Protein AF-A0A077Z9P8-F1 (afdb_monomer)

Solvent-accessible surface area (backbone atoms only — not comparable to full-atom values): 44979 Å² total; per-residue (Å²): 130,88,74,77,55,65,74,65,53,63,45,74,36,80,77,50,73,50,69,33,38,29,50,38,76,79,74,52,60,87,87,69,76,82,70,94,70,97,65,54,66,79,64,46,42,39,56,27,41,37,38,30,37,40,42,35,39,34,31,29,48,45,80,89,42,68,83,60,91,62,62,73,45,75,46,75,33,49,76,58,49,58,43,82,48,74,65,38,102,82,31,69,28,23,33,37,39,37,39,91,93,42,75,47,60,36,12,35,91,48,70,80,54,41,62,55,50,36,52,52,51,54,62,26,16,43,65,45,49,48,52,51,49,52,53,49,50,50,53,52,50,52,53,52,40,50,61,76,51,53,75,53,70,70,74,53,54,77,91,62,63,88,90,54,76,73,66,77,73,67,90,47,99,58,93,81,75,75,78,94,59,53,74,66,49,48,51,45,43,61,66,49,32,41,79,70,43,77,36,79,39,75,48,56,98,54,62,90,86,43,45,35,36,40,34,33,29,30,49,58,71,59,76,50,66,57,80,75,67,56,70,58,52,52,53,57,72,68,61,77,43,61,57,71,75,58,41,57,50,49,50,55,50,50,53,50,48,49,53,46,50,52,55,51,50,53,37,50,52,49,50,75,60,54,85,64,79,64,69,34,38,60,78,48,45,54,36,66,81,50,40,42,41,43,24,34,48,31,42,36,37,41,32,60,48,98,86,45,68,49,71,39,32,34,17,19,49,38,44,44,57,57,76,58,53,95,60,43,18,57,55,51,39,52,53,54,45,61,74,58,43,46,93,45,61,58,37,66,92,50,62,40,59,43,40,45,50,51,51,52,53,52,50,49,54,51,48,54,51,52,52,52,51,56,48,58,54,35,70,67,49,89,58,68,67,50,41,46,56,49,52,57,51,45,56,60,49,49,56,55,49,52,52,50,60,53,56,76,51,64,85,25,55,73,59,46,45,58,45,26,41,52,49,19,54,35,39,51,56,41,47,69,69,66,76,63,86,72,90,75,76,57,52,61,48,29,56,66,56,47,49,56,51,37,53,51,34,47,51,52,34,52,51,51,48,56,54,60,72,66,59,89,71,77,84,50,75,68,56,52,53,52,52,51,52,54,50,50,53,31,51,50,48,38,50,33,42,52,52,15,47,52,51,37,52,52,50,44,34,49,51,18,39,53,59,18,40,67,44,74,66,34,43,50,51,52,45,50,48,52,53,41,49,53,26,22,45,12,19,46,48,44,52,54,50,50,53,53,49,43,44,65,62,67,46,52,72,68,58,34,47,53,34,48,50,37,22,72,78,61,24,38,45,35,41,35,40,34,36,42,20,48,31,74,72,38,30,23,36,47,32,29,42,55,54,46,33,52,42,45,44,74,28,34,37,36,30,50,42,76,42,57,90,88,57,92,66,79,72,63,49,62,44,53,43,77,42,41,32,41,37,39,39,62,30,53,60,86,55,46,84,73,48,50,67,61,41,71,72,49,43,74,31,42,39,48,46,36,49,37,54,41,29,62,36,57,54,21,57,48,10,53,75,71,67,42,37,59,59,42,41,56,39,36,49,52,28,51,56,52,50,51,54,49,49,61,52,43,61,76,74,45,85,86,56,60,61,67,61,53,48,53,52,49,54,54,38,54,65,51,60,44,79,87,59,75,60,47,59,66,38,56,56,45,49,54,51,51,37,45,72,69,57,23,47,44,36,34,24,16,87,42,26,45,60,72,33,38,32,50,50,43,46,49,50,30,53,50,52,24,66,76,68,68,43,51,76,64,37,32,50,53,46,34,49,48,42,64,75,70,25,63,60,32,51,54,27,19,75,48,67,65,37,75,41,38,82,48,48,77,89,48,53,84,47,36,55,78,85,50,56,75,61,86,87,44,44,41,71,91,78,123

InterPro domains:
  IPR001849 Pleckstrin homology domain [SM00233] (14-128)
  IPR039034 Inositol 3,4-bisphosphate 4-phosphatase [PTHR12187] (520-829)

Radius of gyration: 33.97 Å; Cα contacts (8 Å, |Δi|>4): 1240; chains: 1; bounding box: 97×69×80 Å

Organism: Trichuris trichiura (NCBI:txid36087)

Foldseek 3Di:
DPDPCVVVVVLQDFLDKDKKKFFVVVLDDPVPPPDDDDADLVRGIFIWIWTDGQQKIFTDGCPPCVPDPHGSDIDGQEPWQKAWDDADPSAGTWIWIADPNDITIIHDPDNVCRVVVNVSNVCRHPVNVVVVVVVVVVVVLLVVLCVVVVVCVVVPFVPDDPPDPPPQPPPPPDPPDDDPDDPQLVLLCVQFWPDKHKDKDQQPPDDSVFIKIKIKTAGQFQWQFAQDDPLVLVLLVVPDLDDPLLVVLSVLLNVLLVVLNVLVVQLVSLSVSDPDRLAAFLVCCLPSSNLQAFFGWMKMWMDRDPQDIAIETFTAFLFRNVLDAPQFALVSLVVVLVVQWDQLLLDDLPPLLVQVLSVLLVVLVVVLVVLVVLQVVLLPDPDPPSLLVSLVVLLVVLVVSVCSLVVSSVRSPPSQQVLLAVSQVSQVVVCVVVVDDDPQLQARHGPVCLVVQLVVLSVQLVVLSVVVVPPPDDPDPVSRVVSSVSNSVSSSSNSSSSNNSSSNSSVSSSSSVCNGQVDSVSSNSSSSSVSGCSSSLGNLVSSVLSVVSCLQRPDPPVLNALQLLCQLFQRAEEEEEEQFALFDRSVSSVVSVVVNLVQQQPAEKEAEDEDDPVDSHQHWDWYGDSNHIYIYGYHYNVCLVSGDPCRNVGHIGGYNYQYAYAHQWPRNVVCVVVVSRVVNLVRLVVSLVSLVVSVVRLVVRDPPQPVVVLVVLNVVLVVLSPPPNHNSCVNVLSSCVSCVSSSHHYYYYYNRSAQQVLLSVLLSSLVSSCVVPVDDPVSSVVSSLCCLQPNPSLVSVCSRPVGSAHADDPVTQVSGPPSSHHDPVRYHDPPD

Mean predicted aligned error: 14.47 Å

Nearest PDB structures (foldseek):
  7syf-assembly1_A  TM=5.681E-01  e=1.774E-17  Homo sapiens
  8tua-assembly1_A  TM=6.116E-01  e=3.765E-16  Homo sapiens
  6pcv-assembly1_A  TM=8.021E-01  e=5.359E-11  Homo sapiens
  4a6h-assembly1_C  TM=6.970E-01  e=1.296E-02  Saccharomyces cerevisiae
  4k2p-assembly3_C  TM=6.116E-01  e=7.290E-03  Homo sapiens

Structure (mmCIF, N/CA/C/O backbone):
data_AF-A0A077Z9P8-F1
#
_entry.id   AF-A0A077Z9P8-F1
#
loop_
_atom_site.group_PDB
_atom_site.id
_atom_site.type_symbol
_atom_site.label_atom_id
_atom_site.label_alt_id
_atom_site.label_comp_id
_atom_site.label_asym_id
_atom_site.label_entity_id
_atom_site.label_seq_id
_atom_site.pdbx_PDB_ins_code
_atom_site.Cartn_x
_atom_site.Cartn_y
_atom_site.Cartn_z
_atom_site.occupancy
_atom_site.B_iso_or_equiv
_atom_site.auth_seq_id
_atom_site.auth_comp_id
_atom_site.auth_asym_id
_atom_site.auth_atom_id
_atom_site.pdbx_PDB_model_num
ATOM 1 N N . MET A 1 1 ? -30.149 22.740 -12.480 1.00 44.22 1 MET A N 1
ATOM 2 C CA . MET A 1 1 ? -29.480 21.774 -13.374 1.00 44.22 1 MET A CA 1
ATOM 3 C C . MET A 1 1 ? -30.586 21.171 -14.218 1.00 44.22 1 MET A C 1
ATOM 5 O O . MET A 1 1 ? -31.461 20.549 -13.634 1.00 44.22 1 MET A O 1
ATOM 9 N N . GLU A 1 2 ? -30.629 21.432 -15.524 1.00 38.06 2 GLU A N 1
ATOM 10 C CA . GLU A 1 2 ? -31.511 20.666 -16.412 1.00 38.06 2 GLU A CA 1
ATOM 11 C C . GLU A 1 2 ? -30.871 19.285 -16.570 1.00 38.06 2 GLU A C 1
ATOM 13 O O . GLU A 1 2 ? -29.783 19.151 -17.131 1.00 38.06 2 GLU A O 1
ATOM 18 N N . VAL A 1 3 ? -31.470 18.269 -15.950 1.00 48.94 3 VAL A N 1
ATOM 19 C CA . VAL A 1 3 ? -31.157 16.882 -16.292 1.00 48.94 3 VAL A CA 1
ATOM 20 C C . VAL A 1 3 ? -31.813 16.670 -17.641 1.00 48.94 3 VAL A C 1
ATOM 22 O O . VAL A 1 3 ? -33.033 16.767 -17.725 1.00 48.94 3 VAL A O 1
ATOM 25 N N . ASP A 1 4 ? -31.016 16.444 -18.682 1.00 53.94 4 ASP A N 1
ATOM 26 C CA . ASP A 1 4 ? -31.546 15.992 -19.963 1.00 53.94 4 ASP A CA 1
ATOM 27 C C . ASP A 1 4 ? -32.391 14.732 -19.697 1.00 53.94 4 ASP A C 1
ATOM 29 O O . ASP A 1 4 ? -31.841 13.738 -19.213 1.00 53.94 4 ASP A O 1
ATOM 33 N N . PRO A 1 5 ? -33.719 14.769 -19.905 1.00 53.56 5 PRO A N 1
ATOM 34 C CA . PRO A 1 5 ? -34.573 13.624 -19.636 1.00 53.56 5 PRO A CA 1
ATOM 35 C C . PRO A 1 5 ? -34.423 12.543 -20.711 1.00 53.56 5 PRO A C 1
ATOM 37 O O . PRO A 1 5 ? -34.891 11.427 -20.497 1.00 53.56 5 PRO A O 1
ATOM 40 N N . GLU A 1 6 ? -33.775 12.825 -21.849 1.00 57.41 6 GLU A N 1
ATOM 41 C CA . GLU A 1 6 ? -33.664 11.905 -22.984 1.00 57.41 6 GLU A CA 1
ATOM 42 C C . GLU A 1 6 ? -33.136 10.500 -22.603 1.00 57.41 6 GLU A C 1
ATOM 44 O O . GLU A 1 6 ? -33.717 9.511 -23.057 1.00 57.41 6 GLU A O 1
ATOM 49 N N . PRO A 1 7 ? -32.122 10.333 -21.724 1.00 53.56 7 PRO A N 1
ATOM 50 C CA . PRO A 1 7 ? -31.675 9.015 -21.274 1.00 53.56 7 PRO A CA 1
ATOM 51 C C . PRO A 1 7 ? -32.721 8.267 -20.438 1.00 53.56 7 PRO A C 1
ATOM 53 O O . PRO A 1 7 ? -32.832 7.050 -20.563 1.00 53.56 7 PRO A O 1
ATOM 56 N N . PHE A 1 8 ? -33.509 8.978 -19.623 1.00 52.50 8 PHE A N 1
ATOM 57 C CA . PHE A 1 8 ? -34.598 8.377 -18.847 1.00 52.50 8 PHE A CA 1
ATOM 58 C C . PHE A 1 8 ? -35.774 7.992 -19.751 1.00 52.50 8 PHE A C 1
ATOM 60 O O . PHE A 1 8 ? -36.333 6.905 -19.616 1.00 52.50 8 PHE A O 1
ATOM 67 N N . LEU A 1 9 ? -36.097 8.837 -20.733 1.00 54.00 9 LEU A N 1
ATOM 68 C CA . LEU A 1 9 ? -37.131 8.565 -21.731 1.00 54.00 9 LEU A CA 1
ATOM 69 C C . LEU A 1 9 ? -36.774 7.357 -22.611 1.00 54.00 9 LEU A C 1
ATOM 71 O O . LEU A 1 9 ? -37.668 6.595 -22.967 1.00 54.00 9 LEU A O 1
ATOM 75 N N . LYS A 1 10 ? -35.481 7.100 -22.879 1.00 57.25 10 LYS A N 1
ATOM 76 C CA . LYS A 1 10 ? -35.000 5.900 -23.602 1.00 57.25 10 LYS A CA 1
ATOM 77 C C . LYS A 1 10 ? -35.347 4.568 -22.921 1.00 57.25 10 LYS A C 1
ATOM 79 O O . LYS A 1 10 ? -35.264 3.528 -23.586 1.00 57.25 10 LYS A O 1
ATOM 84 N N . PHE A 1 11 ? -35.724 4.557 -21.640 1.00 58.12 11 PHE A N 1
ATOM 85 C CA . PHE A 1 11 ? -36.186 3.340 -20.963 1.00 58.12 11 PHE A CA 1
ATOM 86 C C . PHE A 1 11 ? -37.640 2.983 -21.299 1.00 58.12 11 PHE A C 1
ATOM 88 O O . PHE A 1 11 ? -37.953 1.801 -21.363 1.00 58.12 11 PHE A O 1
ATOM 95 N N . ALA A 1 12 ? -38.500 3.960 -21.599 1.00 60.22 12 ALA A N 1
ATOM 96 C CA . ALA A 1 12 ? -39.924 3.754 -21.899 1.00 60.22 12 ALA A CA 1
ATOM 97 C C . ALA A 1 12 ? -40.233 3.683 -23.411 1.00 60.22 12 ALA A C 1
ATOM 99 O O . ALA A 1 12 ? -41.347 3.971 -23.842 1.00 60.22 12 ALA A O 1
ATOM 100 N N . VAL A 1 13 ? -39.242 3.325 -24.231 1.00 72.12 13 VAL A N 1
ATOM 101 C CA . VAL A 1 13 ? -39.395 3.159 -25.686 1.00 72.12 13 VAL A CA 1
ATOM 102 C C . VAL A 1 13 ? -39.607 1.682 -26.008 1.00 72.12 13 VAL A C 1
ATOM 104 O O . VAL A 1 13 ? -39.050 0.817 -25.330 1.00 72.12 13 VAL A O 1
ATOM 107 N N . VAL A 1 14 ? -40.375 1.390 -27.061 1.00 75.94 14 VAL A N 1
ATOM 108 C CA . VAL A 1 14 ? -40.465 0.043 -27.640 1.00 75.94 14 VAL A CA 1
ATOM 109 C C . VAL A 1 14 ? -39.060 -0.426 -28.035 1.00 75.94 14 VAL A C 1
ATOM 111 O O . VAL A 1 14 ? -38.403 0.176 -28.882 1.00 75.94 14 VAL A O 1
ATOM 114 N N . LYS A 1 15 ? -38.582 -1.490 -27.391 1.00 79.12 15 LYS A N 1
ATOM 115 C CA . LYS A 1 15 ? -37.257 -2.088 -27.605 1.00 79.12 15 LYS A CA 1
ATOM 116 C C . LYS A 1 15 ? -37.275 -3.123 -28.721 1.00 79.12 15 LYS A C 1
ATOM 118 O O . LYS A 1 15 ? -36.297 -3.242 -29.452 1.00 79.12 15 LYS A O 1
ATOM 123 N N . LYS A 1 16 ? -38.376 -3.865 -28.844 1.00 89.06 16 LYS A N 1
ATOM 124 C CA . LYS A 1 16 ? -38.622 -4.837 -29.914 1.00 89.06 16 LYS A CA 1
ATOM 125 C C . LYS A 1 16 ? -40.122 -5.107 -30.019 1.00 89.06 16 LYS A C 1
ATOM 127 O O . LYS A 1 16 ? -40.811 -5.133 -29.001 1.00 89.06 16 LYS A O 1
ATOM 132 N N . GLU A 1 17 ? -40.614 -5.315 -31.232 1.00 91.56 17 GLU A N 1
ATOM 133 C CA . GLU A 1 17 ? -41.999 -5.704 -31.496 1.00 91.56 17 GLU A CA 1
ATOM 134 C C . GLU A 1 17 ? -42.034 -6.694 -32.661 1.00 91.56 17 GLU A C 1
ATOM 136 O O . GLU A 1 17 ? -41.397 -6.457 -33.687 1.00 91.56 17 GLU A O 1
ATOM 141 N N . SER A 1 18 ? -42.740 -7.814 -32.502 1.00 93.12 18 SER A N 1
ATOM 142 C CA . SER A 1 18 ? -42.976 -8.774 -33.586 1.00 93.12 18 SER A CA 1
ATOM 143 C C . SER A 1 18 ? -44.149 -9.703 -33.274 1.00 93.12 18 SER A C 1
ATOM 145 O O . SER A 1 18 ? -44.644 -9.763 -32.147 1.00 93.12 18 SER A O 1
ATOM 147 N N . MET A 1 19 ? -44.574 -10.466 -34.279 1.00 93.19 19 MET A N 1
ATOM 148 C CA . MET A 1 19 ? -45.473 -11.603 -34.082 1.00 93.19 19 MET A CA 1
ATOM 149 C C . MET A 1 19 ? -44.688 -12.795 -33.524 1.00 93.19 19 MET A C 1
ATOM 151 O O . MET A 1 19 ? -43.572 -13.058 -33.974 1.00 93.19 19 MET A O 1
ATOM 155 N N . LEU A 1 20 ? -45.266 -13.504 -32.557 1.00 94.44 20 LEU A N 1
ATOM 156 C CA . LEU A 1 20 ? -44.722 -14.705 -31.924 1.00 94.44 20 LEU A CA 1
ATOM 157 C C . LEU A 1 20 ? -45.817 -15.767 -31.788 1.00 94.44 20 LEU A C 1
ATOM 159 O O . LEU A 1 20 ? -46.998 -15.446 -31.680 1.00 94.44 20 LEU A O 1
ATOM 163 N N . LEU A 1 21 ? -45.421 -17.034 -31.734 1.00 92.81 21 LEU A N 1
ATOM 164 C CA . LEU A 1 21 ? -46.288 -18.142 -31.340 1.00 92.81 21 LEU A CA 1
ATOM 165 C C . LEU A 1 21 ? -46.084 -18.450 -29.851 1.00 92.81 21 LEU A C 1
ATOM 167 O O . LEU A 1 21 ? -44.950 -18.484 -29.379 1.00 92.81 21 LEU A O 1
ATOM 171 N N . THR A 1 22 ? -47.148 -18.719 -29.103 1.00 91.94 22 THR A N 1
ATOM 172 C CA . THR A 1 22 ? -47.061 -19.207 -27.715 1.00 91.94 22 THR A CA 1
ATOM 173 C C . THR A 1 22 ? -48.175 -20.210 -27.428 1.00 91.94 22 THR A C 1
ATOM 175 O O . THR A 1 22 ? -49.073 -20.395 -28.244 1.00 91.94 22 THR A O 1
ATOM 178 N N . TYR A 1 23 ? -48.134 -20.891 -26.286 1.00 87.88 23 TYR A N 1
ATOM 179 C CA . TYR A 1 23 ? -49.213 -21.791 -25.878 1.00 87.88 23 TYR A CA 1
ATOM 180 C C . TYR A 1 23 ? -50.481 -21.002 -25.523 1.00 87.88 23 TYR A C 1
ATOM 182 O O . TYR A 1 23 ? -50.408 -20.048 -24.750 1.00 87.88 23 TYR A O 1
ATOM 190 N N . LYS A 1 24 ? -51.664 -21.449 -25.974 1.00 82.56 24 LYS A N 1
ATOM 191 C CA . LYS A 1 24 ? -52.968 -20.847 -25.611 1.00 82.56 24 LYS A CA 1
ATOM 192 C C . LYS A 1 24 ? -53.174 -20.744 -24.105 1.00 82.56 24 LYS A C 1
ATOM 194 O O . LYS A 1 24 ? -53.749 -19.769 -23.633 1.00 82.56 24 LYS A O 1
ATOM 199 N N . LYS A 1 25 ? -52.626 -21.698 -23.342 1.00 80.94 25 LYS A N 1
ATOM 200 C CA . LYS A 1 25 ? -52.634 -21.685 -21.872 1.00 80.94 25 LYS A CA 1
ATOM 201 C C . LYS A 1 25 ? -52.050 -20.394 -21.283 1.00 80.94 25 LYS A C 1
ATOM 203 O O . LYS A 1 25 ? -52.473 -19.978 -20.211 1.00 80.94 25 LYS A O 1
ATOM 208 N N . LEU A 1 26 ? -51.093 -19.757 -21.966 1.00 81.00 26 LEU A N 1
ATOM 209 C CA . LEU A 1 26 ? -50.550 -18.473 -21.534 1.00 81.00 26 LEU A CA 1
ATOM 210 C C . LEU A 1 26 ? -51.575 -17.341 -21.666 1.00 81.00 26 LEU A C 1
ATOM 212 O O . LEU A 1 26 ? -51.506 -16.406 -20.884 1.00 81.00 26 LEU A O 1
ATOM 216 N N . MET A 1 27 ? -52.512 -17.415 -22.614 1.00 77.94 27 MET A N 1
ATOM 217 C CA . MET A 1 27 ? -53.493 -16.358 -22.892 1.00 77.94 27 MET A CA 1
ATOM 218 C C . MET A 1 27 ? -54.842 -16.563 -22.180 1.00 77.94 27 MET A C 1
ATOM 220 O O . MET A 1 27 ? -55.563 -15.593 -21.982 1.00 77.94 27 MET A O 1
ATOM 224 N N . GLN A 1 28 ? -55.170 -17.784 -21.746 1.00 71.12 28 GLN A N 1
ATOM 225 C CA . GLN A 1 28 ? -56.417 -18.102 -21.031 1.00 71.12 28 GLN A CA 1
ATOM 226 C C . GLN A 1 28 ? -56.433 -17.549 -19.596 1.00 71.12 28 GLN A C 1
ATOM 228 O O . GLN A 1 28 ? -55.409 -17.568 -18.913 1.00 71.12 28 GLN A O 1
ATOM 233 N N . ASN A 1 29 ? -57.586 -17.087 -19.104 1.00 58.00 29 ASN A N 1
ATOM 234 C CA . ASN A 1 29 ? -57.769 -16.744 -17.685 1.00 58.00 29 ASN A CA 1
ATOM 235 C C . ASN A 1 29 ? -57.853 -18.024 -16.832 1.00 58.00 29 ASN A C 1
ATOM 237 O O . ASN A 1 29 ? -58.341 -19.045 -17.313 1.00 58.00 29 ASN A O 1
ATOM 241 N N . GLU A 1 30 ? -57.394 -17.986 -15.571 1.00 53.06 30 GLU A N 1
ATOM 242 C CA . GLU A 1 30 ? -57.374 -19.176 -14.690 1.00 53.06 30 GLU A CA 1
ATOM 243 C C . GLU A 1 30 ? -58.759 -19.842 -14.530 1.00 53.06 30 GLU A C 1
ATOM 245 O O . GLU A 1 30 ? -58.832 -21.054 -14.326 1.00 53.06 30 GLU A O 1
ATOM 250 N N . ASP A 1 31 ? -59.849 -19.094 -14.726 1.00 48.50 31 ASP A N 1
ATOM 251 C CA . ASP A 1 31 ? -61.226 -19.596 -14.641 1.00 48.50 31 ASP A CA 1
ATOM 252 C C . ASP A 1 31 ? -61.661 -20.506 -15.811 1.00 48.50 31 ASP A C 1
ATOM 254 O O . ASP A 1 31 ? -62.580 -21.313 -15.652 1.00 48.50 31 ASP A O 1
ATOM 258 N N . GLU A 1 32 ? -61.009 -20.446 -16.979 1.00 47.28 32 GLU A N 1
ATOM 259 C CA . GLU A 1 32 ? -61.447 -21.176 -18.188 1.00 47.28 32 GLU A CA 1
ATOM 260 C C . GLU A 1 32 ? -60.847 -22.591 -18.325 1.00 47.28 32 GLU A C 1
ATOM 262 O O . GLU A 1 32 ? -61.234 -23.358 -19.209 1.00 47.28 32 GLU A O 1
ATOM 267 N N . LEU A 1 33 ? -59.942 -23.002 -17.428 1.00 45.22 33 LEU A N 1
ATOM 268 C CA . LEU A 1 33 ? -59.132 -24.220 -17.592 1.00 45.22 33 LEU A CA 1
ATOM 269 C C . LEU A 1 33 ? -59.854 -25.563 -17.323 1.00 45.22 33 LEU A C 1
ATOM 271 O O . LEU A 1 33 ? -59.201 -26.604 -17.238 1.00 45.22 33 LEU A O 1
ATOM 275 N N . LYS A 1 34 ? -61.186 -25.586 -17.179 1.00 39.03 34 LYS A N 1
ATOM 276 C CA . LYS A 1 34 ? -61.939 -26.782 -16.737 1.00 39.03 34 LYS A CA 1
ATOM 277 C C . LYS A 1 34 ? -62.482 -27.702 -17.840 1.00 39.03 34 LYS A C 1
ATOM 279 O O . LYS A 1 34 ? -63.158 -28.671 -17.504 1.00 39.03 34 LYS A O 1
ATOM 284 N N . SER A 1 35 ? -62.190 -27.483 -19.125 1.00 41.81 35 SER A N 1
ATOM 285 C CA . SER A 1 35 ? -62.650 -28.396 -20.190 1.00 41.81 35 SER A CA 1
ATOM 286 C C . SER A 1 35 ? -61.492 -29.116 -20.892 1.00 41.81 35 SER A C 1
ATOM 288 O O . SER A 1 35 ? -60.663 -28.513 -21.565 1.00 41.81 35 SER A O 1
ATOM 290 N N . ALA A 1 36 ? -61.424 -30.436 -20.702 1.00 35.03 36 ALA A N 1
ATOM 291 C CA . ALA A 1 36 ? -60.458 -31.318 -21.347 1.00 35.03 36 ALA A CA 1
ATOM 292 C C . ALA A 1 36 ? -61.013 -31.783 -22.702 1.00 35.03 36 ALA A C 1
ATOM 294 O O . ALA A 1 36 ? -61.810 -32.717 -22.765 1.00 35.03 36 ALA A O 1
ATOM 295 N N . VAL A 1 37 ? -60.604 -31.128 -23.787 1.00 40.34 37 VAL A N 1
ATOM 296 C CA . VAL A 1 37 ? -60.820 -31.612 -25.159 1.00 40.34 37 VAL A CA 1
ATOM 297 C C . VAL A 1 37 ? -59.455 -31.896 -25.782 1.00 40.34 37 VAL A C 1
ATOM 299 O O . VAL A 1 37 ? -58.473 -31.226 -25.476 1.00 40.34 37 VAL A O 1
ATOM 302 N N . ILE A 1 38 ? -59.375 -32.938 -26.608 1.00 36.81 38 ILE A N 1
ATOM 303 C CA . ILE A 1 38 ? -58.168 -33.321 -27.345 1.00 36.81 38 ILE A CA 1
ATOM 304 C C . ILE A 1 38 ? -57.953 -32.278 -28.450 1.00 36.81 38 ILE A C 1
ATOM 306 O O . ILE A 1 38 ? -58.764 -32.178 -29.366 1.00 36.81 38 ILE A O 1
ATOM 310 N N . LEU A 1 39 ? -56.890 -31.486 -28.327 1.00 44.44 39 LEU A N 1
ATOM 311 C CA . LEU A 1 39 ? -56.596 -30.328 -29.174 1.00 44.44 39 LEU A CA 1
ATOM 312 C C . LEU A 1 39 ? -55.507 -30.688 -30.206 1.00 44.44 39 LEU A C 1
ATOM 314 O O . LEU A 1 39 ? -54.490 -31.290 -29.859 1.00 44.44 39 LEU A O 1
ATOM 318 N N . SER A 1 40 ? -55.722 -30.336 -31.478 1.00 46.88 40 SER A N 1
ATOM 319 C CA . SER A 1 40 ? -54.707 -30.392 -32.544 1.00 46.88 40 SER A CA 1
ATOM 320 C C . SER A 1 40 ? -53.559 -29.390 -32.291 1.00 46.88 40 SER A C 1
ATOM 322 O O . SER A 1 40 ? -53.700 -28.508 -31.449 1.00 46.88 40 SER A O 1
ATOM 324 N N . PRO A 1 41 ? -52.415 -29.440 -33.003 1.00 50.41 41 PRO A N 1
ATOM 325 C CA . PRO A 1 41 ? -51.336 -28.456 -32.828 1.00 50.41 41 PRO A CA 1
ATOM 326 C C . PRO A 1 41 ? -51.806 -26.993 -32.949 1.00 50.41 41 PRO A C 1
ATOM 328 O O . PRO A 1 41 ? -51.442 -26.168 -32.114 1.00 50.41 41 PRO A O 1
ATOM 331 N N . SER A 1 42 ? -52.690 -26.696 -33.914 1.00 56.25 42 SER A N 1
ATOM 332 C CA . SER A 1 42 ? -53.355 -25.387 -34.087 1.00 56.25 42 SER A CA 1
ATOM 333 C C . SER A 1 42 ? -54.314 -25.021 -32.951 1.00 56.25 42 SER A C 1
ATOM 335 O O . SER A 1 42 ? -54.681 -23.862 -32.770 1.00 56.25 42 SER A O 1
ATOM 337 N N . ASP A 1 43 ? -54.726 -26.003 -32.162 1.00 64.06 43 ASP A N 1
ATOM 338 C CA . ASP A 1 43 ? -55.566 -25.783 -30.999 1.00 64.06 43 ASP A CA 1
ATOM 339 C C . ASP A 1 43 ? -54.750 -25.539 -29.720 1.00 64.06 43 ASP A C 1
ATOM 341 O O . ASP A 1 43 ? -55.306 -25.048 -28.741 1.00 64.06 43 ASP A O 1
ATOM 345 N N . ILE A 1 44 ? -53.447 -25.844 -29.711 1.00 78.69 44 ILE A N 1
ATOM 346 C CA . ILE A 1 44 ? -52.580 -25.726 -28.527 1.00 78.69 44 ILE A CA 1
ATOM 347 C C . ILE A 1 44 ? -51.826 -24.390 -28.503 1.00 78.69 44 ILE A C 1
ATOM 349 O O . ILE A 1 44 ? -51.525 -23.873 -27.421 1.00 78.69 44 ILE A O 1
ATOM 353 N N . THR A 1 45 ? -51.530 -23.809 -29.665 1.00 85.50 45 THR A N 1
ATOM 354 C CA . THR A 1 45 ? -50.811 -22.534 -29.785 1.00 85.50 45 THR A CA 1
ATOM 355 C C . THR A 1 45 ? -51.686 -21.404 -30.309 1.00 85.50 45 THR A C 1
ATOM 357 O O . THR A 1 45 ? -52.721 -21.632 -30.923 1.00 85.50 45 THR A O 1
ATOM 360 N N . VAL A 1 46 ? -51.283 -20.175 -30.003 1.00 88.94 46 VAL A N 1
ATOM 361 C CA . VAL A 1 46 ? -51.911 -18.928 -30.444 1.00 88.94 46 VAL A CA 1
ATOM 362 C C . VAL A 1 46 ? -50.834 -17.984 -30.940 1.00 88.94 46 VAL A C 1
ATOM 364 O O . VAL A 1 46 ? -49.732 -17.915 -30.377 1.00 88.94 46 VAL A O 1
ATOM 367 N N . THR A 1 47 ? -51.161 -17.251 -31.995 1.00 91.44 47 THR A N 1
ATOM 368 C CA . THR A 1 47 ? -50.313 -16.179 -32.497 1.00 91.44 47 THR A CA 1
ATOM 369 C C . THR A 1 47 ? -50.575 -14.894 -31.719 1.00 91.44 47 THR A C 1
ATOM 371 O O . THR A 1 47 ? -51.687 -14.368 -31.695 1.00 91.44 47 THR A O 1
ATOM 374 N N . VAL A 1 48 ? -49.527 -14.352 -31.107 1.00 93.06 48 VAL A N 1
ATOM 375 C CA . VAL A 1 48 ? -49.571 -13.107 -30.341 1.00 93.06 48 VAL A CA 1
ATOM 376 C C . VAL A 1 48 ? -48.681 -12.056 -30.982 1.00 93.06 48 VAL A C 1
ATOM 378 O O . VAL A 1 48 ? -47.595 -12.353 -31.478 1.00 93.06 48 VAL A O 1
ATOM 381 N N . ARG A 1 49 ? -49.106 -10.797 -30.928 1.00 93.12 49 ARG A N 1
ATOM 382 C CA . ARG A 1 49 ? -48.194 -9.673 -31.138 1.00 93.12 49 ARG A CA 1
ATOM 383 C C . ARG A 1 49 ? -47.523 -9.383 -29.805 1.00 93.12 49 ARG A C 1
ATOM 385 O O . ARG A 1 49 ? -48.214 -9.128 -28.821 1.00 93.12 49 ARG A O 1
ATOM 392 N N . ALA A 1 50 ? -46.199 -9.434 -29.766 1.00 94.38 50 ALA A N 1
ATOM 393 C CA . ALA A 1 50 ? -45.416 -9.143 -28.577 1.00 94.38 50 ALA A CA 1
ATOM 394 C C . ALA A 1 50 ? -44.682 -7.812 -28.732 1.00 94.38 50 ALA A C 1
ATOM 396 O O . ALA A 1 50 ? -43.961 -7.612 -29.710 1.00 94.38 50 ALA A O 1
ATOM 397 N N . THR A 1 51 ? -44.817 -6.933 -27.742 1.00 92.69 51 THR A N 1
ATOM 398 C CA . THR A 1 51 ? -44.145 -5.630 -27.687 1.00 92.69 51 THR A CA 1
ATOM 399 C C . THR A 1 51 ? -43.356 -5.528 -26.385 1.00 92.69 51 THR A C 1
ATOM 401 O O . THR A 1 51 ? -43.933 -5.579 -25.302 1.00 92.69 51 THR A O 1
ATOM 404 N N . LEU A 1 52 ? -42.039 -5.364 -26.470 1.00 91.81 52 LEU A N 1
ATOM 405 C CA . LEU A 1 52 ? -41.164 -5.155 -25.318 1.00 91.81 52 LEU A CA 1
ATOM 406 C C . LEU A 1 52 ? -40.973 -3.654 -25.078 1.00 91.81 52 LEU A C 1
ATOM 408 O O . LEU A 1 52 ? -40.378 -2.972 -25.912 1.00 91.81 52 LEU A O 1
ATOM 412 N N . VAL A 1 53 ? -41.461 -3.138 -23.949 1.00 87.12 53 VAL A N 1
ATOM 413 C CA . VAL A 1 53 ? -41.364 -1.725 -23.549 1.00 87.12 53 VAL A CA 1
ATOM 414 C C . VAL A 1 53 ? -40.734 -1.645 -22.163 1.00 87.12 53 VAL A C 1
ATOM 416 O O . VAL A 1 53 ? -41.313 -2.120 -21.188 1.00 87.12 53 VAL A O 1
ATOM 419 N N . GLY A 1 54 ? -39.542 -1.053 -22.056 1.00 81.38 54 GLY A N 1
ATOM 420 C CA . GLY A 1 54 ? -38.779 -1.096 -20.804 1.00 81.38 54 GLY A CA 1
ATOM 421 C C . GLY A 1 54 ? -38.567 -2.538 -20.341 1.00 81.38 54 GLY A C 1
ATOM 422 O O . GLY A 1 54 ? -38.136 -3.364 -21.136 1.00 81.38 54 GLY A O 1
ATOM 423 N N . ASN A 1 55 ? -38.913 -2.847 -19.090 1.00 85.06 55 ASN A N 1
ATOM 424 C CA . ASN A 1 55 ? -38.901 -4.204 -18.526 1.00 85.06 55 ASN A CA 1
ATOM 425 C C . ASN A 1 55 ? -40.255 -4.928 -18.609 1.00 85.06 55 ASN A C 1
ATOM 427 O O . ASN A 1 55 ? -40.488 -5.869 -17.853 1.00 85.06 55 ASN A O 1
ATOM 431 N N . VAL A 1 56 ? -41.169 -4.501 -19.480 1.00 88.88 56 VAL A N 1
ATOM 432 C CA . VAL A 1 56 ? -42.489 -5.126 -19.623 1.00 88.88 56 VAL A CA 1
ATOM 433 C C . VAL A 1 56 ? -42.658 -5.660 -21.037 1.00 88.88 56 VAL A C 1
ATOM 435 O O . VAL A 1 56 ? -42.568 -4.920 -22.015 1.00 88.88 56 VAL A O 1
ATOM 438 N N . MET A 1 57 ? -42.944 -6.953 -21.154 1.00 91.38 57 MET A N 1
ATOM 439 C CA . MET A 1 57 ? -43.336 -7.582 -22.411 1.00 91.38 57 MET A CA 1
ATOM 440 C C . MET A 1 57 ? -44.860 -7.684 -22.474 1.00 91.38 57 MET A C 1
ATOM 442 O O . MET A 1 57 ? -45.481 -8.423 -21.712 1.00 91.38 57 MET A O 1
ATOM 446 N N . LEU A 1 58 ? -45.461 -6.913 -23.374 1.00 92.62 58 LEU A N 1
ATOM 447 C CA . LEU A 1 58 ? -46.898 -6.837 -23.611 1.00 92.62 58 LEU A CA 1
ATOM 448 C C . LEU A 1 58 ? -47.299 -7.822 -24.709 1.00 92.62 58 LEU A C 1
ATOM 450 O O . LEU A 1 58 ? -46.679 -7.848 -25.770 1.00 92.62 58 LEU A O 1
ATOM 454 N N . LEU A 1 59 ? -48.344 -8.605 -24.463 1.00 92.81 59 LEU A N 1
ATOM 455 C CA . LEU A 1 59 ? -48.869 -9.612 -25.378 1.00 92.81 59 LEU A CA 1
ATOM 456 C C . LEU A 1 59 ? -50.284 -9.236 -25.801 1.00 92.81 59 LEU A C 1
ATOM 458 O O . LEU A 1 59 ? -51.154 -9.041 -24.953 1.00 92.81 59 LEU A O 1
ATOM 462 N N . TYR A 1 60 ? -50.518 -9.180 -27.106 1.00 92.00 60 TYR A N 1
ATOM 463 C CA . TYR A 1 60 ? -51.830 -8.943 -27.700 1.00 92.00 60 TYR A CA 1
ATOM 464 C C . TYR A 1 60 ? -52.271 -10.211 -28.424 1.00 92.00 60 TYR A C 1
ATOM 466 O O . TYR A 1 60 ? -51.552 -10.702 -29.298 1.00 92.00 60 TYR A O 1
ATOM 474 N N . ASP A 1 61 ? -53.438 -10.735 -28.059 1.00 88.19 61 ASP A N 1
ATOM 475 C CA . ASP A 1 61 ? -54.059 -11.849 -28.770 1.00 88.19 61 ASP A CA 1
ATOM 476 C C . ASP A 1 61 ? -54.600 -11.370 -30.123 1.00 88.19 61 ASP A C 1
ATOM 478 O O . ASP A 1 61 ? -55.570 -10.611 -30.195 1.00 88.19 61 ASP A O 1
ATOM 482 N N . VAL A 1 62 ? -53.948 -11.799 -31.203 1.00 85.12 62 VAL A N 1
ATOM 483 C CA . VAL A 1 62 ? -54.318 -11.395 -32.564 1.00 85.12 62 VAL A CA 1
ATOM 484 C C . VAL A 1 62 ? -55.467 -12.245 -33.106 1.00 85.12 62 VAL A C 1
ATOM 486 O O . VAL A 1 62 ? -56.166 -11.811 -34.017 1.00 85.12 62 VAL A O 1
ATOM 489 N N . GLU A 1 63 ? -55.704 -13.428 -32.541 1.00 82.25 63 GLU A N 1
ATOM 490 C CA . GLU A 1 63 ? -56.761 -14.332 -32.991 1.00 82.25 63 GLU A CA 1
ATOM 491 C C . GLU A 1 63 ? -58.118 -13.935 -32.399 1.00 82.25 63 GLU A C 1
ATOM 493 O O . GLU A 1 63 ? -59.103 -13.863 -33.134 1.00 82.25 63 GLU A O 1
ATOM 498 N N . SER A 1 64 ? -58.180 -13.624 -31.099 1.00 78.38 64 SER A N 1
ATOM 499 C CA . SER A 1 64 ? -59.439 -13.230 -30.446 1.00 78.38 64 SER A CA 1
ATOM 500 C C . SER A 1 64 ? -59.768 -11.740 -30.578 1.00 78.38 64 SER A C 1
ATOM 502 O O . SER A 1 64 ? -60.945 -11.377 -30.641 1.00 78.38 64 SER A O 1
ATOM 504 N N . ALA A 1 65 ? -58.757 -10.865 -30.645 1.00 78.25 65 ALA A N 1
ATOM 505 C CA . ALA A 1 65 ? -58.948 -9.414 -30.649 1.00 78.25 65 ALA A CA 1
ATOM 506 C C . ALA A 1 65 ? -57.920 -8.668 -31.534 1.00 78.25 65 ALA A C 1
ATOM 508 O O . ALA A 1 65 ? -57.180 -7.812 -31.039 1.00 78.25 65 ALA A O 1
ATOM 509 N N . PRO A 1 66 ? -57.906 -8.900 -32.864 1.00 75.75 66 PRO A N 1
ATOM 510 C CA . PRO A 1 66 ? -56.882 -8.377 -33.782 1.00 75.75 66 PRO A CA 1
ATOM 511 C C . PRO A 1 66 ? -56.745 -6.845 -33.802 1.00 75.75 66 PRO A C 1
ATOM 513 O O . PRO A 1 66 ? -55.683 -6.328 -34.139 1.00 75.75 66 PRO A O 1
ATOM 516 N N . ALA A 1 67 ? -57.803 -6.110 -33.444 1.00 76.56 67 ALA A N 1
ATOM 517 C CA . ALA A 1 67 ? -57.822 -4.645 -33.414 1.00 76.56 67 ALA A CA 1
ATOM 518 C C . ALA A 1 67 ? -57.646 -4.044 -32.002 1.00 76.56 67 ALA A C 1
ATOM 520 O O . ALA A 1 67 ? -57.795 -2.833 -31.835 1.00 76.56 67 ALA A O 1
ATOM 521 N N . SER A 1 68 ? -57.364 -4.856 -30.975 1.00 79.44 68 SER A N 1
ATOM 522 C CA . SER A 1 68 ? -57.221 -4.358 -29.604 1.00 79.44 68 SER A CA 1
ATOM 523 C C . SER A 1 68 ? -55.970 -3.492 -29.440 1.00 79.44 68 SER A C 1
ATOM 525 O O . SER A 1 68 ? -54.845 -3.910 -29.726 1.00 79.44 68 SER A O 1
ATOM 527 N N . THR A 1 69 ? -56.156 -2.290 -28.898 1.00 78.12 69 THR A N 1
ATOM 528 C CA . THR A 1 69 ? -55.061 -1.434 -28.416 1.00 78.12 69 THR A CA 1
ATOM 529 C C . THR A 1 69 ? -54.629 -1.780 -26.993 1.00 78.12 69 THR A C 1
ATOM 531 O O . THR A 1 69 ? -53.629 -1.246 -26.520 1.00 78.12 69 THR A O 1
ATOM 534 N N . PHE A 1 70 ? -55.364 -2.654 -26.301 1.00 82.56 70 PHE A N 1
ATOM 535 C CA . PHE A 1 70 ? -55.060 -3.083 -24.939 1.00 82.56 70 PHE A CA 1
ATOM 536 C C . PHE A 1 70 ? -54.376 -4.456 -24.947 1.00 82.56 70 PHE A C 1
ATOM 538 O O . PHE A 1 70 ? -54.861 -5.364 -25.631 1.00 82.56 70 PHE A O 1
ATOM 545 N N . PRO A 1 71 ? -53.266 -4.626 -24.207 1.00 85.75 71 PRO A N 1
ATOM 546 C CA . PRO A 1 71 ? -52.581 -5.906 -24.114 1.00 85.75 71 PRO A CA 1
ATOM 547 C C . PRO A 1 71 ? -53.443 -6.911 -23.349 1.00 85.75 71 PRO A C 1
ATOM 549 O O . PRO A 1 71 ? -53.974 -6.607 -22.283 1.00 85.75 71 PRO A O 1
ATOM 552 N N . SER A 1 72 ? -53.550 -8.122 -23.885 1.00 85.69 72 SER A N 1
ATOM 553 C CA . SER A 1 72 ? -54.238 -9.244 -23.244 1.00 85.69 72 SER A CA 1
ATOM 554 C C . SER A 1 72 ? -53.466 -9.741 -22.019 1.00 85.69 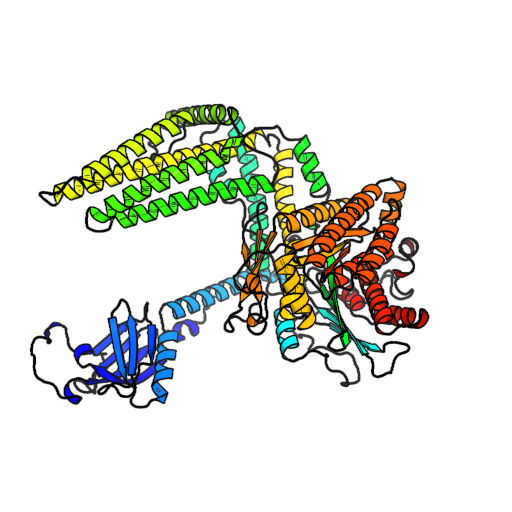72 SER A C 1
ATOM 556 O O . SER A 1 72 ? -54.075 -10.167 -21.044 1.00 85.69 72 SER A O 1
ATOM 558 N N . ARG A 1 73 ? -52.125 -9.675 -22.052 1.00 86.75 73 ARG A N 1
ATOM 559 C CA . ARG A 1 73 ? -51.243 -9.996 -20.919 1.00 86.75 73 ARG A CA 1
ATOM 560 C C . ARG A 1 73 ? -49.980 -9.143 -20.900 1.00 86.75 73 ARG A C 1
ATOM 562 O O . ARG A 1 73 ? -49.551 -8.622 -21.925 1.00 86.75 73 ARG A O 1
ATOM 569 N N . ALA A 1 74 ? -49.362 -9.051 -19.727 1.00 88.75 74 ALA A N 1
ATOM 570 C CA . ALA A 1 74 ? -48.065 -8.420 -19.528 1.00 88.75 74 ALA A CA 1
ATOM 571 C C . ALA A 1 74 ? -47.155 -9.337 -18.700 1.00 88.75 74 ALA A C 1
ATOM 573 O O . ALA A 1 74 ? -47.599 -9.932 -17.719 1.00 88.75 74 ALA A O 1
ATOM 574 N N . ILE A 1 75 ? -45.887 -9.443 -19.094 1.00 88.31 75 ILE A N 1
ATOM 575 C CA . ILE A 1 75 ? -44.833 -10.136 -18.347 1.00 88.31 75 ILE A CA 1
ATOM 576 C C . ILE A 1 75 ? -43.841 -9.080 -17.866 1.00 88.31 75 ILE A C 1
ATOM 578 O O . ILE A 1 75 ? -43.246 -8.372 -18.679 1.00 88.31 75 ILE A O 1
ATOM 582 N N . LEU A 1 76 ? -43.672 -8.974 -16.550 1.00 86.38 76 LEU A N 1
ATOM 583 C CA . LEU A 1 76 ? -42.700 -8.079 -15.929 1.00 86.38 76 LEU A CA 1
ATOM 584 C C . LEU A 1 76 ? -41.352 -8.798 -15.805 1.00 86.38 76 LEU A C 1
ATOM 586 O O . LEU A 1 76 ? -41.249 -9.790 -15.093 1.00 86.38 76 LEU A O 1
ATOM 590 N N . LEU A 1 77 ? -40.321 -8.300 -16.478 1.00 86.00 77 LEU A N 1
ATOM 591 C CA . LEU A 1 77 ? -38.989 -8.902 -16.559 1.00 86.00 77 LEU A CA 1
ATOM 592 C C . LEU A 1 77 ? -38.125 -8.500 -15.354 1.00 86.00 77 LEU A C 1
ATOM 594 O O . LEU A 1 77 ? -37.229 -7.665 -15.470 1.00 86.00 77 LEU A O 1
ATOM 598 N N . GLU A 1 78 ? -38.426 -9.063 -14.182 1.00 76.69 78 GLU A N 1
ATOM 599 C CA . GLU A 1 78 ? -37.613 -8.871 -12.972 1.00 76.69 78 GLU A CA 1
ATOM 600 C C . GLU A 1 78 ? -36.417 -9.818 -12.980 1.00 76.69 78 GLU A C 1
ATOM 602 O O . GLU A 1 78 ? -35.425 -9.512 -13.620 1.00 76.69 78 GLU A O 1
ATOM 607 N N . ARG A 1 79 ? -36.535 -10.992 -12.350 1.00 76.81 79 ARG A N 1
ATOM 608 C CA . ARG A 1 79 ? -35.493 -12.028 -12.319 1.00 76.81 79 ARG A CA 1
ATOM 609 C C . ARG A 1 79 ? -35.677 -13.031 -13.446 1.00 76.81 79 ARG A C 1
ATOM 611 O O . ARG A 1 79 ? -36.042 -14.184 -13.202 1.00 76.81 79 ARG A O 1
ATOM 618 N N . CYS A 1 80 ? -35.521 -12.572 -14.684 1.00 78.88 80 CYS A N 1
ATOM 619 C CA . CYS A 1 80 ? -35.767 -13.406 -15.854 1.00 78.88 80 CYS A CA 1
ATOM 620 C C . CYS A 1 80 ? -34.477 -13.950 -16.482 1.00 78.88 80 CYS A C 1
ATOM 622 O O . CYS A 1 80 ? -33.504 -13.226 -16.683 1.00 78.88 80 CYS A O 1
ATOM 624 N N . VAL A 1 81 ? -34.510 -15.217 -16.888 1.00 81.88 81 VAL A N 1
ATOM 625 C CA . VAL A 1 81 ? -33.496 -15.835 -17.750 1.00 81.88 81 VAL A CA 1
ATOM 626 C C . VAL A 1 81 ? -34.136 -16.117 -19.102 1.00 81.88 81 VAL A C 1
ATOM 628 O O . VAL A 1 81 ? -35.126 -16.845 -19.167 1.00 81.88 81 VAL A O 1
ATOM 631 N N . ALA A 1 82 ? -33.585 -15.545 -20.174 1.00 88.56 82 ALA A N 1
ATOM 632 C CA . ALA A 1 82 ? -34.017 -15.816 -21.542 1.00 88.56 82 ALA A CA 1
ATOM 633 C C . ALA A 1 82 ? -32.997 -16.714 -22.249 1.00 88.56 82 ALA A C 1
ATOM 635 O O . ALA A 1 82 ? -31.807 -16.399 -22.270 1.00 88.56 82 ALA A O 1
ATOM 636 N N . GLN A 1 83 ? -33.454 -17.828 -22.815 1.00 88.38 83 GLN A N 1
ATOM 637 C CA . GLN A 1 83 ? -32.604 -18.817 -23.484 1.00 88.38 83 GLN A CA 1
ATOM 638 C C . GLN A 1 83 ? -33.264 -19.324 -24.764 1.00 88.38 83 GLN A C 1
ATOM 640 O O . GLN A 1 83 ? -34.489 -19.360 -24.876 1.00 88.38 83 GLN A O 1
ATOM 645 N N . LEU A 1 84 ? -32.434 -19.703 -25.734 1.00 92.00 84 LEU A N 1
ATOM 646 C CA . LEU A 1 84 ? -32.887 -20.432 -26.914 1.00 92.00 84 LEU A CA 1
ATOM 647 C C . LEU A 1 84 ? -33.221 -21.870 -26.511 1.00 92.00 84 LEU A C 1
ATOM 649 O O . LEU A 1 84 ? -32.522 -22.447 -25.683 1.00 92.00 84 LEU A O 1
ATOM 653 N N . GLU A 1 85 ? -34.268 -22.425 -27.109 1.00 88.38 85 GLU A N 1
ATOM 654 C CA . GLU A 1 85 ? -34.665 -23.824 -26.934 1.00 88.38 85 GLU A CA 1
ATOM 655 C C . GLU A 1 85 ? -34.609 -24.551 -28.279 1.00 88.38 85 GLU A C 1
ATOM 657 O O . GLU A 1 85 ? -34.704 -23.934 -29.354 1.00 88.38 85 GLU A O 1
ATOM 662 N N . ASP A 1 86 ? -34.461 -25.871 -28.214 1.00 87.06 86 ASP A N 1
ATOM 663 C CA . ASP A 1 86 ? -34.501 -26.714 -29.404 1.00 87.06 86 ASP A CA 1
ATOM 664 C C . ASP A 1 86 ? -35.908 -26.701 -30.031 1.00 87.06 86 ASP A C 1
ATOM 666 O O . ASP A 1 86 ? -36.906 -26.617 -29.307 1.00 87.06 86 ASP A O 1
ATOM 670 N N . PRO A 1 87 ? -36.025 -26.785 -31.371 1.00 86.88 87 PRO A N 1
ATOM 671 C CA . PRO A 1 87 ? -37.309 -26.866 -32.064 1.00 86.88 87 PRO A CA 1
ATOM 672 C C . PRO A 1 87 ? -38.255 -27.914 -31.462 1.00 86.88 87 PRO A C 1
ATOM 674 O O . PRO A 1 87 ? -37.927 -29.097 -31.375 1.00 86.88 87 PRO A O 1
ATOM 677 N N . LEU A 1 88 ? -39.464 -27.491 -31.093 1.00 80.31 88 LEU A N 1
ATOM 678 C CA . LEU A 1 88 ? -40.535 -28.369 -30.624 1.00 80.31 88 LEU A CA 1
ATOM 679 C C . LEU A 1 88 ? -41.556 -28.584 -31.745 1.00 80.31 88 LEU A C 1
ATOM 681 O O . LEU A 1 88 ? -41.746 -27.723 -32.601 1.00 80.31 88 LEU A O 1
ATOM 685 N N . ALA A 1 89 ? -42.299 -29.693 -31.693 1.00 77.25 89 ALA A N 1
ATOM 686 C CA . ALA A 1 89 ? -43.293 -30.041 -32.717 1.00 77.25 89 ALA A CA 1
ATOM 687 C C . ALA A 1 89 ? -44.343 -28.940 -32.987 1.00 77.25 89 ALA A C 1
ATOM 689 O O . ALA A 1 89 ? -44.847 -28.838 -34.101 1.00 77.25 89 ALA A O 1
ATOM 690 N N . VAL A 1 90 ? -44.673 -28.125 -31.976 1.00 82.00 90 VAL A N 1
ATOM 691 C CA . VAL A 1 90 ? -45.669 -27.038 -32.073 1.00 82.00 90 VAL A CA 1
ATOM 692 C C . VAL A 1 90 ? -45.026 -25.642 -32.039 1.00 82.00 90 VAL A C 1
ATOM 694 O O . VAL A 1 90 ? -45.681 -24.649 -32.335 1.00 82.00 90 VAL A O 1
ATOM 697 N N . LEU A 1 91 ? -43.741 -25.549 -31.688 1.00 87.69 91 LEU A N 1
ATOM 698 C CA . LEU A 1 91 ? -42.989 -24.298 -31.569 1.00 87.69 91 LEU A CA 1
ATOM 699 C C . LEU A 1 91 ? -41.668 -24.471 -32.340 1.00 87.69 91 LEU A C 1
ATOM 701 O O . LEU A 1 91 ? -40.695 -24.945 -31.754 1.00 87.69 91 LEU A O 1
ATOM 705 N N . PRO A 1 92 ? -41.634 -24.157 -33.648 1.00 86.25 92 PRO A N 1
ATOM 706 C CA . PRO A 1 92 ? -40.525 -24.518 -34.537 1.00 86.25 92 PRO A CA 1
ATOM 707 C C . PRO A 1 92 ? -39.216 -23.793 -34.213 1.00 86.25 92 PRO A C 1
ATOM 709 O O . PRO A 1 92 ? -38.141 -24.365 -34.363 1.00 86.25 92 PRO A O 1
ATOM 712 N N . TYR A 1 93 ? -39.293 -22.552 -33.735 1.00 94.44 93 TYR A N 1
ATOM 713 C CA . TYR A 1 93 ? -38.133 -21.745 -33.370 1.00 94.44 93 TYR A CA 1
ATOM 714 C C . TYR A 1 93 ? -38.351 -21.145 -31.979 1.00 94.44 93 TYR A C 1
ATOM 716 O O . TYR A 1 93 ? -38.587 -19.936 -31.866 1.00 94.44 93 TYR A O 1
ATOM 724 N N . PRO A 1 94 ? -38.227 -21.948 -30.909 1.00 94.12 94 PRO A N 1
ATOM 725 C CA . PRO A 1 94 ? -38.575 -21.497 -29.582 1.00 94.12 94 PRO A CA 1
ATOM 726 C C . PRO A 1 94 ? -37.443 -20.747 -28.875 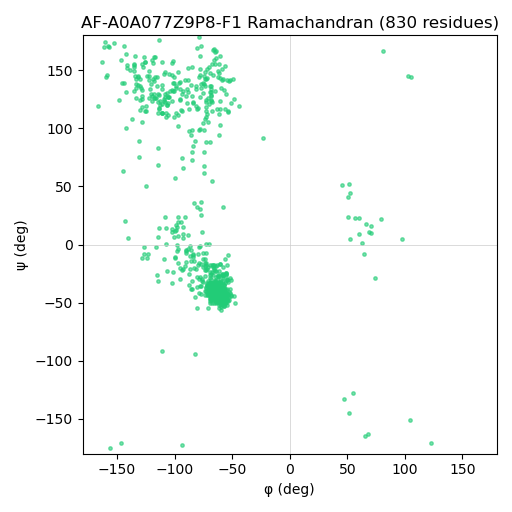1.00 94.12 94 PRO A C 1
ATOM 728 O O . PRO A 1 94 ? -36.250 -20.969 -29.106 1.00 94.12 94 PRO A O 1
ATOM 731 N N . PHE A 1 95 ? -37.856 -19.872 -27.969 1.00 94.62 95 PHE A N 1
ATOM 732 C CA . PHE A 1 95 ? -37.074 -19.360 -26.857 1.00 94.62 95 PHE A CA 1
ATOM 733 C C . PHE A 1 95 ? -37.947 -19.374 -25.597 1.00 94.62 95 PHE A C 1
ATOM 735 O O . PHE A 1 95 ? -39.179 -19.297 -25.665 1.00 94.62 95 PHE A O 1
ATOM 742 N N . VAL A 1 96 ? -37.315 -19.484 -24.435 1.00 92.62 96 VAL A N 1
ATOM 743 C CA . VAL A 1 96 ? -37.996 -19.558 -23.141 1.00 92.62 96 VAL A CA 1
ATOM 744 C C . VAL A 1 96 ? -37.557 -18.414 -22.242 1.00 92.62 96 VAL A C 1
ATOM 746 O O . VAL A 1 96 ? -36.374 -18.082 -22.173 1.00 92.62 96 VAL A O 1
ATOM 749 N N . ILE A 1 97 ? -38.520 -17.818 -21.543 1.00 91.88 97 ILE A N 1
ATOM 750 C CA . ILE A 1 97 ? -38.286 -16.870 -20.454 1.00 91.88 97 ILE A CA 1
ATOM 751 C C . ILE A 1 97 ? -38.620 -17.584 -19.146 1.00 91.88 97 ILE A C 1
ATOM 753 O O . ILE A 1 97 ? -39.755 -18.017 -18.957 1.00 91.88 97 ILE A O 1
ATOM 757 N N . THR A 1 98 ? -37.652 -17.710 -18.244 1.00 85.44 98 THR A N 1
ATOM 758 C CA . THR A 1 98 ? -37.836 -18.329 -16.923 1.00 85.44 98 THR A CA 1
ATOM 759 C C . THR A 1 98 ? -37.799 -17.262 -15.837 1.00 85.44 98 THR A C 1
ATOM 761 O O . THR A 1 98 ? -36.838 -16.501 -15.786 1.00 85.44 98 THR A O 1
ATOM 764 N N . GLN A 1 99 ? -38.812 -17.206 -14.971 1.00 81.31 99 GLN A N 1
ATOM 765 C CA . GLN A 1 99 ? -38.920 -16.236 -13.877 1.00 81.31 99 GLN A CA 1
ATOM 766 C C . GLN A 1 99 ? -39.667 -16.849 -12.684 1.00 81.31 99 GLN A C 1
ATOM 768 O O . GLN A 1 99 ? -40.800 -17.292 -12.850 1.00 81.31 99 GLN A O 1
ATOM 773 N N . TYR A 1 100 ? -39.064 -16.850 -11.487 1.00 79.44 100 TYR A N 1
ATOM 774 C CA . TYR A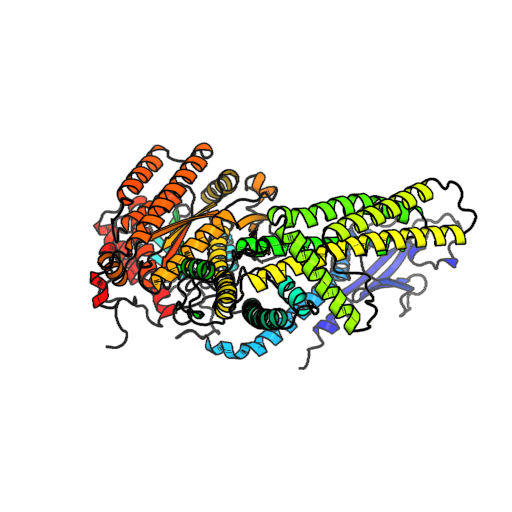 1 100 ? -39.645 -17.446 -10.264 1.00 79.44 100 TYR A CA 1
ATOM 775 C C . TYR A 1 100 ? -40.252 -18.842 -10.517 1.00 79.44 100 TYR A C 1
ATOM 777 O O . TYR A 1 100 ? -41.432 -19.074 -10.265 1.00 79.44 100 TYR A O 1
ATOM 785 N N . ASP A 1 101 ? -39.469 -19.730 -11.136 1.00 75.00 101 ASP A N 1
ATOM 786 C CA . ASP A 1 101 ? -39.861 -21.088 -11.557 1.00 75.00 101 ASP A CA 1
ATOM 787 C C . ASP A 1 101 ? -40.979 -21.185 -12.617 1.00 75.00 101 ASP A C 1
ATOM 789 O O . ASP A 1 101 ? -41.328 -22.279 -13.065 1.00 75.00 101 ASP A O 1
ATOM 793 N N . ARG A 1 102 ? -41.508 -20.057 -13.110 1.00 79.75 102 ARG A N 1
ATOM 794 C CA . ARG A 1 102 ? -42.449 -20.016 -14.239 1.00 79.75 102 ARG A CA 1
ATOM 795 C C . ARG A 1 102 ? -41.691 -19.935 -15.557 1.00 79.75 102 ARG A C 1
ATOM 797 O O . ARG A 1 102 ? -40.823 -19.082 -15.720 1.00 79.75 102 ARG A O 1
ATOM 804 N N . LYS A 1 103 ? -42.054 -20.792 -16.514 1.00 85.75 103 LYS A N 1
ATOM 805 C CA . LYS A 1 103 ? -41.497 -20.797 -17.874 1.00 85.75 103 LYS A CA 1
ATOM 806 C C . LYS A 1 103 ? -42.528 -20.308 -18.885 1.00 85.75 103 LYS A C 1
ATOM 808 O O . LYS A 1 103 ? -43.605 -20.889 -19.008 1.00 85.75 103 LYS A O 1
ATOM 813 N N . TYR A 1 104 ? -42.170 -19.277 -19.638 1.00 91.06 104 TYR A N 1
ATOM 814 C CA . TYR A 1 104 ? -42.953 -18.736 -20.742 1.00 91.06 104 TYR A CA 1
ATOM 815 C C . TYR A 1 104 ? -42.276 -19.109 -22.056 1.00 91.06 104 TYR A C 1
ATOM 817 O O . TYR A 1 104 ? -41.172 -18.648 -22.341 1.00 91.06 104 TYR A O 1
ATOM 825 N N . TYR A 1 105 ? -42.930 -19.961 -22.839 1.00 91.81 105 TYR A N 1
ATOM 826 C CA . TYR A 1 105 ? -42.422 -20.404 -24.132 1.00 91.81 105 TYR A CA 1
ATOM 827 C C . TYR A 1 105 ? -42.968 -19.519 -25.246 1.00 91.81 105 TYR A C 1
ATOM 829 O O . TYR A 1 105 ? -44.182 -19.330 -25.362 1.00 91.81 105 TYR A O 1
ATOM 837 N N . PHE A 1 106 ? -42.071 -19.028 -26.089 1.00 94.94 106 PHE A N 1
ATOM 838 C CA . PHE A 1 106 ? -42.387 -18.282 -27.298 1.00 94.94 106 PHE A CA 1
ATOM 839 C C . PHE A 1 106 ? -41.677 -18.922 -28.478 1.00 94.94 106 PHE A C 1
ATOM 841 O O . PHE A 1 106 ? -40.625 -19.523 -28.303 1.00 94.94 106 PHE A O 1
ATOM 848 N N . SER A 1 107 ? -42.223 -18.778 -29.678 1.00 94.06 107 SER A N 1
ATOM 849 C CA . SER A 1 107 ? -41.569 -19.172 -30.919 1.00 94.06 107 SER A CA 1
ATOM 850 C C . SER A 1 107 ? -41.603 -18.038 -31.919 1.00 94.06 107 SER A C 1
ATOM 852 O O . SER A 1 107 ? -42.648 -17.426 -32.139 1.00 94.06 107 SER A O 1
ATOM 854 N N . CYS A 1 108 ? -40.470 -17.799 -32.565 1.00 94.25 108 CYS A N 1
ATOM 855 C CA . CYS A 1 108 ? -40.408 -16.951 -33.745 1.00 94.25 108 CYS A CA 1
ATOM 856 C C . CYS A 1 108 ? -40.922 -17.719 -34.974 1.00 94.25 108 CYS A C 1
ATOM 858 O O . CYS A 1 108 ? -40.995 -18.952 -34.964 1.00 94.25 108 CYS A O 1
ATOM 860 N N . PHE A 1 109 ? -41.263 -16.987 -36.035 1.00 90.56 109 PHE A N 1
ATOM 861 C CA . PHE A 1 109 ? -41.590 -17.563 -37.345 1.00 90.56 109 PHE A CA 1
ATOM 862 C C . PHE A 1 109 ? -40.347 -17.790 -38.216 1.00 90.56 109 PHE A C 1
ATOM 864 O O . PHE A 1 109 ? -40.380 -18.627 -39.114 1.00 90.56 109 PHE A O 1
ATOM 871 N N . ALA A 1 110 ? -39.252 -17.087 -37.917 1.00 88.44 110 ALA A N 1
ATOM 872 C CA . ALA A 1 110 ? -37.945 -17.265 -38.530 1.00 88.44 110 ALA A CA 1
ATOM 873 C C . ALA A 1 110 ? -36.886 -17.537 -37.453 1.00 88.44 110 ALA A C 1
ATOM 875 O O . ALA A 1 110 ? -36.948 -17.006 -36.341 1.00 88.44 110 ALA A O 1
ATOM 876 N N . GLU A 1 111 ? -35.903 -18.373 -37.781 1.00 87.69 111 GLU A N 1
ATOM 877 C CA . GLU A 1 111 ? -34.838 -18.761 -36.854 1.00 87.69 111 GLU A CA 1
ATOM 878 C C . GLU A 1 111 ? -33.970 -17.574 -36.410 1.00 87.69 111 GLU A C 1
ATOM 880 O O . GLU A 1 111 ? -33.609 -17.475 -35.233 1.00 87.69 111 GLU A O 1
ATOM 885 N N . GLU A 1 112 ? -33.676 -16.669 -37.344 1.00 83.94 112 GLU A N 1
ATOM 886 C CA . GLU A 1 112 ? -32.813 -15.499 -37.153 1.00 83.94 112 GLU A CA 1
ATOM 887 C C . GLU A 1 112 ? -33.325 -14.535 -36.069 1.00 83.94 112 GLU A C 1
ATOM 889 O O . GLU A 1 112 ? -32.532 -13.958 -35.324 1.00 83.94 112 GLU A O 1
ATOM 894 N N . ASP A 1 113 ? -34.644 -14.450 -35.877 1.00 89.31 113 ASP A N 1
ATOM 895 C CA . ASP A 1 113 ? -35.264 -13.532 -34.917 1.00 89.31 113 ASP A CA 1
ATOM 896 C C . ASP A 1 113 ? -35.095 -13.952 -33.449 1.00 89.31 113 ASP A C 1
ATOM 898 O O . ASP A 1 113 ? -35.226 -13.122 -32.541 1.00 89.31 113 ASP A O 1
ATOM 902 N N . ARG A 1 114 ? -34.840 -15.240 -33.176 1.00 89.69 114 ARG A N 1
ATOM 903 C CA . ARG A 1 114 ? -34.821 -15.767 -31.800 1.00 89.69 114 ARG A CA 1
ATOM 904 C C . ARG A 1 114 ? -33.709 -15.155 -30.961 1.00 89.69 114 ARG A C 1
ATOM 906 O O . ARG A 1 114 ? -33.932 -14.737 -29.825 1.00 89.69 114 ARG A O 1
ATOM 913 N N . ALA A 1 115 ? -32.503 -15.113 -31.525 1.00 85.44 115 ALA A N 1
ATOM 914 C CA . ALA A 1 115 ? -31.329 -14.596 -30.833 1.00 85.44 115 ALA A CA 1
ATOM 915 C C . ALA A 1 115 ? -31.494 -13.104 -30.516 1.00 85.44 115 ALA A C 1
ATOM 917 O O . ALA A 1 115 ? -31.078 -12.642 -29.453 1.00 85.44 115 ALA A O 1
ATOM 918 N N . ASP A 1 116 ? -32.154 -12.362 -31.404 1.00 87.94 116 ASP A N 1
ATOM 919 C CA . ASP A 1 116 ? -32.461 -10.952 -31.198 1.00 87.94 116 ASP A CA 1
ATOM 920 C C . ASP A 1 116 ? -33.473 -10.738 -30.070 1.00 87.94 116 ASP A C 1
ATOM 922 O O . ASP A 1 116 ? -33.298 -9.821 -29.269 1.00 87.94 116 ASP A O 1
ATOM 926 N N . TRP A 1 117 ? -34.506 -11.583 -29.968 1.00 92.94 117 TRP A N 1
ATOM 927 C CA . TRP A 1 117 ? -35.449 -11.551 -28.844 1.00 92.94 117 TRP A CA 1
ATOM 928 C C . TRP A 1 117 ? -34.766 -11.846 -27.513 1.00 92.94 117 TRP A C 1
ATOM 930 O O . TRP A 1 117 ? -34.934 -11.080 -26.565 1.00 92.94 117 TRP A O 1
ATOM 940 N N . VAL A 1 118 ? -33.937 -12.892 -27.450 1.00 90.56 118 VAL A N 1
ATOM 941 C CA . VAL A 1 118 ? -33.170 -13.226 -26.241 1.00 90.56 118 VAL A CA 1
ATOM 942 C C . VAL A 1 118 ? -32.261 -12.063 -25.830 1.00 90.56 118 VAL A C 1
ATOM 944 O O . VAL A 1 118 ? -32.290 -11.651 -24.671 1.00 90.56 118 VAL A O 1
ATOM 947 N N . ARG A 1 119 ? -31.513 -11.459 -26.768 1.00 84.88 119 ARG A N 1
ATOM 948 C CA . ARG A 1 119 ? -30.674 -10.279 -26.476 1.00 84.88 119 ARG A CA 1
ATOM 949 C C . ARG A 1 119 ? -31.500 -9.085 -25.993 1.00 84.88 119 ARG A C 1
ATOM 951 O O . ARG A 1 119 ? -31.105 -8.435 -25.025 1.00 84.88 119 ARG A O 1
ATOM 958 N N . ALA A 1 120 ? -32.638 -8.810 -26.632 1.00 87.25 120 ALA A N 1
ATOM 959 C CA . ALA A 1 120 ? -33.520 -7.713 -26.246 1.00 87.25 120 ALA A CA 1
ATOM 960 C C . ALA A 1 120 ? -34.066 -7.905 -24.820 1.00 87.25 120 ALA A C 1
ATOM 962 O O . ALA A 1 120 ? -33.941 -6.993 -24.005 1.00 87.25 120 ALA A O 1
ATOM 963 N N . ILE A 1 121 ? -34.575 -9.097 -24.490 1.00 89.38 121 ILE A N 1
ATOM 964 C CA . ILE A 1 121 ? -35.102 -9.434 -23.158 1.00 89.38 121 ILE A CA 1
ATOM 965 C C . ILE A 1 121 ? -34.010 -9.308 -22.092 1.00 89.38 121 ILE A C 1
ATOM 967 O O . ILE A 1 121 ? -34.223 -8.631 -21.090 1.00 89.38 121 ILE A O 1
ATOM 971 N N . ILE A 1 122 ? -32.818 -9.873 -22.327 1.00 82.38 122 ILE A N 1
ATOM 972 C CA . ILE A 1 122 ? -31.691 -9.775 -21.382 1.00 82.38 122 ILE A CA 1
ATOM 973 C C . ILE A 1 122 ? -31.327 -8.307 -21.126 1.00 82.38 122 ILE A C 1
ATOM 975 O O . ILE A 1 122 ? -31.163 -7.906 -19.974 1.00 82.38 122 ILE A O 1
ATOM 979 N N . SER A 1 123 ? -31.259 -7.483 -22.177 1.00 78.25 123 SER A N 1
ATOM 980 C CA . SER A 1 123 ? -30.941 -6.052 -22.053 1.00 78.25 123 SER A CA 1
ATOM 981 C C . SER A 1 123 ? -32.008 -5.228 -21.317 1.00 78.25 123 SER A C 1
ATOM 983 O O . SER A 1 123 ? -31.722 -4.116 -20.877 1.00 78.25 123 SER A O 1
ATOM 985 N N . CYS A 1 124 ? -33.220 -5.773 -21.190 1.00 81.31 124 CYS A N 1
ATOM 986 C CA . CYS A 1 124 ? -34.382 -5.140 -20.570 1.00 81.31 124 CYS A CA 1
ATOM 987 C C . CYS A 1 124 ? -34.743 -5.727 -19.198 1.00 81.31 124 CYS A C 1
ATOM 989 O O . CYS A 1 124 ? -35.709 -5.275 -18.585 1.00 81.31 124 CYS A O 1
ATOM 991 N N . SER A 1 125 ? -33.987 -6.719 -18.722 1.00 78.06 125 SER A N 1
ATOM 992 C CA . SER A 1 125 ? -34.132 -7.274 -17.375 1.00 78.06 125 SER A CA 1
ATOM 993 C C . SER A 1 125 ? -33.942 -6.198 -16.305 1.00 78.06 125 SER A C 1
ATOM 995 O O . SER A 1 125 ? -33.199 -5.225 -16.498 1.00 78.06 125 SER A O 1
ATOM 997 N N . TYR A 1 126 ? -34.593 -6.376 -15.156 1.00 74.44 126 TYR A N 1
ATOM 998 C CA . TYR A 1 126 ? -34.429 -5.483 -14.012 1.00 74.44 126 TYR A CA 1
ATOM 999 C C . TYR A 1 126 ? -32.9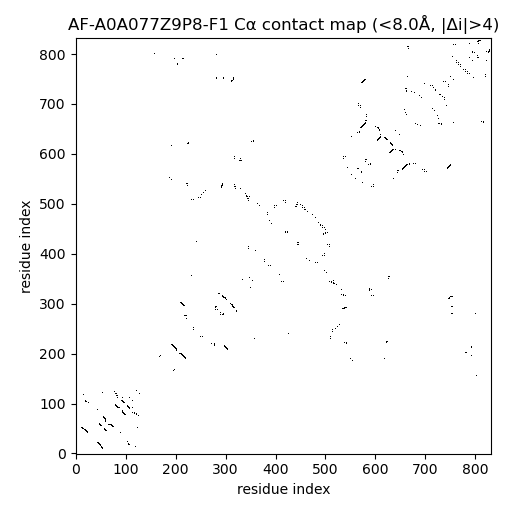57 -5.344 -13.607 1.00 74.44 126 TYR A C 1
ATOM 1001 O O . TYR A 1 126 ? -32.507 -4.240 -13.306 1.00 74.44 126 TYR A O 1
ATOM 1009 N N . GLU A 1 127 ? -32.179 -6.425 -13.664 1.00 68.56 127 GLU A N 1
ATOM 1010 C CA . GLU A 1 127 ? -30.755 -6.410 -13.345 1.00 68.56 127 GLU A CA 1
ATOM 1011 C C . GLU A 1 127 ? -29.968 -5.502 -14.299 1.00 68.56 127 GLU A C 1
ATOM 1013 O O . GLU A 1 127 ? -29.162 -4.694 -13.839 1.00 68.56 127 GLU A O 1
ATOM 1018 N N . MET A 1 128 ? -30.213 -5.564 -15.614 1.00 69.88 128 MET A N 1
ATOM 1019 C CA . MET A 1 128 ? -29.517 -4.682 -16.564 1.00 69.88 128 MET A CA 1
ATOM 1020 C C . MET A 1 128 ? -29.964 -3.228 -16.461 1.00 69.88 128 MET A C 1
ATOM 1022 O O . MET A 1 128 ? -29.136 -2.321 -16.583 1.00 69.88 128 MET A O 1
ATOM 1026 N N . LEU A 1 129 ? -31.247 -2.983 -16.194 1.00 69.75 129 LEU A N 1
ATOM 1027 C CA . LEU A 1 129 ? -31.741 -1.635 -15.917 1.00 69.75 129 LEU A CA 1
ATOM 1028 C C . LEU A 1 129 ? -31.116 -1.064 -14.642 1.00 69.75 129 LEU A C 1
ATOM 1030 O O . LEU A 1 129 ? -30.681 0.086 -14.647 1.00 69.75 129 LEU A O 1
ATOM 1034 N N . SER A 1 130 ? -30.998 -1.873 -13.587 1.00 68.25 130 SER A N 1
ATOM 1035 C CA . SER A 1 130 ? -30.328 -1.508 -12.337 1.00 68.25 130 SER A CA 1
ATOM 1036 C C . SER A 1 130 ? -28.865 -1.133 -12.579 1.00 68.25 130 SER A C 1
ATOM 1038 O O . SER A 1 130 ? -28.434 -0.057 -12.167 1.00 68.25 130 SER A O 1
ATOM 1040 N N . VAL A 1 131 ? -28.125 -1.931 -13.359 1.00 68.12 131 VAL A N 1
ATOM 1041 C CA . VAL A 1 131 ? -26.751 -1.602 -13.783 1.00 68.12 131 VAL A CA 1
ATOM 1042 C C . VAL A 1 131 ? -26.704 -0.284 -14.564 1.00 68.12 131 VAL A C 1
ATOM 1044 O O . VAL A 1 131 ? -25.819 0.541 -14.336 1.00 68.12 131 VAL A O 1
ATOM 1047 N N . GLY A 1 132 ? -27.665 -0.044 -15.460 1.00 66.31 132 GLY A N 1
ATOM 1048 C CA . GLY A 1 132 ? -27.784 1.218 -16.193 1.00 66.31 132 GLY A CA 1
ATOM 1049 C C . GLY A 1 132 ? -28.012 2.426 -15.278 1.00 66.31 132 GLY A C 1
ATOM 1050 O O . GLY A 1 132 ? -27.371 3.461 -15.462 1.00 66.31 132 GLY A O 1
ATOM 1051 N N . VAL A 1 133 ? -28.877 2.292 -14.269 1.00 67.56 133 VAL A N 1
ATOM 1052 C CA . VAL A 1 133 ? -29.145 3.336 -13.266 1.00 67.56 133 VAL A CA 1
ATOM 1053 C C . VAL A 1 133 ? -27.920 3.594 -12.396 1.00 67.56 133 VAL A C 1
ATOM 1055 O O . VAL A 1 133 ? -27.557 4.755 -12.223 1.00 67.56 133 VAL A O 1
ATOM 1058 N N . VAL A 1 134 ? -27.245 2.548 -11.909 1.00 66.44 134 VAL A N 1
ATOM 1059 C CA . VAL A 1 134 ? -25.983 2.674 -11.160 1.00 66.44 134 VAL A CA 1
ATOM 1060 C C . VAL A 1 134 ? -24.952 3.429 -11.997 1.00 66.44 134 VAL A C 1
ATOM 1062 O O . VAL A 1 134 ? -24.370 4.398 -11.521 1.00 66.44 134 VAL A O 1
ATOM 1065 N N . ARG A 1 135 ? -24.813 3.092 -13.283 1.00 66.25 135 ARG A N 1
ATOM 1066 C CA . ARG A 1 135 ? -23.905 3.788 -14.202 1.00 66.25 135 ARG A CA 1
ATOM 1067 C C . ARG A 1 135 ? -24.286 5.255 -14.428 1.00 66.25 135 ARG A C 1
ATOM 1069 O O . ARG A 1 135 ? -23.410 6.106 -14.562 1.00 66.25 135 ARG A O 1
ATOM 1076 N N . PHE A 1 136 ? -25.576 5.588 -14.476 1.00 66.56 136 PHE A N 1
ATOM 1077 C CA . PHE A 1 136 ? -26.017 6.986 -14.540 1.00 66.56 136 PHE A CA 1
ATOM 1078 C C . PHE A 1 136 ? -25.780 7.732 -13.226 1.00 66.56 136 PHE A C 1
ATOM 1080 O O . PHE A 1 136 ? -25.383 8.896 -13.257 1.00 66.56 136 PHE A O 1
ATOM 1087 N N . GLN A 1 137 ? -25.986 7.081 -12.082 1.00 65.06 137 GLN A N 1
ATOM 1088 C CA . GLN A 1 137 ? -25.665 7.638 -10.773 1.00 65.06 137 GLN A CA 1
ATOM 1089 C C . GLN A 1 137 ? -24.164 7.918 -10.663 1.00 65.06 137 GLN A C 1
ATOM 1091 O O . GLN A 1 137 ? -23.793 9.016 -10.252 1.00 65.06 137 GLN A O 1
ATOM 1096 N N . GLU A 1 138 ? -23.318 6.991 -11.119 1.00 57.84 138 GLU A N 1
ATOM 1097 C CA . GLU A 1 138 ? -21.873 7.183 -11.264 1.00 57.84 138 GLU A CA 1
ATOM 1098 C C . GLU A 1 138 ? -21.572 8.397 -12.152 1.00 57.84 138 GLU A C 1
ATOM 1100 O O . GLU A 1 138 ? -20.855 9.292 -11.723 1.00 57.84 138 GLU A O 1
ATOM 1105 N N . GLN A 1 139 ? -22.192 8.526 -13.331 1.00 62.12 139 GLN A N 1
ATOM 1106 C CA . GLN A 1 139 ? -21.992 9.686 -14.217 1.00 62.12 139 GLN A CA 1
ATOM 1107 C C . GLN A 1 139 ? -22.454 11.027 -13.614 1.00 62.12 139 GLN A C 1
ATOM 1109 O O . GLN A 1 139 ? -21.827 12.067 -13.844 1.00 62.12 139 GLN A O 1
ATOM 1114 N N . ILE A 1 140 ? -23.571 11.050 -12.880 1.00 63.84 140 ILE A N 1
ATOM 1115 C CA . ILE A 1 140 ? -24.061 12.254 -12.188 1.00 63.84 140 ILE A CA 1
ATOM 1116 C C . ILE A 1 140 ? -23.097 12.630 -11.064 1.00 63.84 140 ILE A C 1
ATOM 1118 O O . ILE A 1 140 ? -22.725 13.800 -10.946 1.00 63.84 140 ILE A O 1
ATOM 1122 N N . TYR A 1 141 ? -22.670 11.645 -10.277 1.00 56.66 141 TYR A N 1
ATOM 1123 C CA . TYR A 1 141 ? -21.697 11.817 -9.208 1.00 56.66 141 TYR A CA 1
ATOM 1124 C C . TYR A 1 141 ? -20.354 12.317 -9.764 1.00 56.66 141 TYR A C 1
ATOM 1126 O O . TYR A 1 141 ? -19.841 13.333 -9.300 1.00 56.66 141 TYR A O 1
ATOM 1134 N N . GLU A 1 142 ? -19.858 11.733 -10.860 1.00 51.25 142 GLU A N 1
ATOM 1135 C CA . GLU A 1 142 ? -18.689 12.213 -11.612 1.00 51.25 142 GLU A CA 1
ATOM 1136 C C . GLU A 1 142 ? -18.839 13.682 -12.043 1.00 51.25 142 GLU A C 1
ATOM 1138 O O . GLU A 1 142 ? -17.909 14.479 -11.897 1.00 51.25 142 GLU A O 1
ATOM 1143 N N . LYS A 1 143 ? -20.008 14.092 -12.560 1.00 59.03 143 LYS A N 1
ATOM 1144 C CA . LYS A 1 143 ? -20.265 15.498 -12.929 1.00 59.03 143 LYS A CA 1
ATOM 1145 C C . LYS A 1 143 ? -20.257 16.431 -11.714 1.00 59.03 143 LYS A C 1
ATOM 1147 O O . LYS A 1 143 ? -19.700 17.526 -11.806 1.00 59.03 143 LYS A O 1
ATOM 1152 N N . GLN A 1 144 ? -20.856 16.032 -10.591 1.00 60.94 144 GLN A N 1
ATOM 1153 C CA . GLN A 1 144 ? -20.838 16.818 -9.350 1.00 60.94 144 GLN A CA 1
ATOM 1154 C C . GLN A 1 144 ? -19.412 16.983 -8.813 1.00 60.94 144 GLN A C 1
ATOM 1156 O O . GLN A 1 144 ? -19.007 18.096 -8.466 1.00 60.94 144 GLN A O 1
ATOM 1161 N N . LEU A 1 145 ? -18.625 15.909 -8.834 1.00 50.41 145 LEU A N 1
ATOM 1162 C CA . LEU A 1 145 ? -17.220 15.919 -8.439 1.00 50.41 145 LEU A CA 1
ATOM 1163 C C . LEU A 1 145 ? -16.380 16.833 -9.342 1.00 50.41 145 LEU A C 1
ATOM 1165 O O . LEU A 1 145 ? -15.616 17.655 -8.835 1.00 50.41 145 LEU A O 1
ATOM 1169 N N . ARG A 1 146 ? -16.574 16.801 -10.670 1.00 52.38 146 ARG A N 1
ATOM 1170 C CA . ARG A 1 146 ? -15.910 17.746 -11.596 1.00 52.38 146 ARG A CA 1
ATOM 1171 C C . ARG A 1 146 ? -16.199 19.208 -11.258 1.00 52.38 146 ARG A C 1
ATOM 1173 O O . ARG A 1 146 ? -15.317 20.047 -11.429 1.00 52.38 146 ARG A O 1
ATOM 1180 N N . ASN A 1 147 ? -17.400 19.520 -10.767 1.00 57.78 147 ASN A N 1
ATOM 1181 C CA . ASN A 1 147 ? -17.750 20.871 -10.328 1.00 57.78 147 ASN A CA 1
ATOM 1182 C C . ASN A 1 147 ? -17.078 21.231 -8.990 1.00 57.78 147 ASN A C 1
ATOM 1184 O O . ASN A 1 147 ? -16.515 22.322 -8.885 1.00 57.78 147 ASN A O 1
ATOM 1188 N N . LYS A 1 148 ? -17.067 20.315 -8.005 1.00 57.34 148 LYS A N 1
ATOM 1189 C CA . LYS A 1 148 ? -16.383 20.485 -6.701 1.00 57.34 148 LYS A CA 1
ATOM 1190 C C . LYS A 1 148 ? -14.881 20.739 -6.892 1.00 57.34 148 LYS A C 1
ATOM 1192 O O . LYS A 1 148 ? -14.327 21.670 -6.311 1.00 57.34 148 LYS A O 1
ATOM 1197 N N . TYR A 1 149 ? -14.246 19.984 -7.788 1.00 55.03 149 TYR A N 1
ATOM 1198 C CA . TYR A 1 149 ? -12.809 20.040 -8.065 1.00 55.03 149 TYR A CA 1
ATOM 1199 C C . TYR A 1 149 ? -12.427 20.870 -9.306 1.00 55.03 149 TYR A C 1
ATOM 1201 O O . TYR A 1 149 ? -11.270 20.866 -9.728 1.00 55.03 149 TYR A O 1
ATOM 1209 N N . GLY A 1 150 ? -13.347 21.658 -9.879 1.00 48.97 150 GLY A N 1
ATOM 1210 C CA . GLY A 1 150 ? -13.105 22.456 -11.095 1.00 48.97 150 GLY A CA 1
ATOM 1211 C C . GLY A 1 150 ? -11.945 23.463 -10.987 1.00 48.97 150 GLY A C 1
ATOM 1212 O O . GLY A 1 150 ? -11.364 23.862 -12.000 1.00 48.97 150 GLY A O 1
ATOM 1213 N N . ARG A 1 151 ? -11.534 23.818 -9.757 1.00 46.47 151 ARG A N 1
ATOM 1214 C CA . ARG A 1 151 ? -10.332 24.627 -9.468 1.00 46.47 151 ARG A CA 1
ATOM 1215 C C . ARG A 1 151 ? -9.017 23.953 -9.907 1.00 46.47 151 ARG A C 1
ATOM 1217 O O . ARG A 1 151 ? -8.023 24.654 -10.087 1.00 46.47 151 ARG A O 1
ATOM 1224 N N . LEU A 1 152 ? -9.012 22.641 -10.158 1.00 47.44 152 LEU A N 1
ATOM 1225 C CA . LEU A 1 152 ? -7.830 21.859 -10.548 1.00 47.44 152 LEU A CA 1
ATOM 1226 C C . LEU A 1 152 ? -7.424 21.989 -12.018 1.00 47.44 152 LEU A C 1
ATOM 1228 O O . LEU A 1 152 ? -6.353 21.504 -12.375 1.00 47.44 152 LEU A O 1
ATOM 1232 N N . ARG A 1 153 ? -8.157 22.741 -12.859 1.00 40.84 153 ARG A N 1
ATOM 1233 C CA . ARG A 1 153 ? -7.578 23.210 -14.138 1.00 40.84 153 ARG A CA 1
ATOM 1234 C C . ARG A 1 153 ? -6.249 23.966 -13.932 1.00 40.84 153 ARG A C 1
ATOM 1236 O O . ARG A 1 153 ? -5.490 24.091 -14.883 1.00 40.84 153 ARG A O 1
ATOM 1243 N N . ARG A 1 154 ? -5.949 24.435 -12.707 1.00 38.94 154 ARG A N 1
ATOM 1244 C CA . ARG A 1 154 ? -4.668 25.062 -12.330 1.00 38.94 154 ARG A CA 1
ATOM 1245 C C . ARG A 1 154 ? -3.512 24.099 -12.041 1.00 38.94 154 ARG A C 1
ATOM 1247 O O . ARG A 1 154 ? -2.391 24.579 -11.958 1.00 38.94 154 ARG A O 1
ATOM 1254 N N . LEU A 1 155 ? -3.725 22.781 -11.967 1.00 41.75 155 LEU A N 1
ATOM 1255 C CA . LEU A 1 155 ? -2.626 21.804 -12.074 1.00 41.75 155 LEU A CA 1
ATOM 1256 C C . LEU A 1 155 ? -2.184 21.622 -13.544 1.00 41.75 155 LEU A C 1
ATOM 1258 O O . LEU A 1 155 ? -1.671 20.573 -13.921 1.00 41.75 155 LEU A O 1
ATOM 1262 N N . GLN A 1 156 ? -2.408 22.636 -14.392 1.00 39.31 156 GLN A N 1
ATOM 1263 C CA . GLN A 1 156 ? -1.790 22.732 -15.707 1.00 39.31 156 GLN A CA 1
ATOM 1264 C C . GLN A 1 156 ? -0.276 22.812 -15.519 1.00 39.31 156 GLN A C 1
ATOM 1266 O O . GLN A 1 156 ? 0.256 23.785 -14.986 1.00 39.31 156 GLN A O 1
ATOM 1271 N N . GLU A 1 157 ? 0.398 21.749 -15.947 1.00 46.44 157 GLU A N 1
ATOM 1272 C CA . GLU A 1 157 ? 1.846 21.690 -16.095 1.00 46.44 157 GLU A CA 1
ATOM 1273 C C . GLU A 1 157 ? 2.342 22.916 -16.885 1.00 46.44 157 GLU A C 1
ATOM 1275 O O . GLU A 1 157 ? 1.682 23.331 -17.849 1.00 46.44 157 GLU A O 1
ATOM 1280 N N . PRO A 1 158 ? 3.503 23.500 -16.538 1.00 41.69 158 PRO A N 1
ATOM 1281 C CA . PRO A 1 158 ? 4.124 24.510 -17.382 1.00 41.69 158 PRO A CA 1
ATOM 1282 C C . PRO A 1 158 ? 4.296 23.965 -18.810 1.00 41.69 158 PRO A C 1
ATOM 1284 O O . PRO A 1 158 ? 5.037 23.011 -19.023 1.00 41.69 158 PRO A O 1
ATOM 1287 N N . GLY A 1 159 ? 3.602 24.567 -19.783 1.00 38.69 159 GLY A N 1
ATOM 1288 C CA . GLY A 1 159 ? 3.735 24.237 -21.207 1.00 38.69 159 GLY A CA 1
ATOM 1289 C C . GLY A 1 159 ? 2.705 23.269 -21.810 1.00 38.69 159 GLY A C 1
ATOM 1290 O O . GLY A 1 159 ? 2.841 22.962 -22.990 1.00 38.69 159 GLY A O 1
ATOM 1291 N N . PHE A 1 160 ? 1.667 22.814 -21.087 1.00 36.97 160 PHE A N 1
ATOM 1292 C CA . PHE A 1 160 ? 0.710 21.827 -21.627 1.00 36.97 160 PHE A CA 1
ATOM 1293 C C . PHE A 1 160 ? -0.746 22.330 -21.734 1.00 36.97 160 PHE A C 1
ATOM 1295 O O . PHE A 1 160 ? -1.351 22.762 -20.751 1.00 36.97 160 PHE A O 1
ATOM 1302 N N . GLN A 1 161 ? -1.347 22.219 -22.929 1.00 29.12 161 GLN A N 1
ATOM 1303 C CA . GLN A 1 161 ? -2.774 22.472 -23.193 1.00 29.12 161 GLN A CA 1
ATOM 1304 C C . GLN A 1 161 ? -3.535 21.148 -23.393 1.00 29.12 161 GLN A C 1
ATOM 1306 O O . GLN A 1 161 ? -3.179 20.334 -24.236 1.00 29.12 161 GLN A O 1
ATOM 1311 N N . VAL A 1 162 ? -4.626 20.946 -22.642 1.00 33.16 162 VAL A N 1
ATOM 1312 C CA . VAL A 1 162 ? -5.429 19.699 -22.609 1.00 33.16 162 VAL A CA 1
ATOM 1313 C C . VAL A 1 162 ? -6.113 19.365 -23.950 1.00 33.16 162 VAL A C 1
ATOM 1315 O O . VAL A 1 162 ? -6.503 18.223 -24.170 1.00 33.16 162 VAL A O 1
ATOM 1318 N N . SER A 1 163 ? -6.260 20.326 -24.867 1.00 28.30 163 SER A N 1
ATOM 1319 C CA . SER A 1 163 ? -6.993 20.138 -26.130 1.00 28.30 163 SER A CA 1
ATOM 1320 C C . SER A 1 163 ? -6.256 19.322 -27.195 1.00 28.30 163 SER A C 1
ATOM 1322 O O . SER A 1 163 ? -6.866 18.967 -28.199 1.00 28.30 163 SER A O 1
ATOM 1324 N N . ALA A 1 164 ? -4.988 18.978 -26.986 1.00 27.08 164 ALA A N 1
ATOM 1325 C CA . ALA A 1 164 ? -4.269 18.059 -27.851 1.00 27.08 164 ALA A CA 1
ATOM 1326 C C . ALA A 1 164 ? -3.638 16.967 -26.987 1.00 27.08 164 ALA A C 1
ATOM 1328 O O . ALA A 1 164 ? -2.627 17.186 -26.325 1.00 27.08 164 ALA A O 1
ATOM 1329 N N . LEU A 1 165 ? -4.208 15.759 -27.021 1.00 28.86 165 LEU A N 1
ATOM 1330 C CA . LEU A 1 165 ? -3.356 14.577 -26.915 1.00 28.86 165 LEU A CA 1
ATOM 1331 C C . LEU A 1 165 ? -2.260 14.787 -27.966 1.00 28.86 165 LEU A C 1
ATOM 1333 O O . LEU A 1 165 ? -2.616 14.949 -29.139 1.00 28.86 165 LEU A O 1
ATOM 1337 N N . PRO A 1 166 ? -0.965 14.812 -27.613 1.00 28.69 166 PRO A N 1
ATOM 1338 C CA . PRO A 1 166 ? 0.040 14.600 -28.624 1.00 28.69 166 PRO A CA 1
ATOM 1339 C C . PRO A 1 166 ? -0.278 13.196 -29.137 1.00 28.69 166 PRO A C 1
ATOM 1341 O O . PRO A 1 166 ? -0.018 12.204 -28.455 1.00 28.69 166 PRO A O 1
ATOM 1344 N N . LYS A 1 167 ? -0.912 13.100 -30.316 1.00 28.89 167 LYS A N 1
ATOM 1345 C CA . LYS A 1 167 ? -0.659 11.959 -31.196 1.00 28.89 167 LYS A CA 1
ATOM 1346 C C . LYS A 1 167 ? 0.844 11.827 -31.153 1.00 28.89 167 LYS A C 1
ATOM 1348 O O . LYS A 1 167 ? 1.458 12.848 -31.430 1.00 28.89 167 LYS A O 1
ATOM 1353 N N . VAL A 1 168 ? 1.360 10.685 -30.692 1.00 32.44 168 VAL A N 1
ATOM 1354 C CA . VAL A 1 168 ? 2.791 10.373 -30.556 1.00 32.44 168 VAL A CA 1
ATOM 1355 C C . VAL A 1 168 ? 3.577 11.262 -31.516 1.00 32.44 168 VAL A C 1
ATOM 1357 O O . VAL A 1 168 ? 3.642 10.966 -32.707 1.00 32.44 168 VAL A O 1
ATOM 1360 N N . ASN A 1 169 ? 4.027 12.428 -31.036 1.00 27.55 169 ASN A N 1
ATOM 1361 C CA . ASN A 1 169 ? 4.712 13.384 -31.890 1.00 27.55 169 ASN A CA 1
ATOM 1362 C C . ASN A 1 169 ? 6.122 12.844 -31.861 1.00 27.55 169 ASN A C 1
ATOM 1364 O O . ASN A 1 169 ? 6.930 13.156 -30.988 1.00 27.55 169 ASN A O 1
ATOM 1368 N N . ILE A 1 170 ? 6.342 11.878 -32.743 1.00 33.72 170 ILE A N 1
ATOM 1369 C CA . ILE A 1 170 ? 7.669 11.526 -33.175 1.00 33.72 170 ILE A CA 1
ATOM 1370 C C . ILE A 1 170 ? 8.151 12.818 -33.832 1.00 33.72 170 ILE A C 1
ATOM 1372 O O . ILE A 1 170 ? 7.821 13.080 -34.983 1.00 33.72 170 ILE A O 1
ATOM 1376 N N . ASP A 1 171 ? 8.863 13.663 -33.085 1.00 30.95 171 ASP A N 1
ATOM 1377 C CA . ASP A 1 171 ? 9.662 14.761 -33.639 1.00 30.95 171 ASP A CA 1
ATOM 1378 C C . ASP A 1 171 ? 10.845 14.155 -34.424 1.00 30.95 171 ASP A C 1
ATOM 1380 O O . ASP A 1 171 ? 12.013 14.407 -34.145 1.00 30.95 171 ASP A O 1
ATOM 1384 N N . ALA A 1 172 ? 10.543 13.271 -35.370 1.00 37.59 172 ALA A N 1
ATOM 1385 C CA . ALA A 1 172 ? 11.428 12.891 -36.441 1.00 37.59 172 ALA A CA 1
ATOM 1386 C C . ALA A 1 172 ? 10.852 13.585 -37.665 1.00 37.59 172 ALA A C 1
ATOM 1388 O O . ALA A 1 172 ? 9.780 13.229 -38.147 1.00 37.59 172 ALA A O 1
ATOM 1389 N N . GLU A 1 173 ? 11.576 14.571 -38.179 1.00 36.00 173 GLU A N 1
ATOM 1390 C CA . GLU A 1 173 ? 11.285 15.226 -39.459 1.00 36.00 173 GLU A CA 1
ATOM 1391 C C . GLU A 1 173 ? 11.146 14.227 -40.632 1.00 36.00 173 GLU A C 1
ATOM 1393 O O . GLU A 1 173 ? 10.658 14.586 -41.697 1.00 36.00 173 GLU A O 1
ATOM 1398 N N . ASP A 1 174 ? 11.473 12.949 -40.417 1.00 38.69 174 ASP A N 1
ATOM 1399 C CA . ASP A 1 174 ? 11.168 11.832 -41.296 1.00 38.69 174 ASP A CA 1
ATOM 1400 C C . ASP A 1 174 ? 10.172 10.862 -40.624 1.00 38.69 174 ASP A C 1
ATOM 1402 O O . ASP A 1 174 ? 10.524 10.172 -39.668 1.00 38.69 174 ASP A O 1
ATOM 1406 N N . ASN A 1 175 ? 8.968 10.706 -41.191 1.00 40.66 175 ASN A N 1
ATOM 1407 C CA . ASN A 1 175 ? 7.951 9.668 -40.901 1.00 40.66 175 ASN A CA 1
ATOM 1408 C C . ASN A 1 175 ? 8.445 8.199 -41.102 1.00 40.66 175 ASN A C 1
ATOM 1410 O O . ASN A 1 175 ? 7.685 7.327 -41.522 1.00 40.66 175 ASN A O 1
ATOM 1414 N N . LYS A 1 176 ? 9.726 7.894 -40.862 1.00 42.25 176 LYS A N 1
ATOM 1415 C CA . LYS A 1 176 ? 10.377 6.606 -41.152 1.00 42.25 176 LYS A CA 1
ATOM 1416 C C . LYS A 1 176 ? 10.324 5.579 -40.019 1.00 42.25 176 LYS A C 1
ATOM 1418 O O . LYS A 1 176 ? 10.740 4.450 -40.253 1.00 42.25 176 LYS A O 1
ATOM 1423 N N . TRP A 1 177 ? 9.819 5.915 -38.831 1.00 44.75 177 TRP A N 1
ATOM 1424 C CA . TRP A 1 177 ? 9.801 4.975 -37.703 1.00 44.75 177 TRP A CA 1
ATOM 1425 C C . TRP A 1 177 ? 8.424 4.837 -37.058 1.00 44.75 177 TRP A C 1
ATOM 1427 O O . TRP A 1 177 ? 7.806 5.819 -36.661 1.00 44.75 177 TRP A O 1
ATOM 1437 N N . GLN A 1 178 ? 7.970 3.588 -36.933 1.00 50.09 178 GLN A N 1
ATOM 1438 C CA . GLN A 1 178 ? 6.820 3.191 -36.123 1.00 50.09 178 GLN A CA 1
ATOM 1439 C C . GLN A 1 178 ? 7.328 2.601 -34.803 1.00 50.09 178 GLN A C 1
ATOM 1441 O O . GLN A 1 178 ? 8.366 1.940 -34.776 1.00 50.09 178 GLN A O 1
ATOM 1446 N N . CYS A 1 179 ? 6.610 2.855 -33.707 1.00 55.69 179 CYS A N 1
ATOM 1447 C CA . CYS A 1 179 ? 6.894 2.223 -32.420 1.00 55.69 179 CYS A CA 1
ATOM 1448 C C . CYS A 1 179 ? 6.889 0.691 -32.597 1.00 55.69 179 CYS A C 1
ATOM 1450 O O . CYS A 1 179 ? 5.921 0.172 -33.155 1.00 55.69 179 CYS A O 1
ATOM 1452 N N . PRO A 1 180 ? 7.922 -0.042 -32.141 1.00 66.31 180 PRO A N 1
ATOM 1453 C CA . PRO A 1 180 ? 8.061 -1.478 -32.382 1.00 66.31 180 PRO A CA 1
ATOM 1454 C C . PRO A 1 180 ? 7.149 -2.319 -31.471 1.00 66.31 180 PRO A C 1
ATOM 1456 O O . PRO A 1 180 ? 7.574 -3.352 -30.969 1.00 66.31 180 PRO A O 1
ATOM 1459 N N . MET A 1 181 ? 5.934 -1.855 -31.169 1.00 73.69 181 MET A N 1
ATOM 1460 C CA . MET A 1 181 ? 4.936 -2.610 -30.410 1.00 73.69 181 MET A CA 1
ATOM 1461 C C . MET A 1 181 ? 3.941 -3.255 -31.370 1.00 73.69 181 MET A C 1
ATOM 1463 O O . MET A 1 181 ? 3.440 -2.608 -32.292 1.00 73.69 181 MET A O 1
ATOM 1467 N N . SER A 1 182 ? 3.605 -4.515 -31.115 1.00 77.44 182 SER A N 1
ATOM 1468 C CA . SER A 1 182 ? 2.466 -5.174 -31.751 1.00 77.44 182 SER A CA 1
ATOM 1469 C C . SER A 1 182 ? 1.151 -4.448 -31.427 1.00 77.44 182 SER A C 1
ATOM 1471 O O . SER A 1 182 ? 1.052 -3.679 -30.467 1.00 77.44 182 SER A O 1
ATOM 1473 N N . ALA A 1 183 ? 0.102 -4.709 -32.214 1.00 77.69 183 ALA A N 1
ATOM 1474 C CA . ALA A 1 183 ? -1.215 -4.113 -31.977 1.00 77.69 183 ALA A CA 1
ATOM 1475 C C . ALA A 1 183 ? -1.770 -4.447 -30.575 1.00 77.69 183 ALA A C 1
ATOM 1477 O O . ALA A 1 183 ? -2.301 -3.563 -29.905 1.00 77.69 183 ALA A O 1
ATOM 1478 N N . SER A 1 184 ? -1.579 -5.689 -30.110 1.00 80.69 184 SER A N 1
ATOM 1479 C CA . SER A 1 184 ? -1.978 -6.128 -28.764 1.00 80.69 184 SER A CA 1
ATOM 1480 C C . SER A 1 184 ? -1.169 -5.428 -27.669 1.00 80.69 184 SER A C 1
ATOM 1482 O O . SER A 1 184 ? -1.757 -4.871 -26.745 1.00 80.69 184 SER A O 1
ATOM 1484 N N . GLU A 1 185 ? 0.161 -5.346 -27.800 1.00 81.88 185 GLU A N 1
ATOM 1485 C CA . GLU A 1 185 ? 0.990 -4.593 -26.848 1.00 81.88 185 GLU A CA 1
ATOM 1486 C C . GLU A 1 185 ? 0.597 -3.114 -26.795 1.00 81.88 185 GLU A C 1
ATOM 1488 O O . GLU A 1 185 ? 0.601 -2.512 -25.724 1.00 81.88 185 GLU A O 1
ATOM 1493 N N . SER A 1 186 ? 0.243 -2.512 -27.933 1.00 82.00 186 SER A N 1
ATOM 1494 C CA . SER A 1 186 ? -0.231 -1.129 -27.975 1.00 82.00 186 SER A CA 1
ATOM 1495 C C . SER A 1 186 ? -1.558 -0.965 -27.229 1.00 82.00 186 SER A C 1
ATOM 1497 O O . SER A 1 186 ? -1.714 -0.006 -26.471 1.00 82.00 186 SER A O 1
ATOM 1499 N N . GLU A 1 187 ? -2.502 -1.898 -27.383 1.00 83.31 187 GLU A N 1
ATOM 1500 C CA . GLU A 1 187 ? -3.759 -1.890 -26.628 1.00 83.31 187 GLU A CA 1
ATOM 1501 C C . GLU A 1 187 ? -3.508 -2.048 -25.121 1.00 83.31 187 GLU A C 1
ATOM 1503 O O . GLU A 1 187 ? -3.994 -1.233 -24.335 1.00 83.31 187 GLU A O 1
ATOM 1508 N N . HIS A 1 188 ? -2.680 -3.013 -24.714 1.00 86.88 188 HIS A N 1
ATOM 1509 C CA . HIS A 1 188 ? -2.304 -3.226 -23.312 1.00 86.88 188 HIS A CA 1
ATOM 1510 C C . HIS A 1 188 ? -1.589 -2.014 -22.715 1.00 86.88 188 HIS A C 1
ATOM 1512 O O . HIS A 1 188 ? -1.930 -1.558 -21.623 1.00 86.88 188 HIS A O 1
ATOM 1518 N N . SER A 1 189 ? -0.647 -1.439 -23.460 1.00 84.56 189 SER A N 1
ATOM 1519 C CA . SER A 1 189 ? 0.072 -0.230 -23.068 1.00 84.56 189 SER A CA 1
ATOM 1520 C C . SER A 1 189 ? -0.888 0.941 -22.873 1.00 84.56 189 SER A C 1
ATOM 1522 O O . SER A 1 189 ? -0.811 1.638 -21.867 1.00 84.56 189 SER A O 1
ATOM 1524 N N . ASN A 1 190 ? -1.864 1.117 -23.767 1.00 81.75 190 ASN A N 1
ATOM 1525 C CA . ASN A 1 190 ? -2.888 2.151 -23.631 1.00 81.75 190 ASN A CA 1
ATOM 1526 C C . ASN A 1 190 ? -3.854 1.898 -22.468 1.00 81.75 190 ASN A C 1
ATOM 1528 O O . ASN A 1 190 ? -4.439 2.855 -21.961 1.00 81.75 190 ASN A O 1
ATOM 1532 N N . LEU A 1 191 ? -4.055 0.654 -22.033 1.00 82.75 191 LEU A N 1
ATOM 1533 C CA . LEU A 1 191 ? -4.861 0.336 -20.851 1.00 82.75 191 LEU A CA 1
ATOM 1534 C C . LEU A 1 191 ? -4.098 0.623 -19.553 1.00 82.75 191 LEU A C 1
ATOM 1536 O O . LEU A 1 191 ? -4.666 1.203 -18.628 1.00 82.75 191 LEU A O 1
ATOM 1540 N N . LEU A 1 192 ? -2.815 0.267 -19.503 1.00 83.81 192 LEU A N 1
ATOM 1541 C CA . LEU A 1 192 ? -1.977 0.380 -18.308 1.00 83.81 192 LEU A CA 1
ATOM 1542 C C . LEU A 1 192 ? -1.354 1.754 -18.110 1.00 83.81 192 LEU A C 1
ATOM 1544 O O . LEU A 1 192 ? -1.228 2.226 -16.977 1.00 83.81 192 LEU A O 1
ATOM 1548 N N . PHE A 1 193 ? -0.938 2.385 -19.200 1.00 85.12 193 PHE A N 1
ATOM 1549 C CA . PHE A 1 193 ? -0.082 3.552 -19.167 1.00 85.12 193 PHE A CA 1
ATOM 1550 C C . PHE A 1 193 ? -0.678 4.722 -19.933 1.00 85.12 193 PHE A C 1
ATOM 1552 O O . PHE A 1 193 ? -1.528 4.601 -20.819 1.00 85.12 193 PHE A O 1
ATOM 1559 N N . ALA A 1 194 ? -0.217 5.904 -19.563 1.00 81.19 194 ALA A N 1
ATOM 1560 C CA . ALA A 1 194 ? -0.482 7.145 -20.247 1.00 81.19 194 ALA A CA 1
ATOM 1561 C C . ALA A 1 194 ? 0.822 7.779 -20.733 1.00 81.19 194 ALA A C 1
ATOM 1563 O O . ALA A 1 194 ? 1.902 7.519 -20.200 1.00 81.19 194 ALA A O 1
ATOM 1564 N N . ARG A 1 195 ? 0.684 8.663 -21.731 1.00 76.56 195 ARG A N 1
ATOM 1565 C CA . ARG A 1 195 ? 1.746 9.567 -22.200 1.00 76.56 195 ARG A CA 1
ATOM 1566 C C . ARG A 1 195 ? 3.059 8.842 -22.520 1.00 76.56 195 ARG A C 1
ATOM 1568 O O . ARG A 1 195 ? 4.122 9.234 -22.040 1.00 76.56 195 ARG A O 1
ATOM 1575 N N . LEU A 1 196 ? 2.951 7.799 -23.343 1.00 82.38 196 LEU A N 1
ATOM 1576 C CA . LEU A 1 196 ? 4.089 7.067 -23.885 1.00 82.38 196 LEU A CA 1
ATOM 1577 C C . LEU A 1 196 ? 4.974 7.999 -24.726 1.00 82.38 196 LEU A C 1
ATOM 1579 O O . LEU A 1 196 ? 4.514 8.603 -25.695 1.00 82.38 196 LEU A O 1
ATOM 1583 N N . ILE A 1 197 ? 6.246 8.083 -24.359 1.00 82.69 197 ILE A N 1
ATOM 1584 C CA . ILE A 1 197 ? 7.310 8.763 -25.099 1.00 82.69 197 ILE A CA 1
ATOM 1585 C C . ILE A 1 197 ? 8.249 7.685 -25.629 1.00 82.69 197 ILE A C 1
ATOM 1587 O O . ILE A 1 197 ? 8.574 6.763 -24.888 1.00 82.69 197 ILE A O 1
ATOM 1591 N N . CYS A 1 198 ? 8.687 7.807 -26.881 1.00 84.44 198 CYS A N 1
ATOM 1592 C CA . CYS A 1 198 ? 9.609 6.873 -27.524 1.00 84.44 198 CYS A CA 1
ATOM 1593 C C . CYS A 1 198 ? 10.791 7.638 -28.134 1.00 84.44 198 CYS A C 1
ATOM 1595 O O . CYS A 1 198 ? 10.580 8.637 -28.824 1.00 84.44 198 CYS A O 1
ATOM 1597 N N . ARG A 1 199 ? 12.022 7.168 -27.905 1.00 87.56 199 ARG A N 1
ATOM 1598 C CA . ARG A 1 199 ? 13.261 7.723 -28.471 1.00 87.56 199 ARG A CA 1
ATOM 1599 C C . ARG A 1 199 ? 14.106 6.596 -29.090 1.00 87.56 199 ARG A C 1
ATOM 1601 O O . ARG A 1 199 ? 14.518 5.693 -28.360 1.00 87.56 199 ARG A O 1
ATOM 1608 N N . PRO A 1 200 ? 14.326 6.597 -30.418 1.00 86.94 200 PRO A N 1
ATOM 1609 C CA . PRO A 1 200 ? 15.196 5.630 -31.077 1.00 86.94 200 PRO A CA 1
ATOM 1610 C C . PRO A 1 200 ? 16.654 6.111 -31.106 1.00 86.94 200 PRO A C 1
ATOM 1612 O O . PRO A 1 200 ? 16.927 7.278 -31.379 1.00 86.94 200 PRO A O 1
ATOM 1615 N N . PHE A 1 201 ? 17.590 5.187 -30.915 1.00 88.56 201 PHE A N 1
ATOM 1616 C CA . PHE A 1 201 ? 19.031 5.419 -30.950 1.00 88.56 201 PHE A CA 1
ATOM 1617 C C . PHE A 1 201 ? 19.717 4.376 -31.820 1.00 88.56 201 PHE A C 1
ATOM 1619 O O . PHE A 1 201 ? 19.348 3.201 -31.824 1.00 88.56 201 PHE A O 1
ATOM 1626 N N . LYS A 1 202 ? 20.758 4.793 -32.538 1.00 87.62 202 LYS A N 1
ATOM 1627 C CA . LYS A 1 202 ? 21.665 3.846 -33.189 1.00 87.62 202 LYS A CA 1
ATOM 1628 C C . LYS A 1 202 ? 22.586 3.261 -32.130 1.00 87.62 202 LYS A C 1
ATOM 1630 O O . LYS A 1 202 ? 23.136 4.008 -31.328 1.00 87.62 202 LYS A O 1
ATOM 1635 N N . VAL A 1 203 ? 22.783 1.947 -32.149 1.00 89.56 203 VAL A N 1
ATOM 1636 C CA . VAL A 1 203 ? 23.744 1.308 -31.246 1.00 89.56 203 VAL A CA 1
ATOM 1637 C C . VAL A 1 203 ? 25.155 1.464 -31.840 1.00 89.56 203 VAL A C 1
ATOM 1639 O O . VAL A 1 203 ? 25.390 0.988 -32.956 1.00 89.56 203 VAL A O 1
ATOM 1642 N N . PRO A 1 204 ? 26.105 2.126 -31.149 1.00 90.50 204 PRO A N 1
ATOM 1643 C CA . PRO A 1 204 ? 27.473 2.291 -31.647 1.00 90.50 204 PRO A CA 1
ATOM 1644 C C . PRO A 1 204 ? 28.139 0.948 -31.955 1.00 90.50 204 PRO A C 1
ATOM 1646 O O . PRO A 1 204 ? 27.784 -0.056 -31.354 1.00 90.50 204 PRO A O 1
ATOM 1649 N N . GLU A 1 205 ? 29.104 0.921 -32.879 1.00 91.00 205 GLU A N 1
ATOM 1650 C CA . GLU A 1 205 ? 29.921 -0.274 -33.199 1.00 91.00 205 GLU A CA 1
ATOM 1651 C C . GLU A 1 205 ? 29.136 -1.509 -33.691 1.00 91.00 205 GLU A C 1
ATOM 1653 O O . GLU A 1 205 ? 29.706 -2.584 -33.869 1.00 91.00 205 GLU A O 1
ATOM 1658 N N . THR A 1 206 ? 27.841 -1.360 -33.971 1.00 86.69 206 THR A N 1
ATOM 1659 C CA . THR A 1 206 ? 26.988 -2.420 -34.519 1.00 86.69 206 THR A CA 1
ATOM 1660 C C . THR A 1 206 ? 26.534 -2.091 -35.941 1.00 86.69 206 THR A C 1
ATOM 1662 O O . THR A 1 206 ? 26.831 -1.025 -36.487 1.00 86.69 206 THR A O 1
ATOM 1665 N N . ASN A 1 207 ? 25.824 -3.026 -36.580 1.00 80.12 207 ASN A N 1
ATOM 1666 C CA . ASN A 1 207 ? 25.206 -2.774 -37.879 1.00 80.12 207 ASN A CA 1
ATOM 1667 C C . ASN A 1 207 ? 24.257 -1.558 -37.767 1.00 80.12 207 ASN A C 1
ATOM 1669 O O . ASN A 1 207 ? 23.443 -1.536 -36.846 1.00 80.12 207 ASN A O 1
ATOM 1673 N N . PRO A 1 208 ? 24.291 -0.578 -38.694 1.00 73.88 208 PRO A N 1
ATOM 1674 C CA . PRO A 1 208 ? 23.389 0.579 -38.681 1.00 73.88 208 PRO A CA 1
ATOM 1675 C C . PRO A 1 208 ? 21.887 0.240 -38.678 1.00 73.88 208 PRO A C 1
ATOM 1677 O O . PRO A 1 208 ? 21.076 1.135 -38.446 1.00 73.88 208 PRO A O 1
ATOM 1680 N N . THR A 1 209 ? 21.502 -1.014 -38.940 1.00 76.06 209 THR A N 1
ATOM 1681 C CA . THR A 1 209 ? 20.122 -1.502 -38.793 1.00 76.06 209 THR A CA 1
ATOM 1682 C C . THR A 1 209 ? 19.723 -1.825 -37.350 1.00 76.06 209 THR A C 1
ATOM 1684 O O . THR A 1 209 ? 18.537 -2.001 -37.087 1.00 76.06 209 THR A O 1
ATOM 1687 N N . VAL A 1 210 ? 20.677 -1.956 -36.423 1.00 80.50 210 VAL A N 1
ATOM 1688 C CA . VAL A 1 210 ? 20.411 -2.223 -35.004 1.00 80.50 210 VAL A CA 1
ATOM 1689 C C . VAL A 1 210 ? 20.006 -0.918 -34.329 1.00 80.50 210 VAL A C 1
ATOM 1691 O O . VAL A 1 210 ? 20.780 0.040 -34.260 1.00 80.50 210 VAL A O 1
ATOM 1694 N N . VAL A 1 211 ? 18.775 -0.895 -33.826 1.00 84.06 211 VAL A N 1
ATOM 1695 C CA . VAL A 1 211 ? 18.178 0.277 -33.188 1.00 84.06 211 VAL A CA 1
ATOM 1696 C C . VAL A 1 211 ? 17.781 -0.068 -31.763 1.00 84.06 211 VAL A C 1
ATOM 1698 O O . VAL A 1 211 ? 17.175 -1.102 -31.494 1.00 84.06 211 VAL A O 1
ATOM 1701 N N . LEU A 1 212 ? 18.133 0.831 -30.857 1.00 87.69 212 LEU A N 1
ATOM 1702 C CA . LEU A 1 212 ? 17.714 0.843 -29.469 1.00 87.69 212 LEU A CA 1
ATOM 1703 C C . LEU A 1 212 ? 16.506 1.769 -29.332 1.00 87.69 212 LEU A C 1
ATOM 1705 O O . LEU A 1 212 ? 16.598 2.942 -29.675 1.00 87.69 212 LEU A O 1
ATOM 1709 N N . CYS A 1 213 ? 15.393 1.280 -28.804 1.00 88.00 213 CYS A N 1
ATOM 1710 C CA . CYS A 1 213 ? 14.204 2.084 -28.543 1.00 88.00 213 CYS A CA 1
ATOM 1711 C C . CYS A 1 213 ? 13.995 2.239 -27.036 1.00 88.00 213 CYS A C 1
ATOM 1713 O O . CYS A 1 213 ? 13.672 1.268 -26.349 1.00 88.00 213 CYS A O 1
ATOM 1715 N N . GLU A 1 214 ? 14.139 3.465 -26.539 1.00 87.94 214 GLU A N 1
ATOM 1716 C CA . GLU A 1 214 ? 13.792 3.843 -25.171 1.00 87.94 214 GLU A CA 1
ATOM 1717 C C . GLU A 1 214 ? 12.332 4.308 -25.127 1.00 87.94 214 GLU A C 1
ATOM 1719 O O . GLU A 1 214 ? 11.919 5.183 -25.891 1.00 87.94 214 GLU A O 1
ATOM 1724 N N . HIS A 1 215 ? 11.550 3.739 -24.219 1.00 88.31 215 HIS A N 1
ATOM 1725 C CA . HIS A 1 215 ? 10.167 4.108 -23.968 1.00 88.31 215 HIS A CA 1
ATOM 1726 C C . HIS A 1 215 ? 10.021 4.601 -22.536 1.00 88.31 215 HIS A C 1
ATOM 1728 O O . HIS A 1 215 ? 10.601 4.025 -21.622 1.00 88.31 215 HIS A O 1
ATOM 1734 N N . MET A 1 216 ? 9.194 5.617 -22.320 1.00 87.56 216 MET A N 1
ATOM 1735 C CA . MET A 1 216 ? 8.799 6.052 -20.984 1.00 87.56 216 MET A CA 1
ATOM 1736 C C . MET A 1 216 ? 7.301 6.310 -20.936 1.00 87.56 216 MET A C 1
ATOM 1738 O O . MET A 1 216 ? 6.777 7.031 -21.782 1.00 87.56 216 MET A O 1
ATOM 1742 N N . ALA A 1 217 ? 6.621 5.775 -19.927 1.00 85.44 217 ALA A N 1
ATOM 1743 C CA . ALA A 1 217 ? 5.189 5.974 -19.738 1.00 85.44 217 ALA A CA 1
ATOM 1744 C C . ALA A 1 217 ? 4.816 6.127 -18.253 1.00 85.44 217 ALA A C 1
ATOM 1746 O O . ALA A 1 217 ? 5.605 5.829 -17.355 1.00 85.44 217 ALA A O 1
ATOM 1747 N N . GLU A 1 218 ? 3.615 6.638 -17.993 1.00 82.31 218 GLU A N 1
ATOM 1748 C CA . GLU A 1 218 ? 3.069 6.883 -16.652 1.00 82.31 218 GLU A CA 1
ATOM 1749 C C . GLU A 1 218 ? 1.998 5.830 -16.329 1.00 82.31 218 GLU A C 1
ATOM 1751 O O . GLU A 1 218 ? 1.019 5.741 -17.072 1.00 82.31 218 GLU A O 1
ATOM 1756 N N . PRO A 1 219 ? 2.129 5.032 -15.255 1.00 81.50 219 PRO A N 1
ATOM 1757 C CA . PRO A 1 219 ? 1.078 4.099 -14.842 1.00 81.50 219 PRO A CA 1
ATOM 1758 C C . PRO A 1 219 ? -0.235 4.813 -14.519 1.00 81.50 219 PRO A C 1
ATOM 1760 O O . PRO A 1 219 ? -0.234 5.809 -13.807 1.00 81.50 219 PRO A O 1
ATOM 1763 N N . LYS A 1 220 ? -1.367 4.288 -15.004 1.00 72.50 220 LYS A N 1
ATOM 1764 C CA . LYS A 1 220 ? -2.709 4.867 -14.797 1.00 72.50 220 LYS A CA 1
ATOM 1765 C C . LYS A 1 220 ? -3.321 4.591 -13.416 1.00 72.50 220 LYS A C 1
ATOM 1767 O O . LYS A 1 220 ? -4.439 5.023 -13.144 1.00 72.50 220 LYS A O 1
ATOM 1772 N N . LEU A 1 221 ? -2.624 3.859 -12.550 1.00 61.09 221 LEU A N 1
ATOM 1773 C CA . LEU A 1 221 ? -3.139 3.459 -11.245 1.00 61.09 221 LEU A CA 1
ATOM 1774 C C . LEU A 1 221 ? -3.192 4.654 -10.281 1.00 61.09 221 LEU A C 1
ATOM 1776 O O . LEU A 1 221 ? -2.165 5.239 -9.952 1.00 61.09 221 LEU A O 1
ATOM 1780 N N . LEU A 1 222 ? -4.401 4.993 -9.829 1.00 56.56 222 LEU A N 1
ATOM 1781 C CA . LEU A 1 222 ? -4.653 6.174 -9.004 1.00 56.56 222 LEU A CA 1
ATOM 1782 C C . LEU A 1 222 ? -4.304 5.944 -7.529 1.00 56.56 222 LEU A C 1
ATOM 1784 O O . LEU A 1 222 ? -3.544 6.714 -6.957 1.00 56.56 222 LEU A O 1
ATOM 1788 N N . ASN A 1 223 ? -4.848 4.913 -6.883 1.00 66.19 223 ASN A N 1
ATOM 1789 C CA . ASN A 1 223 ? -4.652 4.714 -5.446 1.00 66.19 223 ASN A CA 1
ATOM 1790 C C . ASN A 1 223 ? -4.914 3.251 -5.044 1.00 66.19 223 ASN A C 1
ATOM 1792 O O . ASN A 1 223 ? -5.786 2.592 -5.603 1.00 66.19 223 ASN A O 1
ATOM 1796 N N . CYS A 1 224 ? -4.168 2.757 -4.059 1.00 56.84 224 CYS A N 1
ATOM 1797 C CA . CYS A 1 224 ? -4.295 1.437 -3.445 1.00 56.84 224 CYS A CA 1
ATOM 1798 C C . CYS A 1 224 ? -4.461 1.556 -1.913 1.00 56.84 224 CYS A C 1
ATOM 1800 O O . CYS A 1 224 ? -3.730 0.927 -1.149 1.00 56.84 224 CYS A O 1
ATOM 1802 N N . THR A 1 225 ? -5.388 2.401 -1.453 1.00 58.81 225 THR A N 1
ATOM 1803 C CA . THR A 1 225 ? -5.654 2.638 -0.020 1.00 58.81 225 THR A CA 1
ATOM 1804 C C . THR A 1 225 ? -6.739 1.701 0.511 1.00 58.81 225 THR A C 1
ATOM 1806 O O . THR A 1 225 ? -7.726 1.434 -0.168 1.00 58.81 225 THR A O 1
ATOM 1809 N N . ALA A 1 226 ? -6.575 1.224 1.745 1.00 56.22 226 ALA A N 1
ATOM 1810 C CA . ALA A 1 226 ? -7.606 0.491 2.477 1.00 56.22 226 ALA A CA 1
ATOM 1811 C C . ALA A 1 226 ? -8.516 1.447 3.272 1.00 56.22 226 ALA A C 1
ATOM 1813 O O . ALA A 1 226 ? -8.085 2.519 3.685 1.00 56.22 226 ALA A O 1
ATOM 1814 N N . LYS A 1 227 ? -9.780 1.070 3.508 1.00 61.44 227 LYS A N 1
ATOM 1815 C CA . LYS A 1 227 ? -10.651 1.783 4.460 1.00 61.44 227 LYS A CA 1
ATOM 1816 C C . LYS A 1 227 ? -10.213 1.447 5.880 1.00 61.44 227 LYS A C 1
ATOM 1818 O O . LYS A 1 227 ? -9.933 0.282 6.163 1.00 61.44 227 LYS A O 1
ATOM 1823 N N . PHE A 1 228 ? -10.176 2.429 6.778 1.00 61.06 228 PHE A N 1
ATOM 1824 C CA . PHE A 1 228 ? -9.661 2.190 8.121 1.00 61.06 228 PHE A CA 1
ATOM 1825 C C . PHE A 1 228 ? -10.427 2.902 9.252 1.00 61.06 228 PHE A C 1
ATOM 1827 O O . PHE A 1 228 ? -11.014 3.956 9.056 1.00 61.06 228 PHE A O 1
ATOM 1834 N N . TRP A 1 229 ? -10.348 2.311 10.453 1.00 73.50 229 TRP A N 1
ATOM 1835 C CA . TRP A 1 229 ? -10.650 2.847 11.799 1.00 73.50 229 TRP A CA 1
ATOM 1836 C C . TRP A 1 229 ? -12.008 3.516 12.074 1.00 73.50 229 TRP A C 1
ATOM 1838 O O . TRP A 1 229 ? -12.199 3.949 13.212 1.00 73.50 229 TRP A O 1
ATOM 1848 N N . SER A 1 230 ? -12.970 3.540 11.144 1.00 83.25 230 SER A N 1
ATOM 1849 C CA . SER A 1 230 ? -14.332 4.021 11.452 1.00 83.25 230 SER A CA 1
ATOM 1850 C C . SER A 1 230 ? -14.925 3.273 12.650 1.00 83.25 230 SER A C 1
ATOM 1852 O O . SER A 1 230 ? -15.388 3.905 13.589 1.00 83.25 230 SER A O 1
ATOM 1854 N N . PHE A 1 231 ? -14.730 1.948 12.700 1.00 89.62 231 PHE A N 1
ATOM 1855 C CA . PHE A 1 231 ? -15.083 1.095 13.839 1.00 89.62 231 PHE A CA 1
ATOM 1856 C C . PHE A 1 231 ? -14.598 1.664 15.184 1.00 89.62 231 PHE A C 1
ATOM 1858 O O . PHE A 1 231 ? -15.374 1.777 16.128 1.00 89.62 231 PHE A O 1
ATOM 1865 N N . LEU A 1 232 ? -13.319 2.051 15.288 1.00 92.38 232 LEU A N 1
ATOM 1866 C CA . LEU A 1 232 ? -12.779 2.563 16.549 1.00 92.38 232 LEU A CA 1
ATOM 1867 C C . LEU A 1 232 ? -13.384 3.928 16.898 1.00 92.38 232 LEU A C 1
ATOM 1869 O O . LEU A 1 232 ? -13.685 4.178 18.064 1.00 92.38 232 LEU A O 1
ATOM 1873 N N . LEU A 1 233 ? -13.558 4.807 15.906 1.00 93.75 233 LEU A N 1
ATOM 1874 C CA . LEU A 1 233 ? -14.167 6.120 16.114 1.00 93.75 233 LEU A CA 1
ATOM 1875 C C . LEU A 1 233 ? -15.622 5.999 16.583 1.00 93.75 233 LEU A C 1
ATOM 1877 O O . LEU A 1 233 ? -16.013 6.698 17.518 1.00 93.75 233 LEU A O 1
ATOM 1881 N N . ASP A 1 234 ? -16.395 5.106 15.971 1.00 92.75 234 ASP A N 1
ATOM 1882 C CA . ASP A 1 234 ? -17.802 4.874 16.292 1.00 92.75 234 ASP A CA 1
ATOM 1883 C C . ASP A 1 234 ? -17.953 4.348 17.725 1.00 92.75 234 ASP A C 1
ATOM 1885 O O . ASP A 1 234 ? -18.687 4.928 18.528 1.00 92.75 234 ASP A O 1
ATOM 1889 N N . HIS A 1 235 ? -17.178 3.326 18.103 1.00 94.62 235 HIS A N 1
ATOM 1890 C CA . HIS A 1 235 ? -17.185 2.795 19.472 1.00 94.62 235 HIS A CA 1
ATOM 1891 C C . HIS A 1 235 ? -16.682 3.817 20.506 1.00 94.62 235 HIS A C 1
ATOM 1893 O O . HIS A 1 235 ? -17.256 3.929 21.587 1.00 94.62 235 HIS A O 1
ATOM 1899 N N . MET A 1 236 ? -15.674 4.640 20.185 1.00 95.38 236 MET A N 1
ATOM 1900 C CA . MET A 1 236 ? -15.238 5.723 21.082 1.00 95.38 236 MET A CA 1
ATOM 1901 C C . MET A 1 236 ? -16.310 6.802 21.283 1.00 95.38 236 MET A C 1
ATOM 1903 O O . MET A 1 236 ? -16.454 7.314 22.393 1.00 95.38 236 MET A O 1
ATOM 1907 N N . LYS A 1 237 ? -17.065 7.162 20.239 1.00 95.25 237 LYS A N 1
ATOM 1908 C CA . LYS A 1 237 ? -18.164 8.135 20.345 1.00 95.25 237 LYS A CA 1
ATOM 1909 C C . LYS A 1 237 ? -19.310 7.611 21.213 1.00 95.25 237 LYS A C 1
ATOM 1911 O O . LYS A 1 237 ? -19.878 8.383 21.980 1.00 95.25 237 LYS A O 1
ATOM 1916 N N . ASN A 1 238 ? -19.598 6.313 21.132 1.00 92.38 238 ASN A N 1
ATOM 1917 C CA . ASN A 1 238 ? -20.696 5.671 21.861 1.00 92.38 238 ASN A CA 1
ATOM 1918 C C . ASN A 1 238 ? -20.340 5.274 23.311 1.00 92.38 238 ASN A C 1
ATOM 1920 O O . ASN A 1 238 ? -21.226 4.952 24.104 1.00 92.38 238 ASN A O 1
ATOM 1924 N N . LEU A 1 239 ? -19.063 5.336 23.699 1.00 94.31 239 LEU A N 1
ATOM 1925 C CA . LEU A 1 239 ? -18.600 5.053 25.059 1.00 94.31 239 LEU A CA 1
ATOM 1926 C C . LEU A 1 239 ? -18.854 6.252 25.996 1.00 94.31 239 LEU A C 1
ATOM 1928 O O . LEU A 1 239 ? -18.083 7.211 26.013 1.00 94.31 239 LEU A O 1
ATOM 1932 N N . HIS A 1 240 ? -19.934 6.210 26.780 1.00 91.44 240 HIS A N 1
ATOM 1933 C CA . HIS A 1 240 ? -20.524 7.374 27.472 1.00 91.44 240 HIS A CA 1
ATOM 1934 C C . HIS A 1 240 ? -20.499 7.310 29.011 1.00 91.44 240 HIS A C 1
ATOM 1936 O O . HIS A 1 240 ? -20.911 8.254 29.679 1.00 91.44 240 HIS A O 1
ATOM 1942 N N . TYR A 1 241 ? -20.001 6.218 29.585 1.00 93.75 241 TYR A N 1
ATOM 1943 C CA . TYR A 1 241 ? -20.022 5.972 31.030 1.00 93.75 241 TYR A CA 1
ATOM 1944 C C . TYR A 1 241 ? -18.639 6.105 31.689 1.00 93.75 241 TYR A C 1
ATOM 1946 O O . TYR A 1 241 ? -18.448 5.683 32.822 1.00 93.75 241 TYR A O 1
ATOM 1954 N N . LEU A 1 242 ? -17.653 6.685 30.997 1.00 95.88 242 LEU A N 1
ATOM 1955 C CA . LEU A 1 242 ? -16.316 6.889 31.560 1.00 95.88 242 LEU A CA 1
ATOM 1956 C C . LEU A 1 242 ? -16.301 7.996 32.630 1.00 95.88 242 LEU A C 1
ATOM 1958 O O . LEU A 1 242 ? -17.058 8.966 32.534 1.00 95.88 242 LEU A O 1
ATOM 1962 N N . PRO A 1 243 ? -15.388 7.920 33.617 1.00 96.00 243 PRO A N 1
ATOM 1963 C CA . PRO A 1 243 ? -15.154 9.016 34.549 1.00 96.00 243 PRO A CA 1
ATOM 1964 C C . PRO A 1 243 ? -14.595 10.248 33.822 1.00 96.00 243 PRO A C 1
ATOM 1966 O O . PRO A 1 243 ? -13.936 10.128 32.789 1.00 96.00 243 PRO A O 1
ATOM 1969 N N . LYS A 1 244 ? -14.806 11.438 34.403 1.00 94.06 244 LYS A N 1
ATOM 1970 C CA . LYS A 1 244 ? -14.501 12.743 33.778 1.00 94.06 244 LYS A CA 1
ATOM 1971 C C . LYS A 1 244 ? -13.096 12.839 33.166 1.00 94.06 244 LYS A C 1
ATOM 1973 O O . LYS A 1 244 ? -12.962 13.312 32.042 1.00 94.06 244 LYS A O 1
ATOM 1978 N N . ASP A 1 245 ? -12.066 12.360 33.865 1.00 93.75 245 ASP A N 1
ATOM 1979 C CA . ASP A 1 245 ? -10.675 12.454 33.393 1.00 93.75 245 ASP A CA 1
ATOM 1980 C C . ASP A 1 245 ? -10.383 11.555 32.182 1.00 93.75 245 ASP A C 1
ATOM 1982 O O . ASP A 1 245 ? -9.582 11.911 31.313 1.00 93.75 245 ASP A O 1
ATOM 1986 N N . LEU A 1 246 ? -11.011 10.376 32.121 1.00 95.75 246 LEU A N 1
ATOM 1987 C CA . LEU A 1 246 ? -10.904 9.480 30.968 1.00 95.75 246 LEU A CA 1
ATOM 1988 C C . LEU A 1 246 ? -11.783 9.956 29.818 1.00 95.75 246 LEU A C 1
ATOM 1990 O O . LEU A 1 246 ? -11.365 9.851 28.669 1.00 95.75 246 LEU A O 1
ATOM 1994 N N . ASP A 1 247 ? -12.954 10.519 30.113 1.00 96.62 247 ASP A N 1
ATOM 1995 C CA . ASP A 1 247 ? -13.814 11.108 29.093 1.00 96.62 247 ASP A CA 1
ATOM 1996 C C . ASP A 1 247 ? -13.122 12.289 28.401 1.00 96.62 247 ASP A C 1
ATOM 1998 O O . ASP A 1 247 ? -13.061 12.325 27.175 1.00 96.62 247 ASP A O 1
ATOM 2002 N N . ALA A 1 248 ? -12.474 13.184 29.153 1.00 96.31 248 ALA A N 1
ATOM 2003 C CA . ALA A 1 248 ? -11.686 14.276 28.581 1.00 96.31 248 ALA A CA 1
ATOM 2004 C C . ALA A 1 248 ? -10.577 13.764 27.642 1.00 96.31 248 ALA A C 1
ATOM 2006 O O . ALA A 1 248 ? -10.412 14.281 26.536 1.00 96.31 248 ALA A O 1
ATOM 2007 N N . ARG A 1 249 ? -9.857 12.701 28.033 1.00 95.81 249 ARG A N 1
ATOM 2008 C CA . ARG A 1 249 ? -8.864 12.042 27.164 1.00 95.81 249 ARG A CA 1
ATOM 2009 C C . ARG A 1 249 ? -9.510 11.427 25.924 1.00 95.81 249 ARG A C 1
ATOM 2011 O O . ARG A 1 249 ? -9.026 11.644 24.815 1.00 95.81 249 ARG A O 1
ATOM 2018 N N . LYS A 1 250 ? -10.631 10.719 26.083 1.00 97.31 250 LYS A N 1
ATOM 2019 C CA . LYS A 1 250 ? -11.419 10.157 24.978 1.00 97.31 250 LYS A CA 1
ATOM 2020 C C . LYS A 1 250 ? -11.796 11.232 23.958 1.00 97.31 250 LYS A C 1
ATOM 2022 O O . LYS A 1 250 ? -11.640 10.989 22.767 1.00 97.31 250 LYS A O 1
ATOM 2027 N N . GLN A 1 251 ? -12.216 12.423 24.392 1.00 97.19 251 GLN A N 1
ATOM 2028 C CA . GLN A 1 251 ? -12.558 13.518 23.473 1.00 97.19 251 GLN A CA 1
ATOM 2029 C C . GLN A 1 251 ? -11.364 13.960 22.614 1.00 97.19 251 GLN A C 1
ATOM 2031 O O . GLN A 1 251 ? -11.520 14.152 21.409 1.00 97.19 251 GLN A O 1
ATOM 2036 N N . VAL A 1 252 ? -10.159 14.039 23.192 1.00 97.00 252 VAL A N 1
ATOM 2037 C CA . VAL A 1 252 ? -8.928 14.337 22.433 1.00 97.00 252 VAL A CA 1
ATOM 2038 C C . VAL A 1 252 ? -8.669 13.258 21.376 1.00 97.00 252 VAL A C 1
ATOM 2040 O O . VAL A 1 252 ? -8.355 13.575 20.228 1.00 97.00 252 VAL A O 1
ATOM 2043 N N . HIS A 1 253 ? -8.858 11.981 21.725 1.00 96.69 253 HIS A N 1
ATOM 2044 C CA . HIS A 1 253 ? -8.739 10.879 20.768 1.00 96.69 253 HIS A CA 1
ATOM 2045 C C . HIS A 1 253 ? -9.784 10.937 19.653 1.00 96.69 253 HIS A C 1
ATOM 2047 O O . HIS A 1 253 ? -9.429 10.742 18.493 1.00 96.69 253 HIS A O 1
ATOM 2053 N N . VAL A 1 254 ? -11.051 11.190 19.988 1.00 96.12 254 VAL A N 1
ATOM 2054 C CA . VAL A 1 254 ? -12.160 11.290 19.027 1.00 96.12 254 VAL A CA 1
ATOM 2055 C C . VAL A 1 254 ? -11.905 12.421 18.037 1.00 96.12 254 VAL A C 1
ATOM 2057 O O . VAL A 1 254 ? -12.062 12.219 16.834 1.00 96.12 254 VAL A O 1
ATOM 2060 N N . GLN A 1 255 ? -11.459 13.582 18.519 1.00 96.00 255 GLN A N 1
ATOM 2061 C CA . GLN A 1 255 ? -11.130 14.720 17.667 1.00 96.00 255 GLN A CA 1
ATOM 2062 C C . GLN A 1 255 ? -9.954 14.406 16.732 1.00 96.00 255 GLN A C 1
ATOM 2064 O O . GLN A 1 255 ? -10.042 14.650 15.530 1.00 96.00 255 GLN A O 1
ATOM 2069 N N . ALA A 1 256 ? -8.865 13.844 17.262 1.00 94.69 256 ALA A N 1
ATOM 2070 C CA . ALA A 1 256 ? -7.664 13.574 16.478 1.00 94.69 256 ALA A CA 1
ATOM 2071 C C . ALA A 1 256 ? -7.858 12.434 15.460 1.00 94.69 256 ALA A C 1
ATOM 2073 O O . ALA A 1 256 ? -7.422 12.559 14.313 1.00 94.69 256 ALA A O 1
ATOM 2074 N N . LEU A 1 257 ? -8.551 11.353 15.840 1.00 93.38 257 LEU A N 1
ATOM 2075 C CA . LEU A 1 257 ? -8.902 10.278 14.911 1.00 93.38 257 LEU A CA 1
ATOM 2076 C C . LEU A 1 257 ? -9.891 10.768 13.853 1.00 93.38 257 LEU A C 1
ATOM 2078 O O . LEU A 1 257 ? -9.678 10.499 12.676 1.00 93.38 257 LEU A O 1
ATOM 2082 N N . GLY A 1 258 ? -10.931 11.507 14.255 1.00 93.06 258 GLY A N 1
ATOM 2083 C CA . GLY A 1 258 ? -11.911 12.084 13.333 1.00 93.06 258 GLY A CA 1
ATOM 2084 C C . GLY A 1 258 ? -11.251 12.950 12.263 1.00 93.06 258 GLY A C 1
ATOM 2085 O O . GLY A 1 258 ? -11.490 12.733 11.081 1.00 93.06 258 GLY A O 1
ATOM 2086 N N . ALA A 1 259 ? -10.338 13.839 12.664 1.00 91.94 259 ALA A N 1
ATOM 2087 C CA . ALA A 1 259 ? -9.590 14.682 11.734 1.00 91.94 259 ALA A CA 1
ATOM 2088 C C . ALA A 1 259 ? -8.647 13.884 10.811 1.00 91.94 259 ALA A C 1
ATOM 2090 O O . ALA A 1 259 ? -8.515 14.221 9.635 1.00 91.94 259 ALA A O 1
ATOM 2091 N N . CYS A 1 260 ? -7.979 12.830 11.308 1.00 90.25 260 CYS A N 1
ATOM 2092 C CA . CYS A 1 260 ? -7.158 11.977 10.436 1.00 90.25 260 CYS A CA 1
ATOM 2093 C C . CYS A 1 260 ? -8.044 11.213 9.440 1.00 90.25 260 CYS A C 1
ATOM 2095 O O . CYS A 1 260 ? -7.710 11.192 8.262 1.00 90.25 260 CYS A O 1
ATOM 2097 N N . LEU A 1 261 ? -9.184 10.650 9.860 1.00 88.75 261 LEU A N 1
ATOM 2098 C CA . LEU A 1 261 ? -10.097 9.943 8.953 1.00 88.75 261 LEU A CA 1
ATOM 2099 C C . LEU A 1 261 ? -10.696 10.861 7.886 1.00 88.75 261 LEU A C 1
ATOM 2101 O O . LEU A 1 261 ? -10.628 10.512 6.716 1.00 88.75 261 LEU A O 1
ATOM 2105 N N . GLU A 1 262 ? -11.171 12.051 8.257 1.00 88.31 262 GLU A N 1
ATOM 2106 C CA . GLU A 1 262 ? -11.675 13.051 7.305 1.00 88.31 262 GLU A CA 1
ATOM 2107 C C . GLU A 1 262 ? -10.619 13.394 6.246 1.00 88.31 262 GLU A C 1
ATOM 2109 O O . GLU A 1 262 ? -10.883 13.332 5.050 1.00 88.31 262 GLU A O 1
ATOM 2114 N N . LYS A 1 263 ? -9.371 13.629 6.668 1.00 85.69 263 LYS A N 1
ATOM 2115 C CA . LYS A 1 263 ? -8.253 13.875 5.749 1.00 85.69 263 LYS A CA 1
ATOM 2116 C C . LYS A 1 263 ? -7.990 12.702 4.797 1.00 85.69 263 LYS A C 1
ATOM 2118 O O . LYS A 1 263 ? -7.643 12.928 3.634 1.00 85.69 263 LYS A O 1
ATOM 2123 N N . LEU A 1 264 ? -8.060 11.463 5.287 1.00 85.12 264 LEU A N 1
ATOM 2124 C CA . LEU A 1 264 ? -7.862 10.265 4.464 1.00 85.12 264 LEU A CA 1
ATOM 2125 C C . LEU A 1 264 ? -9.014 10.098 3.465 1.00 85.12 264 LEU A C 1
ATOM 2127 O O . LEU A 1 264 ? -8.756 9.865 2.285 1.00 85.12 264 LEU A O 1
ATOM 2131 N N . ASP A 1 265 ? -10.253 10.272 3.918 1.00 83.38 265 ASP A N 1
ATOM 2132 C CA . ASP A 1 265 ? -11.459 10.160 3.099 1.00 83.38 265 ASP A CA 1
ATOM 2133 C C . ASP A 1 265 ? -11.509 11.249 2.020 1.00 83.38 265 ASP A C 1
ATOM 2135 O O . ASP A 1 265 ? -11.768 10.929 0.863 1.00 83.38 265 ASP A O 1
ATOM 2139 N N . ASP A 1 266 ? -11.141 12.492 2.340 1.00 83.75 266 ASP A N 1
ATOM 2140 C CA . ASP A 1 266 ? -11.024 13.592 1.373 1.00 83.75 266 ASP A CA 1
ATOM 2141 C C . ASP A 1 266 ? -10.009 13.277 0.266 1.00 83.75 266 ASP A C 1
ATOM 2143 O O . ASP A 1 266 ? -10.244 13.557 -0.913 1.00 83.75 266 ASP A O 1
ATOM 2147 N N . ASN A 1 267 ? -8.872 12.674 0.632 1.00 80.69 267 ASN A N 1
ATOM 2148 C CA . ASN A 1 267 ? -7.872 12.231 -0.337 1.00 80.69 267 ASN A CA 1
ATOM 2149 C C . ASN A 1 267 ? -8.405 11.084 -1.201 1.00 80.69 267 ASN A C 1
ATOM 2151 O O . ASN A 1 267 ? -8.188 11.080 -2.410 1.00 80.69 267 ASN A O 1
ATOM 2155 N N . ILE A 1 268 ? -9.105 10.110 -0.615 1.00 76.88 268 ILE A N 1
ATOM 2156 C CA . ILE A 1 268 ? -9.703 8.998 -1.364 1.00 76.88 268 ILE A CA 1
ATOM 2157 C C . ILE A 1 268 ? -10.791 9.512 -2.317 1.00 76.88 268 ILE A C 1
ATOM 2159 O O . ILE A 1 268 ? -10.795 9.124 -3.485 1.00 76.88 268 ILE A O 1
ATOM 2163 N N . GLU A 1 269 ? -11.675 10.406 -1.864 1.00 77.19 269 GLU A N 1
ATOM 2164 C CA . GLU A 1 269 ? -12.709 11.043 -2.688 1.00 77.19 269 GLU A CA 1
ATOM 2165 C C . GLU A 1 269 ? -12.070 11.822 -3.842 1.00 77.19 269 GLU A C 1
ATOM 2167 O O . GLU A 1 269 ? -12.456 11.636 -4.997 1.00 77.19 269 GLU A O 1
ATOM 2172 N N . PHE A 1 270 ? -11.035 12.619 -3.554 1.00 75.81 270 PHE A N 1
ATOM 2173 C CA . PHE A 1 270 ? -10.259 13.321 -4.572 1.00 75.81 270 PHE A CA 1
ATOM 2174 C C . PHE A 1 270 ? -9.674 12.349 -5.602 1.00 75.81 270 PHE A C 1
ATOM 2176 O O . PHE A 1 270 ? -9.826 12.570 -6.800 1.00 75.81 270 PHE A O 1
ATOM 2183 N N . MET A 1 271 ? -9.037 11.262 -5.157 1.00 73.50 271 MET A N 1
ATOM 2184 C CA . MET A 1 271 ? -8.399 10.290 -6.048 1.00 73.50 271 MET A CA 1
ATOM 2185 C C . MET A 1 271 ? -9.412 9.529 -6.907 1.00 73.50 271 MET A C 1
ATOM 2187 O O . MET A 1 271 ? -9.142 9.296 -8.082 1.00 73.50 271 MET A O 1
ATOM 2191 N N . ASN A 1 272 ? -10.582 9.191 -6.363 1.00 70.06 272 ASN A N 1
ATOM 2192 C CA . ASN A 1 272 ? -11.672 8.568 -7.119 1.00 70.06 272 ASN A CA 1
ATOM 2193 C C . ASN A 1 272 ? -12.296 9.541 -8.134 1.00 70.06 272 ASN A C 1
ATOM 2195 O O . ASN A 1 272 ? -12.716 9.129 -9.212 1.00 70.06 272 ASN A O 1
ATOM 2199 N N . ALA A 1 273 ? -12.334 10.835 -7.807 1.00 64.69 273 ALA A N 1
ATOM 2200 C CA . ALA A 1 273 ? -12.814 11.900 -8.685 1.00 64.69 273 ALA A CA 1
ATOM 2201 C C . ALA A 1 273 ? -11.790 12.349 -9.739 1.00 64.69 273 ALA A C 1
ATOM 2203 O O . ALA A 1 273 ? -12.132 13.053 -10.698 1.00 64.69 273 ALA A O 1
ATOM 2204 N N . PHE A 1 274 ? -10.514 12.017 -9.545 1.00 63.72 274 PHE A N 1
ATOM 2205 C CA . PHE A 1 274 ? -9.431 12.508 -10.376 1.00 63.72 274 PHE A CA 1
ATOM 2206 C C . PHE A 1 274 ? -9.434 11.799 -11.737 1.00 63.72 274 PHE A C 1
ATOM 2208 O O . PHE A 1 274 ? -8.904 10.709 -11.911 1.00 63.72 274 PHE A O 1
ATOM 2215 N N . HIS A 1 275 ? -10.002 12.466 -12.743 1.00 53.34 275 HIS A N 1
ATOM 2216 C CA . HIS A 1 275 ? -9.980 12.021 -14.144 1.00 53.34 275 HIS A CA 1
ATOM 2217 C C . HIS A 1 275 ? -8.747 12.514 -14.932 1.00 53.34 275 HIS A C 1
ATOM 2219 O O . HIS A 1 275 ? -8.712 12.410 -16.160 1.00 53.34 275 HIS A O 1
ATOM 2225 N N . GLY A 1 276 ? -7.768 13.130 -14.259 1.00 53.28 276 GLY A N 1
ATOM 2226 C CA . GLY A 1 276 ? -6.526 13.590 -14.881 1.00 53.28 276 GLY A CA 1
ATOM 2227 C C . GLY A 1 276 ? -5.525 12.455 -15.117 1.00 53.28 276 GLY A C 1
ATOM 2228 O O . GLY A 1 276 ? -5.751 11.309 -14.738 1.00 53.28 276 GLY A O 1
ATOM 2229 N N . TYR A 1 277 ? -4.378 12.782 -15.715 1.00 61.47 277 TYR A N 1
ATOM 2230 C CA . TYR A 1 277 ? -3.239 11.861 -15.754 1.00 61.47 277 TYR A CA 1
ATOM 2231 C C . TYR A 1 277 ? -2.677 11.708 -14.334 1.00 61.47 277 TYR A C 1
ATOM 2233 O O . TYR A 1 277 ? -2.362 12.737 -13.729 1.00 61.47 277 TYR A O 1
ATOM 2241 N N . PRO A 1 278 ? -2.574 10.488 -13.776 1.00 67.19 278 PRO A N 1
ATOM 2242 C CA . PRO A 1 278 ? -2.124 10.250 -12.402 1.00 67.19 278 PRO A CA 1
ATOM 2243 C C . PRO A 1 278 ? -0.614 10.453 -12.274 1.00 67.19 278 PRO A C 1
ATOM 2245 O O . PRO A 1 278 ? 0.161 9.528 -12.056 1.00 67.19 278 PRO A O 1
ATOM 2248 N N . PHE A 1 279 ? -0.185 11.697 -12.432 1.00 77.00 279 PHE A N 1
ATOM 2249 C CA . PHE A 1 279 ? 1.207 12.079 -12.387 1.00 77.00 279 PHE A CA 1
ATOM 2250 C C . PHE A 1 279 ? 1.414 13.173 -11.349 1.00 77.00 279 PHE A C 1
ATOM 2252 O O . PHE A 1 279 ? 0.934 14.300 -11.477 1.00 77.00 279 PHE A O 1
ATOM 2259 N N . LYS A 1 280 ? 2.176 12.838 -10.310 1.00 85.81 280 LYS A N 1
ATOM 2260 C CA . LYS A 1 280 ? 2.615 13.787 -9.292 1.00 85.81 280 LYS A CA 1
ATOM 2261 C C . LYS A 1 280 ? 4.019 14.272 -9.624 1.00 85.81 280 LYS A C 1
ATOM 2263 O O . LYS A 1 280 ? 4.995 13.574 -9.359 1.00 85.81 280 LYS A O 1
ATOM 2268 N N . SER A 1 281 ? 4.129 15.480 -10.167 1.00 83.56 281 SER A N 1
ATOM 2269 C CA . SER A 1 281 ? 5.430 16.099 -10.440 1.00 83.56 281 SER A CA 1
ATOM 2270 C C . SER A 1 281 ? 6.230 16.363 -9.154 1.00 83.56 281 SER A C 1
ATOM 2272 O O . SER A 1 281 ? 5.686 16.500 -8.057 1.00 83.56 281 SER A O 1
ATOM 2274 N N . SER A 1 282 ? 7.543 16.538 -9.285 1.00 85.94 282 SER A N 1
ATOM 2275 C CA . SER A 1 282 ? 8.418 16.947 -8.179 1.00 85.94 282 SER A CA 1
ATOM 2276 C C . SER A 1 282 ? 8.163 18.366 -7.660 1.00 85.94 282 SER A C 1
ATOM 2278 O O . SER A 1 282 ? 8.575 18.658 -6.536 1.00 85.94 282 SER A O 1
ATOM 2280 N N . LEU A 1 283 ? 7.503 19.233 -8.440 1.00 81.19 283 LEU A N 1
ATOM 2281 C CA . LEU A 1 283 ? 7.075 20.567 -7.994 1.00 81.19 283 LEU A CA 1
ATOM 2282 C C . LEU A 1 283 ? 5.846 20.489 -7.089 1.00 81.19 283 LEU A C 1
ATOM 2284 O O . LEU A 1 283 ? 5.706 21.287 -6.172 1.00 81.19 283 LEU A O 1
ATOM 2288 N N . SER A 1 284 ? 4.987 19.498 -7.322 1.00 85.06 284 SER A N 1
ATOM 2289 C CA . SER A 1 284 ? 3.771 19.241 -6.551 1.00 85.06 284 SER A CA 1
ATOM 2290 C C . SER A 1 284 ? 3.959 18.137 -5.508 1.00 85.06 284 SER A C 1
ATOM 2292 O O . SER A 1 284 ? 2.981 17.573 -5.025 1.00 85.06 284 SER A O 1
ATOM 2294 N N . LYS A 1 285 ? 5.204 17.777 -5.165 1.00 88.06 285 LYS A N 1
ATOM 2295 C CA . LYS A 1 285 ? 5.465 16.670 -4.231 1.00 88.06 285 LYS A CA 1
ATOM 2296 C C . LYS A 1 285 ? 4.884 16.932 -2.835 1.00 88.06 285 LYS A C 1
ATOM 2298 O O . LYS A 1 285 ? 4.430 15.992 -2.190 1.00 88.06 285 LYS A O 1
ATOM 2303 N N . ASP A 1 286 ? 4.869 18.203 -2.432 1.00 85.69 286 ASP A N 1
ATOM 2304 C CA . ASP A 1 286 ? 4.380 18.691 -1.142 1.00 85.69 286 ASP A CA 1
ATOM 2305 C C . ASP A 1 286 ? 2.859 18.972 -1.159 1.00 85.69 286 ASP A C 1
ATOM 2307 O O . ASP A 1 286 ? 2.300 19.357 -0.137 1.00 85.69 286 ASP A O 1
ATOM 2311 N N . ALA A 1 287 ? 2.176 18.781 -2.300 1.00 85.75 287 ALA A N 1
ATOM 2312 C CA . ALA A 1 287 ? 0.733 18.987 -2.415 1.00 85.75 287 ALA A CA 1
ATOM 2313 C C . ALA A 1 287 ? -0.034 17.899 -1.651 1.00 85.75 287 ALA A C 1
ATOM 2315 O O . ALA A 1 287 ? 0.099 16.707 -1.951 1.00 85.75 287 ALA A O 1
ATOM 2316 N N . THR A 1 288 ? -0.845 18.322 -0.681 1.00 86.62 288 THR A N 1
ATOM 2317 C CA . THR A 1 288 ? -1.607 17.434 0.204 1.00 86.62 288 THR A CA 1
ATOM 2318 C C . THR A 1 288 ? -2.621 16.596 -0.566 1.00 86.62 288 THR A C 1
ATOM 2320 O O . THR A 1 288 ? -2.762 15.418 -0.270 1.00 86.62 288 THR A O 1
ATOM 2323 N N . GLU A 1 289 ? -3.266 17.154 -1.592 1.00 81.56 289 GLU A N 1
ATOM 2324 C CA . GLU A 1 289 ? -4.274 16.463 -2.410 1.00 81.56 289 GLU A CA 1
ATOM 2325 C C . GLU A 1 289 ? -3.669 15.334 -3.257 1.00 81.56 289 GLU A C 1
ATOM 2327 O O . GLU A 1 289 ? -4.350 14.391 -3.640 1.00 81.56 289 GLU A O 1
ATOM 2332 N N . LEU A 1 290 ? -2.365 15.413 -3.544 1.00 84.56 290 LEU A N 1
ATOM 2333 C CA . LEU A 1 290 ? -1.618 14.387 -4.270 1.00 84.56 290 LEU A CA 1
ATOM 2334 C C . LEU A 1 290 ? -0.776 13.530 -3.318 1.00 84.56 290 LEU A C 1
ATOM 2336 O O . LEU A 1 290 ? 0.127 12.825 -3.771 1.00 84.56 290 LEU A O 1
ATOM 2340 N N . ALA A 1 291 ? -0.986 13.595 -1.998 1.00 88.75 291 ALA A N 1
ATOM 2341 C CA . ALA A 1 291 ? -0.120 12.927 -1.026 1.00 88.75 291 ALA A CA 1
ATOM 2342 C C . ALA A 1 291 ? -0.007 11.417 -1.294 1.00 88.75 291 ALA A C 1
ATOM 2344 O O . ALA A 1 291 ? 1.092 10.875 -1.226 1.00 88.75 291 ALA A O 1
ATOM 2345 N N . PHE A 1 292 ? -1.102 10.773 -1.695 1.00 89.38 292 PHE A N 1
ATOM 2346 C CA . PHE A 1 292 ? -1.214 9.326 -1.908 1.00 89.38 292 PHE A CA 1
ATOM 2347 C C . PHE A 1 292 ? -0.543 8.813 -3.183 1.00 89.38 292 PHE A C 1
ATOM 2349 O O . PHE A 1 292 ? -0.244 7.619 -3.276 1.00 89.38 292 PHE A O 1
ATOM 2356 N N . LEU A 1 293 ? -0.286 9.705 -4.141 1.00 88.62 293 LEU A N 1
ATOM 2357 C CA . LEU A 1 293 ? 0.372 9.366 -5.393 1.00 88.62 293 LEU A CA 1
ATOM 2358 C C . LEU A 1 293 ? 1.893 9.298 -5.213 1.00 88.62 293 LEU A C 1
ATOM 2360 O O . LEU A 1 293 ? 2.485 10.194 -4.594 1.00 88.62 293 LEU A O 1
ATOM 2364 N N . PRO A 1 294 ? 2.561 8.283 -5.788 1.00 93.69 294 PRO A N 1
ATOM 2365 C CA . PRO A 1 294 ? 4.009 8.287 -5.868 1.00 93.69 294 PRO A CA 1
ATOM 2366 C C . PRO A 1 294 ? 4.480 9.443 -6.761 1.00 93.69 294 PRO A C 1
ATOM 2368 O O . PRO A 1 294 ? 3.979 9.664 -7.863 1.00 93.69 294 PRO A O 1
ATOM 2371 N N . THR A 1 295 ? 5.462 10.200 -6.275 1.00 93.38 295 THR A N 1
ATOM 2372 C CA . THR A 1 295 ? 6.041 11.322 -7.029 1.00 93.38 295 THR A CA 1
ATOM 2373 C C . THR A 1 295 ? 6.811 10.783 -8.235 1.00 93.38 295 THR A C 1
ATOM 2375 O O . THR A 1 295 ? 7.653 9.912 -8.062 1.00 93.38 295 THR A O 1
ATOM 2378 N N . ASN A 1 296 ? 6.591 11.318 -9.434 1.00 92.50 296 ASN A N 1
ATOM 2379 C CA . ASN A 1 296 ? 7.304 10.961 -10.665 1.00 92.50 296 ASN A CA 1
ATOM 2380 C C . ASN A 1 296 ? 7.358 9.451 -10.960 1.00 92.50 296 ASN A C 1
ATOM 2382 O O . ASN A 1 296 ? 8.412 8.953 -11.357 1.00 92.50 296 ASN A O 1
ATOM 2386 N N . LEU A 1 297 ? 6.259 8.720 -10.734 1.00 94.31 297 LEU A N 1
ATOM 2387 C CA . LEU A 1 297 ? 6.195 7.307 -11.099 1.00 94.31 297 LEU A CA 1
ATOM 2388 C C . LEU A 1 297 ? 6.189 7.146 -12.622 1.00 94.31 297 LEU A C 1
ATOM 2390 O O . LEU A 1 297 ? 5.310 7.660 -13.313 1.00 94.31 297 LEU A O 1
ATOM 2394 N N . HIS A 1 298 ? 7.141 6.374 -13.124 1.00 93.75 298 HIS A N 1
ATOM 2395 C CA . HIS A 1 298 ? 7.242 6.020 -14.527 1.00 93.75 298 HIS A CA 1
ATOM 2396 C C . HIS A 1 298 ? 7.682 4.572 -14.698 1.00 93.75 298 HIS A C 1
ATOM 2398 O O . HIS A 1 298 ? 8.447 4.057 -13.883 1.00 93.75 298 HIS A O 1
ATOM 2404 N N . VAL A 1 299 ? 7.264 3.971 -15.808 1.00 94.69 299 VAL A N 1
ATOM 2405 C CA . VAL A 1 299 ? 7.951 2.825 -16.405 1.00 94.69 299 VAL A CA 1
ATOM 2406 C C . VAL A 1 299 ? 8.884 3.348 -17.496 1.00 94.69 299 VAL A C 1
ATOM 2408 O O . VAL A 1 299 ? 8.497 4.218 -18.279 1.00 94.69 299 VAL A O 1
ATOM 2411 N N . GLN A 1 300 ? 10.118 2.863 -17.516 1.00 93.69 300 GLN A N 1
ATOM 2412 C CA . GLN A 1 300 ? 11.078 3.037 -18.596 1.00 93.69 300 GLN A CA 1
ATOM 2413 C C . GLN A 1 300 ? 11.422 1.670 -19.166 1.00 93.69 300 GLN A C 1
ATOM 2415 O O . GLN A 1 300 ? 11.778 0.770 -18.413 1.00 93.69 300 GLN A O 1
ATOM 2420 N N . SER A 1 301 ? 11.337 1.528 -20.480 1.00 92.56 301 SER A N 1
ATOM 2421 C CA . SER A 1 301 ? 11.613 0.274 -21.170 1.00 92.56 301 SER A CA 1
ATOM 2422 C C . SER A 1 301 ? 12.604 0.515 -22.290 1.00 92.56 301 SER A C 1
ATOM 2424 O O . SER A 1 301 ? 12.337 1.312 -23.187 1.00 92.56 301 SER A O 1
ATOM 2426 N N . VAL A 1 302 ? 13.710 -0.218 -22.290 1.00 92.50 302 VAL A N 1
ATOM 2427 C CA . VAL A 1 302 ? 14.670 -0.208 -23.391 1.00 92.50 302 VAL A CA 1
ATOM 2428 C C . VAL A 1 302 ? 14.554 -1.506 -24.191 1.00 92.50 302 VAL A C 1
ATOM 2430 O O . VAL A 1 302 ? 14.513 -2.596 -23.620 1.00 92.50 302 VAL A O 1
ATOM 2433 N N . ARG A 1 303 ? 14.448 -1.396 -25.519 1.00 88.62 303 ARG A N 1
ATOM 2434 C CA . ARG A 1 303 ? 14.249 -2.524 -26.443 1.00 88.62 303 ARG A CA 1
ATOM 2435 C C . ARG A 1 303 ? 15.254 -2.454 -27.590 1.00 88.62 303 ARG A C 1
ATOM 2437 O O . ARG A 1 303 ? 15.281 -1.453 -28.295 1.00 88.62 303 ARG A O 1
ATOM 2444 N N . CYS A 1 304 ? 16.035 -3.511 -27.805 1.00 82.19 304 CYS A N 1
ATOM 2445 C CA . CYS A 1 304 ? 16.957 -3.614 -28.953 1.00 82.19 304 CYS A CA 1
ATOM 2446 C C . CYS A 1 304 ? 16.457 -4.593 -30.032 1.00 82.19 304 CYS A C 1
ATOM 2448 O O . CYS A 1 304 ? 16.869 -4.536 -31.187 1.00 82.19 304 CYS A O 1
ATOM 2450 N N . SER A 1 305 ? 15.592 -5.528 -29.634 1.00 73.50 305 SER A N 1
ATOM 2451 C CA . SER A 1 305 ? 14.919 -6.522 -30.475 1.00 73.50 305 SER A CA 1
ATOM 2452 C C . SER A 1 305 ? 13.647 -6.997 -29.762 1.00 73.50 305 SER A C 1
ATOM 2454 O O . SER A 1 305 ? 13.473 -6.706 -28.577 1.00 73.50 305 SER A O 1
ATOM 2456 N N . ASP A 1 306 ? 12.790 -7.767 -30.436 1.00 65.56 306 ASP A N 1
ATOM 2457 C CA . ASP A 1 306 ? 11.548 -8.292 -29.840 1.00 65.56 306 ASP A CA 1
ATOM 2458 C C . ASP A 1 306 ? 11.793 -9.150 -28.586 1.00 65.56 306 ASP A C 1
ATOM 2460 O O . ASP A 1 306 ? 10.947 -9.201 -27.700 1.00 65.56 306 ASP A O 1
ATOM 2464 N N . LYS A 1 307 ? 12.972 -9.779 -28.483 1.00 69.56 307 LYS A N 1
ATOM 2465 C CA . LYS A 1 307 ? 13.359 -10.642 -27.354 1.00 69.56 307 LYS A CA 1
ATOM 2466 C C . LYS A 1 307 ? 14.250 -9.958 -26.318 1.00 69.56 307 LYS A C 1
ATOM 2468 O O . LYS A 1 307 ? 14.499 -10.513 -25.254 1.00 69.56 307 LYS A O 1
ATOM 2473 N N . CYS A 1 308 ? 14.785 -8.779 -26.625 1.00 83.31 308 CYS A N 1
ATOM 2474 C CA . CYS A 1 308 ? 15.722 -8.077 -25.754 1.00 83.31 308 CYS A CA 1
ATOM 2475 C C . CYS A 1 308 ? 15.086 -6.780 -25.267 1.00 83.31 308 CYS A C 1
ATOM 2477 O O . CYS A 1 308 ? 15.322 -5.706 -25.830 1.00 83.31 308 CYS A O 1
ATOM 2479 N N . LYS A 1 309 ? 14.277 -6.912 -24.214 1.00 88.19 309 LYS A N 1
ATOM 2480 C CA . LYS A 1 309 ? 13.603 -5.820 -23.515 1.00 88.19 309 LYS A CA 1
ATOM 2481 C C . LYS A 1 309 ? 14.074 -5.763 -22.063 1.00 88.19 309 LYS A C 1
ATOM 2483 O O . LYS A 1 309 ? 14.246 -6.795 -21.421 1.00 88.19 309 LYS A O 1
ATOM 2488 N N . MET A 1 310 ? 14.259 -4.555 -21.546 1.00 92.00 310 MET A N 1
ATOM 2489 C CA . MET A 1 310 ? 14.584 -4.319 -20.146 1.00 92.00 310 MET A CA 1
ATOM 2490 C C . MET A 1 310 ? 13.709 -3.207 -19.585 1.00 92.00 310 MET A C 1
ATOM 2492 O O . MET A 1 310 ? 13.700 -2.103 -20.126 1.00 92.00 310 MET A O 1
ATOM 2496 N N . ASP A 1 311 ? 13.023 -3.497 -18.481 1.00 94.75 311 ASP A N 1
ATOM 2497 C CA . ASP A 1 311 ? 12.136 -2.554 -17.808 1.00 94.75 311 ASP A CA 1
ATOM 2498 C C . ASP A 1 311 ? 12.765 -2.007 -16.516 1.00 94.75 311 ASP A C 1
ATOM 2500 O O . ASP A 1 311 ? 13.502 -2.685 -15.786 1.00 94.75 311 ASP A O 1
ATOM 2504 N N . TYR A 1 312 ? 12.438 -0.753 -16.232 1.00 95.88 312 TYR A N 1
ATOM 2505 C CA . TYR A 1 312 ? 12.770 -0.012 -15.028 1.00 95.88 312 TYR A CA 1
ATOM 2506 C C . TYR A 1 312 ? 11.514 0.697 -14.554 1.00 95.88 312 TYR A C 1
ATOM 2508 O O . TYR A 1 312 ? 10.804 1.322 -15.337 1.00 95.88 312 TYR A O 1
ATOM 2516 N N . PHE A 1 313 ? 11.272 0.681 -13.255 1.00 97.50 313 PHE A N 1
ATOM 2517 C CA . PHE A 1 313 ? 10.320 1.594 -12.648 1.00 97.50 313 PHE A CA 1
ATOM 2518 C C . PHE A 1 313 ? 11.096 2.679 -11.926 1.00 97.50 313 PHE A C 1
ATOM 2520 O O . PHE A 1 313 ? 12.030 2.386 -11.185 1.00 97.50 313 PHE A O 1
ATOM 2527 N N . THR A 1 314 ? 10.739 3.942 -12.132 1.00 97.62 314 THR A N 1
ATOM 2528 C CA . THR A 1 314 ? 11.361 5.056 -11.413 1.00 97.62 314 THR A CA 1
ATOM 2529 C C . THR A 1 314 ? 10.328 5.868 -10.667 1.00 97.62 314 THR A C 1
ATOM 2531 O O . THR A 1 314 ? 9.230 6.075 -11.169 1.00 97.62 314 THR A O 1
ATOM 2534 N N . CYS A 1 315 ? 10.676 6.326 -9.466 1.00 96.88 315 CYS A N 1
ATOM 2535 C CA . CYS A 1 315 ? 9.811 7.181 -8.660 1.00 96.88 315 CYS A CA 1
ATOM 2536 C C . CYS A 1 315 ? 10.601 8.010 -7.634 1.00 96.88 315 CYS A C 1
ATOM 2538 O O . CYS A 1 315 ? 11.804 7.846 -7.419 1.00 96.88 315 CYS A O 1
ATOM 2540 N N . GLY A 1 316 ? 9.928 8.958 -6.994 1.00 96.75 316 GLY A N 1
ATOM 2541 C CA . GLY A 1 316 ? 10.372 9.571 -5.751 1.00 96.75 316 GLY A CA 1
ATOM 2542 C C . GLY A 1 316 ? 10.364 8.563 -4.605 1.00 96.75 316 GLY A C 1
ATOM 2543 O O . GLY A 1 316 ? 9.818 7.467 -4.722 1.00 96.75 316 GLY A O 1
ATOM 2544 N N . ALA A 1 317 ? 10.984 8.933 -3.490 1.00 97.44 317 ALA A N 1
ATOM 2545 C CA . ALA A 1 317 ? 10.935 8.147 -2.270 1.00 97.44 317 ALA A CA 1
ATOM 2546 C C . ALA A 1 317 ? 9.479 7.981 -1.824 1.00 97.44 317 ALA A C 1
ATOM 2548 O O . ALA A 1 317 ? 8.697 8.931 -1.918 1.00 97.44 317 ALA A O 1
ATOM 2549 N N . PHE A 1 318 ? 9.128 6.796 -1.322 1.00 97.06 318 PHE A N 1
ATOM 2550 C CA . PHE A 1 318 ? 7.841 6.612 -0.667 1.00 97.06 318 PHE A CA 1
ATOM 2551 C C . PHE A 1 318 ? 7.906 7.349 0.664 1.00 97.06 318 PHE A C 1
ATOM 2553 O O . PHE A 1 318 ? 8.619 6.930 1.572 1.00 97.06 318 PHE A O 1
ATOM 2560 N N . THR A 1 319 ? 7.246 8.498 0.746 1.00 97.12 319 THR A N 1
ATOM 2561 C CA . THR A 1 319 ? 7.295 9.367 1.921 1.00 97.12 319 THR A CA 1
ATOM 2562 C C . THR A 1 319 ? 6.151 10.380 1.902 1.00 97.12 319 THR A C 1
ATOM 2564 O O . THR A 1 319 ? 5.593 10.720 0.852 1.00 97.12 319 THR A O 1
ATOM 2567 N N . ALA A 1 320 ? 5.796 10.891 3.077 1.00 94.69 320 ALA A N 1
ATOM 2568 C CA . ALA A 1 320 ? 4.741 11.879 3.241 1.00 94.69 320 ALA A CA 1
ATOM 2569 C C . ALA A 1 320 ? 5.320 13.304 3.231 1.00 94.69 320 ALA A C 1
ATOM 2571 O O . ALA A 1 320 ? 5.435 13.950 4.269 1.00 94.69 320 ALA A O 1
ATOM 2572 N N . TYR A 1 321 ? 5.700 13.793 2.045 1.00 93.88 321 TYR A N 1
ATOM 2573 C CA . TYR A 1 321 ? 6.288 15.129 1.860 1.00 93.88 321 TYR A CA 1
ATOM 2574 C C . TYR A 1 321 ? 5.461 16.254 2.507 1.00 93.88 321 TYR A C 1
ATOM 2576 O O . TYR A 1 321 ? 6.025 17.094 3.205 1.00 93.88 321 TYR A O 1
ATOM 2584 N N . SER A 1 322 ? 4.134 16.225 2.328 1.00 91.19 322 SER A N 1
ATOM 2585 C CA . SER A 1 322 ? 3.189 17.213 2.872 1.00 91.19 322 SER A CA 1
ATOM 2586 C C . SER A 1 322 ? 3.134 17.243 4.403 1.00 91.19 322 SER A C 1
ATOM 2588 O O . SER A 1 322 ? 2.743 18.252 4.980 1.00 91.19 322 SER A O 1
ATOM 2590 N N . GLU A 1 323 ? 3.534 16.157 5.073 1.00 91.50 323 GLU A N 1
ATOM 2591 C CA . GLU A 1 323 ? 3.506 16.052 6.539 1.00 91.50 323 GLU A CA 1
ATOM 2592 C C . GLU A 1 323 ? 4.802 16.537 7.198 1.00 91.50 323 GLU A C 1
ATOM 2594 O O . GLU A 1 323 ? 4.881 16.615 8.426 1.00 91.50 323 GLU A O 1
ATOM 2599 N N . GLY A 1 324 ? 5.830 16.841 6.401 1.00 92.44 324 GLY A N 1
ATOM 2600 C CA . GLY A 1 324 ? 7.145 17.213 6.904 1.00 92.44 324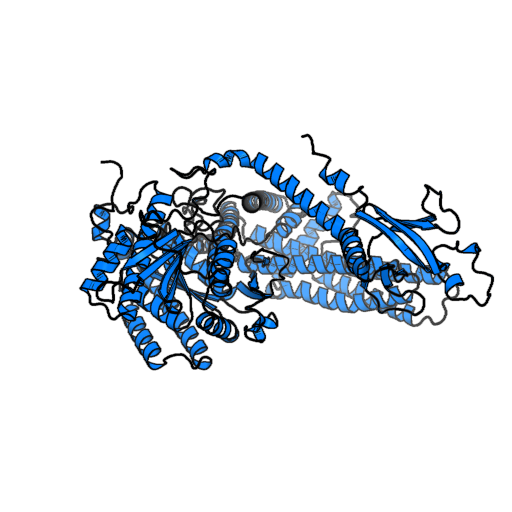 GLY A CA 1
ATOM 2601 C C . GLY A 1 324 ? 7.855 16.076 7.646 1.00 92.44 324 GLY A C 1
ATOM 2602 O O . GLY A 1 324 ? 7.515 14.895 7.520 1.00 92.44 324 GLY A O 1
ATOM 2603 N N . TYR A 1 325 ? 8.901 16.441 8.392 1.00 94.25 325 TYR A N 1
ATOM 2604 C CA . TYR A 1 325 ? 9.794 15.486 9.058 1.00 94.25 325 TYR A CA 1
ATOM 2605 C C . TYR A 1 325 ? 10.275 15.952 10.439 1.00 94.25 325 TYR A C 1
ATOM 2607 O O . TYR A 1 325 ? 11.268 15.439 10.949 1.00 94.25 325 TYR A O 1
ATOM 2615 N N . ASP A 1 326 ? 9.579 16.901 11.071 1.00 89.50 326 ASP A N 1
ATOM 2616 C CA . ASP A 1 326 ? 9.900 17.364 12.436 1.00 89.50 326 ASP A CA 1
ATOM 2617 C C . ASP A 1 326 ? 9.850 16.204 13.440 1.00 89.50 326 ASP A C 1
ATOM 2619 O O . ASP A 1 326 ? 10.511 16.190 14.478 1.00 89.50 326 ASP A O 1
ATOM 2623 N N . GLN A 1 327 ? 9.052 15.192 13.093 1.00 88.00 327 GLN A N 1
ATOM 2624 C CA . GLN A 1 327 ? 8.899 13.963 13.835 1.00 88.00 327 GLN A CA 1
ATOM 2625 C C . GLN A 1 327 ? 9.741 12.777 13.296 1.00 88.00 327 GLN A C 1
ATOM 2627 O O . GLN A 1 327 ? 9.527 11.630 13.678 1.00 88.00 327 GLN A O 1
ATOM 2632 N N . GLY A 1 328 ? 10.729 13.030 12.442 1.00 93.00 328 GLY A N 1
ATOM 2633 C CA . GLY A 1 328 ? 11.462 11.968 11.756 1.00 93.00 328 GLY A CA 1
ATOM 2634 C C . GLY A 1 328 ? 10.594 11.210 10.744 1.00 93.00 328 GLY A C 1
ATOM 2635 O O . GLY A 1 328 ? 9.549 11.710 10.316 1.00 93.00 328 GLY A O 1
ATOM 2636 N N . GLY A 1 329 ? 11.048 10.028 10.322 1.00 96.25 329 GLY A N 1
ATOM 2637 C CA . GLY A 1 329 ? 10.268 9.111 9.489 1.00 96.25 329 GLY A CA 1
ATOM 2638 C C . GLY A 1 329 ? 9.523 8.087 10.343 1.00 96.25 329 GLY A C 1
ATOM 2639 O O . GLY A 1 329 ? 9.518 8.165 11.572 1.00 96.25 329 GLY A O 1
ATOM 2640 N N . LEU A 1 330 ? 8.903 7.091 9.708 1.00 97.06 330 LEU A N 1
ATOM 2641 C CA . LEU A 1 330 ? 8.102 6.075 10.403 1.00 97.06 330 LEU A CA 1
ATOM 2642 C C . LEU A 1 330 ? 8.860 5.394 11.560 1.00 97.06 330 LEU A C 1
ATOM 2644 O O . LEU A 1 330 ? 8.309 5.277 12.654 1.00 97.06 330 LEU A O 1
ATOM 2648 N N . ARG A 1 331 ? 10.127 4.998 11.360 1.00 93.94 331 ARG A N 1
ATOM 2649 C CA . ARG A 1 331 ? 10.952 4.353 12.403 1.00 93.94 331 ARG A CA 1
ATOM 2650 C C . ARG A 1 331 ? 11.211 5.295 13.588 1.00 93.94 331 ARG A C 1
ATOM 2652 O O . ARG A 1 331 ? 11.015 4.892 14.734 1.00 93.94 331 ARG A O 1
ATOM 2659 N N . GLY A 1 332 ? 11.587 6.552 13.332 1.00 92.62 332 GLY A N 1
ATOM 2660 C CA . GLY A 1 332 ? 11.793 7.559 14.381 1.00 92.62 332 GLY A CA 1
ATOM 2661 C C . GLY A 1 332 ? 10.507 7.951 15.121 1.00 92.62 332 GLY A C 1
ATOM 2662 O O . GLY A 1 332 ? 10.522 8.180 16.334 1.00 92.62 332 GLY A O 1
ATOM 2663 N N . MET A 1 333 ? 9.369 7.984 14.425 1.00 95.50 333 MET A N 1
ATOM 2664 C CA . MET A 1 333 ? 8.057 8.216 15.034 1.00 95.50 333 MET A CA 1
ATOM 2665 C C . MET A 1 333 ? 7.642 7.064 15.958 1.00 95.50 333 MET A C 1
ATOM 2667 O O . MET A 1 333 ? 7.164 7.322 17.059 1.00 95.50 333 MET A O 1
ATOM 2671 N N . VAL A 1 334 ? 7.865 5.810 15.548 1.00 94.62 334 VAL A N 1
ATOM 2672 C CA . VAL A 1 334 ? 7.588 4.625 16.379 1.00 94.62 334 VAL A CA 1
ATOM 2673 C C . VAL A 1 334 ? 8.450 4.616 17.643 1.00 94.62 334 VAL A C 1
ATOM 2675 O O . VAL A 1 334 ? 7.910 4.394 18.725 1.00 94.62 334 VAL A O 1
ATOM 2678 N N . SER A 1 335 ? 9.753 4.915 17.538 1.00 92.19 335 SER A N 1
ATOM 2679 C CA . SER A 1 335 ? 10.643 5.001 18.711 1.00 92.19 335 SER A CA 1
ATOM 2680 C C . SER A 1 335 ? 10.126 6.016 19.728 1.00 92.19 335 SER A C 1
ATOM 2682 O O . SER A 1 335 ? 9.909 5.685 20.891 1.00 92.19 335 SER A O 1
ATOM 2684 N N . ARG A 1 336 ? 9.808 7.232 19.277 1.00 91.31 336 ARG A N 1
ATOM 2685 C CA . ARG A 1 336 ? 9.337 8.301 20.171 1.00 91.31 336 ARG A CA 1
ATOM 2686 C C . ARG A 1 336 ? 7.964 8.022 20.763 1.00 91.31 336 ARG A C 1
ATOM 2688 O O . ARG A 1 336 ? 7.705 8.367 21.910 1.00 91.31 336 ARG A O 1
ATOM 2695 N N . LEU A 1 337 ? 7.091 7.345 20.020 1.00 93.00 337 LEU A N 1
ATOM 2696 C CA . LEU A 1 337 ? 5.832 6.868 20.576 1.00 93.00 337 LEU A CA 1
ATOM 2697 C C . LEU A 1 337 ? 6.070 5.835 21.688 1.00 93.00 337 LEU A C 1
ATOM 2699 O O . LEU A 1 337 ? 5.411 5.901 22.721 1.00 93.00 337 LEU A O 1
ATOM 2703 N N . SER A 1 338 ? 7.019 4.913 21.510 1.00 90.75 338 SER A N 1
ATOM 2704 C CA . SER A 1 338 ? 7.352 3.914 22.535 1.00 90.75 338 SER A CA 1
ATOM 2705 C C . SER A 1 338 ? 7.949 4.528 23.806 1.00 90.75 338 SER A C 1
ATOM 2707 O O . SER A 1 338 ? 7.667 4.048 24.897 1.00 90.75 338 SER A O 1
ATOM 2709 N N . GLU A 1 339 ? 8.695 5.629 23.682 1.00 88.44 339 GLU A N 1
ATOM 2710 C CA . GLU A 1 339 ? 9.247 6.384 24.817 1.00 88.44 339 GLU A CA 1
ATOM 2711 C C . GLU A 1 339 ? 8.162 7.146 25.601 1.00 88.44 339 GLU A C 1
ATOM 2713 O O . GLU A 1 339 ? 8.263 7.297 26.816 1.00 88.44 339 GLU A O 1
ATOM 2718 N N . ASN A 1 340 ? 7.099 7.580 24.917 1.00 87.88 340 ASN A N 1
ATOM 2719 C CA . ASN A 1 340 ? 6.034 8.417 25.477 1.00 87.88 340 ASN A CA 1
ATOM 2720 C C . ASN A 1 340 ? 4.762 7.641 25.870 1.00 87.88 340 ASN A C 1
ATOM 2722 O O . ASN A 1 340 ? 3.723 8.260 26.117 1.00 87.88 340 ASN A O 1
ATOM 2726 N N . THR A 1 341 ? 4.796 6.303 25.898 1.00 89.00 341 THR A N 1
ATOM 2727 C CA . THR A 1 341 ? 3.610 5.466 26.156 1.00 89.00 341 THR A CA 1
ATOM 2728 C C . THR A 1 341 ? 3.774 4.548 27.358 1.00 89.00 341 THR A C 1
ATOM 2730 O O . THR A 1 341 ? 4.868 4.109 27.699 1.00 89.00 341 THR A O 1
ATOM 2733 N N . ILE A 1 342 ? 2.653 4.261 28.027 1.00 83.75 342 ILE A N 1
ATOM 2734 C CA . ILE A 1 342 ? 2.618 3.434 29.239 1.00 83.75 342 ILE A CA 1
ATOM 2735 C C . ILE A 1 342 ? 2.038 2.057 28.885 1.00 83.75 342 ILE A C 1
ATOM 2737 O O . ILE A 1 342 ? 0.938 1.996 28.329 1.00 83.75 342 ILE A O 1
ATOM 2741 N N . PRO A 1 343 ? 2.703 0.934 29.211 1.00 81.50 343 PRO A N 1
ATOM 2742 C CA . PRO A 1 343 ? 2.161 -0.395 28.935 1.00 81.50 343 PRO A CA 1
ATOM 2743 C C . PRO A 1 343 ? 0.818 -0.634 29.646 1.00 81.50 343 PRO A C 1
ATOM 2745 O O . PRO A 1 343 ? 0.767 -0.703 30.873 1.00 81.50 343 PRO A O 1
ATOM 2748 N N . SER A 1 344 ? -0.270 -0.826 28.892 1.00 79.81 344 SER A N 1
ATOM 2749 C CA . SER A 1 344 ? -1.611 -1.056 29.461 1.00 79.81 344 SER A CA 1
ATOM 2750 C C . SER A 1 344 ? -2.038 -2.530 29.490 1.00 79.81 344 SER A C 1
ATOM 2752 O O . SER A 1 344 ? -3.027 -2.872 30.131 1.00 79.81 344 SER A O 1
ATOM 2754 N N . GLY A 1 345 ? -1.302 -3.429 28.823 1.00 77.19 345 GLY A N 1
ATOM 2755 C CA . GLY A 1 345 ? -1.571 -4.879 28.763 1.00 77.19 345 GLY A CA 1
ATOM 2756 C C . GLY A 1 345 ? -2.750 -5.293 27.870 1.00 77.19 345 GLY A C 1
ATOM 2757 O O . GLY A 1 345 ? -2.732 -6.381 27.300 1.00 77.19 345 GLY A O 1
ATOM 2758 N N . CYS A 1 346 ? -3.749 -4.425 27.700 1.00 83.62 346 CYS A N 1
ATOM 2759 C CA . CYS A 1 346 ? -4.849 -4.627 26.749 1.00 83.62 346 CYS A CA 1
ATOM 2760 C C . CYS A 1 346 ? -4.582 -3.981 25.381 1.00 83.62 346 CYS A C 1
ATOM 2762 O O . CYS A 1 346 ? -5.194 -4.375 24.391 1.00 83.62 346 CYS A O 1
ATOM 2764 N N . PHE A 1 347 ? -3.684 -2.993 25.317 1.00 90.88 347 PHE A N 1
ATOM 2765 C CA . PHE A 1 347 ? -3.356 -2.249 24.106 1.00 90.88 347 PHE A CA 1
ATOM 2766 C C . PHE A 1 347 ? -1.843 -2.162 23.903 1.00 90.88 347 PHE A C 1
ATOM 2768 O O . PHE A 1 347 ? -1.075 -2.029 24.857 1.00 90.88 347 PHE A O 1
ATOM 2775 N N . GLU A 1 348 ? -1.438 -2.190 22.637 1.00 88.75 348 GLU A N 1
ATOM 2776 C CA . GLU A 1 348 ? -0.063 -1.994 22.199 1.00 88.75 348 GLU A CA 1
ATOM 2777 C C . GLU A 1 348 ? -0.029 -0.952 21.079 1.00 88.75 348 GLU A C 1
ATOM 2779 O O . GLU A 1 348 ? -0.829 -1.010 20.147 1.00 88.75 348 GLU A O 1
ATOM 2784 N N . CYS A 1 349 ? 0.934 -0.033 21.136 1.00 89.50 349 CYS A N 1
ATOM 2785 C CA . CYS A 1 349 ? 1.065 1.096 20.208 1.00 89.50 349 CYS A CA 1
ATOM 2786 C C . CYS A 1 349 ? 1.489 0.725 18.773 1.00 89.50 349 CYS A C 1
ATOM 2788 O O . CYS A 1 349 ? 1.639 1.608 17.929 1.00 89.50 349 CYS A O 1
ATOM 2790 N N . ASP A 1 350 ? 1.700 -0.559 18.474 1.00 91.38 350 ASP A N 1
ATOM 2791 C CA . ASP A 1 350 ? 2.031 -1.025 17.127 1.00 91.38 350 ASP A CA 1
ATOM 2792 C C . ASP A 1 350 ? 0.779 -1.008 16.239 1.00 91.38 350 ASP A C 1
ATOM 2794 O O . ASP A 1 350 ? -0.070 -1.899 16.313 1.00 91.38 350 ASP A O 1
ATOM 2798 N N . LEU A 1 351 ? 0.689 -0.017 15.345 1.00 91.50 351 LEU A N 1
ATOM 2799 C CA . LEU A 1 351 ? -0.428 0.154 14.409 1.00 91.50 351 LEU A CA 1
ATOM 2800 C C . LEU A 1 351 ? -0.764 -1.108 13.601 1.00 91.50 351 LEU A C 1
ATOM 2802 O O . LEU A 1 351 ? -1.929 -1.313 13.263 1.00 91.50 351 LEU A O 1
ATOM 2806 N N . LYS A 1 352 ? 0.216 -1.972 13.302 1.00 90.50 352 LYS A N 1
ATOM 2807 C CA . LYS A 1 352 ? -0.008 -3.227 12.563 1.00 90.50 352 LYS A CA 1
ATOM 2808 C C . LYS A 1 352 ? -0.803 -4.212 13.430 1.00 90.50 352 LYS A C 1
ATOM 2810 O O . LYS A 1 352 ? -1.727 -4.867 12.943 1.00 90.50 352 LYS A O 1
ATOM 2815 N N . ARG A 1 353 ? -0.479 -4.292 14.725 1.00 90.19 353 ARG A N 1
ATOM 2816 C CA . ARG A 1 353 ? -1.205 -5.113 15.710 1.00 90.19 353 ARG A CA 1
ATOM 2817 C C . ARG A 1 353 ? -2.569 -4.522 16.034 1.00 90.19 353 ARG A C 1
ATOM 2819 O O . ARG A 1 353 ? -3.541 -5.275 16.070 1.00 90.19 353 ARG A O 1
ATOM 2826 N N . VAL A 1 354 ? -2.664 -3.198 16.182 1.00 91.94 354 VAL A N 1
ATOM 2827 C CA . VAL A 1 354 ? -3.952 -2.519 16.375 1.00 91.94 354 VAL A CA 1
ATOM 2828 C C . VAL A 1 354 ? -4.890 -2.815 15.208 1.00 91.94 354 VAL A C 1
ATOM 2830 O O . VAL A 1 354 ? -6.007 -3.268 15.428 1.00 91.94 354 VAL A O 1
ATOM 2833 N N . ALA A 1 355 ? -4.426 -2.671 13.965 1.00 90.88 355 ALA A N 1
ATOM 2834 C CA . ALA A 1 355 ? -5.238 -2.962 12.787 1.00 90.88 355 ALA A CA 1
ATOM 2835 C C . ALA A 1 355 ? -5.733 -4.424 12.767 1.00 90.88 355 ALA A C 1
ATOM 2837 O O . ALA A 1 355 ? -6.922 -4.675 12.582 1.00 90.88 355 ALA A O 1
ATOM 2838 N N . SER A 1 356 ? -4.860 -5.391 13.081 1.00 89.75 356 SER A N 1
ATOM 2839 C CA . SER A 1 356 ? -5.250 -6.805 13.209 1.00 89.75 356 SER A CA 1
ATOM 2840 C C . SER A 1 356 ? -6.314 -7.036 14.289 1.00 89.75 356 SER A C 1
ATOM 2842 O O . SER A 1 356 ? -7.229 -7.837 14.092 1.00 89.75 356 SER A O 1
ATOM 2844 N N . LYS A 1 357 ? -6.195 -6.349 15.428 1.00 90.50 357 LYS A N 1
ATOM 2845 C CA . LYS A 1 357 ? -7.123 -6.452 16.556 1.00 90.50 357 LYS A CA 1
ATOM 2846 C C . LYS A 1 357 ? -8.493 -5.864 16.209 1.00 90.50 357 LYS A C 1
ATOM 2848 O O . LYS A 1 357 ? -9.502 -6.531 16.418 1.00 90.50 357 LYS A O 1
ATOM 2853 N N . LEU A 1 358 ? -8.520 -4.675 15.604 1.00 91.81 358 LEU A N 1
ATOM 2854 C CA . LEU A 1 358 ? -9.749 -4.018 15.150 1.00 91.81 358 LEU A CA 1
ATOM 2855 C C . LEU A 1 358 ? -10.460 -4.822 14.059 1.00 91.81 358 LEU A C 1
ATOM 2857 O O . LEU A 1 358 ? -11.679 -4.954 14.096 1.00 91.81 358 LEU A O 1
ATOM 2861 N N . ARG A 1 359 ? -9.716 -5.422 13.123 1.00 89.38 359 ARG A N 1
ATOM 2862 C CA . ARG A 1 359 ? -10.292 -6.327 12.121 1.00 89.38 359 ARG A CA 1
ATOM 2863 C C . ARG A 1 359 ? -10.974 -7.529 12.770 1.00 89.38 359 ARG A C 1
ATOM 2865 O O . ARG A 1 359 ? -12.074 -7.889 12.360 1.00 89.38 359 ARG A O 1
ATOM 2872 N N . GLY A 1 360 ? -10.327 -8.144 13.763 1.00 91.19 360 GLY A N 1
ATOM 2873 C CA . GLY A 1 360 ? -10.900 -9.255 14.526 1.00 91.19 360 GLY A CA 1
ATOM 2874 C C . GLY A 1 360 ? -12.220 -8.862 15.185 1.00 91.19 360 GLY A C 1
ATOM 2875 O O . GLY A 1 360 ? -13.229 -9.531 14.974 1.00 91.19 360 GLY A O 1
ATOM 2876 N N . MET A 1 361 ? -12.236 -7.720 15.876 1.00 93.12 361 MET A N 1
ATOM 2877 C CA . MET A 1 361 ? -13.440 -7.185 16.515 1.00 93.12 361 MET A CA 1
ATOM 2878 C C . MET A 1 361 ? -14.550 -6.871 15.504 1.00 93.12 361 MET A C 1
ATOM 2880 O O . MET A 1 361 ? -15.678 -7.317 15.673 1.00 93.12 361 MET A O 1
ATOM 2884 N N . SER A 1 362 ? -14.230 -6.175 14.413 1.00 91.75 362 SER A N 1
ATOM 2885 C CA . SER A 1 362 ? -15.198 -5.834 13.365 1.00 91.75 362 SER A CA 1
ATOM 2886 C C . SER A 1 362 ? -15.773 -7.079 12.675 1.00 91.75 362 SER A C 1
ATOM 2888 O O . SER A 1 362 ? -16.965 -7.128 12.380 1.00 91.75 362 SER A O 1
ATOM 2890 N N . THR A 1 363 ? -14.960 -8.123 12.477 1.00 91.69 363 THR A N 1
ATOM 2891 C CA . THR A 1 363 ? -15.419 -9.408 11.919 1.00 91.69 363 THR A CA 1
ATOM 2892 C C . THR A 1 363 ? -16.357 -10.130 12.885 1.00 91.69 363 THR A C 1
ATOM 2894 O O . THR A 1 363 ? -17.354 -10.710 12.452 1.00 91.69 363 THR A O 1
ATOM 2897 N N . THR A 1 364 ? -16.076 -10.079 14.190 1.00 94.31 364 THR A N 1
ATOM 2898 C CA . THR A 1 364 ? -16.991 -10.576 15.224 1.00 94.31 364 THR A CA 1
ATOM 2899 C C . THR A 1 364 ? -18.321 -9.830 15.178 1.00 94.31 364 THR A C 1
ATOM 2901 O O . THR A 1 364 ? -19.359 -10.480 15.131 1.00 94.31 364 THR A O 1
ATOM 2904 N N . GLU A 1 365 ? -18.313 -8.496 15.126 1.00 92.75 365 GLU A N 1
ATOM 2905 C CA . GLU A 1 365 ? -19.543 -7.696 15.067 1.00 92.75 365 GLU A CA 1
ATOM 2906 C C . GLU A 1 365 ? -20.367 -7.993 13.800 1.00 92.75 365 GLU A C 1
ATOM 2908 O O . GLU A 1 365 ? -21.588 -8.141 13.855 1.00 92.75 365 GLU A O 1
ATOM 2913 N N . ALA A 1 366 ? -19.705 -8.145 12.649 1.00 92.31 366 ALA A N 1
ATOM 2914 C CA . ALA A 1 366 ? -20.358 -8.556 11.409 1.00 92.31 366 ALA A CA 1
ATOM 2915 C C . ALA A 1 366 ? -20.959 -9.968 11.513 1.00 92.31 366 ALA A C 1
ATOM 2917 O O . ALA A 1 366 ? -22.068 -10.195 11.035 1.00 92.31 366 ALA A O 1
ATOM 2918 N N . SER A 1 367 ? -20.260 -10.892 12.180 1.00 93.88 367 SER A N 1
ATOM 2919 C CA . SER A 1 367 ? -20.744 -12.257 12.421 1.00 93.88 367 SER A CA 1
ATOM 2920 C C . SER A 1 367 ? -21.965 -12.269 13.341 1.00 93.88 367 SER A C 1
ATOM 2922 O O . SER A 1 367 ? -22.930 -12.956 13.031 1.00 93.88 367 SER A O 1
ATOM 2924 N N . LEU A 1 368 ? -21.963 -11.477 14.421 1.00 94.25 368 LEU A N 1
ATOM 2925 C CA . LEU A 1 368 ? -23.117 -11.317 15.318 1.00 94.25 368 LEU A CA 1
ATOM 2926 C C . LEU A 1 368 ? -24.332 -10.763 14.568 1.00 94.25 368 LEU A C 1
ATOM 2928 O O . LEU A 1 368 ? -25.430 -11.299 14.682 1.00 94.25 368 LEU A O 1
ATOM 2932 N N . ARG A 1 369 ? -24.125 -9.740 13.732 1.00 93.44 369 ARG A N 1
ATOM 2933 C CA . ARG A 1 369 ? -25.189 -9.142 12.916 1.00 93.44 369 ARG A CA 1
ATOM 2934 C C . ARG A 1 369 ? -25.760 -10.122 11.889 1.00 93.44 369 ARG A C 1
ATOM 2936 O O . ARG A 1 369 ? -26.975 -10.216 11.761 1.00 93.44 369 ARG A O 1
ATOM 2943 N N . ALA A 1 370 ? -24.905 -10.854 11.175 1.00 92.19 370 ALA A N 1
ATOM 2944 C CA . ALA A 1 370 ? -25.339 -11.868 10.213 1.00 92.19 370 ALA A CA 1
ATOM 2945 C C . ALA A 1 370 ? -26.119 -12.995 10.900 1.00 92.19 370 ALA A C 1
ATOM 2947 O O . ALA A 1 370 ? -27.171 -13.406 10.420 1.00 92.19 370 ALA A O 1
ATOM 2948 N N . LEU A 1 371 ? -25.624 -13.438 12.055 1.00 91.12 371 LEU A N 1
ATOM 2949 C CA . LEU A 1 371 ? -26.255 -14.455 12.877 1.00 91.12 371 LEU A CA 1
ATOM 2950 C C . LEU A 1 371 ? -27.652 -13.999 13.344 1.00 91.12 371 LEU A C 1
ATOM 2952 O O . LEU A 1 371 ? -28.616 -14.742 13.209 1.00 91.12 371 LEU A O 1
ATOM 2956 N N . ARG A 1 372 ? -27.797 -12.746 13.787 1.00 91.06 372 ARG A N 1
ATOM 2957 C CA . ARG A 1 372 ? -29.089 -12.155 14.170 1.00 91.06 372 ARG A CA 1
ATOM 2958 C C . ARG A 1 372 ? -30.089 -12.065 13.014 1.00 91.06 372 ARG A C 1
ATOM 2960 O O . ARG A 1 372 ? -31.257 -12.380 13.209 1.00 91.06 372 ARG A O 1
ATOM 2967 N N . LEU A 1 373 ? -29.642 -11.671 11.819 1.00 89.62 373 LEU A N 1
ATOM 2968 C CA . LEU A 1 373 ? -30.495 -11.648 10.621 1.00 89.62 373 LEU A CA 1
ATOM 2969 C C . LEU A 1 373 ? -30.975 -13.054 10.248 1.00 89.62 373 LEU A C 1
ATOM 2971 O O . LEU A 1 373 ? -32.164 -13.249 10.028 1.00 89.62 373 LEU A O 1
ATOM 2975 N N . GLN A 1 374 ? -30.072 -14.038 10.282 1.00 86.81 374 GLN A N 1
ATOM 2976 C CA . GLN A 1 374 ? -30.420 -15.437 10.037 1.00 86.81 374 GLN A CA 1
ATOM 2977 C C . GLN A 1 374 ? -31.504 -15.939 11.010 1.00 86.81 374 GLN A C 1
ATOM 2979 O O . GLN A 1 374 ? -32.386 -16.695 10.607 1.00 86.81 374 GLN A O 1
ATOM 2984 N N . PHE A 1 375 ? -31.463 -15.512 12.279 1.00 87.12 375 PHE A N 1
ATOM 2985 C CA . PHE A 1 375 ? -32.512 -15.848 13.245 1.00 87.12 375 PHE A CA 1
ATOM 2986 C C . PHE A 1 375 ? -33.834 -15.168 12.937 1.00 87.12 375 PHE A C 1
ATOM 2988 O O . PHE A 1 375 ? -34.861 -15.839 12.939 1.00 87.12 375 PHE A O 1
ATOM 2995 N N . LEU A 1 376 ? -33.822 -13.869 12.647 1.00 86.44 376 LEU A N 1
ATOM 2996 C CA . LEU A 1 376 ? -35.045 -13.149 12.296 1.00 86.44 376 LEU A CA 1
ATOM 2997 C C . LEU A 1 376 ? -35.771 -13.808 11.116 1.00 86.44 376 LEU A C 1
ATOM 2999 O O . LEU A 1 376 ? -36.990 -13.931 11.170 1.00 86.44 376 LEU A O 1
ATOM 3003 N N . ASP A 1 377 ? -35.034 -14.288 10.113 1.00 86.00 377 ASP A N 1
ATOM 3004 C CA . ASP A 1 377 ? -35.606 -14.998 8.966 1.00 86.00 377 ASP A CA 1
ATOM 3005 C C . ASP A 1 377 ? -36.183 -16.369 9.371 1.00 86.00 377 ASP A C 1
ATOM 3007 O O . ASP A 1 377 ? -37.322 -16.692 9.039 1.00 86.00 377 ASP A O 1
ATOM 3011 N N . ALA A 1 378 ? -35.447 -17.163 10.157 1.00 84.44 378 ALA A N 1
ATOM 3012 C CA . ALA A 1 378 ? -35.885 -18.502 10.568 1.00 84.44 378 ALA A CA 1
ATOM 3013 C C . ALA A 1 378 ? -37.117 -18.507 11.492 1.00 84.44 378 ALA A C 1
ATOM 3015 O O . ALA A 1 378 ? -37.856 -19.488 11.527 1.00 84.44 378 ALA A O 1
ATOM 3016 N N . PHE A 1 379 ? -37.340 -17.429 12.248 1.00 85.94 379 PHE A N 1
ATOM 3017 C CA . PHE A 1 379 ? -38.533 -17.253 13.085 1.00 85.94 379 PHE A CA 1
ATOM 3018 C C . PHE A 1 379 ? -39.730 -16.650 12.325 1.00 85.94 379 PHE A C 1
ATOM 3020 O O . PHE A 1 379 ? -40.817 -16.552 12.893 1.00 85.94 379 PHE A O 1
ATOM 3027 N N . GLN A 1 380 ? -39.558 -16.258 11.057 1.00 82.88 380 GLN A N 1
ATOM 3028 C CA . GLN A 1 380 ? -40.659 -15.880 10.160 1.00 82.88 380 GLN A CA 1
ATOM 3029 C C . GLN A 1 380 ? -41.193 -17.065 9.346 1.00 82.88 380 GLN A C 1
ATOM 3031 O O . GLN A 1 380 ? -42.308 -16.987 8.823 1.00 82.88 380 GLN A O 1
ATOM 3036 N N . GLU A 1 381 ? -40.424 -18.150 9.224 1.00 77.88 381 GLU A N 1
ATOM 3037 C CA . GLU A 1 381 ? -40.879 -19.352 8.530 1.00 77.88 381 GLU A CA 1
ATOM 3038 C C . GLU A 1 381 ? -42.002 -20.055 9.312 1.00 77.88 381 GLU A C 1
ATOM 3040 O O . GLU A 1 381 ? -41.923 -20.192 10.536 1.00 77.88 381 GLU A O 1
ATOM 3045 N N . PRO A 1 382 ? -43.066 -20.518 8.630 1.00 77.12 382 PRO A N 1
ATOM 3046 C CA . PRO A 1 382 ? -44.127 -21.264 9.284 1.00 77.12 382 PRO A CA 1
ATOM 3047 C C . PRO A 1 382 ? -43.618 -22.638 9.733 1.00 77.12 382 PRO A C 1
ATOM 3049 O O . PRO A 1 382 ? -43.060 -23.398 8.941 1.00 77.12 382 PRO A O 1
ATOM 3052 N N . GLY A 1 383 ? -43.898 -22.983 10.988 1.00 80.38 383 GLY A N 1
ATOM 3053 C CA . GLY A 1 383 ? -43.626 -24.300 11.552 1.00 80.38 383 GLY A CA 1
ATOM 3054 C C . GLY A 1 383 ? -42.431 -24.345 12.510 1.00 80.38 383 GLY A C 1
ATOM 3055 O O . GLY A 1 383 ? -41.391 -23.722 12.304 1.00 80.38 383 GLY A O 1
ATOM 3056 N N . LEU A 1 384 ? -42.557 -25.170 13.545 1.00 86.12 384 LEU A N 1
ATOM 3057 C CA . LEU A 1 384 ? -41.573 -25.339 14.619 1.00 86.12 384 LEU A CA 1
ATOM 3058 C C . LEU A 1 384 ? -40.202 -25.874 14.160 1.00 86.12 384 LEU A C 1
ATOM 3060 O O . LEU A 1 384 ? -39.173 -25.592 14.778 1.00 86.12 384 LEU A O 1
ATOM 3064 N N . GLY A 1 385 ? -40.173 -26.649 13.070 1.00 87.00 385 GLY A N 1
ATOM 3065 C CA . GLY A 1 385 ? -38.968 -27.332 12.586 1.00 87.00 385 GLY A CA 1
ATOM 3066 C C . GLY A 1 385 ? -37.832 -26.382 12.193 1.00 87.00 385 GLY A C 1
ATOM 3067 O O . GLY A 1 385 ? -36.677 -26.628 12.554 1.00 87.00 385 GLY A O 1
ATOM 3068 N N . ALA A 1 386 ? -38.156 -25.276 11.514 1.00 86.88 386 ALA A N 1
ATOM 3069 C CA . ALA A 1 386 ? -37.181 -24.257 11.125 1.00 86.88 386 ALA A CA 1
ATOM 3070 C C . ALA A 1 386 ? -36.567 -23.577 12.360 1.00 86.88 386 ALA A C 1
ATOM 3072 O O . ALA A 1 386 ? -35.343 -23.473 12.470 1.00 86.88 386 ALA A O 1
ATOM 3073 N N . SER A 1 387 ? -37.402 -23.212 13.342 1.00 89.94 387 SER A N 1
ATOM 3074 C CA . SER A 1 387 ? -36.955 -22.610 14.603 1.00 89.94 387 SER A CA 1
ATOM 3075 C C . SER A 1 387 ? -36.038 -23.546 15.404 1.00 89.94 387 SER A C 1
ATOM 3077 O O . SER A 1 387 ? -34.972 -23.118 15.846 1.00 89.94 387 SER A O 1
ATOM 3079 N N . ILE A 1 388 ? -36.384 -24.836 15.538 1.00 91.19 388 ILE A N 1
ATOM 3080 C CA . ILE A 1 388 ? -35.533 -25.833 16.220 1.00 91.19 388 ILE A CA 1
ATOM 3081 C C . ILE A 1 388 ? -34.172 -25.955 15.528 1.00 91.19 388 ILE A C 1
ATOM 3083 O O . ILE A 1 388 ? -33.128 -25.890 16.186 1.00 91.19 388 ILE A O 1
ATOM 3087 N N . ALA A 1 389 ? -34.168 -26.154 14.206 1.00 90.88 389 ALA A N 1
ATOM 3088 C CA . ALA A 1 389 ? -32.939 -26.315 13.434 1.00 90.88 389 ALA A CA 1
ATOM 3089 C C . ALA A 1 389 ? -32.034 -25.083 13.577 1.00 90.88 389 ALA A C 1
ATOM 3091 O O . ALA A 1 389 ? -30.827 -25.213 13.808 1.00 90.88 389 ALA A O 1
ATOM 3092 N N . CYS A 1 390 ? -32.635 -23.894 13.530 1.00 91.81 390 CYS A N 1
ATOM 3093 C CA . CYS A 1 390 ? -31.938 -22.633 13.714 1.00 91.81 390 CYS A CA 1
ATOM 3094 C C . CYS A 1 390 ? -31.331 -22.513 15.122 1.00 91.81 390 CYS A C 1
ATOM 3096 O O . CYS A 1 390 ? -30.135 -22.253 15.262 1.00 91.81 390 CYS A O 1
ATOM 3098 N N . CYS A 1 391 ? -32.093 -22.799 16.182 1.00 94.62 391 CYS A N 1
ATOM 3099 C CA . CYS A 1 391 ? -31.582 -22.773 17.555 1.00 94.62 391 CYS A CA 1
ATOM 3100 C C . CYS A 1 391 ? -30.461 -23.803 17.804 1.00 94.62 391 CYS A C 1
ATOM 3102 O O . CYS A 1 391 ? -29.505 -23.502 18.517 1.00 94.62 391 CYS A O 1
ATOM 3104 N N . ARG A 1 392 ? -30.499 -24.993 17.186 1.00 93.94 392 ARG A N 1
ATOM 3105 C CA . ARG A 1 392 ? -29.376 -25.955 17.251 1.00 93.94 392 ARG A CA 1
ATOM 3106 C C . ARG A 1 392 ? -28.107 -25.393 16.617 1.00 93.94 392 ARG A C 1
ATOM 3108 O O . ARG A 1 392 ? -27.014 -25.523 17.177 1.00 93.94 392 ARG A O 1
ATOM 3115 N N . GLN A 1 393 ? -28.246 -24.732 15.470 1.00 93.31 393 GLN A N 1
ATOM 3116 C CA . GLN A 1 393 ? -27.132 -24.043 14.826 1.00 93.31 393 GLN A CA 1
ATOM 3117 C C . GLN A 1 393 ? -26.604 -22.888 15.692 1.00 93.31 393 GLN A C 1
ATOM 3119 O O . GLN A 1 393 ? -25.380 -22.718 15.776 1.00 93.31 393 GLN A O 1
ATOM 3124 N N . LEU A 1 394 ? -27.489 -22.142 16.372 1.00 94.75 394 LEU A N 1
ATOM 3125 C CA . LEU A 1 394 ? -27.114 -21.089 17.321 1.00 94.75 394 LEU A CA 1
ATOM 3126 C C . LEU A 1 394 ? -26.184 -21.628 18.389 1.00 94.75 394 LEU A C 1
ATOM 3128 O O . LEU A 1 394 ? -25.103 -21.081 18.560 1.00 94.75 394 LEU A O 1
ATOM 3132 N N . VAL A 1 395 ? -26.555 -22.717 19.061 1.00 94.56 395 VAL A N 1
ATOM 3133 C CA . VAL A 1 395 ? -25.753 -23.272 20.158 1.00 94.56 395 VAL A CA 1
ATOM 3134 C C . VAL A 1 395 ? -24.316 -23.552 19.701 1.00 94.56 395 VAL A C 1
ATOM 3136 O O . VAL A 1 395 ? -23.362 -23.078 20.318 1.00 94.56 395 VAL A O 1
ATOM 3139 N N . SER A 1 396 ? -24.136 -24.252 18.574 1.00 94.00 396 SER A N 1
ATOM 3140 C CA . SER A 1 396 ? -22.795 -24.562 18.050 1.00 94.00 396 SER A CA 1
ATOM 3141 C C . SER A 1 396 ? -22.013 -23.306 17.647 1.00 94.00 396 SER A C 1
ATOM 3143 O O . SER A 1 396 ? -20.808 -23.200 17.895 1.00 94.00 396 SER A O 1
ATOM 3145 N N . THR A 1 397 ? -22.692 -22.345 17.021 1.00 94.50 397 THR A N 1
ATOM 3146 C CA . THR A 1 397 ? -22.073 -21.117 16.507 1.00 94.50 397 THR A CA 1
ATOM 3147 C C . THR A 1 397 ? -21.712 -20.158 17.642 1.00 94.50 397 THR A C 1
ATOM 3149 O O . THR A 1 397 ? -20.615 -19.602 17.639 1.00 94.50 397 THR A O 1
ATOM 3152 N N . ALA A 1 398 ? -22.576 -20.034 18.650 1.00 95.31 398 ALA A N 1
ATOM 3153 C CA . ALA A 1 398 ? -22.373 -19.239 19.855 1.00 95.31 398 ALA A CA 1
ATOM 3154 C C . ALA A 1 398 ? -21.151 -19.709 20.643 1.00 95.31 398 ALA A C 1
ATOM 3156 O O . ALA A 1 398 ? -20.321 -18.881 21.001 1.00 95.31 398 ALA A O 1
ATOM 3157 N N . ILE A 1 399 ? -20.979 -21.022 20.848 1.00 96.19 399 ILE A N 1
ATOM 3158 C CA . ILE A 1 399 ? -19.800 -21.576 21.539 1.00 96.19 399 ILE A CA 1
ATOM 3159 C C . ILE A 1 399 ? -18.509 -21.184 20.808 1.00 96.19 399 ILE A C 1
ATOM 3161 O O . ILE A 1 399 ? -17.560 -20.689 21.421 1.00 96.19 399 ILE A O 1
ATOM 3165 N N . LYS A 1 400 ? -18.474 -21.372 19.481 1.00 95.88 400 LYS A N 1
ATOM 3166 C CA . LYS A 1 400 ? -17.309 -21.016 18.654 1.00 95.88 400 LYS A CA 1
ATOM 3167 C C . LYS A 1 400 ? -17.024 -19.516 18.705 1.00 95.88 400 LYS A C 1
ATOM 3169 O O . LYS A 1 400 ? -15.865 -19.117 18.823 1.00 95.88 400 LYS A O 1
ATOM 3174 N N . LEU A 1 401 ? -18.066 -18.690 18.625 1.00 95.31 401 LEU A N 1
ATOM 3175 C CA . LEU A 1 401 ? -17.943 -17.238 18.627 1.00 95.31 401 LEU A CA 1
ATOM 3176 C C . LEU A 1 401 ? -17.508 -16.706 19.995 1.00 95.31 401 LEU A C 1
ATOM 3178 O O . LEU A 1 401 ? -16.584 -15.902 20.050 1.00 95.31 401 LEU A O 1
ATOM 3182 N N . HIS A 1 402 ? -18.080 -17.214 21.088 1.00 96.62 402 HIS A N 1
ATOM 3183 C CA . HIS A 1 402 ? -17.666 -16.912 22.459 1.00 96.62 402 HIS A CA 1
ATOM 3184 C C . HIS A 1 402 ? -16.178 -17.228 22.675 1.00 96.62 402 HIS A C 1
ATOM 3186 O O . HIS A 1 402 ? -15.405 -16.364 23.093 1.00 96.62 402 HIS A O 1
ATOM 3192 N N . GLY A 1 403 ? -15.744 -18.435 22.292 1.00 94.94 403 GLY A N 1
ATOM 3193 C CA . GLY A 1 403 ? -14.335 -18.829 22.355 1.00 94.94 403 GLY A CA 1
ATOM 3194 C C . GLY A 1 403 ? -13.429 -17.942 21.497 1.00 94.94 403 GLY A C 1
ATOM 3195 O O . GLY A 1 403 ? -12.341 -17.565 21.931 1.00 94.94 403 GLY A O 1
ATOM 3196 N N . SER A 1 404 ? -13.884 -17.543 20.304 1.00 94.75 404 SER A N 1
ATOM 3197 C CA . SER A 1 404 ? -13.153 -16.609 19.441 1.00 94.75 404 SER A CA 1
ATOM 3198 C C . SER A 1 404 ? -13.022 -15.219 20.068 1.00 94.75 404 SER A C 1
ATOM 3200 O O . SER A 1 404 ? -11.927 -14.658 20.054 1.00 94.75 404 SER A O 1
ATOM 3202 N N . ILE A 1 405 ? -14.097 -14.679 20.650 1.00 95.31 405 ILE A N 1
ATOM 3203 C CA . ILE A 1 405 ? -14.116 -13.373 21.322 1.00 95.31 405 ILE A CA 1
ATOM 3204 C C . ILE A 1 405 ? -13.102 -13.345 22.470 1.00 95.31 405 ILE A C 1
ATOM 3206 O O . ILE A 1 405 ? -12.249 -12.456 22.514 1.00 95.31 405 ILE A O 1
ATOM 3210 N N . LEU A 1 406 ? -13.136 -14.348 23.353 1.00 93.88 406 LEU A N 1
ATOM 3211 C CA . LEU A 1 406 ? -12.178 -14.474 24.454 1.00 93.88 406 LEU A CA 1
ATOM 3212 C C . LEU A 1 406 ? -10.748 -14.693 23.945 1.00 93.88 406 LEU A C 1
ATOM 3214 O O . LEU A 1 406 ? -9.807 -14.060 24.426 1.00 93.88 406 LEU A O 1
ATOM 3218 N N . GLY A 1 407 ? -10.585 -15.534 22.920 1.00 92.44 407 GLY A N 1
ATOM 3219 C CA . GLY A 1 407 ? -9.296 -15.833 22.300 1.00 92.44 407 GLY A CA 1
ATOM 3220 C C . GLY A 1 407 ? -8.585 -14.593 21.757 1.00 92.44 407 GLY A C 1
ATOM 3221 O O . GLY A 1 407 ? -7.359 -14.513 21.825 1.00 92.44 407 GLY A O 1
ATOM 3222 N N . GLN A 1 408 ? -9.327 -13.574 21.307 1.00 90.62 408 GLN A N 1
ATOM 3223 C CA . GLN A 1 408 ? -8.729 -12.310 20.869 1.00 90.62 408 GLN A CA 1
ATOM 3224 C C . GLN A 1 408 ? -7.958 -11.603 21.996 1.00 90.62 408 GLN A C 1
ATOM 3226 O O . GLN A 1 408 ? -7.047 -10.830 21.699 1.00 90.62 408 GLN A O 1
ATOM 3231 N N . PHE A 1 409 ? -8.312 -11.813 23.266 1.00 90.12 409 PHE A N 1
ATOM 3232 C CA . PHE A 1 409 ? -7.715 -11.148 24.434 1.00 90.12 409 PHE A CA 1
ATOM 3233 C C . PHE A 1 409 ? -6.925 -12.095 25.347 1.00 90.12 409 PHE A C 1
ATOM 3235 O O . PHE A 1 409 ? -6.553 -11.712 26.453 1.00 90.12 409 PHE A O 1
ATOM 3242 N N . ALA A 1 410 ? -6.604 -13.305 24.879 1.00 86.31 410 ALA A N 1
ATOM 3243 C CA . ALA A 1 410 ? -5.936 -14.331 25.682 1.00 86.31 410 ALA A CA 1
ATOM 3244 C C . ALA A 1 410 ? -4.600 -13.877 26.310 1.00 86.31 410 ALA A C 1
ATOM 3246 O O . ALA A 1 410 ? -4.198 -14.393 27.347 1.00 86.31 410 ALA A O 1
ATOM 3247 N N . HIS A 1 411 ? -3.909 -12.904 25.707 1.00 84.44 411 HIS A N 1
ATOM 3248 C CA . HIS A 1 411 ? -2.623 -12.394 26.200 1.00 84.44 411 HIS A CA 1
ATOM 3249 C C . HIS A 1 411 ? -2.740 -11.316 27.286 1.00 84.44 411 HIS A C 1
ATOM 3251 O O . HIS A 1 411 ? -1.726 -10.943 27.872 1.00 84.44 411 HIS A O 1
ATOM 3257 N N . SER A 1 412 ? -3.941 -10.797 27.555 1.00 85.25 412 SER A N 1
ATOM 3258 C CA . SER A 1 412 ? -4.129 -9.704 28.515 1.00 85.25 412 SER A CA 1
ATOM 3259 C C . SER A 1 412 ? -4.182 -10.177 29.975 1.00 85.25 412 SER A C 1
ATOM 3261 O O . SER A 1 412 ? -3.871 -9.380 30.861 1.00 85.25 412 SER A O 1
ATOM 3263 N N . GLY A 1 413 ? -4.492 -11.459 30.223 1.00 82.44 413 GLY A N 1
ATOM 3264 C CA . GLY A 1 413 ? -4.483 -12.086 31.555 1.00 82.44 413 GLY A CA 1
ATOM 3265 C C . GLY A 1 413 ? -5.280 -11.306 32.609 1.00 82.44 413 GLY A C 1
ATOM 3266 O O . GLY A 1 413 ? -6.253 -10.635 32.273 1.00 82.44 413 GLY A O 1
ATOM 3267 N N . ASP A 1 414 ? -4.800 -11.318 33.856 1.00 84.56 414 ASP A N 1
ATOM 3268 C CA . ASP A 1 414 ? -5.446 -10.692 35.026 1.00 84.56 414 ASP A CA 1
ATOM 3269 C C . ASP A 1 414 ? -5.742 -9.190 34.857 1.00 84.56 414 ASP A C 1
ATOM 3271 O O . ASP A 1 414 ? -6.647 -8.636 35.483 1.00 84.56 414 ASP A O 1
ATOM 3275 N N . LYS A 1 415 ? -4.989 -8.493 33.992 1.00 86.50 415 LYS A N 1
ATOM 3276 C CA . LYS A 1 415 ? -5.241 -7.072 33.700 1.00 86.50 415 LYS A CA 1
ATOM 3277 C C . LYS A 1 415 ? -6.583 -6.866 33.005 1.00 86.50 415 LYS A C 1
ATOM 3279 O O . LYS A 1 415 ? -7.182 -5.805 33.169 1.00 86.50 415 LYS A O 1
ATOM 3284 N N . LEU A 1 416 ? -7.028 -7.841 32.212 1.00 91.44 416 LEU A N 1
ATOM 3285 C CA . LEU A 1 416 ? -8.325 -7.789 31.552 1.00 91.44 416 LEU A CA 1
ATOM 3286 C C . LEU A 1 416 ? -9.452 -7.926 32.572 1.00 91.44 416 LEU A C 1
ATOM 3288 O O . LEU A 1 416 ? -10.376 -7.120 32.536 1.00 91.44 416 LEU A O 1
ATOM 3292 N N . ASP A 1 417 ? -9.345 -8.883 33.496 1.00 92.31 417 ASP A N 1
ATOM 3293 C CA . ASP A 1 417 ? -10.347 -9.106 34.542 1.00 92.31 417 ASP A CA 1
ATOM 3294 C C . ASP A 1 417 ? -10.555 -7.834 35.370 1.00 92.31 417 ASP A C 1
ATOM 3296 O O . ASP A 1 417 ? -11.659 -7.285 35.392 1.00 92.31 417 ASP A O 1
ATOM 3300 N N . ALA A 1 418 ? -9.470 -7.265 35.902 1.00 92.25 418 ALA A N 1
ATOM 3301 C CA . ALA A 1 418 ? -9.520 -6.016 36.662 1.00 92.25 418 ALA A CA 1
ATOM 3302 C C . ALA A 1 418 ? -10.129 -4.848 35.860 1.00 92.25 418 ALA A C 1
ATOM 3304 O O . ALA A 1 418 ? -10.861 -4.020 36.404 1.00 92.25 418 ALA A O 1
ATOM 3305 N N . LEU A 1 419 ? -9.851 -4.766 34.554 1.00 93.44 419 LEU A N 1
ATOM 3306 C CA . LEU A 1 419 ? -10.394 -3.708 33.703 1.00 93.44 419 LEU A CA 1
ATOM 3307 C C . LEU A 1 419 ? -11.889 -3.904 33.408 1.00 93.44 419 LEU A C 1
ATOM 3309 O O . LEU A 1 419 ? -12.627 -2.920 33.350 1.00 93.44 419 LEU A O 1
ATOM 3313 N N . THR A 1 420 ? -12.349 -5.147 33.236 1.00 95.94 420 THR A N 1
ATOM 3314 C CA . THR A 1 420 ? -13.782 -5.446 33.072 1.00 95.94 420 THR A CA 1
ATOM 3315 C C . THR A 1 420 ? -14.573 -5.138 34.340 1.00 95.94 420 THR A C 1
ATOM 3317 O O . THR A 1 420 ? -15.661 -4.573 34.251 1.00 95.94 420 THR A O 1
ATOM 3320 N N . GLU A 1 421 ? -14.009 -5.412 35.519 1.00 96.00 421 GLU A N 1
ATOM 3321 C CA . GLU A 1 421 ? -14.608 -5.035 36.804 1.00 96.00 421 GLU A CA 1
ATOM 3322 C C . GLU A 1 421 ? -14.733 -3.514 36.940 1.00 96.00 421 GLU A C 1
ATOM 3324 O O . GLU A 1 421 ? -15.803 -3.003 37.267 1.00 96.00 421 GLU A O 1
ATOM 3329 N N . GLN A 1 422 ? -13.673 -2.765 36.618 1.00 94.94 422 GLN A N 1
ATOM 3330 C CA . GLN A 1 422 ? -13.712 -1.299 36.641 1.00 94.94 422 GLN A CA 1
ATOM 3331 C C . GLN A 1 422 ? -14.756 -0.724 35.679 1.00 94.94 422 GLN A C 1
ATOM 3333 O O . GLN A 1 422 ? -15.496 0.188 36.045 1.00 94.94 422 GLN A O 1
ATOM 3338 N N . LEU A 1 423 ? -14.840 -1.264 34.460 1.00 95.56 423 LEU A N 1
ATOM 3339 C CA . LEU A 1 423 ? -15.840 -0.844 33.481 1.00 95.56 423 LEU A CA 1
ATOM 3340 C C . LEU A 1 423 ? -17.265 -1.138 33.947 1.00 95.56 423 LEU A C 1
ATOM 3342 O O . LEU A 1 423 ? -18.124 -0.279 33.763 1.00 95.56 423 LEU A O 1
ATOM 3346 N N . SER A 1 424 ? -17.502 -2.304 34.558 1.00 95.88 424 SER A N 1
ATOM 3347 C CA . SER A 1 424 ? -18.793 -2.658 35.160 1.00 95.88 424 SER A CA 1
ATOM 3348 C C . SER A 1 424 ? -19.203 -1.621 36.200 1.00 95.88 424 SER A C 1
ATOM 3350 O O . SER A 1 424 ? -20.293 -1.067 36.122 1.00 95.88 424 SER A O 1
ATOM 3352 N N . LEU A 1 425 ? -18.292 -1.273 37.114 1.00 96.19 425 LEU A N 1
ATOM 3353 C CA . LEU A 1 425 ? -18.561 -0.286 38.161 1.00 96.19 425 LEU A CA 1
ATOM 3354 C C . LEU A 1 425 ? -18.931 1.085 37.585 1.00 96.19 425 LEU A C 1
ATOM 3356 O O . LEU A 1 425 ? -19.877 1.716 38.055 1.00 96.19 425 LEU A O 1
ATOM 3360 N N . TRP A 1 426 ? -18.207 1.562 36.570 1.00 95.12 426 TRP A N 1
ATOM 3361 C CA . TRP A 1 426 ? -18.521 2.841 35.928 1.00 95.12 426 TRP A CA 1
ATOM 3362 C C . TRP A 1 426 ? -19.849 2.804 35.165 1.00 95.12 426 TRP A C 1
ATOM 3364 O O . TRP A 1 426 ? -20.612 3.771 35.208 1.00 95.12 426 TRP A O 1
ATOM 3374 N N . PHE A 1 427 ? -20.141 1.689 34.496 1.00 93.38 427 PHE A N 1
ATOM 3375 C CA . PHE A 1 427 ? -21.397 1.482 33.785 1.00 93.38 427 PHE A CA 1
ATOM 3376 C C . PHE A 1 427 ? -22.599 1.488 34.738 1.00 93.38 427 PHE A C 1
ATOM 3378 O O . PHE A 1 427 ? -23.578 2.189 34.476 1.00 93.38 427 PHE A O 1
ATOM 3385 N N . ASP A 1 428 ? -22.506 0.791 35.871 1.00 92.06 428 ASP A N 1
ATOM 3386 C CA . ASP A 1 428 ? -23.570 0.729 36.877 1.00 92.06 428 ASP A CA 1
ATOM 3387 C C . ASP A 1 428 ? -23.802 2.092 37.537 1.00 92.06 428 ASP A C 1
ATOM 3389 O O . ASP A 1 428 ? -24.942 2.540 37.671 1.00 92.06 428 ASP A O 1
ATOM 3393 N N . GLN A 1 429 ? -22.724 2.806 37.883 1.00 91.25 429 GLN A N 1
ATOM 3394 C CA . GLN A 1 429 ? -22.802 4.164 38.434 1.00 91.25 429 GLN A CA 1
ATOM 3395 C C . GLN A 1 429 ? -23.510 5.132 37.484 1.00 91.25 429 GLN A C 1
ATOM 3397 O O . GLN A 1 429 ? -24.314 5.956 37.923 1.00 91.25 429 GLN A O 1
ATOM 3402 N N . ARG A 1 430 ? -23.214 5.045 36.182 1.00 88.31 430 ARG A N 1
ATOM 3403 C CA . ARG A 1 430 ? -23.837 5.898 35.169 1.00 88.31 430 ARG A CA 1
ATOM 3404 C C . ARG A 1 430 ? -25.297 5.521 34.932 1.00 88.31 430 ARG A C 1
ATOM 3406 O O . ARG A 1 430 ? -26.146 6.406 34.900 1.00 88.31 430 ARG A O 1
ATOM 3413 N N . SER A 1 431 ? -25.594 4.228 34.836 1.00 85.25 431 SER A N 1
ATOM 3414 C CA . SER A 1 431 ? -26.957 3.721 34.640 1.00 85.25 431 SER A CA 1
ATOM 3415 C C . SER A 1 431 ? -27.875 4.091 35.809 1.00 85.25 431 SER A C 1
ATOM 3417 O O . SER A 1 431 ? -29.006 4.519 35.593 1.00 85.25 431 SER A O 1
ATOM 3419 N N . ALA A 1 432 ? -27.366 4.024 37.045 1.00 85.00 432 ALA A N 1
ATOM 3420 C CA . ALA A 1 432 ? -28.082 4.479 38.235 1.00 85.00 432 ALA A CA 1
ATOM 3421 C C . ALA A 1 432 ? -28.349 5.995 38.237 1.00 85.00 432 ALA A C 1
ATOM 3423 O O . ALA A 1 432 ? -29.344 6.440 38.803 1.00 85.00 432 ALA A O 1
ATOM 3424 N N . ALA A 1 433 ? -27.471 6.790 37.618 1.00 83.44 433 ALA A N 1
ATOM 3425 C CA . ALA A 1 433 ? -27.628 8.239 37.530 1.00 83.44 433 ALA A CA 1
ATOM 3426 C C . ALA A 1 433 ? -28.602 8.673 36.423 1.00 83.44 433 ALA A C 1
ATOM 3428 O O . ALA A 1 433 ? -29.321 9.654 36.604 1.00 83.44 433 ALA A O 1
ATOM 3429 N N . ASP A 1 434 ? -28.615 7.971 35.286 1.00 78.31 434 ASP A N 1
ATOM 3430 C CA . ASP A 1 434 ? -29.396 8.374 34.114 1.00 78.31 434 ASP A CA 1
ATOM 3431 C C . ASP A 1 434 ? -30.877 7.917 34.183 1.00 78.31 434 ASP A C 1
ATOM 3433 O O . ASP A 1 434 ? -31.690 8.456 33.440 1.00 78.31 434 ASP A O 1
ATOM 3437 N N . CYS A 1 435 ? -31.275 6.998 35.083 1.00 66.62 435 CYS A N 1
ATOM 3438 C CA . CYS A 1 435 ? -32.664 6.501 35.246 1.00 66.62 435 CYS A CA 1
ATOM 3439 C C . CYS A 1 435 ? -33.351 6.030 33.938 1.00 66.62 435 CYS A C 1
ATOM 3441 O O . CYS A 1 435 ? -34.579 6.033 33.845 1.00 66.62 435 CYS A O 1
ATOM 3443 N N . ILE A 1 436 ? -32.579 5.638 32.921 1.00 56.03 436 ILE A N 1
ATOM 3444 C CA . ILE A 1 436 ? -33.079 5.200 31.610 1.00 56.03 436 ILE A CA 1
ATOM 3445 C C . ILE A 1 436 ? -33.011 3.670 31.533 1.00 56.03 436 ILE A C 1
ATOM 3447 O O . ILE A 1 436 ? -31.934 3.089 31.670 1.00 56.03 436 ILE A O 1
ATOM 3451 N N . GLU A 1 437 ? -34.147 3.017 31.266 1.00 50.91 437 GLU A N 1
ATOM 3452 C CA . GLU A 1 437 ? -34.177 1.615 30.830 1.00 50.91 437 GLU A CA 1
ATOM 3453 C C . GLU A 1 437 ? -33.454 1.498 29.480 1.00 50.91 437 GLU A C 1
ATOM 3455 O O . GLU A 1 437 ? -33.870 2.096 28.486 1.00 50.91 437 GLU A O 1
ATOM 3460 N N . GLN A 1 438 ? -32.343 0.758 29.430 1.00 53.41 438 GLN A N 1
ATOM 3461 C CA . GLN A 1 438 ? -31.643 0.518 28.170 1.00 53.41 438 GLN A CA 1
ATOM 3462 C C . GLN A 1 438 ? -32.447 -0.466 27.301 1.00 53.41 438 GLN A C 1
ATOM 3464 O O . GLN A 1 438 ? -32.680 -1.598 27.726 1.00 53.41 438 GLN A O 1
ATOM 3469 N N . PRO A 1 439 ? -32.836 -0.088 26.070 1.00 51.41 439 PRO A N 1
ATOM 3470 C CA . PRO A 1 439 ? -33.781 -0.865 25.267 1.00 51.41 439 PRO A CA 1
ATOM 3471 C C . PRO A 1 439 ? -33.209 -2.161 24.665 1.00 51.41 439 PRO A C 1
ATOM 3473 O O . PRO A 1 439 ? -33.983 -2.994 24.209 1.00 51.41 439 PRO A O 1
ATOM 3476 N N . SER A 1 440 ? -31.882 -2.349 24.624 1.00 65.12 440 SER A N 1
ATOM 3477 C CA . SER A 1 440 ? -31.248 -3.465 23.898 1.00 65.12 440 SER A CA 1
ATOM 3478 C C . SER A 1 440 ? -30.865 -4.674 24.758 1.00 65.12 440 SER A C 1
ATOM 3480 O O . SER A 1 440 ? -30.371 -5.657 24.216 1.00 65.12 440 SER A O 1
ATOM 3482 N N . GLY A 1 441 ? -31.013 -4.620 26.088 1.00 78.50 441 GLY A N 1
ATOM 3483 C CA . GLY A 1 441 ? -30.557 -5.680 27.007 1.00 78.50 441 GLY A CA 1
ATOM 3484 C C . GLY A 1 441 ? -29.032 -5.904 27.053 1.00 78.50 441 GLY A C 1
ATOM 3485 O O . GLY A 1 441 ? -28.545 -6.645 27.913 1.00 78.50 441 GLY A O 1
ATOM 3486 N N . VAL A 1 442 ? -28.277 -5.261 26.154 1.00 86.56 442 VAL A N 1
ATOM 3487 C CA . VAL A 1 442 ? -26.816 -5.297 26.077 1.00 86.56 442 VAL A CA 1
ATOM 3488 C C . VAL A 1 442 ? -26.241 -4.526 27.257 1.00 86.56 442 VAL A C 1
ATOM 3490 O O . VAL A 1 442 ? -26.571 -3.360 27.450 1.00 86.56 442 VAL A O 1
ATOM 3493 N N . ARG A 1 443 ? -25.360 -5.159 28.035 1.00 91.31 443 ARG A N 1
ATOM 3494 C CA . ARG A 1 443 ? -24.775 -4.543 29.234 1.00 91.31 443 ARG A CA 1
ATOM 3495 C C . ARG A 1 443 ? -23.272 -4.752 29.341 1.00 91.31 443 ARG A C 1
ATOM 3497 O O . ARG A 1 443 ? -22.704 -5.652 28.727 1.00 91.31 443 ARG A O 1
ATOM 3504 N N . VAL A 1 444 ? -22.635 -3.933 30.167 1.00 94.00 444 VAL A N 1
ATOM 3505 C CA . VAL A 1 444 ? -21.218 -4.068 30.521 1.00 94.00 444 VAL A CA 1
ATOM 3506 C C . VAL A 1 444 ? -21.123 -4.715 31.896 1.00 94.00 444 VAL A C 1
ATOM 3508 O O . VAL A 1 444 ? -21.830 -4.310 32.811 1.00 94.00 444 VAL A O 1
ATOM 3511 N N . GLN A 1 445 ? -20.272 -5.728 32.034 1.00 94.75 445 GLN A N 1
ATOM 3512 C CA . GLN A 1 445 ? -20.073 -6.463 33.285 1.00 94.75 445 GLN A CA 1
ATOM 3513 C C . GLN A 1 445 ? -18.664 -7.060 33.360 1.00 94.75 445 GLN A C 1
ATOM 3515 O O . GLN A 1 445 ? -17.907 -6.998 32.386 1.00 94.75 445 GLN A O 1
ATOM 3520 N N . SER A 1 446 ? -18.311 -7.640 34.509 1.00 95.75 446 SER A N 1
ATOM 3521 C CA . SER A 1 446 ? -17.041 -8.350 34.676 1.00 95.75 446 SER A CA 1
ATOM 3522 C C . SER A 1 446 ? -16.930 -9.548 33.727 1.00 95.75 446 SER A C 1
ATOM 3524 O O . SER A 1 446 ? -17.931 -10.122 33.288 1.00 95.75 446 SER A O 1
ATOM 3526 N N . LEU A 1 447 ? -15.697 -9.949 33.409 1.00 95.00 447 LEU A N 1
ATOM 3527 C CA . LEU A 1 447 ? -15.456 -11.085 32.522 1.00 95.00 447 LEU A CA 1
ATOM 3528 C C . LEU A 1 447 ? -16.059 -12.383 33.069 1.00 95.00 447 LEU A C 1
ATOM 3530 O O . LEU A 1 447 ? -16.610 -13.167 32.300 1.00 95.00 447 LEU A O 1
ATOM 3534 N N . GLN A 1 448 ? -15.985 -12.586 34.386 1.00 94.38 448 GLN A N 1
ATOM 3535 C CA . GLN A 1 448 ? -16.577 -13.750 35.038 1.00 94.38 448 GLN A CA 1
ATOM 3536 C C . GLN A 1 448 ? -18.105 -13.745 34.914 1.00 94.38 448 GLN A C 1
ATOM 3538 O O . GLN A 1 448 ? -18.671 -14.746 34.492 1.00 94.38 448 GLN A O 1
ATOM 3543 N N . ALA A 1 449 ? -18.760 -12.603 35.157 1.00 96.25 449 ALA A N 1
ATOM 3544 C CA . ALA A 1 449 ? -20.208 -12.487 34.991 1.00 96.25 449 ALA A CA 1
ATOM 3545 C C . ALA A 1 449 ? -20.649 -12.764 33.544 1.00 96.25 449 ALA A C 1
ATOM 3547 O O . ALA A 1 449 ? -21.654 -13.428 33.327 1.00 96.25 449 ALA A O 1
ATOM 3548 N N . HIS A 1 450 ? -19.876 -12.321 32.542 1.00 96.94 450 HIS A N 1
ATOM 3549 C CA . HIS A 1 450 ? -20.150 -12.672 31.140 1.00 96.94 450 HIS A CA 1
ATOM 3550 C C . HIS A 1 450 ? -20.072 -14.167 30.865 1.00 96.94 450 HIS A C 1
ATOM 3552 O O . HIS A 1 450 ? -20.892 -14.665 30.097 1.00 96.94 450 HIS A O 1
ATOM 3558 N N . ARG A 1 451 ? -19.104 -14.872 31.459 1.00 95.62 451 ARG A N 1
ATOM 3559 C CA . ARG A 1 451 ? -18.982 -16.327 31.303 1.00 95.62 451 ARG A CA 1
ATOM 3560 C C . ARG A 1 451 ? -20.169 -17.038 31.939 1.00 95.62 451 ARG A C 1
ATOM 3562 O O . ARG A 1 451 ? -20.822 -17.818 31.254 1.00 95.62 451 ARG A O 1
ATOM 3569 N N . ASP A 1 452 ? -20.475 -16.706 33.189 1.00 97.56 452 ASP A N 1
ATOM 3570 C CA . ASP A 1 452 ? -21.550 -17.341 33.955 1.00 97.56 452 ASP A CA 1
ATOM 3571 C C . ASP A 1 452 ? -22.919 -17.110 33.288 1.00 97.56 452 ASP A C 1
ATOM 3573 O O . ASP A 1 452 ? -23.678 -18.055 33.068 1.00 97.56 452 ASP A O 1
ATOM 3577 N N . ASP A 1 453 ? -23.207 -15.868 32.886 1.00 96.75 453 ASP A N 1
ATOM 3578 C CA . ASP A 1 453 ? -24.441 -15.506 32.184 1.00 96.75 453 ASP A CA 1
ATOM 3579 C C . ASP A 1 453 ? -24.567 -16.223 30.831 1.00 96.75 453 ASP A C 1
ATOM 3581 O O . ASP A 1 453 ? -25.636 -16.717 30.474 1.00 96.75 453 ASP A O 1
ATOM 3585 N N . PHE A 1 454 ? -23.488 -16.252 30.040 1.00 97.38 454 PHE A N 1
ATOM 3586 C CA . PHE A 1 454 ? -23.501 -16.908 28.736 1.00 97.38 454 PHE A CA 1
ATOM 3587 C C . PHE A 1 454 ? -23.730 -18.414 28.876 1.00 97.38 454 PHE A C 1
ATOM 3589 O O . PHE A 1 454 ? -24.541 -18.976 28.142 1.00 97.38 454 PHE A O 1
ATOM 3596 N N . GLU A 1 455 ? -23.051 -19.063 29.823 1.00 97.38 455 GLU A N 1
ATOM 3597 C CA . GLU A 1 455 ? -23.230 -20.487 30.105 1.00 97.38 455 GLU A CA 1
ATOM 3598 C C . GLU A 1 455 ? -24.661 -20.797 30.564 1.00 97.38 455 GLU A C 1
ATOM 3600 O O . GLU A 1 455 ? -25.262 -21.758 30.076 1.00 97.38 455 GLU A O 1
ATOM 3605 N N . ALA A 1 456 ? -25.242 -19.956 31.426 1.00 97.56 456 ALA A N 1
ATOM 3606 C CA . ALA A 1 456 ? -26.619 -20.101 31.890 1.00 97.56 456 ALA A CA 1
ATOM 3607 C C . ALA A 1 456 ? -27.644 -19.970 30.748 1.00 97.56 456 ALA A C 1
ATOM 3609 O O . ALA A 1 456 ? -28.505 -20.842 30.585 1.00 97.56 456 ALA A O 1
ATOM 3610 N N . GLU A 1 457 ? -27.539 -18.927 29.918 1.00 97.19 457 GLU A N 1
ATOM 3611 C CA . GLU A 1 457 ? -28.466 -18.711 28.797 1.00 97.19 457 GLU A CA 1
ATOM 3612 C C . GLU A 1 457 ? -28.313 -19.775 27.704 1.00 97.19 457 GLU A C 1
ATOM 3614 O O . GLU A 1 457 ? -29.302 -20.248 27.136 1.00 97.19 457 GLU A O 1
ATOM 3619 N N . LEU A 1 458 ? -27.082 -20.220 27.439 1.00 97.44 458 LEU A N 1
ATOM 3620 C CA . LEU A 1 458 ? -26.818 -21.286 26.478 1.00 97.44 458 LEU A CA 1
ATOM 3621 C C . LEU A 1 458 ? -27.397 -22.627 26.951 1.00 97.44 458 LEU A C 1
ATOM 3623 O O . LEU A 1 458 ? -28.001 -23.347 26.152 1.00 97.44 458 LEU A O 1
ATOM 3627 N N . ALA A 1 459 ? -27.260 -22.954 28.240 1.00 97.12 459 ALA A N 1
ATOM 3628 C CA . ALA A 1 459 ? -27.855 -24.152 28.831 1.00 97.12 459 ALA A CA 1
ATOM 3629 C C . ALA A 1 459 ? -29.394 -24.103 28.800 1.00 97.12 459 ALA A C 1
ATOM 3631 O O . ALA A 1 459 ? -30.040 -25.109 28.489 1.00 97.12 459 ALA A O 1
ATOM 3632 N N . SER A 1 460 ? -29.980 -22.929 29.060 1.00 97.06 460 SER A N 1
ATOM 3633 C CA . SER A 1 460 ? -31.423 -22.676 28.952 1.00 97.06 460 SER A CA 1
ATOM 3634 C C . SER A 1 460 ? -31.932 -22.912 27.527 1.00 97.06 460 SER A C 1
ATOM 3636 O O . SER A 1 460 ? -32.865 -23.694 27.323 1.00 97.06 460 SER A O 1
ATOM 3638 N N . LEU A 1 461 ? -31.271 -22.319 26.524 1.00 96.62 461 LEU A N 1
ATOM 3639 C CA . LEU A 1 461 ? -31.602 -22.525 25.115 1.00 96.62 461 LEU A CA 1
ATOM 3640 C C . LEU A 1 461 ? -31.484 -24.000 24.718 1.00 96.62 461 LEU A C 1
ATOM 3642 O O . LEU A 1 461 ? -32.416 -24.547 24.136 1.00 96.62 461 LEU A O 1
ATOM 3646 N N . HIS A 1 462 ? -30.368 -24.652 25.053 1.00 95.25 462 HIS A N 1
ATOM 3647 C CA . HIS A 1 462 ? -30.146 -26.061 24.728 1.00 95.25 462 HIS A CA 1
ATOM 3648 C C . HIS A 1 462 ? -31.241 -26.955 25.324 1.00 95.25 462 HIS A C 1
ATOM 3650 O O . HIS A 1 462 ? -31.788 -27.814 24.638 1.00 95.25 462 HIS A O 1
ATOM 3656 N N . THR A 1 463 ? -31.612 -26.728 26.585 1.00 95.50 463 THR A N 1
ATOM 3657 C CA . THR A 1 463 ? -32.674 -27.491 27.256 1.00 95.50 463 THR A CA 1
ATOM 3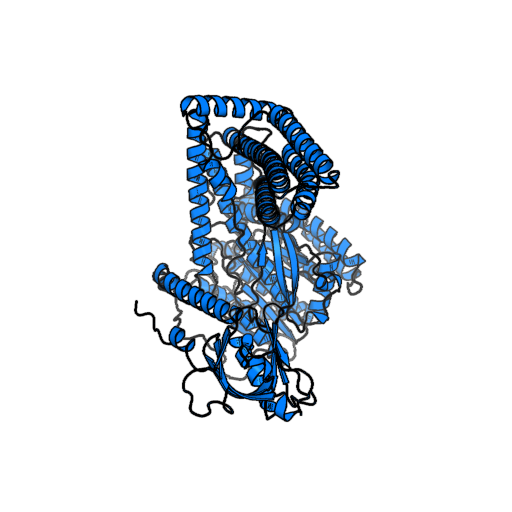658 C C . THR A 1 463 ? -34.027 -27.287 26.574 1.00 95.50 463 THR A C 1
ATOM 3660 O O . THR A 1 463 ? -34.738 -28.257 26.323 1.00 95.50 463 THR A O 1
ATOM 3663 N N . LYS A 1 464 ? -34.380 -26.044 26.212 1.00 93.69 464 LYS A N 1
ATOM 3664 C CA . LYS A 1 464 ? -35.622 -25.763 25.474 1.00 93.69 464 LYS A CA 1
ATOM 3665 C C . LYS A 1 464 ? -35.643 -26.437 24.106 1.00 93.69 464 LYS A C 1
ATOM 3667 O O . LYS A 1 464 ? -36.654 -27.029 23.752 1.00 93.69 464 LYS A O 1
ATOM 3672 N N . VAL A 1 465 ? -34.543 -26.381 23.358 1.00 93.50 465 VAL A N 1
ATOM 3673 C CA . VAL A 1 465 ? -34.424 -27.032 22.045 1.00 93.50 465 VAL A CA 1
ATOM 3674 C C . VAL A 1 465 ? -34.664 -28.535 22.148 1.00 93.50 465 VAL A C 1
ATOM 3676 O O . VAL A 1 465 ? -35.426 -29.083 21.352 1.00 93.50 465 VAL A O 1
ATOM 3679 N N . GLU A 1 466 ? -34.054 -29.200 23.128 1.00 92.81 466 GLU A N 1
ATOM 3680 C CA . GLU A 1 466 ? -34.204 -30.646 23.301 1.00 92.81 466 GLU A CA 1
ATOM 3681 C C . GLU A 1 466 ? -35.599 -31.035 23.803 1.00 92.81 466 GLU A C 1
ATOM 3683 O O . GLU A 1 466 ? -36.162 -32.003 23.300 1.00 92.81 466 GLU A O 1
ATOM 3688 N N . ASN A 1 467 ? -36.209 -30.247 24.694 1.00 90.25 467 ASN A N 1
ATOM 3689 C CA . ASN A 1 467 ? -37.588 -30.476 25.138 1.00 90.25 467 ASN A CA 1
ATOM 3690 C C . ASN A 1 467 ? -38.588 -30.339 23.984 1.00 90.25 467 ASN A C 1
ATOM 3692 O O . ASN A 1 467 ? -39.436 -31.203 23.794 1.00 90.25 467 ASN A O 1
ATOM 3696 N N . VAL A 1 468 ? -38.466 -29.270 23.192 1.00 87.88 468 VAL A N 1
ATOM 3697 C CA . VAL A 1 468 ? -39.357 -29.007 22.054 1.00 87.88 468 VAL A CA 1
ATOM 3698 C C . VAL A 1 468 ? -39.158 -30.050 20.946 1.00 87.88 468 VAL A C 1
ATOM 3700 O O . VAL A 1 468 ? -40.116 -30.445 20.292 1.00 87.88 468 VAL A O 1
ATOM 3703 N N . SER A 1 469 ? -37.934 -30.562 20.770 1.00 85.75 469 SER A N 1
ATOM 3704 C CA . SER A 1 469 ? -37.638 -31.630 19.800 1.00 85.75 469 SER A CA 1
ATOM 3705 C C . SER A 1 469 ? -38.226 -32.996 20.173 1.00 85.75 469 SER A C 1
ATOM 3707 O O . SER A 1 469 ? -38.270 -33.872 19.315 1.00 85.75 469 SER A O 1
ATOM 3709 N N . GLN A 1 470 ? -38.616 -33.201 21.435 1.00 83.31 470 GLN A N 1
ATOM 3710 C CA . GLN A 1 470 ? -39.200 -34.450 21.941 1.00 83.31 470 GLN A CA 1
ATOM 3711 C C . GLN A 1 470 ? -40.737 -34.416 21.996 1.00 83.31 470 GLN A C 1
ATOM 3713 O O . GLN A 1 470 ? -41.357 -35.417 22.350 1.00 83.31 470 GLN A O 1
ATOM 3718 N N . CYS A 1 471 ? -41.368 -33.283 21.677 1.00 75.31 471 CYS A N 1
ATOM 3719 C CA . CYS A 1 471 ? -42.822 -33.174 21.622 1.00 75.31 471 CYS A CA 1
ATOM 3720 C C . CYS A 1 471 ? -43.353 -33.792 20.314 1.00 75.31 471 CYS A C 1
ATOM 3722 O O . CYS A 1 471 ? -43.329 -33.140 19.274 1.00 75.31 471 CYS A O 1
ATOM 3724 N N . ASP A 1 472 ? -43.845 -35.034 20.374 1.00 61.00 472 ASP A N 1
ATOM 3725 C CA . ASP A 1 472 ? -44.392 -35.760 19.210 1.00 61.00 472 ASP A CA 1
ATOM 3726 C C . ASP A 1 472 ? -45.784 -35.258 18.753 1.00 61.00 472 ASP A C 1
ATOM 3728 O O . ASP A 1 472 ? -46.185 -35.503 17.616 1.00 61.00 472 ASP A O 1
ATOM 3732 N N . GLU A 1 473 ? -46.528 -34.528 19.594 1.00 54.69 473 GLU A N 1
ATOM 3733 C CA . GLU A 1 473 ? -47.916 -34.121 19.320 1.00 54.69 473 GLU A CA 1
ATOM 3734 C C . GLU A 1 473 ? -48.194 -32.697 19.834 1.00 54.69 473 GLU A C 1
ATOM 3736 O O . GLU A 1 473 ? -48.430 -32.483 21.023 1.00 54.69 473 GLU A O 1
ATOM 3741 N N . VAL A 1 474 ? -48.173 -31.690 18.951 1.00 53.00 474 VAL A N 1
ATOM 3742 C CA . VAL A 1 474 ? -48.629 -30.335 19.311 1.00 53.00 474 VAL A CA 1
ATOM 3743 C C . VAL A 1 474 ? -50.145 -30.260 19.118 1.00 53.00 474 VAL A C 1
ATOM 3745 O O . VAL A 1 474 ? -50.642 -30.009 18.018 1.00 53.00 474 VAL A O 1
ATOM 3748 N N . GLU A 1 475 ? -50.902 -30.502 20.189 1.00 46.91 475 GLU A N 1
ATOM 3749 C CA . GLU A 1 475 ? -52.354 -30.294 20.209 1.00 46.91 475 GLU A CA 1
ATOM 3750 C C . GLU A 1 475 ? -52.682 -28.784 20.154 1.00 46.91 475 GLU A C 1
ATOM 3752 O O . GLU A 1 475 ? -52.842 -28.109 21.169 1.00 46.91 475 GLU A O 1
ATOM 3757 N N . GLY A 1 476 ? -52.799 -28.235 18.940 1.00 58.56 476 GLY A N 1
ATOM 3758 C CA . GLY A 1 476 ? -53.368 -26.907 18.678 1.00 58.56 476 GLY A CA 1
ATOM 3759 C C . GLY A 1 476 ? -52.360 -25.786 18.382 1.00 58.56 476 GLY A C 1
ATOM 3760 O O . GLY A 1 476 ? -51.281 -25.700 18.964 1.00 58.56 476 GLY A O 1
ATOM 3761 N N . SER A 1 477 ? -52.760 -24.862 17.498 1.00 58.00 477 SER A N 1
ATOM 3762 C CA . SER A 1 477 ? -51.927 -23.758 16.984 1.00 58.00 477 SER A CA 1
ATOM 3763 C C . SER A 1 477 ? -51.365 -22.818 18.058 1.00 58.00 477 SER A C 1
ATOM 3765 O O . SER A 1 477 ? -50.326 -22.198 17.849 1.00 58.00 477 SER A O 1
ATOM 3767 N N . ASN A 1 478 ? -52.039 -22.695 19.207 1.00 64.81 478 ASN A N 1
ATOM 3768 C CA . ASN A 1 478 ? -51.584 -21.827 20.297 1.00 64.81 478 ASN A CA 1
ATOM 3769 C C . ASN A 1 478 ? -50.347 -22.392 21.011 1.00 64.81 478 ASN A C 1
ATOM 3771 O O . ASN A 1 478 ? -49.476 -21.620 21.398 1.00 64.81 478 ASN A O 1
ATOM 3775 N N . SER A 1 479 ? -50.239 -23.720 21.145 1.00 78.19 479 SER A N 1
ATOM 3776 C CA . SER A 1 479 ? -49.100 -24.355 21.820 1.00 78.19 479 SER A CA 1
ATOM 3777 C C . SER A 1 479 ? -47.815 -24.223 20.996 1.00 78.19 479 SER A C 1
ATOM 3779 O O . SER A 1 479 ? -46.764 -23.894 21.543 1.00 78.19 479 SER A O 1
ATOM 3781 N N . GLU A 1 480 ? -47.907 -24.371 19.670 1.00 82.00 480 GLU A N 1
ATOM 3782 C CA . GLU A 1 480 ? -46.766 -24.176 18.768 1.00 82.00 480 GLU A CA 1
ATOM 3783 C C . GLU A 1 480 ? -46.232 -22.738 18.832 1.00 82.00 480 GLU A C 1
ATOM 3785 O O . GLU A 1 480 ? -45.029 -22.522 18.983 1.00 82.00 480 GLU A O 1
ATOM 3790 N N . ALA A 1 481 ? -47.128 -21.746 18.780 1.00 83.19 481 ALA A N 1
ATOM 3791 C CA . ALA A 1 481 ? -46.756 -20.337 18.855 1.00 83.19 481 ALA A CA 1
ATOM 3792 C C . ALA A 1 481 ? -46.029 -19.998 20.170 1.00 83.19 481 ALA A C 1
ATOM 3794 O O . ALA A 1 481 ? -45.018 -19.296 20.152 1.00 83.19 481 ALA A O 1
ATOM 3795 N N . GLU A 1 482 ? -46.494 -20.530 21.304 1.00 86.88 482 GLU A N 1
ATOM 3796 C CA . GLU A 1 482 ? -45.831 -20.357 22.602 1.00 86.88 482 GLU A CA 1
ATOM 3797 C C . GLU A 1 482 ? -44.432 -20.994 22.634 1.00 86.88 482 GLU A C 1
ATOM 3799 O O . GLU A 1 482 ? -43.491 -20.377 23.144 1.00 86.88 482 GLU A O 1
ATOM 3804 N N . MET A 1 483 ? -44.257 -22.185 22.045 1.00 88.06 483 MET A N 1
ATOM 3805 C CA . MET A 1 483 ? -42.942 -22.829 21.926 1.00 88.06 483 MET A CA 1
ATOM 3806 C C . MET A 1 483 ? -41.979 -22.001 21.067 1.00 88.06 483 MET A C 1
ATOM 3808 O O . MET A 1 483 ? -40.831 -21.790 21.466 1.00 88.06 483 MET A O 1
ATOM 3812 N N . ILE A 1 484 ? -42.447 -21.482 19.927 1.00 88.25 484 ILE A N 1
ATOM 3813 C CA . ILE A 1 484 ? -41.658 -20.620 19.035 1.00 88.25 484 ILE A CA 1
ATOM 3814 C C . ILE A 1 484 ? -41.230 -19.341 19.766 1.00 88.25 484 ILE A C 1
ATOM 3816 O O . ILE A 1 484 ? -40.047 -19.001 19.756 1.00 88.25 484 ILE A O 1
ATOM 3820 N N . ILE A 1 485 ? -42.149 -18.666 20.467 1.00 88.88 485 ILE A N 1
ATOM 3821 C CA . ILE A 1 485 ? -41.839 -17.470 21.273 1.00 88.88 485 ILE A CA 1
ATOM 3822 C C . ILE A 1 485 ? -40.810 -17.800 22.364 1.00 88.88 485 ILE A C 1
ATOM 3824 O O . ILE A 1 485 ? -39.860 -17.044 22.585 1.00 88.88 485 ILE A O 1
ATOM 3828 N N . GLY A 1 486 ? -40.965 -18.944 23.036 1.00 90.06 486 GLY A N 1
ATOM 3829 C CA . GLY A 1 486 ? -40.058 -19.400 24.086 1.00 90.06 486 GLY A CA 1
ATOM 3830 C C . GLY A 1 486 ? -38.640 -19.694 23.589 1.00 90.06 486 GLY A C 1
ATOM 3831 O O . GLY A 1 486 ? -37.676 -19.365 24.293 1.00 90.06 486 GLY A O 1
ATOM 3832 N N . LEU A 1 487 ? -38.509 -20.288 22.396 1.00 92.38 487 LEU A N 1
ATOM 3833 C CA . LEU A 1 487 ? -37.235 -20.506 21.704 1.00 92.38 487 LEU A CA 1
ATOM 3834 C C . LEU A 1 487 ? -36.620 -19.184 21.248 1.00 92.38 487 LEU A C 1
ATOM 3836 O O . LEU A 1 487 ? -35.442 -18.950 21.512 1.00 92.38 487 LEU A O 1
ATOM 3840 N N . HIS A 1 488 ? -37.420 -18.305 20.640 1.00 91.69 488 HIS A N 1
ATOM 3841 C CA . HIS A 1 488 ? -36.992 -16.980 20.201 1.00 91.69 488 HIS A CA 1
ATOM 3842 C C . HIS A 1 488 ? -36.398 -16.179 21.362 1.00 91.69 488 HIS A C 1
ATOM 3844 O O . HIS A 1 488 ? -35.296 -15.654 21.250 1.00 91.69 488 HIS A O 1
ATOM 3850 N N . HIS A 1 489 ? -37.077 -16.137 22.512 1.00 92.44 489 HIS A N 1
ATOM 3851 C CA . HIS A 1 489 ? -36.594 -15.398 23.679 1.00 92.44 489 HIS A CA 1
ATOM 3852 C C . HIS A 1 489 ? -35.259 -15.936 24.220 1.00 92.44 489 HIS A C 1
ATOM 3854 O O . HIS A 1 489 ? -34.369 -15.152 24.535 1.00 92.44 489 HIS A O 1
ATOM 3860 N N . SER A 1 490 ? -35.083 -17.261 24.290 1.00 93.56 490 SER A N 1
ATOM 3861 C CA . SER A 1 490 ? -33.805 -17.849 24.727 1.00 93.56 490 SER A CA 1
ATOM 3862 C C . SER A 1 490 ? -32.689 -17.690 23.697 1.00 93.56 490 SER A C 1
ATOM 3864 O O . SER A 1 490 ? -31.537 -17.498 24.073 1.00 93.56 490 SER A O 1
ATOM 3866 N N . ALA A 1 491 ? -33.011 -17.749 22.404 1.00 94.00 491 ALA A N 1
ATOM 3867 C CA . ALA A 1 491 ? -32.050 -17.478 21.341 1.00 94.00 491 ALA A CA 1
ATOM 3868 C C . ALA A 1 491 ? -31.565 -16.022 21.406 1.00 94.00 491 ALA A C 1
ATOM 3870 O O . ALA A 1 491 ? -30.361 -15.762 21.389 1.00 94.00 491 ALA A O 1
ATOM 3871 N N . GLU A 1 492 ? -32.500 -15.088 21.566 1.00 93.19 492 GLU A N 1
ATOM 3872 C CA . GLU A 1 492 ? -32.225 -13.664 21.725 1.00 93.19 492 GLU A CA 1
ATOM 3873 C C . GLU A 1 492 ? -31.381 -13.383 22.977 1.00 93.19 492 GLU A C 1
ATOM 3875 O O . GLU A 1 492 ? -30.407 -12.637 22.904 1.00 93.19 492 GLU A O 1
ATOM 3880 N N . ALA A 1 493 ? -31.671 -14.032 24.109 1.00 94.69 493 ALA A N 1
ATOM 3881 C CA . ALA A 1 493 ? -30.874 -13.887 25.326 1.00 94.69 493 ALA A CA 1
ATOM 3882 C C . ALA A 1 493 ? -29.400 -14.277 25.104 1.00 94.69 493 ALA A C 1
ATOM 3884 O O . ALA A 1 493 ? -28.501 -13.511 25.461 1.00 94.69 493 ALA A O 1
ATOM 3885 N N . VAL A 1 494 ? -29.138 -15.410 24.438 1.00 96.19 494 VAL A N 1
ATOM 3886 C CA . VAL A 1 494 ? -27.777 -15.857 24.084 1.00 96.19 494 VAL A CA 1
ATOM 3887 C C . VAL A 1 494 ? -27.066 -14.840 23.185 1.00 96.19 494 VAL A C 1
ATOM 3889 O O . VAL A 1 494 ? -25.895 -14.526 23.419 1.00 96.19 494 VAL A O 1
ATOM 3892 N N . LEU A 1 495 ? -27.758 -14.288 22.183 1.00 95.00 495 LEU A N 1
ATOM 3893 C CA . LEU A 1 495 ? -27.205 -13.246 21.309 1.00 95.00 495 LEU A CA 1
ATOM 3894 C C . LEU A 1 495 ? -26.842 -11.984 22.091 1.00 95.00 495 LEU A C 1
ATOM 3896 O O . LEU A 1 495 ? -25.722 -11.490 21.960 1.00 95.00 495 LEU A O 1
ATOM 3900 N N . ILE A 1 496 ? -27.738 -11.514 22.962 1.00 95.44 496 ILE A N 1
ATOM 3901 C CA . ILE A 1 496 ? -27.500 -10.351 23.821 1.00 95.44 496 ILE A CA 1
ATOM 3902 C C . ILE A 1 496 ? -26.270 -10.575 24.710 1.00 95.44 496 ILE A C 1
ATOM 3904 O O . ILE A 1 496 ? -25.474 -9.650 24.882 1.00 95.44 496 ILE A O 1
ATOM 3908 N N . ARG A 1 497 ? -26.068 -11.779 25.271 1.00 96.56 497 ARG A N 1
ATOM 3909 C CA . ARG A 1 497 ? -24.871 -12.084 26.081 1.00 96.56 497 ARG A CA 1
ATOM 3910 C C . ARG A 1 497 ? -23.585 -12.012 25.250 1.00 96.56 497 ARG A C 1
ATOM 3912 O O . ARG A 1 497 ? -22.605 -11.419 25.698 1.00 96.56 497 ARG A O 1
ATOM 3919 N N . LEU A 1 498 ? -23.586 -12.547 24.027 1.00 96.44 498 LEU A N 1
ATOM 3920 C CA . LEU A 1 498 ? -22.434 -12.459 23.119 1.00 96.44 498 LEU A CA 1
ATOM 3921 C C . LEU A 1 498 ? -22.123 -11.013 22.707 1.00 96.44 498 LEU A C 1
ATOM 3923 O O . LEU A 1 498 ? -20.958 -10.610 22.717 1.00 96.44 498 LEU A O 1
ATOM 3927 N N . GLU A 1 499 ? -23.151 -10.233 22.369 1.00 95.75 499 GLU A N 1
ATOM 3928 C CA . GLU A 1 499 ? -23.032 -8.805 22.052 1.00 95.75 499 GLU A CA 1
ATOM 3929 C C . GLU A 1 499 ? -22.486 -8.018 23.254 1.00 95.75 499 GLU A C 1
ATOM 3931 O O . GLU A 1 499 ? -21.564 -7.216 23.101 1.00 95.75 499 GLU A O 1
ATOM 3936 N N . SER A 1 500 ? -22.982 -8.309 24.460 1.00 96.00 500 SER A N 1
ATOM 3937 C CA . SER A 1 500 ? -22.537 -7.707 25.726 1.00 96.00 500 SER A CA 1
ATOM 3938 C C . SER A 1 500 ? -21.064 -7.992 26.020 1.00 96.00 500 SER A C 1
ATOM 3940 O O . SER A 1 500 ? -20.304 -7.074 26.352 1.00 96.00 500 SER A O 1
ATOM 3942 N N . LEU A 1 501 ? -20.631 -9.248 25.862 1.00 97.00 501 LEU A N 1
ATOM 3943 C CA . LEU A 1 501 ? -19.231 -9.640 26.025 1.00 97.00 501 LEU A CA 1
ATOM 3944 C C . LEU A 1 501 ? -18.346 -8.927 25.000 1.00 97.00 501 LEU A C 1
ATOM 3946 O O . LEU A 1 501 ? -17.330 -8.331 25.362 1.00 97.00 501 LEU A O 1
ATOM 3950 N N . HIS A 1 502 ? -18.734 -8.966 23.724 1.00 96.38 502 HIS A N 1
ATOM 3951 C CA . HIS A 1 502 ? -17.984 -8.321 22.654 1.00 96.38 502 HIS A CA 1
ATOM 3952 C C . HIS A 1 502 ? -17.816 -6.819 22.914 1.00 96.38 502 HIS A C 1
ATOM 3954 O O . HIS A 1 502 ? -16.688 -6.323 22.909 1.00 96.38 502 HIS A O 1
ATOM 3960 N N . LEU A 1 503 ? -18.913 -6.119 23.214 1.00 95.50 503 LEU A N 1
ATOM 3961 C CA . LEU A 1 503 ? -18.918 -4.688 23.507 1.00 95.50 503 LEU A CA 1
ATOM 3962 C C . LEU A 1 503 ? -18.029 -4.353 24.710 1.00 95.50 503 LEU A C 1
ATOM 3964 O O . LEU A 1 503 ? -17.209 -3.439 24.641 1.00 95.50 503 LEU A O 1
ATOM 3968 N N . THR A 1 504 ? -18.139 -5.128 25.792 1.00 96.00 504 THR A N 1
ATOM 3969 C CA . THR A 1 504 ? -17.311 -4.949 26.994 1.00 96.00 504 THR A CA 1
ATOM 3970 C C . THR A 1 504 ? -15.827 -5.025 26.657 1.00 96.00 504 THR A C 1
ATOM 3972 O O . THR A 1 504 ? -15.056 -4.153 27.054 1.00 96.00 504 THR A O 1
ATOM 3975 N N . LEU A 1 505 ? -15.414 -6.024 25.875 1.00 95.81 505 LEU A N 1
ATOM 3976 C CA . LEU A 1 505 ? -14.014 -6.196 25.499 1.00 95.81 505 LEU A CA 1
ATOM 3977 C C . LEU A 1 505 ? -13.521 -5.121 24.517 1.00 95.81 505 LEU A C 1
ATOM 3979 O O . LEU A 1 505 ? -12.362 -4.704 24.594 1.00 95.81 505 LEU A O 1
ATOM 3983 N N . VAL A 1 506 ? -14.381 -4.627 23.623 1.00 95.44 506 VAL A N 1
ATOM 3984 C CA . VAL A 1 506 ? -14.078 -3.453 22.786 1.00 95.44 506 VAL A CA 1
ATOM 3985 C C . VAL A 1 506 ? -13.845 -2.223 23.668 1.00 95.44 506 VAL A C 1
ATOM 3987 O O . VAL A 1 506 ? -12.847 -1.522 23.494 1.00 95.44 506 VAL A O 1
ATOM 3990 N N . HIS A 1 507 ? -14.690 -1.994 24.674 1.00 96.12 507 HIS A N 1
ATOM 3991 C CA . HIS A 1 507 ? -14.509 -0.901 25.626 1.00 96.12 507 HIS A CA 1
ATOM 3992 C C . HIS A 1 507 ? -13.246 -1.072 26.488 1.00 96.12 507 HIS A C 1
ATOM 3994 O O . HIS A 1 507 ? -12.521 -0.095 26.680 1.00 96.12 507 HIS A O 1
ATOM 4000 N N . CYS A 1 508 ? -12.903 -2.292 26.922 1.00 95.25 508 CYS A N 1
ATOM 4001 C CA . CYS A 1 508 ? -11.612 -2.589 27.561 1.00 95.25 508 CYS A CA 1
ATOM 4002 C C . CYS A 1 508 ? -10.442 -2.183 26.667 1.00 95.25 508 CYS A C 1
ATOM 4004 O O . CYS A 1 508 ? -9.492 -1.550 27.125 1.00 95.25 508 CYS A O 1
ATOM 4006 N N . TYR A 1 509 ? -10.508 -2.525 25.381 1.00 95.19 509 TYR A N 1
ATOM 4007 C CA . TYR A 1 509 ? -9.463 -2.176 24.430 1.00 95.19 509 TYR A CA 1
ATOM 4008 C C . TYR A 1 509 ? -9.314 -0.658 24.273 1.00 95.19 509 TYR A C 1
ATOM 4010 O O . TYR A 1 509 ? -8.197 -0.141 24.332 1.00 95.19 509 TYR A O 1
ATOM 4018 N N . ILE A 1 510 ? -10.434 0.062 24.151 1.00 95.62 510 ILE A N 1
ATOM 4019 C CA . ILE A 1 510 ? -10.452 1.527 24.073 1.00 95.62 510 ILE A CA 1
ATOM 4020 C C . ILE A 1 510 ? -9.865 2.140 25.344 1.00 95.62 510 ILE A C 1
ATOM 4022 O O . ILE A 1 510 ? -8.959 2.959 25.249 1.00 95.62 510 ILE A O 1
ATOM 4026 N N . VAL A 1 511 ? -10.302 1.731 26.536 1.00 95.50 511 VAL A N 1
ATOM 4027 C CA . VAL A 1 511 ? -9.748 2.267 27.792 1.00 95.50 511 VAL A CA 1
ATOM 4028 C C . VAL A 1 511 ? -8.263 1.923 27.939 1.00 95.50 511 VAL A C 1
ATOM 4030 O O . VAL A 1 511 ? -7.471 2.772 28.349 1.00 95.50 511 VAL A O 1
ATOM 4033 N N . GLY A 1 512 ? -7.849 0.724 27.524 1.00 94.19 512 GLY A N 1
ATOM 4034 C CA . GLY A 1 512 ? -6.442 0.340 27.436 1.00 94.19 512 GLY A CA 1
ATOM 4035 C C . GLY A 1 512 ? -5.633 1.271 26.529 1.00 94.19 512 GLY A C 1
ATOM 4036 O O . GLY A 1 512 ? -4.502 1.622 26.872 1.00 94.19 512 GLY A O 1
ATOM 4037 N N . MET A 1 513 ? -6.211 1.715 25.412 1.00 95.06 513 MET A N 1
ATOM 4038 C CA . MET A 1 513 ? -5.618 2.708 24.515 1.00 95.06 513 MET A CA 1
ATOM 4039 C C . MET A 1 513 ? -5.547 4.098 25.162 1.00 95.06 513 MET A C 1
ATOM 4041 O O . MET A 1 513 ? -4.478 4.701 25.144 1.00 95.06 513 MET A O 1
ATOM 4045 N N . LEU A 1 514 ? -6.633 4.587 25.773 1.00 95.44 514 LEU A N 1
ATOM 4046 C CA . LEU A 1 514 ? -6.679 5.899 26.447 1.00 95.44 514 LEU A CA 1
ATOM 4047 C C . LEU A 1 514 ? -5.671 6.001 27.605 1.00 95.44 514 LEU A C 1
ATOM 4049 O O . LEU A 1 514 ? -5.135 7.071 27.892 1.00 95.44 514 LEU A O 1
ATOM 4053 N N . ASN A 1 515 ? -5.419 4.882 28.287 1.00 93.94 515 ASN A N 1
ATOM 4054 C CA . ASN A 1 515 ? -4.417 4.796 29.346 1.00 93.94 515 ASN A CA 1
ATOM 4055 C C . ASN A 1 515 ? -2.991 4.712 28.795 1.00 93.94 515 ASN A C 1
ATOM 4057 O O . ASN A 1 515 ? -2.075 5.270 29.391 1.00 93.94 515 ASN A O 1
ATOM 4061 N N . CYS A 1 516 ? -2.800 4.031 27.665 1.00 94.69 516 CYS A N 1
ATOM 4062 C CA . CYS A 1 516 ? -1.494 3.907 27.028 1.00 94.69 516 CYS A CA 1
ATOM 4063 C C . CYS A 1 516 ? -1.035 5.229 26.392 1.00 94.69 516 CYS A C 1
ATOM 4065 O O . CYS A 1 516 ? 0.113 5.640 26.568 1.00 94.69 516 CYS A O 1
ATOM 4067 N N . LEU A 1 517 ? -1.953 5.916 25.707 1.00 94.50 517 LEU A N 1
ATOM 4068 C CA . LEU A 1 517 ? -1.767 7.195 25.021 1.00 94.50 517 LEU A CA 1
ATOM 4069 C C . LEU A 1 517 ? -2.299 8.350 25.888 1.00 94.50 517 LEU A C 1
ATOM 4071 O O . LEU A 1 517 ? -3.175 9.107 25.484 1.00 94.50 517 LEU A O 1
ATOM 4075 N N . ALA A 1 518 ? -1.784 8.476 27.111 1.00 92.12 518 ALA A N 1
ATOM 4076 C CA . ALA A 1 51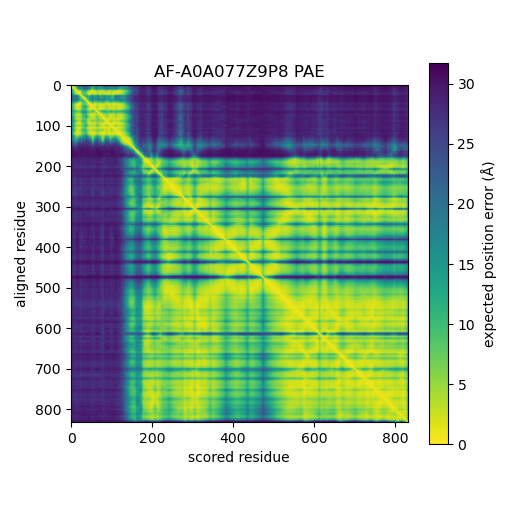8 ? -2.351 9.383 28.113 1.00 92.12 518 ALA A CA 1
ATOM 4077 C C . ALA A 1 518 ? -2.106 10.885 27.848 1.00 92.12 518 ALA A C 1
ATOM 4079 O O . ALA A 1 518 ? -2.786 11.723 28.442 1.00 92.12 518 ALA A O 1
ATOM 4080 N N . THR A 1 519 ? -1.141 11.243 26.994 1.00 92.50 519 THR A N 1
ATOM 4081 C CA . THR A 1 519 ? -0.761 12.638 26.715 1.00 92.50 519 THR A CA 1
ATOM 4082 C C . THR A 1 519 ? -1.205 13.079 25.323 1.00 92.50 519 THR A C 1
ATOM 4084 O O . THR A 1 519 ? -1.199 12.295 24.375 1.00 92.50 519 THR A O 1
ATOM 4087 N N . ALA A 1 520 ? -1.523 14.367 25.162 1.00 91.69 520 ALA A N 1
ATOM 4088 C CA . ALA A 1 520 ? -1.888 14.928 23.858 1.00 91.69 520 ALA A CA 1
ATOM 4089 C C . ALA A 1 520 ? -0.784 14.730 22.797 1.00 91.69 520 ALA A C 1
ATOM 4091 O O . ALA A 1 520 ? -1.085 14.512 21.626 1.00 91.69 520 ALA A O 1
ATOM 4092 N N . GLU A 1 521 ? 0.490 14.753 23.202 1.00 91.69 521 GLU A N 1
ATOM 4093 C CA . GLU A 1 521 ? 1.627 14.497 22.313 1.00 91.69 521 GLU A CA 1
ATOM 4094 C C . GLU A 1 521 ? 1.657 13.050 21.801 1.00 91.69 521 GLU A C 1
ATOM 4096 O O . GLU A 1 521 ? 1.854 12.832 20.600 1.00 91.69 521 GLU A O 1
ATOM 4101 N N . ALA A 1 522 ? 1.432 12.064 22.677 1.00 93.69 522 ALA A N 1
ATOM 4102 C CA . ALA A 1 522 ? 1.375 10.657 22.289 1.00 93.69 522 ALA A CA 1
ATOM 4103 C C . ALA A 1 522 ? 0.193 10.395 21.343 1.00 93.69 522 ALA A C 1
ATOM 4105 O O . ALA A 1 522 ? 0.366 9.759 20.303 1.00 93.69 522 ALA A O 1
ATOM 4106 N N . VAL A 1 523 ? -0.978 10.966 21.650 1.00 94.69 523 VAL A N 1
ATOM 4107 C CA . VAL A 1 523 ? -2.177 10.898 20.799 1.00 94.69 523 VAL A CA 1
ATOM 4108 C C . VAL A 1 523 ? -1.910 11.483 19.414 1.00 94.69 523 VAL A C 1
ATOM 4110 O O . VAL A 1 523 ? -2.168 10.837 18.397 1.00 94.69 523 VAL A O 1
ATOM 4113 N N . HIS A 1 524 ? -1.349 12.691 19.359 1.00 92.25 524 HIS A N 1
ATOM 4114 C CA . HIS A 1 524 ? -1.032 13.364 18.101 1.00 92.25 524 HIS A CA 1
ATOM 4115 C C . HIS A 1 524 ? -0.015 12.581 17.273 1.00 92.25 524 HIS A C 1
ATOM 4117 O O . HIS A 1 524 ? -0.206 12.388 16.074 1.00 92.25 524 HIS A O 1
ATOM 4123 N N . THR A 1 525 ? 1.045 12.085 17.913 1.00 93.94 525 THR A N 1
ATOM 4124 C CA . THR A 1 525 ? 2.087 11.286 17.256 1.00 93.94 525 THR A CA 1
ATOM 4125 C C . THR A 1 525 ? 1.517 9.978 16.708 1.00 93.94 525 THR A C 1
ATOM 4127 O O . THR A 1 525 ? 1.824 9.616 15.575 1.00 93.94 525 THR A O 1
ATOM 4130 N N . PHE A 1 526 ? 0.637 9.304 17.454 1.00 94.50 526 PHE A N 1
ATOM 4131 C CA . PHE A 1 526 ? -0.014 8.063 17.028 1.00 94.50 526 PHE A CA 1
ATOM 4132 C C . PHE A 1 526 ? -0.888 8.250 15.780 1.00 94.50 526 PHE A C 1
ATOM 4134 O O . PHE A 1 526 ? -0.751 7.503 14.810 1.00 94.50 526 PHE A O 1
ATOM 4141 N N . TYR A 1 527 ? -1.747 9.273 15.748 1.00 93.06 527 TYR A N 1
ATOM 4142 C CA . TYR A 1 527 ? -2.614 9.505 14.586 1.00 93.06 527 TYR A CA 1
ATOM 4143 C C . TYR A 1 527 ? -1.873 10.130 13.397 1.00 93.06 527 TYR A C 1
ATOM 4145 O O . TYR A 1 527 ? -2.178 9.807 12.248 1.00 93.06 527 TYR A O 1
ATOM 4153 N N . LYS A 1 528 ? -0.827 10.933 13.634 1.00 92.94 528 LYS A N 1
ATOM 4154 C CA . LYS A 1 528 ? 0.104 11.334 12.567 1.00 92.94 528 LYS A CA 1
ATOM 4155 C C . LYS A 1 528 ? 0.831 10.138 11.966 1.00 92.94 528 LYS A C 1
ATOM 4157 O O . LYS A 1 528 ? 0.982 10.074 10.748 1.00 92.94 528 LYS A O 1
ATOM 4162 N N . LEU A 1 529 ? 1.262 9.190 12.799 1.00 93.88 529 LEU A N 1
ATOM 4163 C CA . LEU A 1 529 ? 1.894 7.953 12.351 1.00 93.88 529 LEU A CA 1
ATOM 4164 C C . LEU A 1 529 ? 0.929 7.147 11.469 1.00 93.88 529 LEU A C 1
ATOM 4166 O O . LEU A 1 529 ? 1.331 6.699 10.398 1.00 93.88 529 LEU A O 1
ATOM 4170 N N . LEU A 1 530 ? -0.346 7.032 11.860 1.00 91.81 530 LEU A N 1
ATOM 4171 C CA . LEU A 1 530 ? -1.394 6.392 11.054 1.00 91.81 530 LEU A CA 1
ATOM 4172 C C . LEU A 1 530 ? -1.545 7.056 9.677 1.00 91.81 530 LEU A C 1
ATOM 4174 O O . LEU A 1 530 ? -1.462 6.381 8.649 1.00 91.81 530 LEU A O 1
ATOM 4178 N N . CYS A 1 531 ? -1.718 8.377 9.657 1.00 90.81 531 CYS A N 1
ATOM 4179 C CA . CYS A 1 531 ? -1.854 9.153 8.429 1.00 90.81 531 CYS A CA 1
ATOM 4180 C C . CYS A 1 531 ? -0.598 9.007 7.525 1.00 90.81 531 CYS A C 1
ATOM 4182 O O . CYS A 1 531 ? -0.724 8.795 6.316 1.00 90.81 531 CYS A O 1
ATOM 4184 N N . ARG A 1 532 ? 0.619 9.014 8.098 1.00 94.06 532 ARG A N 1
ATOM 4185 C CA . ARG A 1 532 ? 1.873 8.770 7.358 1.00 94.06 532 ARG A CA 1
ATOM 4186 C C . ARG A 1 532 ? 1.932 7.353 6.785 1.00 94.06 532 ARG A C 1
ATOM 4188 O O . ARG A 1 532 ? 2.236 7.205 5.607 1.00 94.06 532 ARG A O 1
ATOM 4195 N N . TYR A 1 533 ? 1.591 6.322 7.563 1.00 93.31 533 TYR A N 1
ATOM 4196 C CA . TYR A 1 533 ? 1.527 4.941 7.069 1.00 93.31 533 TYR A CA 1
ATOM 4197 C C . TYR A 1 533 ? 0.602 4.810 5.859 1.00 93.31 533 TYR A C 1
ATOM 4199 O O . TYR A 1 533 ? 1.001 4.196 4.874 1.00 93.31 533 TYR A O 1
ATOM 4207 N N . ALA A 1 534 ? -0.596 5.402 5.905 1.00 90.69 534 ALA A N 1
ATOM 4208 C CA . ALA A 1 534 ? -1.558 5.336 4.805 1.00 90.69 534 ALA A CA 1
ATOM 4209 C C . ALA A 1 534 ? -1.000 5.946 3.506 1.00 90.69 534 ALA A C 1
ATOM 4211 O O . ALA A 1 534 ? -1.057 5.315 2.449 1.00 90.69 534 ALA A O 1
ATOM 4212 N N . ILE A 1 535 ? -0.389 7.132 3.603 1.00 92.06 535 ILE A N 1
ATOM 4213 C CA . ILE A 1 535 ? 0.231 7.825 2.466 1.00 92.06 535 ILE A CA 1
ATOM 4214 C C . ILE A 1 535 ? 1.362 6.984 1.866 1.00 92.06 535 ILE A C 1
ATOM 4216 O O . ILE A 1 535 ? 1.376 6.707 0.666 1.00 92.06 535 ILE A O 1
ATOM 4220 N N . VAL A 1 536 ? 2.322 6.578 2.697 1.00 94.94 536 VAL A N 1
ATOM 4221 C CA . VAL A 1 536 ? 3.543 5.908 2.237 1.00 94.94 536 VAL A CA 1
ATOM 4222 C C . VAL A 1 536 ? 3.222 4.512 1.687 1.00 94.94 536 VAL A C 1
ATOM 4224 O O . VAL A 1 536 ? 3.753 4.123 0.645 1.00 94.94 536 VAL A O 1
ATOM 4227 N N . LEU A 1 537 ? 2.289 3.792 2.318 1.00 93.19 537 LEU A N 1
ATOM 4228 C CA . LEU A 1 537 ? 1.805 2.501 1.837 1.00 93.19 537 LEU A CA 1
ATOM 4229 C C . LEU A 1 537 ? 1.127 2.618 0.474 1.00 93.19 537 LEU A C 1
ATOM 4231 O O . LEU A 1 537 ? 1.417 1.808 -0.400 1.00 93.19 537 LEU A O 1
ATOM 4235 N N . SER A 1 538 ? 0.264 3.618 0.272 1.00 91.38 538 SER A N 1
ATOM 4236 C CA . SER A 1 538 ? -0.383 3.845 -1.024 1.00 91.38 538 SER A CA 1
ATOM 4237 C C . SER A 1 538 ? 0.646 4.021 -2.140 1.00 91.38 538 SER A C 1
ATOM 4239 O O . SER A 1 538 ? 0.564 3.355 -3.174 1.00 91.38 538 SER A O 1
ATOM 4241 N N . GLN A 1 539 ? 1.656 4.867 -1.918 1.00 94.19 539 GLN A N 1
ATOM 4242 C CA . GLN A 1 539 ? 2.718 5.121 -2.895 1.00 94.19 539 GLN A CA 1
ATOM 4243 C C . GLN A 1 539 ? 3.513 3.846 -3.208 1.00 94.19 539 GLN A C 1
ATOM 4245 O O . GLN A 1 539 ? 3.765 3.524 -4.374 1.00 94.19 539 GLN A O 1
ATOM 4250 N N . ALA A 1 540 ? 3.886 3.101 -2.166 1.00 95.88 540 ALA A N 1
ATOM 4251 C CA . ALA A 1 540 ? 4.663 1.882 -2.308 1.00 95.88 540 ALA A CA 1
ATOM 4252 C C . ALA A 1 540 ? 3.852 0.788 -3.023 1.00 95.88 540 ALA A C 1
ATOM 4254 O O . ALA A 1 540 ? 4.329 0.197 -3.990 1.00 95.88 540 ALA A O 1
ATOM 4255 N N . LEU A 1 541 ? 2.599 0.571 -2.616 1.00 94.25 541 LEU A N 1
ATOM 4256 C CA . LEU A 1 541 ? 1.723 -0.447 -3.189 1.00 94.25 541 LEU A CA 1
ATOM 4257 C C . LEU A 1 541 ? 1.370 -0.140 -4.645 1.00 94.25 541 LEU A C 1
ATOM 4259 O O . LEU A 1 541 ? 1.482 -1.025 -5.484 1.00 94.25 541 LEU A O 1
ATOM 4263 N N . THR A 1 542 ? 1.049 1.115 -4.965 1.00 92.69 542 THR A N 1
ATOM 4264 C CA . THR A 1 542 ? 0.809 1.569 -6.347 1.00 92.69 542 THR A CA 1
ATOM 4265 C C . THR A 1 542 ? 2.012 1.276 -7.246 1.00 92.69 542 THR A C 1
ATOM 4267 O O . THR A 1 542 ? 1.856 0.780 -8.363 1.00 92.69 542 THR A O 1
ATOM 4270 N N . SER A 1 543 ? 3.227 1.518 -6.747 1.00 95.38 543 SER A N 1
ATOM 4271 C CA . SER A 1 543 ? 4.461 1.269 -7.499 1.00 95.38 543 SER A CA 1
ATOM 4272 C C . SER A 1 543 ? 4.709 -0.228 -7.715 1.00 95.38 543 SER A C 1
ATOM 4274 O O . SER A 1 543 ? 4.980 -0.642 -8.838 1.00 95.38 543 SER A O 1
ATOM 4276 N N . ILE A 1 544 ? 4.547 -1.058 -6.677 1.00 96.75 544 ILE A N 1
ATOM 4277 C CA . ILE A 1 544 ? 4.699 -2.520 -6.788 1.00 96.75 544 ILE A CA 1
ATOM 4278 C C . ILE A 1 544 ? 3.629 -3.130 -7.696 1.00 96.75 544 ILE A C 1
ATOM 4280 O O . ILE A 1 544 ? 3.942 -3.961 -8.542 1.00 96.75 544 ILE A O 1
ATOM 4284 N N . VAL A 1 545 ? 2.372 -2.708 -7.570 1.00 95.38 545 VAL A N 1
ATOM 4285 C CA . VAL A 1 545 ? 1.294 -3.197 -8.435 1.00 95.38 545 VAL A CA 1
ATOM 4286 C C . VAL A 1 545 ? 1.552 -2.823 -9.892 1.00 95.38 545 VAL A C 1
ATOM 4288 O O . VAL A 1 545 ? 1.347 -3.657 -10.769 1.00 95.38 545 VAL A O 1
ATOM 4291 N N . SER A 1 546 ? 2.075 -1.624 -10.157 1.00 94.62 546 SER A N 1
ATOM 4292 C CA . SER A 1 546 ? 2.454 -1.214 -11.515 1.00 94.62 546 SER A CA 1
ATOM 4293 C C . SER A 1 546 ? 3.524 -2.131 -12.122 1.00 94.62 546 SER A C 1
ATOM 4295 O O . SER A 1 546 ? 3.417 -2.492 -13.292 1.00 94.62 546 SER A O 1
ATOM 4297 N N . VAL A 1 547 ? 4.510 -2.564 -11.325 1.00 97.06 547 VAL A N 1
ATOM 4298 C CA . VAL A 1 547 ? 5.529 -3.547 -11.743 1.00 97.06 547 VAL A CA 1
ATOM 4299 C C . VAL A 1 547 ? 4.880 -4.879 -12.118 1.00 97.06 547 VAL A C 1
ATOM 4301 O O . VAL A 1 547 ? 5.107 -5.395 -13.210 1.00 97.06 547 VAL A O 1
ATOM 4304 N N . LEU A 1 548 ? 4.039 -5.426 -11.236 1.00 97.56 548 LEU A N 1
ATOM 4305 C CA . LEU A 1 548 ? 3.412 -6.733 -11.454 1.00 97.56 548 LEU A CA 1
ATOM 4306 C C . LEU A 1 548 ? 2.454 -6.718 -12.651 1.00 97.56 548 LEU A C 1
ATOM 4308 O O . LEU A 1 548 ? 2.458 -7.651 -13.449 1.00 97.56 548 LEU A O 1
ATOM 4312 N N . LEU A 1 549 ? 1.667 -5.652 -12.813 1.00 94.94 549 LEU A N 1
ATOM 4313 C CA . LEU A 1 549 ? 0.794 -5.484 -13.975 1.00 94.94 549 LEU A CA 1
ATOM 4314 C C . LEU A 1 549 ? 1.601 -5.374 -15.272 1.00 94.94 549 LEU A C 1
ATOM 4316 O O . LEU A 1 549 ? 1.230 -5.988 -16.266 1.00 94.94 549 LEU A O 1
ATOM 4320 N N . ASN A 1 550 ? 2.737 -4.675 -15.268 1.00 95.00 550 ASN A N 1
ATOM 4321 C CA . ASN A 1 550 ? 3.608 -4.634 -16.439 1.00 95.00 550 ASN A CA 1
ATOM 4322 C C . ASN A 1 550 ? 4.123 -6.027 -16.826 1.00 95.00 550 ASN A C 1
ATOM 4324 O O . ASN A 1 550 ? 4.096 -6.371 -18.003 1.00 95.00 550 ASN A O 1
ATOM 4328 N N . VAL A 1 551 ? 4.505 -6.868 -15.863 1.00 95.88 551 VAL A N 1
ATOM 4329 C CA . VAL A 1 551 ? 4.876 -8.264 -16.158 1.00 95.88 551 VAL A CA 1
ATOM 4330 C C . VAL A 1 551 ? 3.698 -9.030 -16.761 1.00 95.88 551 VAL A C 1
ATOM 4332 O O . VAL A 1 551 ? 3.839 -9.669 -17.802 1.00 95.88 551 VAL A O 1
ATOM 4335 N N . LEU A 1 552 ? 2.522 -8.939 -16.139 1.00 95.00 552 LEU A N 1
ATOM 4336 C CA . LEU A 1 552 ? 1.342 -9.701 -16.548 1.00 95.00 552 LEU A CA 1
ATOM 4337 C C . LEU A 1 552 ? 0.837 -9.343 -17.955 1.00 95.00 552 LEU A C 1
ATOM 4339 O O . LEU A 1 552 ? 0.254 -10.198 -18.614 1.00 95.00 552 LEU A O 1
ATOM 4343 N N . TRP A 1 553 ? 1.066 -8.112 -18.414 1.00 91.81 553 TRP A N 1
ATOM 4344 C CA . TRP A 1 553 ? 0.471 -7.577 -19.645 1.00 91.81 553 TRP A CA 1
ATOM 4345 C C . TRP A 1 553 ? 1.478 -7.255 -20.756 1.00 91.81 553 TRP A C 1
ATOM 4347 O O . TRP A 1 553 ? 1.095 -7.243 -21.926 1.00 91.81 553 TRP A O 1
ATOM 4357 N N . MET A 1 554 ? 2.736 -6.967 -20.405 1.00 91.00 554 MET A N 1
ATOM 4358 C CA . MET A 1 554 ? 3.738 -6.397 -21.319 1.00 91.00 554 MET A CA 1
ATOM 4359 C C . MET A 1 554 ? 5.050 -7.185 -21.402 1.00 91.00 554 MET A C 1
ATOM 4361 O O . MET A 1 554 ? 5.906 -6.818 -22.212 1.00 91.00 554 MET A O 1
ATOM 4365 N N . ALA A 1 555 ? 5.271 -8.198 -20.558 1.00 91.31 555 ALA A N 1
ATOM 4366 C CA . ALA A 1 555 ? 6.427 -9.087 -20.710 1.00 91.31 555 ALA A CA 1
ATOM 4367 C C . ALA A 1 555 ? 6.251 -9.961 -21.959 1.00 91.31 555 ALA A C 1
ATOM 4369 O O . ALA A 1 555 ? 5.125 -10.328 -22.277 1.00 91.31 555 ALA A O 1
ATOM 4370 N N . ASP A 1 556 ? 7.318 -10.333 -22.657 1.00 89.12 556 ASP A N 1
ATOM 4371 C CA . ASP A 1 556 ? 7.242 -11.396 -23.667 1.00 89.12 556 ASP A CA 1
ATOM 4372 C C . ASP A 1 556 ? 6.901 -12.756 -23.022 1.00 89.12 556 ASP A C 1
ATOM 4374 O O . ASP A 1 556 ? 6.963 -12.903 -21.800 1.00 89.12 556 ASP A O 1
ATOM 4378 N N . ASP A 1 557 ? 6.509 -13.744 -23.829 1.00 89.94 557 ASP A N 1
ATOM 4379 C CA . ASP A 1 557 ? 6.026 -15.039 -23.326 1.00 89.94 557 ASP A CA 1
ATOM 4380 C C . ASP A 1 557 ? 7.086 -15.793 -22.505 1.00 89.94 557 ASP A C 1
ATOM 4382 O O . ASP A 1 557 ? 6.754 -16.428 -21.504 1.00 89.94 557 ASP A O 1
ATOM 4386 N N . GLU A 1 558 ? 8.365 -15.692 -22.879 1.00 90.00 558 GLU A N 1
ATOM 4387 C CA . GLU A 1 558 ? 9.466 -16.348 -22.168 1.00 90.00 558 GLU A CA 1
ATOM 4388 C C . GLU A 1 558 ? 9.648 -15.733 -20.774 1.00 90.00 558 GLU A C 1
ATOM 4390 O O . GLU A 1 558 ? 9.631 -16.444 -19.764 1.00 90.00 558 GLU A O 1
ATOM 4395 N N . GLN A 1 559 ? 9.729 -14.402 -20.698 1.00 91.88 559 GLN A N 1
ATOM 4396 C CA . GLN A 1 559 ? 9.812 -13.677 -19.429 1.00 91.88 559 GLN A CA 1
ATOM 4397 C C . GLN A 1 559 ? 8.553 -13.849 -18.578 1.00 91.88 559 GLN A C 1
ATOM 4399 O O . GLN A 1 559 ? 8.650 -13.987 -17.358 1.00 91.88 559 GLN A O 1
ATOM 4404 N N . PHE A 1 560 ? 7.371 -13.857 -19.192 1.00 94.38 560 PHE A N 1
ATOM 4405 C CA . PHE A 1 560 ? 6.105 -14.063 -18.496 1.00 94.38 560 PHE A CA 1
ATOM 4406 C C . PHE A 1 560 ? 6.060 -15.434 -17.811 1.00 94.38 560 PHE A C 1
ATOM 4408 O O . PHE A 1 560 ? 5.744 -15.514 -16.620 1.00 94.38 560 PHE A O 1
ATOM 4415 N N . LEU A 1 561 ? 6.413 -16.503 -18.531 1.00 94.00 561 LEU A N 1
ATOM 4416 C CA . LEU A 1 561 ? 6.418 -17.867 -18.001 1.00 94.00 561 LEU A CA 1
ATOM 4417 C C . LEU A 1 561 ? 7.452 -18.037 -16.884 1.00 94.00 561 LEU A C 1
ATOM 4419 O O . LEU A 1 561 ? 7.111 -18.541 -15.814 1.00 94.00 561 LEU A O 1
ATOM 4423 N N . LEU A 1 562 ? 8.681 -17.548 -17.087 1.00 93.12 562 LEU A N 1
ATOM 4424 C CA . LEU A 1 562 ? 9.732 -17.581 -16.067 1.00 93.12 562 LEU A CA 1
ATOM 4425 C C . LEU A 1 562 ? 9.289 -16.862 -14.785 1.00 93.12 562 LEU A C 1
ATOM 4427 O O . LEU A 1 562 ? 9.351 -17.418 -13.687 1.00 93.12 562 LEU A O 1
ATOM 4431 N N . LYS A 1 563 ? 8.809 -15.621 -14.913 1.00 95.75 563 LYS A N 1
ATOM 4432 C CA . LYS A 1 563 ? 8.413 -14.795 -13.766 1.00 95.75 563 LYS A CA 1
ATOM 4433 C C . LYS A 1 563 ? 7.236 -15.411 -13.018 1.00 95.75 563 LYS A C 1
ATOM 4435 O O . LYS A 1 563 ? 7.305 -15.559 -11.803 1.00 95.75 563 LYS A O 1
ATOM 4440 N N . THR A 1 564 ? 6.180 -15.822 -13.715 1.00 96.31 564 THR A N 1
ATOM 4441 C CA . THR A 1 564 ? 4.988 -16.396 -13.067 1.00 96.31 564 THR A CA 1
ATOM 4442 C C . THR A 1 564 ? 5.255 -17.775 -12.451 1.00 96.31 564 THR A C 1
ATOM 4444 O O . THR A 1 564 ? 4.733 -18.058 -11.370 1.00 96.31 564 THR A O 1
ATOM 4447 N N . SER A 1 565 ? 6.136 -18.591 -13.048 1.00 94.88 565 SER A N 1
ATOM 4448 C CA . SER A 1 565 ? 6.670 -19.819 -12.432 1.00 94.88 565 SER A CA 1
ATOM 4449 C C . SER A 1 565 ? 7.329 -19.524 -11.079 1.00 94.88 565 SER A C 1
ATOM 4451 O O . SER A 1 565 ? 6.999 -20.150 -10.065 1.00 94.88 565 SER A O 1
ATOM 4453 N N . LEU A 1 566 ? 8.198 -18.510 -11.023 1.00 95.88 566 LEU A N 1
ATOM 4454 C CA . LEU A 1 566 ? 8.850 -18.081 -9.783 1.00 95.88 566 LEU A CA 1
ATOM 4455 C C . LEU A 1 566 ? 7.849 -17.529 -8.767 1.00 95.88 566 LEU A C 1
ATOM 4457 O O . LEU A 1 566 ? 7.956 -17.836 -7.582 1.00 95.88 566 LEU A O 1
ATOM 4461 N N . TRP A 1 567 ? 6.840 -16.773 -9.207 1.00 96.94 567 TRP A N 1
ATOM 4462 C CA . TRP A 1 567 ? 5.813 -16.229 -8.314 1.00 96.94 567 TRP A CA 1
ATOM 4463 C C . TRP A 1 567 ? 5.053 -17.334 -7.583 1.00 96.94 567 TRP A C 1
ATOM 4465 O O . TRP A 1 567 ? 4.819 -17.208 -6.384 1.00 96.94 567 TRP A O 1
ATOM 4475 N N . SER A 1 568 ? 4.732 -18.425 -8.283 1.00 95.19 568 SER A N 1
ATOM 4476 C CA . SER A 1 568 ? 4.068 -19.598 -7.708 1.00 95.19 568 SER A CA 1
ATOM 4477 C C . SER A 1 568 ? 4.888 -20.256 -6.591 1.00 95.19 568 SER A C 1
ATOM 4479 O O . SER A 1 568 ? 4.341 -20.602 -5.548 1.00 95.19 568 SER A O 1
ATOM 4481 N N . HIS A 1 569 ? 6.196 -20.442 -6.788 1.00 92.62 569 HIS A N 1
ATOM 4482 C CA . HIS A 1 569 ? 7.010 -21.289 -5.900 1.00 92.62 569 HIS A CA 1
ATOM 4483 C C . HIS A 1 569 ? 7.868 -20.515 -4.895 1.00 92.62 569 HIS A C 1
ATOM 4485 O O . HIS A 1 569 ? 8.136 -20.997 -3.794 1.00 92.62 569 HIS A O 1
ATOM 4491 N N . SER A 1 570 ? 8.344 -19.334 -5.279 1.00 94.62 570 SER A N 1
ATOM 4492 C CA . SER A 1 570 ? 9.302 -18.526 -4.517 1.00 94.62 570 SER A CA 1
ATOM 4493 C C . SER A 1 570 ? 8.795 -17.119 -4.205 1.00 94.62 570 SER A C 1
ATOM 4495 O O . SER A 1 570 ? 9.441 -16.422 -3.428 1.00 94.62 570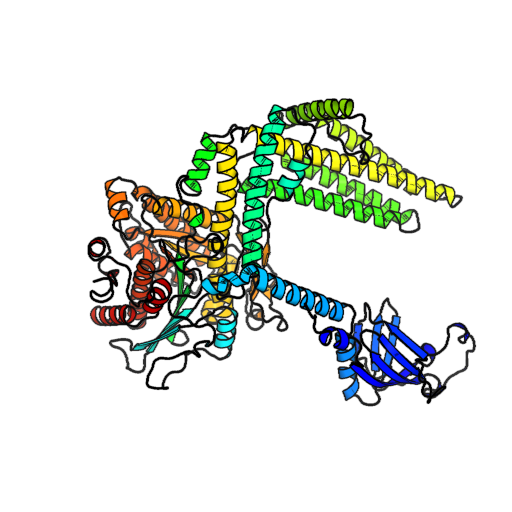 SER A O 1
ATOM 4497 N N . GLY A 1 571 ? 7.657 -16.706 -4.770 1.00 96.69 571 GLY A N 1
ATOM 4498 C CA . GLY A 1 571 ? 7.167 -15.330 -4.709 1.00 96.69 571 GLY A CA 1
ATOM 4499 C C . GLY A 1 571 ? 7.835 -14.423 -5.745 1.00 96.69 571 GLY A C 1
ATOM 4500 O O . GLY A 1 571 ? 8.828 -14.777 -6.370 1.00 96.69 571 GLY A O 1
ATOM 4501 N N . ALA A 1 572 ? 7.277 -13.235 -5.958 1.00 98.00 572 ALA A N 1
ATOM 4502 C CA . ALA A 1 572 ? 7.815 -12.262 -6.905 1.00 98.00 572 ALA A CA 1
ATOM 4503 C C . ALA A 1 572 ? 8.979 -11.476 -6.290 1.00 98.00 572 ALA A C 1
ATOM 4505 O O . ALA A 1 572 ? 8.852 -10.968 -5.179 1.00 98.00 572 ALA A O 1
ATOM 4506 N N . LEU A 1 573 ? 10.089 -11.312 -7.008 1.00 98.31 573 LEU A N 1
ATOM 4507 C CA . LEU A 1 573 ? 11.223 -10.501 -6.558 1.00 98.31 573 LEU A CA 1
ATOM 4508 C C . LEU A 1 573 ? 11.141 -9.080 -7.121 1.00 98.31 573 LEU A C 1
ATOM 4510 O O . LEU A 1 573 ? 11.105 -8.891 -8.335 1.00 98.31 573 LEU A O 1
ATOM 4514 N N . VAL A 1 574 ? 11.183 -8.076 -6.243 1.00 98.56 574 VAL A N 1
ATOM 4515 C CA . VAL A 1 574 ? 11.318 -6.670 -6.643 1.00 98.56 574 VAL A CA 1
ATOM 4516 C C . VAL A 1 574 ? 12.474 -6.034 -5.879 1.00 98.56 574 VAL A C 1
ATOM 4518 O O . VAL A 1 574 ? 12.450 -5.934 -4.651 1.00 98.56 574 VAL A O 1
ATOM 4521 N N . SER A 1 575 ? 13.487 -5.575 -6.607 1.00 98.19 575 SER A N 1
ATOM 4522 C CA . SER A 1 575 ? 14.636 -4.876 -6.036 1.00 98.19 575 SER A CA 1
ATOM 4523 C C . SER A 1 575 ? 14.416 -3.366 -6.086 1.00 98.19 575 SER A C 1
ATOM 4525 O O . SER A 1 575 ? 14.305 -2.773 -7.159 1.00 98.19 575 SER A O 1
ATOM 4527 N N . LEU A 1 576 ? 14.328 -2.742 -4.912 1.00 98.62 576 LEU A N 1
ATOM 4528 C CA . LEU A 1 576 ? 14.120 -1.310 -4.728 1.00 98.62 576 LEU A CA 1
ATOM 4529 C C . LEU A 1 576 ? 15.461 -0.628 -4.443 1.00 98.62 576 LEU A C 1
ATOM 4531 O O . LEU A 1 576 ? 16.048 -0.839 -3.389 1.00 98.62 576 LEU A O 1
ATOM 4535 N N . HIS A 1 577 ? 15.935 0.216 -5.352 1.00 98.50 577 HIS A N 1
ATOM 4536 C CA . HIS A 1 577 ? 17.222 0.904 -5.254 1.00 98.50 577 HIS A CA 1
ATOM 4537 C C . HIS A 1 577 ? 17.032 2.386 -4.948 1.00 98.50 577 HIS A C 1
ATOM 4539 O O . HIS A 1 577 ? 16.596 3.156 -5.801 1.00 98.50 577 HIS A O 1
ATOM 4545 N N . SER A 1 578 ? 17.393 2.795 -3.738 1.00 98.31 578 SER A N 1
ATOM 4546 C CA . SER A 1 578 ? 17.334 4.180 -3.282 1.00 98.31 578 SER A CA 1
ATOM 4547 C C . SER A 1 578 ? 18.678 4.894 -3.441 1.00 98.31 578 SER A C 1
ATOM 4549 O O . SER A 1 578 ? 19.735 4.348 -3.126 1.00 98.31 578 SER A O 1
ATOM 4551 N N . PHE A 1 579 ? 18.627 6.159 -3.867 1.00 97.69 579 PHE A N 1
ATOM 4552 C CA . PHE A 1 579 ? 19.777 7.074 -3.882 1.00 97.69 579 PHE A CA 1
ATOM 4553 C C . PHE A 1 579 ? 19.705 8.189 -2.831 1.00 97.69 579 PHE A C 1
ATOM 4555 O O . PHE A 1 579 ? 20.278 9.272 -3.023 1.00 97.69 579 PHE A O 1
ATOM 4562 N N . LEU A 1 580 ? 18.945 7.970 -1.758 1.00 97.25 580 LEU A N 1
ATOM 4563 C CA . LEU A 1 580 ? 18.817 8.893 -0.633 1.00 97.25 580 LEU A CA 1
ATOM 4564 C C . LEU A 1 580 ? 20.077 8.885 0.241 1.00 97.25 580 LEU A C 1
ATOM 4566 O O . LEU A 1 580 ? 20.694 7.847 0.470 1.00 97.25 580 LEU A O 1
ATOM 4570 N N . SER A 1 581 ? 20.460 10.052 0.749 1.00 96.38 581 SER A N 1
ATOM 4571 C CA . SER A 1 581 ? 21.507 10.155 1.762 1.00 96.38 581 SER A CA 1
ATOM 4572 C C . SER A 1 581 ? 20.995 9.780 3.148 1.00 96.38 581 SER A C 1
ATOM 4574 O O . SER A 1 581 ? 19.856 10.090 3.490 1.00 96.38 581 SER A O 1
ATOM 4576 N N . CYS A 1 582 ? 21.876 9.267 4.000 1.00 96.06 582 CYS A N 1
ATOM 4577 C CA . CYS A 1 582 ? 21.596 8.990 5.412 1.00 96.06 582 CYS A CA 1
ATOM 4578 C C . CYS A 1 582 ? 21.624 10.254 6.298 1.00 96.06 582 CYS A C 1
ATOM 4580 O O . CYS A 1 582 ? 21.993 10.183 7.465 1.00 96.06 582 CYS A O 1
ATOM 4582 N N . PHE A 1 583 ? 21.266 11.426 5.762 1.00 94.69 583 PHE A N 1
ATOM 4583 C CA . PHE A 1 583 ? 21.359 12.706 6.471 1.00 94.69 583 PHE A CA 1
ATOM 4584 C C . PHE A 1 583 ? 20.060 13.517 6.391 1.00 94.69 583 PHE A C 1
ATOM 4586 O O . PHE A 1 583 ? 19.403 13.564 5.345 1.00 94.69 583 PHE A O 1
ATOM 4593 N N . LEU A 1 584 ? 19.718 14.191 7.498 1.00 92.50 584 LEU A N 1
ATOM 4594 C CA . LEU A 1 584 ? 18.574 15.106 7.629 1.00 92.50 584 LEU A CA 1
ATOM 4595 C C . LEU A 1 584 ? 17.275 14.511 7.047 1.00 92.50 584 LEU A C 1
ATOM 4597 O O . LEU A 1 584 ? 16.945 13.356 7.296 1.00 92.50 584 LEU A O 1
ATOM 4601 N N . SER A 1 585 ? 16.541 15.288 6.240 1.00 93.94 585 SER A N 1
ATOM 4602 C CA . SER A 1 585 ? 15.263 14.867 5.655 1.00 93.94 585 SER A CA 1
ATOM 4603 C C . SER A 1 585 ? 15.344 13.576 4.837 1.00 93.94 585 SER A C 1
ATOM 4605 O O . SER A 1 585 ? 14.387 12.812 4.841 1.00 93.94 585 SER A O 1
ATOM 4607 N N . GLU A 1 586 ? 16.463 13.299 4.153 1.00 95.94 586 GLU A N 1
ATOM 4608 C CA . GLU A 1 586 ? 16.583 12.077 3.344 1.00 95.94 586 GLU A CA 1
ATOM 4609 C C . GLU A 1 586 ? 16.752 10.824 4.220 1.00 95.94 586 GLU A C 1
ATOM 4611 O O . GLU A 1 586 ? 16.268 9.762 3.835 1.00 95.94 586 GLU A O 1
ATOM 4616 N N . ARG A 1 587 ? 17.316 10.953 5.432 1.00 95.81 587 ARG A N 1
ATOM 4617 C CA . ARG A 1 587 ? 17.331 9.866 6.425 1.00 95.81 587 ARG A CA 1
ATOM 4618 C C . ARG A 1 587 ? 15.913 9.472 6.838 1.00 95.81 587 ARG A C 1
ATOM 4620 O O . ARG A 1 587 ? 15.590 8.294 6.896 1.00 95.81 587 ARG A O 1
ATOM 4627 N N . TYR A 1 588 ? 15.045 10.449 7.067 1.00 97.00 588 TYR A N 1
ATOM 4628 C CA . TYR A 1 588 ? 13.654 10.195 7.444 1.00 97.00 588 TYR A CA 1
ATOM 4629 C C . TYR A 1 588 ? 12.838 9.582 6.295 1.00 97.00 588 TYR A C 1
ATOM 4631 O O . TYR A 1 588 ? 11.991 8.724 6.520 1.00 97.00 588 TYR A O 1
ATOM 4639 N N . MET A 1 589 ? 13.139 9.952 5.047 1.00 97.88 589 MET A N 1
ATOM 4640 C CA . MET A 1 589 ? 12.592 9.263 3.870 1.00 97.88 589 MET A CA 1
ATOM 4641 C C . MET A 1 589 ? 13.081 7.808 3.792 1.00 97.88 589 MET A C 1
ATOM 4643 O O . MET A 1 589 ? 12.320 6.927 3.406 1.00 97.88 589 MET A O 1
ATOM 4647 N N . LEU A 1 590 ? 14.336 7.535 4.173 1.00 97.62 590 LEU A N 1
ATOM 4648 C CA . LEU A 1 590 ? 14.857 6.167 4.257 1.00 97.62 590 LEU A CA 1
ATOM 4649 C C . LEU A 1 590 ? 14.155 5.345 5.336 1.00 97.62 590 LEU A C 1
ATOM 4651 O O . LEU A 1 590 ? 13.830 4.189 5.087 1.00 97.62 590 LEU A O 1
ATOM 4655 N N . GLU A 1 591 ? 13.879 5.929 6.501 1.00 97.88 591 GLU A N 1
ATOM 4656 C CA . GLU A 1 591 ? 13.088 5.274 7.549 1.00 97.88 591 GLU A CA 1
ATOM 4657 C C . GLU A 1 591 ? 11.707 4.842 7.033 1.00 97.88 591 GLU A C 1
ATOM 4659 O O . GLU A 1 591 ? 11.275 3.723 7.314 1.00 97.88 591 GLU A O 1
ATOM 4664 N N . ASP A 1 592 ? 11.047 5.684 6.230 1.00 98.31 592 ASP A N 1
ATOM 4665 C CA . ASP A 1 592 ? 9.773 5.337 5.589 1.00 98.31 592 ASP A CA 1
ATOM 4666 C C . ASP A 1 592 ? 9.929 4.160 4.604 1.00 98.31 592 ASP A C 1
ATOM 4668 O O . ASP A 1 592 ? 9.141 3.211 4.631 1.00 98.31 592 ASP A O 1
ATOM 4672 N N . LEU A 1 593 ? 10.970 4.183 3.760 1.00 98.31 593 LEU A N 1
ATOM 4673 C CA . LEU A 1 593 ? 11.256 3.110 2.797 1.00 98.31 593 LEU A CA 1
ATOM 4674 C C . LEU A 1 593 ? 11.551 1.767 3.477 1.00 98.31 593 LEU A C 1
ATOM 4676 O O . LEU A 1 593 ? 11.071 0.733 3.007 1.00 98.31 593 LEU A O 1
ATOM 4680 N N . ILE A 1 594 ? 12.324 1.771 4.567 1.00 97.88 594 ILE A N 1
ATOM 4681 C CA . ILE A 1 594 ? 12.662 0.565 5.338 1.00 97.88 594 ILE A CA 1
ATOM 4682 C C . ILE A 1 594 ? 11.383 -0.087 5.869 1.00 97.88 594 ILE A C 1
ATOM 4684 O O . ILE A 1 594 ? 11.167 -1.289 5.672 1.00 97.88 594 ILE A O 1
ATOM 4688 N N . GLU A 1 595 ? 10.509 0.708 6.494 1.00 96.69 595 GLU A N 1
ATOM 4689 C CA . GLU A 1 595 ? 9.235 0.214 7.015 1.00 96.69 595 GLU A CA 1
ATOM 4690 C C . GLU A 1 595 ? 8.333 -0.324 5.901 1.00 96.69 595 GLU A C 1
ATOM 4692 O O . GLU A 1 595 ? 7.744 -1.396 6.059 1.00 96.69 595 GLU A O 1
ATOM 4697 N N . MET A 1 596 ? 8.260 0.349 4.747 1.00 96.69 596 MET A N 1
ATOM 4698 C CA . MET A 1 596 ? 7.434 -0.120 3.629 1.00 96.69 596 MET A CA 1
ATOM 4699 C C . MET A 1 596 ? 7.956 -1.392 2.982 1.00 96.69 596 MET A C 1
ATOM 4701 O O . MET A 1 596 ? 7.168 -2.295 2.715 1.00 96.69 596 MET A O 1
ATOM 4705 N N . ALA A 1 597 ? 9.266 -1.509 2.759 1.00 97.88 597 ALA A N 1
ATOM 4706 C CA . ALA A 1 597 ? 9.848 -2.735 2.220 1.00 97.88 597 ALA A CA 1
ATOM 4707 C C . ALA A 1 597 ? 9.579 -3.926 3.155 1.00 97.88 597 ALA A C 1
ATOM 4709 O O . ALA A 1 597 ? 9.273 -5.030 2.701 1.00 97.88 597 ALA A O 1
ATOM 4710 N N . SER A 1 598 ? 9.648 -3.701 4.472 1.00 96.50 598 SER A N 1
ATOM 4711 C CA . SER A 1 598 ? 9.303 -4.703 5.482 1.00 96.50 598 SER A CA 1
ATOM 4712 C C . SER A 1 598 ? 7.818 -5.075 5.467 1.00 96.50 598 SER A C 1
ATOM 4714 O O . SER A 1 598 ? 7.470 -6.261 5.469 1.00 96.50 598 SER A O 1
ATOM 4716 N N . LEU A 1 599 ? 6.933 -4.077 5.409 1.00 94.62 599 LEU A N 1
ATOM 4717 C CA . LEU A 1 599 ? 5.485 -4.270 5.402 1.00 94.62 599 LEU A CA 1
ATOM 4718 C C . LEU A 1 599 ? 5.021 -5.003 4.138 1.00 94.62 599 LEU A C 1
ATOM 4720 O O . LEU A 1 599 ? 4.317 -6.004 4.256 1.00 94.62 599 LEU A O 1
ATOM 4724 N N . LEU A 1 600 ? 5.477 -4.585 2.954 1.00 96.06 600 LEU A N 1
ATOM 4725 C CA . LEU A 1 600 ? 5.148 -5.232 1.678 1.00 96.06 600 LEU A CA 1
ATOM 4726 C C . LEU A 1 600 ? 5.530 -6.718 1.673 1.00 96.06 600 LEU A C 1
ATOM 4728 O O . LEU A 1 600 ? 4.753 -7.549 1.218 1.00 96.06 600 LEU A O 1
ATOM 4732 N N . ARG A 1 601 ? 6.687 -7.068 2.245 1.00 96.62 601 ARG A N 1
ATOM 4733 C CA . ARG A 1 601 ? 7.165 -8.457 2.311 1.00 96.62 601 ARG A CA 1
ATOM 4734 C C . ARG A 1 601 ? 6.395 -9.326 3.304 1.00 96.62 601 ARG A C 1
ATOM 4736 O O . ARG A 1 601 ? 6.230 -10.516 3.076 1.00 96.62 601 ARG A O 1
ATOM 4743 N N . SER A 1 602 ? 5.999 -8.759 4.443 1.00 95.19 602 SER A N 1
ATOM 4744 C CA . SER A 1 602 ? 5.471 -9.534 5.578 1.00 95.19 602 SER A CA 1
ATOM 4745 C C . SER A 1 602 ? 3.950 -9.512 5.703 1.00 95.19 602 SER A C 1
ATOM 4747 O O . SER A 1 602 ? 3.382 -10.416 6.313 1.00 95.19 602 SER A O 1
ATOM 4749 N N . ARG A 1 603 ? 3.285 -8.485 5.163 1.00 93.94 603 ARG A N 1
ATOM 4750 C CA . ARG A 1 603 ? 1.850 -8.233 5.368 1.00 93.94 603 ARG A CA 1
ATOM 4751 C C . ARG A 1 603 ? 1.044 -8.145 4.078 1.00 93.94 603 ARG A C 1
ATOM 4753 O O . ARG A 1 603 ? -0.180 -8.190 4.171 1.00 93.94 603 ARG A O 1
ATOM 4760 N N . CYS A 1 604 ? 1.678 -8.055 2.909 1.00 95.50 604 CYS A N 1
ATOM 4761 C CA . CYS A 1 604 ? 0.974 -8.050 1.628 1.00 95.50 604 CYS A CA 1
ATOM 4762 C C . CYS A 1 604 ? 1.024 -9.421 0.956 1.00 95.50 604 CYS A C 1
ATOM 4764 O O . CYS A 1 604 ? 2.062 -10.081 0.921 1.00 95.50 604 CYS A O 1
ATOM 4766 N N . LYS A 1 605 ? -0.104 -9.824 0.375 1.00 96.81 605 LYS A N 1
ATOM 4767 C CA . LYS A 1 605 ? -0.196 -10.994 -0.498 1.00 96.81 605 LYS A CA 1
ATOM 4768 C C . LYS A 1 605 ? -1.020 -10.687 -1.736 1.00 96.81 605 LYS A C 1
ATOM 4770 O O . LYS A 1 605 ? -1.946 -9.875 -1.687 1.00 96.81 605 LYS A O 1
ATOM 4775 N N . PHE A 1 606 ? -0.682 -11.358 -2.824 1.00 97.94 606 PHE A N 1
ATOM 4776 C CA . PHE A 1 606 ? -1.210 -11.092 -4.152 1.00 97.94 606 PHE A CA 1
ATOM 4777 C C . PHE A 1 606 ? -1.872 -12.350 -4.707 1.00 97.94 606 PHE A C 1
ATOM 4779 O O . PHE A 1 606 ? -1.417 -13.455 -4.428 1.00 97.94 606 PHE A O 1
ATOM 4786 N N . ARG A 1 607 ? -2.953 -12.190 -5.466 1.00 96.75 607 ARG A N 1
ATOM 4787 C CA . ARG A 1 607 ? -3.585 -13.267 -6.237 1.00 96.75 607 ARG A CA 1
ATOM 4788 C C . ARG A 1 607 ? -3.922 -12.774 -7.634 1.00 96.75 607 ARG A C 1
ATOM 4790 O O . ARG A 1 607 ? -4.125 -11.573 -7.834 1.00 96.75 607 ARG A O 1
ATOM 4797 N N . LEU A 1 608 ? -4.019 -13.703 -8.574 1.00 95.94 608 LEU A N 1
ATOM 4798 C CA . LEU A 1 608 ? -4.377 -13.415 -9.958 1.00 95.94 608 LEU A CA 1
ATOM 4799 C 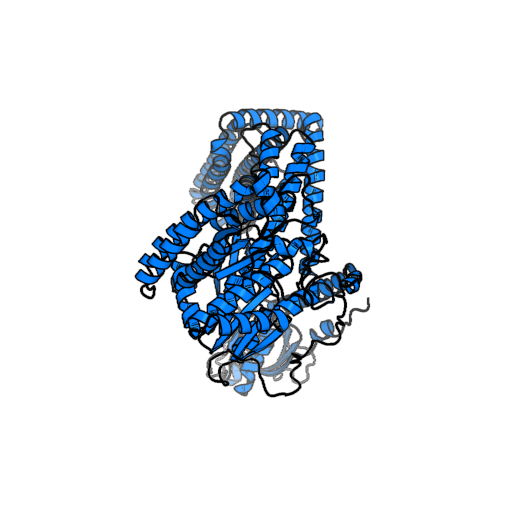C . LEU A 1 608 ? -5.838 -13.789 -10.221 1.00 95.94 608 LEU A C 1
ATOM 4801 O O . LEU A 1 608 ? -6.351 -14.745 -9.643 1.00 95.94 608 LEU A O 1
ATOM 4805 N N . VAL A 1 609 ? -6.509 -13.027 -11.085 1.00 92.00 609 VAL A N 1
ATOM 4806 C CA . VAL A 1 609 ? -7.861 -13.335 -11.580 1.00 92.00 609 VAL A CA 1
ATOM 4807 C C . VAL A 1 609 ? -7.936 -13.146 -13.089 1.00 92.00 609 VAL A C 1
ATOM 4809 O O . VAL A 1 609 ? -7.304 -12.243 -13.643 1.00 92.00 609 VAL A O 1
ATOM 4812 N N . ARG A 1 610 ? -8.723 -13.993 -13.760 1.00 90.75 610 ARG A N 1
ATOM 4813 C CA . ARG A 1 610 ? -8.946 -13.890 -15.204 1.00 90.75 610 ARG A CA 1
ATOM 4814 C C . ARG A 1 610 ? -9.755 -12.636 -15.502 1.00 90.75 610 ARG A C 1
ATOM 4816 O O . ARG A 1 610 ? -10.815 -12.426 -14.913 1.00 90.75 610 ARG A O 1
ATOM 4823 N N . MET A 1 611 ? -9.280 -11.818 -16.432 1.00 82.62 611 MET A N 1
ATOM 4824 C CA . MET A 1 611 ? -10.062 -10.700 -16.942 1.00 82.62 611 MET A CA 1
ATOM 4825 C C . MET A 1 611 ? -11.105 -11.204 -17.944 1.00 82.62 611 MET A C 1
ATOM 4827 O O . MET A 1 611 ? -10.761 -11.870 -18.921 1.00 82.62 611 MET A O 1
ATOM 4831 N N . PHE A 1 612 ? -12.373 -10.851 -17.734 1.00 69.69 612 PHE A N 1
ATOM 4832 C CA . PHE A 1 612 ? -13.454 -11.131 -18.681 1.00 69.69 612 PHE A CA 1
ATOM 4833 C C . PHE A 1 612 ? -13.523 -10.020 -19.741 1.00 69.69 612 PHE A C 1
ATOM 4835 O O . PHE A 1 612 ? -13.433 -8.842 -19.397 1.00 69.69 612 PHE A O 1
ATOM 4842 N N . SER A 1 613 ? -13.702 -10.363 -21.027 1.00 58.53 613 SER A N 1
ATOM 4843 C CA . SER A 1 613 ? -13.555 -9.399 -22.144 1.00 58.53 613 SER A CA 1
ATOM 4844 C C . SER A 1 613 ? -14.512 -8.197 -22.097 1.00 58.53 613 SER A C 1
ATOM 4846 O O . SER A 1 613 ? -14.268 -7.183 -22.748 1.00 58.53 613 SER A O 1
ATOM 4848 N N . VAL A 1 614 ? -15.584 -8.282 -21.302 1.00 52.25 614 VAL A N 1
ATOM 4849 C CA . VAL A 1 614 ? -16.576 -7.210 -21.136 1.00 52.25 614 VAL A CA 1
ATOM 4850 C C . VAL A 1 614 ? -15.991 -6.001 -20.391 1.00 52.25 614 VAL A C 1
ATOM 4852 O O . VAL A 1 614 ? -16.408 -4.866 -20.625 1.00 52.25 614 VAL A O 1
ATOM 4855 N N . SER A 1 615 ? -15.001 -6.210 -19.516 1.00 52.78 615 SER A N 1
ATOM 4856 C CA . SER A 1 615 ? -14.359 -5.144 -18.744 1.00 52.78 615 SER A CA 1
ATOM 4857 C C . SER A 1 615 ? -13.023 -4.737 -19.369 1.00 52.78 615 SER A C 1
ATOM 4859 O O . SER A 1 615 ? -12.039 -5.457 -19.248 1.00 52.78 615 SER A O 1
ATOM 4861 N N . LYS A 1 616 ? -12.943 -3.536 -19.959 1.00 60.06 616 LYS A N 1
ATOM 4862 C CA . LYS A 1 616 ? -11.671 -2.911 -20.388 1.00 60.06 616 LYS A CA 1
ATOM 4863 C C . LYS A 1 616 ? -10.912 -2.241 -19.230 1.00 60.06 616 LYS A C 1
ATOM 4865 O O . LYS A 1 616 ? -10.289 -1.201 -19.420 1.00 60.06 616 LYS A O 1
ATOM 4870 N N . SER A 1 617 ? -11.023 -2.774 -18.014 1.00 66.44 617 SER A N 1
ATOM 4871 C CA . SER A 1 617 ? -10.392 -2.188 -16.830 1.00 66.44 617 SER A CA 1
ATOM 4872 C C . SER A 1 617 ? -9.323 -3.118 -16.274 1.00 66.44 617 SER A C 1
ATOM 4874 O O . SER A 1 617 ? -9.614 -4.251 -15.905 1.00 66.44 617 SER A O 1
ATOM 4876 N N . CYS A 1 618 ? -8.095 -2.609 -16.172 1.00 74.31 618 CYS A N 1
ATOM 4877 C CA . CYS A 1 618 ? -6.979 -3.274 -15.502 1.00 74.31 618 CYS A CA 1
ATOM 4878 C C . CYS A 1 618 ? -6.883 -2.876 -14.009 1.00 74.31 618 CYS A C 1
ATOM 4880 O O . CYS A 1 618 ? -5.813 -2.916 -13.399 1.00 74.31 618 CYS A O 1
ATOM 4882 N N . SER A 1 619 ? -7.986 -2.429 -13.401 1.00 81.19 619 SER A N 1
ATOM 4883 C CA . SER A 1 619 ? -7.973 -1.964 -12.013 1.00 81.19 619 SER A CA 1
ATOM 4884 C C . SER A 1 619 ? -7.709 -3.119 -11.034 1.00 81.19 619 SER A C 1
ATOM 4886 O O . SER A 1 619 ? -8.478 -4.082 -11.004 1.00 81.19 619 SER A O 1
ATOM 4888 N N . PRO A 1 620 ? -6.658 -3.036 -10.201 1.00 86.88 620 PRO A N 1
ATOM 4889 C CA . PRO A 1 620 ? -6.437 -3.984 -9.118 1.00 86.88 620 PRO A CA 1
ATOM 4890 C C . PRO A 1 620 ? -7.480 -3.785 -8.009 1.00 86.88 620 PRO A C 1
ATOM 4892 O O . PRO A 1 620 ? -7.967 -2.675 -7.793 1.00 86.88 620 PRO A O 1
ATOM 4895 N N . VAL A 1 621 ? -7.776 -4.846 -7.257 1.00 84.94 621 VAL A N 1
ATOM 4896 C CA . VAL A 1 621 ? -8.628 -4.765 -6.057 1.00 84.94 621 VAL A CA 1
ATOM 4897 C C . VAL A 1 621 ? -7.751 -4.894 -4.822 1.00 84.94 621 VAL A C 1
ATOM 4899 O O . VAL A 1 621 ? -7.070 -5.907 -4.649 1.00 84.94 621 VAL A O 1
ATOM 4902 N N . VAL A 1 622 ? -7.764 -3.869 -3.970 1.00 86.06 622 VAL A N 1
ATOM 4903 C CA . VAL A 1 622 ? -7.003 -3.832 -2.717 1.00 86.06 622 VAL A CA 1
ATOM 4904 C C . VAL A 1 622 ? -7.961 -3.961 -1.546 1.00 86.06 622 VAL A C 1
ATOM 4906 O O . VAL A 1 622 ? -8.876 -3.160 -1.378 1.00 86.06 622 VAL A O 1
ATOM 4909 N N . GLU A 1 623 ? -7.727 -4.973 -0.725 1.00 86.88 623 GLU A N 1
ATOM 4910 C CA . GLU A 1 623 ? -8.526 -5.288 0.450 1.00 86.88 623 GLU A CA 1
ATOM 4911 C C . GLU A 1 623 ? -7.630 -5.371 1.687 1.00 86.88 623 GLU A C 1
ATOM 4913 O O . GLU A 1 623 ? -6.435 -5.676 1.613 1.00 86.88 623 GLU A O 1
ATOM 4918 N N . GLY A 1 624 ? -8.233 -5.184 2.856 1.00 86.50 624 GLY A N 1
ATOM 4919 C CA . GLY A 1 624 ? -7.573 -5.408 4.134 1.00 86.50 624 GLY A CA 1
ATOM 4920 C C . GLY A 1 624 ? -7.166 -4.124 4.849 1.00 86.50 624 GLY A C 1
ATOM 4921 O O . GLY A 1 624 ? -7.852 -3.120 4.740 1.00 86.50 624 GLY A O 1
ATOM 4922 N N . ASP A 1 625 ? -6.103 -4.197 5.652 1.00 86.06 625 ASP A N 1
ATOM 4923 C CA . ASP A 1 625 ? -5.557 -3.082 6.447 1.00 86.06 625 ASP A CA 1
ATOM 4924 C C . ASP A 1 625 ? -4.064 -3.322 6.768 1.00 86.06 625 ASP A C 1
ATOM 4926 O O . ASP A 1 625 ? -3.499 -4.317 6.319 1.00 86.06 625 ASP A O 1
ATOM 4930 N N . LEU A 1 626 ? -3.422 -2.458 7.571 1.00 88.19 626 LEU A N 1
ATOM 4931 C CA . LEU A 1 626 ? -1.991 -2.536 7.916 1.00 88.19 626 LEU A CA 1
ATOM 4932 C C . LEU A 1 626 ? -1.562 -3.881 8.534 1.00 88.19 626 LEU A C 1
ATOM 4934 O O . LEU A 1 626 ? -0.386 -4.239 8.456 1.00 88.19 626 LEU A O 1
ATOM 4938 N N . GLY A 1 627 ? -2.485 -4.626 9.147 1.00 87.69 627 GLY A N 1
ATOM 4939 C CA . GLY A 1 627 ? -2.217 -5.944 9.717 1.00 87.69 627 GLY A CA 1
ATOM 4940 C C . GLY A 1 627 ? -2.157 -7.068 8.676 1.00 87.69 627 GLY A C 1
ATOM 4941 O O . GLY A 1 627 ? -1.456 -8.058 8.898 1.00 87.69 627 GLY A O 1
ATOM 4942 N N . ALA A 1 628 ? -2.871 -6.925 7.555 1.00 91.19 628 ALA A N 1
ATOM 4943 C CA . ALA A 1 628 ? -2.872 -7.855 6.424 1.00 91.19 628 ALA A CA 1
ATOM 4944 C C . ALA A 1 628 ? -3.542 -7.212 5.197 1.00 91.19 628 ALA A C 1
ATOM 4946 O O . ALA A 1 628 ? -4.737 -6.898 5.224 1.00 91.19 628 ALA A O 1
ATOM 4947 N N . ILE A 1 629 ? -2.782 -7.074 4.114 1.00 92.12 629 ILE A N 1
ATOM 4948 C CA . ILE A 1 629 ? -3.213 -6.470 2.852 1.00 92.12 629 ILE A CA 1
ATOM 4949 C C . ILE A 1 629 ? -3.289 -7.565 1.796 1.00 92.12 629 ILE A C 1
ATOM 4951 O O . ILE A 1 629 ? -2.389 -8.398 1.657 1.00 92.12 629 ILE A O 1
ATOM 4955 N N . LYS A 1 630 ? -4.383 -7.566 1.047 1.00 92.75 630 LYS A N 1
ATOM 4956 C CA . LYS A 1 630 ? -4.662 -8.522 -0.016 1.00 92.75 630 LYS A CA 1
ATOM 4957 C C . LYS A 1 630 ? -4.868 -7.754 -1.308 1.00 92.75 630 LYS A C 1
ATOM 4959 O O . LYS A 1 630 ? -5.694 -6.851 -1.355 1.00 92.75 630 LYS A O 1
ATOM 4964 N N . VAL A 1 631 ? -4.126 -8.113 -2.346 1.00 93.38 631 VAL A N 1
ATOM 4965 C CA . VAL A 1 631 ? -4.230 -7.469 -3.655 1.00 93.38 631 VAL A CA 1
ATOM 4966 C C . VAL A 1 631 ? -4.602 -8.497 -4.708 1.00 93.38 631 VAL A C 1
ATOM 4968 O O . VAL A 1 631 ? -3.984 -9.551 -4.817 1.00 93.38 631 VAL A O 1
ATOM 4971 N N . THR A 1 632 ? -5.621 -8.183 -5.493 1.00 93.00 632 THR A N 1
ATOM 4972 C CA . THR A 1 632 ? -6.079 -9.005 -6.611 1.00 93.00 632 THR A CA 1
ATOM 4973 C C . THR A 1 632 ? -5.723 -8.305 -7.913 1.00 93.00 632 THR A C 1
ATOM 4975 O O . THR A 1 632 ? -6.087 -7.142 -8.094 1.00 93.00 632 THR A O 1
ATOM 4978 N N . LEU A 1 633 ? -5.011 -8.998 -8.802 1.00 93.25 633 LEU A N 1
ATOM 4979 C CA . LEU A 1 633 ? -4.528 -8.451 -10.069 1.00 93.25 633 LEU A CA 1
ATOM 4980 C C . LEU A 1 633 ? -5.221 -9.129 -11.260 1.00 93.25 633 LEU A C 1
ATOM 4982 O O . LEU A 1 633 ? -5.226 -10.362 -11.325 1.00 93.25 633 LEU A O 1
ATOM 4986 N N . PRO A 1 634 ? -5.783 -8.358 -12.207 1.00 90.94 634 PRO A N 1
ATOM 4987 C CA . PRO A 1 634 ? -6.354 -8.911 -13.427 1.00 90.94 634 PRO A CA 1
ATOM 4988 C C . PRO A 1 634 ? -5.265 -9.335 -14.420 1.00 90.94 634 PRO A C 1
ATOM 4990 O O . PRO A 1 634 ? -4.284 -8.618 -14.639 1.00 90.94 634 PRO A O 1
ATOM 4993 N N . VAL A 1 635 ? -5.477 -10.488 -15.053 1.00 91.94 635 VAL A N 1
ATOM 4994 C CA . VAL A 1 635 ? -4.617 -11.041 -16.107 1.00 91.94 635 VAL A CA 1
ATOM 4995 C C . VAL A 1 635 ? -5.396 -11.102 -17.426 1.00 91.94 635 VAL A C 1
ATOM 4997 O O . VAL A 1 635 ? -6.554 -11.540 -17.405 1.00 91.94 635 VAL A O 1
ATOM 5000 N N . PRO A 1 636 ? -4.793 -10.715 -18.567 1.00 89.44 636 PRO A N 1
ATOM 5001 C CA . PRO A 1 636 ? -5.416 -10.861 -19.880 1.00 89.44 636 PRO A CA 1
ATOM 5002 C C . PRO A 1 636 ? -5.854 -12.303 -20.159 1.00 89.44 636 PRO A C 1
ATOM 5004 O O . PRO A 1 636 ? -5.171 -13.260 -19.785 1.00 89.44 636 PRO A O 1
ATOM 5007 N N . SER A 1 637 ? -7.007 -12.467 -20.810 1.00 88.25 637 SER A N 1
ATOM 5008 C CA . SER A 1 637 ? -7.626 -13.784 -21.014 1.00 88.25 637 SER A CA 1
ATOM 5009 C C . SER A 1 637 ? -6.758 -14.734 -21.838 1.00 88.25 637 SER A C 1
ATOM 5011 O O . SER A 1 637 ? -6.790 -15.935 -21.593 1.00 88.25 637 SER A O 1
ATOM 5013 N N . GLU A 1 638 ? -5.976 -14.200 -22.769 1.00 87.25 638 GLU A N 1
ATOM 5014 C CA . GLU A 1 638 ? -5.033 -14.905 -23.634 1.00 87.25 638 GLU A CA 1
ATOM 5015 C C . GLU A 1 638 ? -3.770 -15.382 -22.901 1.00 87.25 638 GLU A C 1
ATOM 5017 O O . GLU A 1 638 ? -3.125 -16.327 -23.343 1.00 87.25 638 GLU A O 1
ATOM 5022 N N . ARG A 1 639 ? -3.434 -14.770 -21.757 1.00 91.25 639 ARG A N 1
ATOM 5023 C CA . ARG A 1 639 ? -2.306 -15.181 -20.904 1.00 91.25 639 ARG A CA 1
ATOM 5024 C C . ARG A 1 639 ? -2.721 -16.068 -19.743 1.00 91.25 639 ARG A C 1
ATOM 5026 O O . ARG A 1 639 ? -1.874 -16.711 -19.132 1.00 91.25 639 ARG A O 1
ATOM 5033 N N . TRP A 1 640 ? -4.012 -16.104 -19.424 1.00 93.56 640 TRP A N 1
ATOM 5034 C CA . TRP A 1 640 ? -4.528 -16.892 -18.310 1.00 93.56 640 TRP A CA 1
ATOM 5035 C C . TRP A 1 640 ? -4.205 -18.379 -18.455 1.00 93.56 640 TRP A C 1
ATOM 5037 O O . TRP A 1 640 ? -3.739 -19.007 -17.508 1.00 93.56 640 TRP A O 1
ATOM 5047 N N . ASP A 1 641 ? -4.413 -18.923 -19.654 1.00 91.88 641 ASP A N 1
ATOM 5048 C CA . ASP A 1 641 ? -4.344 -20.366 -19.893 1.00 91.88 641 ASP A CA 1
ATOM 5049 C C . ASP A 1 641 ? -2.898 -20.911 -19.854 1.00 91.88 641 ASP A C 1
ATOM 5051 O O . ASP A 1 641 ? -2.700 -22.112 -19.678 1.00 91.88 641 ASP A O 1
ATOM 5055 N N . ILE A 1 642 ? -1.887 -20.034 -19.945 1.00 93.44 642 ILE A N 1
ATOM 5056 C CA . ILE A 1 642 ? -0.458 -20.388 -19.856 1.00 93.44 642 ILE A CA 1
ATOM 5057 C C . ILE A 1 642 ? 0.152 -20.156 -18.460 1.00 93.44 642 ILE A C 1
ATOM 5059 O O . ILE A 1 642 ? 1.333 -20.428 -18.254 1.00 93.44 642 ILE A O 1
ATOM 5063 N N . LEU A 1 643 ? -0.620 -19.660 -17.486 1.00 95.31 643 LEU A N 1
ATOM 5064 C CA . LEU A 1 643 ? -0.149 -19.508 -16.105 1.00 95.31 643 LEU A CA 1
ATOM 5065 C C . LEU A 1 643 ? 0.094 -20.871 -15.428 1.00 95.31 643 LEU A C 1
ATOM 5067 O O . LEU A 1 643 ? -0.593 -21.845 -15.739 1.00 95.31 643 LEU A O 1
ATOM 5071 N N . PRO A 1 644 ? 0.970 -20.946 -14.410 1.00 94.06 644 PRO A N 1
ATOM 5072 C CA . PRO A 1 644 ? 1.014 -22.088 -13.497 1.00 94.06 644 PRO A CA 1
ATOM 5073 C C . PRO A 1 644 ? -0.359 -22.401 -12.879 1.00 94.06 644 PRO A C 1
ATOM 5075 O O . PRO A 1 644 ? -1.094 -21.492 -12.486 1.00 94.06 644 PRO A O 1
ATOM 5078 N N . GLN A 1 645 ? -0.690 -23.691 -12.741 1.00 95.12 645 GLN A N 1
ATOM 5079 C CA . GLN A 1 645 ? -2.004 -24.143 -12.251 1.00 95.12 645 GLN A CA 1
ATOM 5080 C C . GLN A 1 645 ? -2.357 -23.602 -10.858 1.00 95.12 645 GLN A C 1
ATOM 5082 O O . GLN A 1 645 ? -3.499 -23.225 -10.622 1.00 95.12 645 GLN A O 1
ATOM 5087 N N . SER A 1 646 ? -1.384 -23.508 -9.952 1.00 95.62 646 SER A N 1
ATOM 5088 C CA . SER A 1 646 ? -1.534 -22.890 -8.623 1.00 95.62 646 SER A CA 1
ATOM 5089 C C . SER A 1 646 ? -2.101 -21.468 -8.706 1.00 95.62 646 SER A C 1
ATOM 5091 O O . SER A 1 646 ? -3.075 -21.127 -8.034 1.00 95.62 646 SER A O 1
ATOM 5093 N N . LEU A 1 647 ? -1.541 -20.641 -9.591 1.00 97.25 647 LEU A N 1
ATOM 5094 C CA . LEU A 1 647 ? -1.981 -19.263 -9.791 1.00 97.25 647 LEU A CA 1
ATOM 5095 C C . LEU A 1 647 ? -3.355 -19.198 -10.468 1.00 97.25 647 LEU A C 1
ATOM 5097 O O . LEU A 1 647 ? -4.166 -18.351 -10.095 1.00 97.25 647 LEU A O 1
ATOM 5101 N N . GLN A 1 648 ? -3.648 -20.113 -11.400 1.00 95.94 648 GLN A N 1
ATOM 5102 C CA . GLN A 1 648 ? -4.987 -20.236 -11.994 1.00 95.94 648 GLN A CA 1
ATOM 5103 C C . GLN A 1 648 ? -6.049 -20.629 -10.953 1.00 95.94 648 GLN A C 1
ATOM 5105 O O . GLN A 1 648 ? -7.175 -20.138 -11.004 1.00 95.94 648 GLN A O 1
ATOM 5110 N N . ASN A 1 649 ? -5.683 -21.450 -9.965 1.00 94.31 649 ASN A N 1
ATOM 5111 C CA . ASN A 1 649 ? -6.553 -21.853 -8.855 1.00 94.31 649 ASN A CA 1
ATOM 5112 C C . ASN A 1 649 ? -6.794 -20.726 -7.829 1.00 94.31 649 ASN A C 1
ATOM 5114 O O . ASN A 1 649 ? -7.506 -20.924 -6.843 1.00 94.31 649 ASN A O 1
ATOM 5118 N N . GLY A 1 650 ? -6.219 -19.538 -8.043 1.00 93.69 650 GLY A N 1
ATOM 5119 C CA . GLY A 1 650 ? -6.392 -18.380 -7.169 1.00 93.69 650 GLY A CA 1
ATOM 5120 C C . GLY A 1 650 ? -5.537 -18.427 -5.902 1.00 93.69 650 GLY A C 1
ATOM 5121 O O . GLY A 1 650 ? -5.875 -17.760 -4.916 1.00 93.69 650 GLY A O 1
ATOM 5122 N N . GLU A 1 651 ? -4.445 -19.198 -5.904 1.00 96.88 651 GLU A N 1
ATOM 5123 C CA . GLU A 1 651 ? -3.498 -19.217 -4.791 1.00 96.88 651 GLU A CA 1
ATOM 5124 C C . GLU A 1 651 ? -2.843 -17.846 -4.571 1.00 96.88 651 GLU A C 1
ATOM 5126 O O . GLU A 1 651 ? -2.645 -17.042 -5.488 1.00 96.88 651 GLU A O 1
ATOM 5131 N N . TRP A 1 652 ? -2.516 -17.572 -3.307 1.00 97.44 652 TRP A N 1
ATOM 5132 C CA . TRP A 1 652 ? -1.859 -16.333 -2.909 1.00 97.44 652 TRP A CA 1
ATOM 5133 C C . TRP A 1 652 ? -0.341 -16.485 -2.980 1.00 97.44 652 TRP A C 1
ATOM 5135 O O . TRP A 1 652 ? 0.205 -17.411 -2.388 1.00 97.44 652 TRP A O 1
ATOM 5145 N N . PHE A 1 653 ? 0.344 -15.509 -3.570 1.00 98.00 653 PHE A N 1
ATOM 5146 C CA . PHE A 1 653 ? 1.802 -15.409 -3.560 1.00 98.00 653 PHE A CA 1
ATOM 5147 C C . PHE A 1 653 ? 2.284 -14.140 -2.842 1.00 98.00 653 PHE A C 1
ATOM 5149 O O . PHE A 1 653 ? 1.529 -13.187 -2.615 1.00 98.00 653 PHE A O 1
ATOM 5156 N N . GLN A 1 654 ? 3.557 -14.137 -2.443 1.00 97.25 654 GLN A N 1
ATOM 5157 C CA . GLN A 1 654 ? 4.215 -13.008 -1.779 1.00 97.25 654 GLN A CA 1
ATOM 5158 C C . GLN A 1 654 ? 5.086 -12.214 -2.755 1.00 97.25 654 GLN A C 1
ATOM 5160 O O . GLN A 1 654 ? 5.538 -12.741 -3.768 1.00 97.25 654 GLN A O 1
ATOM 5165 N N . VAL A 1 655 ? 5.358 -10.951 -2.416 1.00 98.25 655 VAL A N 1
ATOM 5166 C CA . VAL A 1 655 ? 6.339 -10.117 -3.123 1.00 98.25 655 VAL A CA 1
ATOM 5167 C C . VAL A 1 655 ? 7.511 -9.825 -2.186 1.00 98.25 655 VAL A C 1
ATOM 5169 O O . VAL A 1 655 ? 7.369 -9.168 -1.153 1.00 98.25 655 VAL A O 1
ATOM 5172 N N . HIS A 1 656 ? 8.693 -10.295 -2.560 1.00 97.88 656 HIS A N 1
ATOM 5173 C CA . HIS A 1 656 ? 9.957 -10.041 -1.890 1.00 97.88 656 HIS A CA 1
ATOM 5174 C C . HIS A 1 656 ? 10.529 -8.695 -2.331 1.00 97.88 656 HIS A C 1
ATOM 5176 O O . HIS A 1 656 ? 11.319 -8.612 -3.267 1.00 97.88 656 HIS A O 1
ATOM 5182 N N . VAL A 1 657 ? 10.144 -7.632 -1.620 1.00 98.44 657 VAL A N 1
ATOM 5183 C CA . VAL A 1 657 ? 10.753 -6.309 -1.801 1.00 98.44 657 VAL A CA 1
ATOM 5184 C C . VAL A 1 657 ? 12.077 -6.238 -1.037 1.00 98.44 657 VAL A C 1
ATOM 5186 O O . VAL A 1 657 ? 12.106 -6.339 0.200 1.00 98.44 657 VAL A O 1
ATOM 5189 N N . ILE A 1 658 ? 13.173 -6.070 -1.778 1.00 98.50 658 ILE A N 1
ATOM 5190 C CA . ILE A 1 658 ? 14.538 -5.953 -1.251 1.00 98.50 658 ILE A CA 1
ATOM 5191 C C . ILE A 1 658 ? 15.026 -4.521 -1.469 1.00 98.50 658 ILE A C 1
ATOM 5193 O O . ILE A 1 658 ? 15.197 -4.091 -2.604 1.00 98.50 658 ILE A O 1
ATOM 5197 N N . LEU A 1 659 ? 15.222 -3.780 -0.376 1.00 98.69 659 LEU A N 1
ATOM 5198 C CA . LEU A 1 659 ? 15.673 -2.389 -0.408 1.00 98.69 659 LEU A CA 1
ATOM 5199 C C . LEU A 1 659 ? 17.200 -2.322 -0.374 1.00 98.69 659 LEU A C 1
ATOM 5201 O O . LEU A 1 659 ? 17.802 -2.754 0.600 1.00 98.69 659 LEU A O 1
ATOM 5205 N N . TRP A 1 660 ? 17.789 -1.697 -1.384 1.00 98.62 660 TRP A N 1
ATOM 5206 C CA . TRP A 1 660 ? 19.188 -1.286 -1.440 1.00 98.62 660 TRP A CA 1
ATOM 5207 C C . TRP A 1 660 ? 19.276 0.233 -1.337 1.00 98.62 660 TRP A C 1
ATOM 5209 O O . TRP A 1 660 ? 18.416 0.942 -1.868 1.00 98.62 660 TRP A O 1
ATOM 5219 N N . ASN A 1 661 ? 20.327 0.755 -0.712 1.00 98.19 661 ASN A N 1
ATOM 5220 C CA . ASN A 1 661 ? 20.581 2.189 -0.677 1.00 98.19 661 ASN A CA 1
ATOM 5221 C C . ASN A 1 661 ? 22.038 2.522 -0.991 1.00 98.19 661 ASN A C 1
ATOM 5223 O O . ASN A 1 661 ? 22.953 1.936 -0.427 1.00 98.19 661 ASN A O 1
ATOM 5227 N N . VAL A 1 662 ? 22.251 3.524 -1.839 1.00 97.38 662 VAL A N 1
ATOM 5228 C CA . VAL A 1 662 ? 23.561 4.155 -2.029 1.00 97.38 662 VAL A CA 1
ATOM 5229 C C . VAL A 1 662 ? 23.352 5.662 -2.099 1.00 97.38 662 VAL A C 1
ATOM 5231 O O . VAL A 1 662 ? 22.834 6.177 -3.086 1.00 97.38 662 VAL A O 1
ATOM 5234 N N . GLY A 1 663 ? 23.752 6.414 -1.078 1.00 95.25 663 GLY A N 1
ATOM 5235 C CA . GLY A 1 663 ? 23.566 7.864 -1.061 1.00 95.25 663 GLY A CA 1
ATOM 5236 C C . GLY A 1 663 ? 24.423 8.581 -2.113 1.00 95.25 663 GLY A C 1
ATOM 5237 O O . GLY A 1 663 ? 25.646 8.625 -2.017 1.00 95.25 663 GLY A O 1
ATOM 5238 N N . VAL A 1 664 ? 23.798 9.225 -3.104 1.00 88.62 664 VAL A N 1
ATOM 5239 C CA . VAL A 1 664 ? 24.514 9.914 -4.202 1.00 88.62 664 VAL A CA 1
ATOM 5240 C C . VAL A 1 664 ? 24.277 11.428 -4.153 1.00 88.62 664 VAL A C 1
ATOM 5242 O O . VAL A 1 664 ? 23.586 11.996 -4.995 1.00 88.62 664 VAL A O 1
ATOM 5245 N N . ASN A 1 665 ? 24.808 12.107 -3.128 1.00 86.25 665 ASN A N 1
ATOM 5246 C CA . ASN A 1 665 ? 24.732 13.572 -2.996 1.00 86.25 665 ASN A CA 1
ATOM 5247 C C . ASN A 1 665 ? 25.805 14.136 -2.031 1.00 86.25 665 ASN A C 1
ATOM 5249 O O . ASN A 1 665 ? 26.520 13.386 -1.363 1.00 86.25 665 ASN A O 1
ATOM 5253 N N . HIS A 1 666 ? 25.899 15.466 -1.931 1.00 88.38 666 HIS A N 1
ATOM 5254 C CA . HIS A 1 666 ? 26.689 16.176 -0.919 1.00 88.38 666 HIS A CA 1
ATOM 5255 C C . HIS A 1 666 ? 26.252 15.841 0.518 1.00 88.38 666 HIS A C 1
ATOM 5257 O O . HIS A 1 666 ? 27.110 15.640 1.372 1.00 88.38 666 HIS A O 1
ATOM 5263 N N . ASP A 1 667 ? 24.948 15.675 0.765 1.00 90.81 667 ASP A N 1
ATOM 5264 C CA . ASP A 1 667 ? 24.413 15.269 2.073 1.00 90.81 667 ASP A CA 1
ATOM 5265 C C . ASP A 1 667 ? 24.926 13.892 2.515 1.00 90.81 667 ASP A C 1
ATOM 5267 O O . ASP A 1 667 ? 25.191 13.686 3.694 1.00 90.81 667 ASP A O 1
ATOM 5271 N N . GLN A 1 668 ? 25.184 12.967 1.581 1.00 92.81 668 GLN A N 1
ATOM 5272 C CA . GLN A 1 668 ? 25.817 11.690 1.931 1.00 92.81 668 GLN A CA 1
ATOM 5273 C C . GLN A 1 668 ? 27.267 11.888 2.383 1.00 92.81 668 GLN A C 1
ATOM 5275 O O . GLN A 1 668 ? 27.725 11.224 3.305 1.00 92.81 668 GLN A O 1
ATOM 5280 N N . SER A 1 669 ? 28.001 12.824 1.775 1.00 92.50 669 SER A N 1
ATOM 5281 C CA . SER A 1 669 ? 29.344 13.167 2.257 1.00 92.50 669 SER A CA 1
ATOM 5282 C C . SER A 1 669 ? 29.314 13.748 3.673 1.00 92.50 669 SER A C 1
ATOM 5284 O O . SER A 1 669 ? 30.230 13.480 4.448 1.00 92.50 669 SER A O 1
ATOM 5286 N N . LEU A 1 670 ? 28.259 14.489 4.032 1.00 93.25 670 LEU A N 1
ATOM 5287 C CA . LEU A 1 670 ? 28.035 14.924 5.412 1.00 93.25 670 LEU A CA 1
ATOM 5288 C C . LEU A 1 670 ? 27.685 13.741 6.321 1.00 93.25 670 LEU A C 1
ATOM 5290 O O . LEU A 1 670 ? 28.283 13.632 7.385 1.00 93.25 670 LEU A O 1
ATOM 5294 N N . ALA A 1 671 ? 26.817 12.822 5.885 1.00 92.62 671 ALA A N 1
ATOM 5295 C CA . ALA A 1 671 ? 26.488 11.611 6.641 1.00 92.62 671 ALA A CA 1
ATOM 5296 C C . ALA A 1 671 ? 27.744 10.808 7.004 1.00 92.62 671 ALA A C 1
ATOM 5298 O O . ALA A 1 671 ? 27.920 10.411 8.149 1.00 92.62 671 ALA A O 1
ATOM 5299 N N . ILE A 1 672 ? 28.653 10.616 6.044 1.00 91.44 672 ILE A N 1
ATOM 5300 C CA . ILE A 1 672 ? 29.925 9.915 6.267 1.00 91.44 672 ILE A CA 1
ATOM 5301 C C . ILE A 1 672 ? 30.783 10.680 7.279 1.00 91.44 672 ILE A C 1
ATOM 5303 O O . ILE A 1 672 ? 31.283 10.093 8.235 1.00 91.44 672 ILE A O 1
ATOM 5307 N N . LYS A 1 673 ? 30.924 12.000 7.099 1.00 92.50 673 LYS A N 1
ATOM 5308 C CA . LYS A 1 673 ? 31.718 12.856 7.992 1.00 92.50 673 LYS A CA 1
ATOM 5309 C C . LYS A 1 673 ? 31.195 12.842 9.433 1.00 92.50 673 LYS A C 1
ATOM 5311 O O . LYS A 1 673 ? 31.998 12.873 10.359 1.00 92.50 673 LYS A O 1
ATOM 5316 N N . PHE A 1 674 ? 29.877 12.798 9.611 1.00 92.94 674 PHE A N 1
ATOM 5317 C CA . PHE A 1 674 ? 29.212 12.755 10.915 1.00 92.94 674 PHE A CA 1
ATOM 5318 C C . PHE A 1 674 ? 28.913 11.330 11.409 1.00 92.94 674 PHE A C 1
ATOM 5320 O O . PHE A 1 674 ? 28.233 11.183 12.413 1.00 92.94 674 PHE A O 1
ATOM 5327 N N . GLN A 1 675 ? 29.434 10.290 10.742 1.00 90.19 675 GLN A N 1
ATOM 5328 C CA . GLN A 1 675 ? 29.243 8.873 11.104 1.00 90.19 675 GLN A CA 1
ATOM 5329 C C . GLN A 1 675 ? 27.775 8.393 11.112 1.00 90.19 675 GLN A C 1
ATOM 5331 O O . GLN A 1 675 ? 27.443 7.368 11.698 1.00 90.19 675 GLN A O 1
ATOM 5336 N N . GLU A 1 676 ? 26.904 9.080 10.378 1.00 90.25 676 GLU A N 1
ATOM 5337 C CA . GLU A 1 676 ? 25.487 8.743 10.182 1.00 90.25 676 GLU A CA 1
ATOM 5338 C C . GLU A 1 676 ? 25.259 7.757 9.021 1.00 90.25 676 GLU A C 1
ATOM 5340 O O . GLU A 1 676 ? 24.162 7.230 8.837 1.00 90.25 676 GLU A O 1
ATOM 5345 N N . ALA A 1 677 ? 26.292 7.493 8.214 1.00 92.38 677 ALA A N 1
ATOM 5346 C CA . ALA A 1 677 ? 26.205 6.617 7.043 1.00 92.38 677 ALA A CA 1
ATOM 5347 C C . ALA A 1 677 ? 26.093 5.116 7.385 1.00 92.38 677 ALA A C 1
ATOM 5349 O O . ALA A 1 677 ? 25.842 4.309 6.495 1.00 92.38 677 ALA A O 1
ATOM 5350 N N . SER A 1 678 ? 26.233 4.720 8.655 1.00 94.44 678 SER A N 1
ATOM 5351 C CA . SER A 1 678 ? 26.121 3.319 9.101 1.00 94.44 678 SER A CA 1
ATOM 5352 C C . SER A 1 678 ? 24.775 2.670 8.752 1.00 94.44 678 SER A C 1
ATOM 5354 O O . SER A 1 678 ? 24.735 1.469 8.487 1.00 94.44 678 SER A O 1
ATOM 5356 N N . LEU A 1 679 ? 23.699 3.461 8.664 1.00 94.81 679 LEU A N 1
ATOM 5357 C CA . LEU A 1 679 ? 22.381 2.997 8.223 1.00 94.81 679 LEU A CA 1
ATOM 5358 C C . LEU A 1 679 ? 22.412 2.409 6.799 1.00 94.81 679 LEU A C 1
ATOM 5360 O O . LEU A 1 679 ? 21.711 1.442 6.521 1.00 94.81 679 LEU A O 1
ATOM 5364 N N . GLU A 1 680 ? 23.241 2.945 5.898 1.00 96.75 680 GLU A N 1
ATOM 5365 C CA . GLU A 1 680 ? 23.407 2.400 4.543 1.00 96.75 680 GLU A CA 1
ATOM 5366 C C . GLU A 1 680 ? 23.990 0.979 4.577 1.00 96.75 680 GLU A C 1
ATOM 5368 O O . GLU A 1 680 ? 23.504 0.102 3.863 1.00 96.75 680 GLU A O 1
ATOM 5373 N N . ASN A 1 681 ? 24.962 0.725 5.462 1.00 96.56 681 ASN A N 1
ATOM 5374 C CA . ASN A 1 681 ? 25.517 -0.616 5.662 1.00 96.56 681 ASN A CA 1
ATOM 5375 C C . ASN A 1 681 ? 24.453 -1.584 6.212 1.00 96.56 681 ASN A C 1
ATOM 5377 O O . ASN A 1 681 ? 24.338 -2.695 5.701 1.00 96.56 681 ASN A O 1
ATOM 5381 N N . GLU A 1 682 ? 23.662 -1.171 7.214 1.00 96.81 682 GLU A N 1
ATOM 5382 C CA . GLU A 1 682 ? 22.564 -1.982 7.781 1.00 96.81 682 GLU A CA 1
ATOM 5383 C C . GLU A 1 682 ? 21.572 -2.408 6.687 1.00 96.81 682 GLU A C 1
ATOM 5385 O O . GLU A 1 682 ? 21.242 -3.591 6.566 1.00 96.81 682 GLU A O 1
ATOM 5390 N N . ILE A 1 683 ? 21.146 -1.453 5.851 1.00 97.88 683 ILE A N 1
ATOM 5391 C CA . ILE A 1 683 ? 20.229 -1.701 4.732 1.00 97.88 683 ILE A CA 1
ATOM 5392 C C . ILE A 1 683 ? 20.843 -2.706 3.753 1.00 97.88 683 ILE A C 1
ATOM 5394 O O . ILE A 1 683 ? 20.224 -3.729 3.460 1.00 97.88 683 ILE A O 1
ATOM 5398 N N . ASN A 1 684 ? 22.057 -2.449 3.261 1.00 98.31 684 ASN A N 1
ATOM 5399 C CA . ASN A 1 684 ? 22.644 -3.243 2.182 1.00 98.31 684 ASN A CA 1
ATOM 5400 C C . ASN A 1 684 ? 23.077 -4.649 2.634 1.00 98.31 684 ASN A C 1
ATOM 5402 O O . ASN A 1 684 ? 22.945 -5.612 1.877 1.00 98.31 684 ASN A O 1
ATOM 5406 N N . GLN A 1 685 ? 23.522 -4.824 3.881 1.00 97.81 685 GLN A N 1
ATOM 5407 C CA . GLN A 1 685 ? 23.807 -6.152 4.444 1.00 97.81 685 GLN A CA 1
ATOM 5408 C C . GLN A 1 685 ? 22.529 -6.984 4.606 1.00 97.81 685 GLN A C 1
ATOM 5410 O O . GLN A 1 685 ? 22.492 -8.166 4.238 1.00 97.81 685 GLN A O 1
ATOM 5415 N N . GLY A 1 686 ? 21.456 -6.360 5.106 1.00 97.81 686 GLY A N 1
ATOM 5416 C CA . GLY A 1 686 ? 20.137 -6.983 5.176 1.00 97.81 686 GLY A CA 1
ATOM 5417 C C . GLY A 1 686 ? 19.608 -7.357 3.789 1.00 97.81 686 GLY A C 1
ATOM 5418 O O . GLY A 1 686 ? 19.097 -8.462 3.596 1.00 97.81 686 GLY A O 1
ATOM 5419 N N . ALA A 1 687 ? 19.792 -6.474 2.805 1.00 98.44 687 ALA A N 1
ATOM 5420 C CA . ALA A 1 687 ? 19.411 -6.696 1.416 1.00 98.44 687 ALA A CA 1
ATOM 5421 C C . ALA A 1 687 ? 20.146 -7.888 0.790 1.00 98.44 687 ALA A C 1
ATOM 5423 O O . ALA A 1 687 ? 19.503 -8.764 0.209 1.00 98.44 687 ALA A O 1
ATOM 5424 N N . GLY A 1 688 ? 21.467 -7.970 0.981 1.00 97.94 688 GLY A N 1
ATOM 5425 C CA . GLY A 1 688 ? 22.283 -9.102 0.535 1.00 97.94 688 GLY A CA 1
ATOM 5426 C C . GLY A 1 688 ? 21.799 -10.426 1.124 1.00 97.94 688 GLY A C 1
ATOM 5427 O O . GLY A 1 688 ? 21.555 -11.376 0.385 1.00 97.94 688 GLY A O 1
ATOM 5428 N N . SER A 1 689 ? 21.536 -10.460 2.433 1.00 97.88 689 SER A N 1
ATOM 5429 C CA . SER A 1 689 ? 21.025 -11.658 3.119 1.00 97.88 689 SER A CA 1
ATOM 5430 C C . SER A 1 689 ? 19.654 -12.110 2.593 1.00 97.88 689 SER A C 1
ATOM 5432 O O . SER A 1 689 ? 19.381 -13.307 2.466 1.00 97.88 689 SER A O 1
ATOM 5434 N N . LEU A 1 690 ? 18.765 -11.160 2.287 1.00 97.88 690 LEU A N 1
ATOM 5435 C CA . LEU A 1 690 ? 17.452 -11.451 1.705 1.00 97.88 690 LEU A CA 1
ATOM 5436 C C . LEU A 1 690 ? 17.570 -11.970 0.268 1.00 97.88 690 LEU A C 1
ATOM 5438 O O . LEU A 1 690 ? 16.872 -12.922 -0.087 1.00 97.88 690 LEU A O 1
ATOM 5442 N N . LEU A 1 691 ? 18.452 -11.376 -0.539 1.00 97.12 691 LEU A N 1
ATOM 5443 C CA . LEU A 1 691 ? 18.654 -11.769 -1.932 1.00 97.12 691 LEU A CA 1
ATOM 5444 C C . LEU A 1 691 ? 19.286 -13.159 -2.029 1.00 97.12 691 LEU A C 1
ATOM 5446 O O . LEU A 1 691 ? 18.846 -13.971 -2.837 1.00 97.12 691 LEU A O 1
ATOM 5450 N N . GLU A 1 692 ? 20.243 -13.477 -1.156 1.00 95.00 692 GLU A N 1
ATOM 5451 C CA . GLU A 1 692 ? 20.815 -14.821 -1.043 1.00 95.00 692 GLU A CA 1
ATOM 5452 C C . GLU A 1 692 ? 19.758 -15.868 -0.695 1.00 95.00 692 GLU A C 1
ATOM 5454 O O . GLU A 1 692 ? 19.685 -16.921 -1.331 1.00 95.00 692 GLU A O 1
ATOM 5459 N N . ARG A 1 693 ? 18.887 -15.568 0.275 1.00 95.12 693 ARG A N 1
ATOM 5460 C CA . ARG A 1 693 ? 17.784 -16.462 0.644 1.00 95.12 693 ARG A CA 1
ATOM 5461 C C . ARG A 1 693 ? 16.833 -16.698 -0.527 1.00 95.12 693 ARG A C 1
ATOM 5463 O O . ARG A 1 693 ? 16.430 -17.837 -0.754 1.00 95.12 693 ARG A O 1
ATOM 5470 N N . TYR A 1 694 ? 16.484 -15.644 -1.264 1.00 95.69 694 TYR A N 1
ATOM 5471 C CA . TYR A 1 694 ? 15.638 -15.766 -2.449 1.00 95.69 694 TYR A CA 1
ATOM 5472 C C . TYR A 1 694 ? 16.331 -16.591 -3.542 1.00 95.69 694 TYR A C 1
ATOM 5474 O O . TYR A 1 694 ? 15.730 -17.516 -4.079 1.00 95.69 694 TYR A O 1
ATOM 5482 N N . CYS A 1 695 ? 17.614 -16.334 -3.804 1.00 93.25 695 CYS A N 1
ATOM 5483 C CA . CYS A 1 695 ? 18.430 -17.084 -4.759 1.00 93.25 695 CYS A CA 1
ATOM 5484 C C . CYS A 1 695 ? 18.439 -18.591 -4.447 1.00 93.25 695 CYS A C 1
ATOM 5486 O O . CYS A 1 695 ? 18.219 -19.408 -5.340 1.00 93.25 695 CYS A O 1
ATOM 5488 N N . LEU A 1 696 ? 18.611 -18.973 -3.176 1.00 90.25 696 LEU A N 1
ATOM 5489 C CA . LEU A 1 696 ? 18.547 -20.375 -2.743 1.00 90.25 696 LEU A CA 1
ATOM 5490 C C . LEU A 1 696 ? 17.164 -21.011 -2.958 1.00 90.25 696 LEU A C 1
ATOM 5492 O O . LEU A 1 696 ? 17.089 -22.198 -3.271 1.00 90.25 696 LEU A O 1
ATOM 5496 N N . SER A 1 697 ? 16.086 -20.243 -2.781 1.00 90.50 697 SER A N 1
ATOM 5497 C CA . SER A 1 697 ? 14.713 -20.704 -3.025 1.00 90.50 697 SER A CA 1
ATOM 5498 C C . SER A 1 697 ? 14.456 -20.922 -4.519 1.00 90.50 697 SER A C 1
ATOM 5500 O O . SER A 1 697 ? 14.046 -22.007 -4.928 1.00 90.50 697 SER A O 1
ATOM 5502 N N . ALA A 1 698 ? 14.795 -19.923 -5.337 1.00 89.19 698 ALA A N 1
ATOM 5503 C CA . ALA A 1 698 ? 14.531 -19.901 -6.770 1.00 89.19 698 ALA A CA 1
ATOM 5504 C C . ALA A 1 698 ? 15.348 -20.965 -7.535 1.00 89.19 698 ALA A C 1
ATOM 5506 O O . ALA A 1 698 ? 14.811 -21.685 -8.376 1.00 89.19 698 ALA A O 1
ATOM 5507 N N . ARG A 1 699 ? 16.632 -21.149 -7.183 1.00 83.62 699 ARG A N 1
ATOM 5508 C CA . ARG A 1 699 ? 17.530 -22.142 -7.812 1.00 83.62 699 ARG A CA 1
ATOM 5509 C C . ARG A 1 699 ? 17.085 -23.592 -7.650 1.00 83.62 699 ARG A C 1
ATOM 5511 O O . ARG A 1 699 ? 17.429 -24.423 -8.480 1.00 83.62 699 ARG A O 1
ATOM 5518 N N . ARG A 1 700 ? 16.348 -23.924 -6.587 1.00 78.06 700 ARG A N 1
ATOM 5519 C CA . ARG A 1 700 ? 15.852 -25.296 -6.377 1.00 78.06 700 ARG A CA 1
ATOM 5520 C C . ARG A 1 700 ? 14.754 -25.686 -7.363 1.00 78.06 700 ARG A C 1
ATOM 5522 O O . ARG A 1 700 ? 14.495 -26.876 -7.504 1.00 78.06 700 ARG A O 1
ATOM 5529 N N . GLN A 1 701 ? 14.102 -24.707 -7.985 1.00 77.62 701 GLN A N 1
ATOM 5530 C CA . GLN A 1 701 ? 12.871 -24.915 -8.743 1.00 77.62 701 GLN A CA 1
ATOM 5531 C C . GLN A 1 701 ? 13.045 -24.644 -10.240 1.00 77.62 701 GLN A C 1
ATOM 5533 O O . GLN A 1 701 ? 12.414 -25.327 -11.040 1.00 77.62 701 GLN A O 1
ATOM 5538 N N . GLU A 1 702 ? 13.924 -23.713 -10.632 1.00 79.12 702 GLU A N 1
ATOM 5539 C CA . GLU A 1 702 ? 14.024 -23.270 -12.026 1.00 79.12 702 GLU A CA 1
ATOM 5540 C C . GLU A 1 702 ? 15.326 -23.721 -12.706 1.00 79.12 702 GLU A C 1
ATOM 5542 O O . GLU A 1 702 ? 16.424 -23.279 -12.363 1.00 79.12 702 GLU A O 1
ATOM 5547 N N . ARG A 1 703 ? 15.201 -24.615 -13.696 1.00 71.75 703 ARG A N 1
ATOM 5548 C CA . ARG A 1 703 ? 16.347 -25.250 -14.382 1.00 71.75 703 ARG A CA 1
ATOM 5549 C C . ARG A 1 703 ? 17.029 -24.344 -15.403 1.00 71.75 703 ARG A C 1
ATOM 5551 O O . ARG A 1 703 ? 18.140 -24.648 -15.821 1.00 71.75 703 ARG A O 1
ATOM 5558 N N . GLN A 1 704 ? 16.367 -23.268 -15.825 1.00 77.50 704 GLN A N 1
ATOM 5559 C CA . GLN A 1 704 ? 16.903 -22.327 -16.813 1.00 77.50 704 GLN A CA 1
ATOM 5560 C C . GLN A 1 704 ? 18.013 -21.428 -16.251 1.00 77.50 704 GLN A C 1
ATOM 5562 O O . GLN A 1 704 ? 18.704 -20.749 -17.008 1.00 77.50 704 GLN A O 1
ATOM 5567 N N . PHE A 1 705 ? 18.197 -21.405 -14.932 1.00 83.75 705 PHE A N 1
ATOM 5568 C CA . PHE A 1 705 ? 19.205 -20.568 -14.304 1.00 83.75 705 PHE A CA 1
ATOM 5569 C C . PHE A 1 705 ? 20.627 -21.081 -14.536 1.00 83.75 705 PHE A C 1
ATOM 5571 O O . PHE A 1 705 ? 20.987 -22.196 -14.162 1.00 83.75 705 PHE A O 1
ATOM 5578 N N . GLU A 1 706 ? 21.466 -20.207 -15.090 1.00 87.06 706 GLU A N 1
ATOM 5579 C CA . GLU A 1 706 ? 22.900 -20.437 -15.257 1.00 87.06 706 GLU A CA 1
ATOM 5580 C C . GLU A 1 706 ? 23.607 -20.343 -13.895 1.00 87.06 706 GLU A C 1
ATOM 5582 O O . GLU A 1 706 ? 24.053 -19.277 -13.464 1.00 87.06 706 GLU A O 1
ATOM 5587 N N . GLU A 1 707 ? 23.672 -21.477 -13.197 1.00 86.75 707 GLU A N 1
ATOM 5588 C CA . GLU A 1 707 ? 24.123 -21.583 -11.806 1.00 86.75 707 GLU A CA 1
ATOM 5589 C C . GLU A 1 707 ? 25.505 -20.962 -11.560 1.00 86.75 707 GLU A C 1
ATOM 5591 O O . GLU A 1 707 ? 25.688 -20.232 -10.583 1.00 86.75 707 GLU A O 1
ATOM 5596 N N . GLU A 1 708 ? 26.457 -21.206 -12.461 1.00 90.69 708 GLU A N 1
ATOM 5597 C CA . GLU A 1 708 ? 27.817 -20.666 -12.368 1.00 90.69 708 GLU A CA 1
ATOM 5598 C C . GLU A 1 708 ? 27.822 -19.138 -12.471 1.00 90.69 708 GLU A C 1
ATOM 5600 O O . GLU A 1 708 ? 28.373 -18.468 -11.599 1.00 90.69 708 GLU A O 1
ATOM 5605 N N . LYS A 1 709 ? 27.108 -18.568 -13.451 1.00 92.31 709 LYS A N 1
ATOM 5606 C CA . LYS A 1 709 ? 27.037 -17.109 -13.628 1.00 92.31 709 LYS A CA 1
ATOM 5607 C C . LYS A 1 709 ? 26.338 -16.420 -12.462 1.00 92.31 709 LYS A C 1
ATOM 5609 O O . LYS A 1 709 ? 26.738 -15.327 -12.066 1.00 92.31 709 LYS A O 1
ATOM 5614 N N . ILE A 1 710 ? 25.289 -17.032 -11.906 1.00 92.81 710 ILE A N 1
ATOM 5615 C CA . ILE A 1 710 ? 24.609 -16.513 -10.709 1.00 92.81 710 ILE A CA 1
ATOM 5616 C C . ILE A 1 710 ? 25.559 -16.526 -9.513 1.00 92.81 710 ILE A C 1
ATOM 5618 O O . ILE A 1 710 ? 25.583 -15.564 -8.748 1.00 92.81 710 ILE A O 1
ATOM 5622 N N . LYS A 1 711 ? 26.339 -17.598 -9.342 1.00 92.62 711 LYS A N 1
ATOM 5623 C CA . LYS A 1 711 ? 27.312 -17.714 -8.254 1.00 92.62 711 LYS A CA 1
ATOM 5624 C C . LYS A 1 711 ? 28.409 -16.657 -8.373 1.00 92.62 711 LYS A C 1
ATOM 5626 O O . LYS A 1 711 ? 28.658 -15.955 -7.401 1.00 92.62 711 LYS A O 1
ATOM 5631 N N . GLU A 1 712 ? 28.986 -16.487 -9.558 1.00 95.69 712 GLU A N 1
ATOM 5632 C CA . GLU A 1 712 ? 29.972 -15.435 -9.834 1.00 95.69 712 GLU A CA 1
ATOM 5633 C C . GLU A 1 712 ? 29.402 -14.040 -9.563 1.00 95.69 712 GLU A C 1
ATOM 5635 O O . GLU A 1 712 ? 30.017 -13.233 -8.867 1.00 95.69 712 GLU A O 1
ATOM 5640 N N . ALA A 1 713 ? 28.189 -13.765 -10.055 1.00 94.94 713 ALA A N 1
ATOM 5641 C CA . ALA A 1 713 ? 27.532 -12.483 -9.838 1.00 94.94 713 ALA A CA 1
ATOM 5642 C C . ALA A 1 713 ? 27.238 -12.222 -8.350 1.00 94.94 713 ALA A C 1
ATOM 5644 O O . ALA A 1 713 ? 27.326 -11.079 -7.893 1.00 94.94 713 ALA A O 1
ATOM 5645 N N . LEU A 1 714 ? 26.908 -13.270 -7.591 1.00 95.50 714 LEU A N 1
ATOM 5646 C CA . LEU A 1 714 ? 26.693 -13.195 -6.151 1.00 95.50 714 LEU A CA 1
ATOM 5647 C C . LEU A 1 714 ? 28.001 -12.956 -5.384 1.00 95.50 714 LEU A C 1
ATOM 5649 O O . LEU A 1 714 ? 28.014 -12.154 -4.452 1.00 95.50 714 LEU A O 1
ATOM 5653 N N . ASP A 1 715 ? 29.097 -13.602 -5.776 1.00 96.69 715 ASP A N 1
ATOM 5654 C CA . ASP A 1 715 ? 30.411 -13.401 -5.157 1.00 96.69 715 ASP A CA 1
ATOM 5655 C C . ASP A 1 715 ? 30.940 -11.979 -5.415 1.00 96.69 715 ASP A C 1
ATOM 5657 O O . ASP A 1 715 ? 31.416 -11.314 -4.493 1.00 96.69 715 ASP A O 1
ATOM 5661 N N . GLU A 1 716 ? 30.746 -11.450 -6.625 1.00 97.06 716 GLU A N 1
ATOM 5662 C CA . GLU A 1 716 ? 31.022 -10.044 -6.943 1.00 97.06 716 GLU A CA 1
ATOM 5663 C C . GLU A 1 716 ? 30.148 -9.090 -6.111 1.00 97.06 716 GLU A C 1
ATOM 5665 O O . GLU A 1 716 ? 30.643 -8.100 -5.567 1.00 97.06 716 GLU A O 1
ATOM 5670 N N . LEU A 1 717 ? 28.855 -9.400 -5.944 1.00 97.62 717 LEU A N 1
ATOM 5671 C CA . LEU A 1 717 ? 27.955 -8.602 -5.110 1.00 97.62 717 LEU A CA 1
ATOM 5672 C C . LEU A 1 717 ? 28.424 -8.558 -3.649 1.00 97.62 717 LEU A C 1
ATOM 5674 O O . LEU A 1 717 ? 28.383 -7.494 -3.036 1.00 97.62 717 LEU A O 1
ATOM 5678 N N . ARG A 1 718 ? 28.884 -9.686 -3.092 1.00 97.00 718 ARG A N 1
ATOM 5679 C CA . ARG A 1 718 ? 29.408 -9.768 -1.716 1.00 97.00 718 ARG A CA 1
ATOM 5680 C C . ARG A 1 718 ? 30.610 -8.863 -1.513 1.00 97.00 718 ARG A C 1
ATOM 5682 O O . ARG A 1 718 ? 30.634 -8.117 -0.541 1.00 97.00 718 ARG A O 1
ATOM 5689 N N . HIS A 1 719 ? 31.553 -8.892 -2.451 1.00 96.88 719 HIS A N 1
ATOM 5690 C CA . HIS A 1 719 ? 32.723 -8.019 -2.423 1.00 96.88 719 HIS A CA 1
ATOM 5691 C C . HIS A 1 719 ? 32.324 -6.535 -2.503 1.00 96.88 719 HIS A C 1
ATOM 5693 O O . HIS A 1 719 ? 32.836 -5.697 -1.767 1.00 96.88 719 HIS A O 1
ATOM 5699 N N . LEU A 1 720 ? 31.356 -6.188 -3.357 1.00 97.50 720 LEU A N 1
ATOM 5700 C CA . LEU A 1 720 ? 30.854 -4.812 -3.461 1.00 97.50 720 LEU A CA 1
ATOM 5701 C C . LEU A 1 720 ? 30.056 -4.357 -2.227 1.00 97.50 720 LEU A C 1
ATOM 5703 O O . LEU A 1 720 ? 29.945 -3.152 -1.993 1.00 97.50 720 LEU A O 1
ATOM 5707 N N . ASN A 1 721 ? 29.496 -5.296 -1.462 1.00 96.88 721 ASN A N 1
ATOM 5708 C CA . ASN A 1 721 ? 28.674 -5.047 -0.277 1.00 96.88 721 ASN A CA 1
ATOM 5709 C C . ASN A 1 721 ? 29.479 -5.049 1.035 1.00 96.88 721 ASN A C 1
ATOM 5711 O O . ASN A 1 721 ? 28.909 -5.158 2.124 1.00 96.88 721 ASN A O 1
ATOM 5715 N N . GLU A 1 722 ? 30.807 -4.955 0.953 1.00 96.25 722 GLU A N 1
ATOM 5716 C CA . GLU A 1 722 ? 31.631 -4.777 2.140 1.00 96.25 722 GLU A CA 1
ATOM 5717 C C . GLU A 1 722 ? 31.263 -3.474 2.882 1.00 96.25 722 GLU A C 1
ATOM 5719 O O . GLU A 1 722 ? 30.957 -2.451 2.256 1.00 96.25 722 GLU A O 1
ATOM 5724 N N . PRO A 1 723 ? 31.288 -3.470 4.228 1.00 93.94 723 PRO A N 1
ATOM 5725 C CA . PRO A 1 723 ? 30.913 -2.294 5.003 1.00 93.94 723 PRO A CA 1
ATOM 5726 C C . PRO A 1 723 ? 31.829 -1.097 4.714 1.00 93.94 723 PRO A C 1
ATOM 5728 O O . PRO A 1 723 ? 33.036 -1.254 4.546 1.00 93.94 723 PRO A O 1
ATOM 5731 N N . HIS A 1 724 ? 31.277 0.117 4.787 1.00 90.94 724 HIS A N 1
ATOM 5732 C CA . HIS A 1 724 ? 32.003 1.390 4.618 1.00 90.94 724 HIS A CA 1
ATOM 5733 C C . HIS A 1 724 ? 32.471 1.693 3.181 1.00 90.94 724 HIS A C 1
ATOM 5735 O O . HIS A 1 724 ? 33.273 2.607 2.973 1.00 90.94 724 HIS A O 1
ATOM 5741 N N . GLN A 1 725 ? 31.928 0.991 2.183 1.00 89.31 725 GLN A N 1
ATOM 5742 C CA . GLN A 1 725 ? 32.124 1.284 0.759 1.00 89.31 725 GLN A CA 1
ATOM 5743 C C . GLN A 1 725 ? 31.125 2.348 0.275 1.00 89.31 725 GLN A C 1
ATOM 5745 O O . GLN A 1 725 ? 30.091 2.060 -0.327 1.00 89.31 725 GLN A O 1
ATOM 5750 N N . TRP A 1 726 ? 31.413 3.616 0.565 1.00 89.44 726 TRP A N 1
ATOM 5751 C CA . TRP A 1 726 ? 30.463 4.704 0.325 1.00 89.44 726 TRP A CA 1
ATOM 5752 C C . TRP A 1 726 ? 30.373 5.145 -1.131 1.00 89.44 726 TRP A C 1
ATOM 5754 O O . TRP A 1 726 ? 31.375 5.230 -1.840 1.00 89.44 726 TRP A O 1
ATOM 5764 N N . LYS A 1 727 ? 29.164 5.545 -1.553 1.00 87.94 727 LYS A N 1
ATOM 5765 C CA . LYS A 1 727 ? 28.876 5.974 -2.936 1.00 87.94 727 LYS A CA 1
ATOM 5766 C C . LYS A 1 727 ? 29.241 4.908 -3.979 1.00 87.94 727 LYS A C 1
ATOM 5768 O O . LYS A 1 727 ? 29.453 5.240 -5.149 1.00 87.94 727 LYS A O 1
ATOM 5773 N N . ASN A 1 728 ? 29.296 3.643 -3.563 1.00 93.50 728 ASN A N 1
ATOM 5774 C CA . ASN A 1 728 ? 29.602 2.510 -4.418 1.00 93.50 728 ASN A CA 1
ATOM 5775 C C . ASN A 1 728 ? 28.401 2.179 -5.316 1.00 93.50 728 ASN A C 1
ATOM 5777 O O . ASN A 1 728 ? 27.627 1.268 -5.048 1.00 93.50 728 ASN A O 1
ATOM 5781 N N . VAL A 1 729 ? 28.218 2.936 -6.398 1.00 96.38 729 VAL A N 1
ATOM 5782 C CA . VAL A 1 729 ? 27.117 2.688 -7.345 1.00 96.38 729 VAL A CA 1
ATOM 5783 C C . VAL A 1 729 ? 27.262 1.358 -8.088 1.00 96.38 729 VAL A C 1
ATOM 5785 O O . VAL A 1 729 ? 26.259 0.829 -8.556 1.00 96.38 729 VAL A O 1
ATOM 5788 N N . ALA A 1 730 ? 28.465 0.773 -8.148 1.00 97.06 730 ALA A N 1
ATOM 5789 C CA . ALA A 1 730 ? 28.656 -0.555 -8.729 1.00 97.06 730 ALA A CA 1
ATOM 5790 C C . ALA A 1 730 ? 27.863 -1.628 -7.962 1.00 97.06 730 ALA A C 1
ATOM 5792 O O . ALA A 1 730 ? 27.289 -2.509 -8.598 1.00 97.06 730 ALA A O 1
ATOM 5793 N N . LEU A 1 731 ? 27.723 -1.494 -6.633 1.00 97.88 731 LEU A N 1
ATOM 5794 C CA . LEU A 1 731 ? 26.835 -2.340 -5.825 1.00 97.88 731 LEU A CA 1
ATOM 5795 C C . LEU A 1 731 ? 25.399 -2.325 -6.369 1.00 97.88 731 LEU A C 1
ATOM 5797 O O . LEU A 1 731 ? 24.797 -3.377 -6.569 1.00 97.88 731 LEU A O 1
ATOM 5801 N N . THR A 1 732 ? 24.866 -1.134 -6.657 1.00 97.56 732 THR A N 1
ATOM 5802 C CA . THR A 1 732 ? 23.509 -0.962 -7.195 1.00 97.56 732 THR A CA 1
ATOM 5803 C C . THR A 1 732 ? 23.341 -1.669 -8.537 1.00 97.56 732 THR A C 1
ATOM 5805 O O . THR A 1 732 ? 22.386 -2.425 -8.706 1.00 97.56 732 THR A O 1
ATOM 5808 N N . HIS A 1 733 ? 24.267 -1.475 -9.479 1.00 97.69 733 HIS A N 1
ATOM 5809 C CA . HIS A 1 733 ? 24.188 -2.114 -10.799 1.00 97.69 733 HIS A CA 1
ATOM 5810 C C . HIS A 1 733 ? 24.343 -3.630 -10.729 1.00 97.69 733 HIS A C 1
ATOM 5812 O O . HIS A 1 733 ? 23.614 -4.353 -11.412 1.00 97.69 733 HIS A O 1
ATOM 5818 N N . GLN A 1 734 ? 25.220 -4.125 -9.856 1.00 97.62 734 GLN A N 1
ATOM 5819 C CA . GLN A 1 734 ? 25.378 -5.559 -9.663 1.00 97.62 734 GLN A CA 1
ATOM 5820 C C . GLN A 1 734 ? 24.136 -6.192 -9.026 1.00 97.62 734 GLN A C 1
ATOM 5822 O O . GLN A 1 734 ? 23.684 -7.247 -9.470 1.00 97.62 734 GLN A O 1
ATOM 5827 N N . ALA A 1 735 ? 23.526 -5.531 -8.042 1.00 97.94 735 ALA A N 1
ATOM 5828 C CA . ALA A 1 735 ? 22.286 -5.995 -7.429 1.00 97.94 735 ALA A CA 1
ATOM 5829 C C . ALA A 1 735 ? 21.110 -5.992 -8.426 1.00 97.94 735 ALA A C 1
ATOM 5831 O O . ALA A 1 735 ? 20.348 -6.958 -8.466 1.00 97.94 735 ALA A O 1
ATOM 5832 N N . MET A 1 736 ? 20.990 -4.970 -9.286 1.00 97.81 736 MET A N 1
ATOM 5833 C CA . MET A 1 736 ? 19.988 -4.945 -10.365 1.00 97.81 736 MET A CA 1
ATOM 5834 C C . MET A 1 736 ? 20.203 -6.079 -11.372 1.00 97.81 736 MET A C 1
ATOM 5836 O O . MET A 1 736 ? 19.242 -6.736 -11.779 1.00 97.81 736 MET A O 1
ATOM 5840 N N . ARG A 1 737 ? 21.457 -6.341 -11.758 1.00 95.69 737 ARG A N 1
ATOM 5841 C CA . ARG A 1 737 ? 21.818 -7.457 -12.641 1.00 95.69 737 ARG A CA 1
ATOM 5842 C C . ARG A 1 737 ? 21.411 -8.795 -12.028 1.00 95.69 737 ARG A C 1
ATOM 5844 O O . ARG A 1 737 ? 20.708 -9.559 -12.683 1.00 95.69 737 ARG A O 1
ATOM 5851 N N . LEU A 1 738 ? 21.803 -9.055 -10.781 1.00 95.62 738 LEU A N 1
ATOM 5852 C CA . LEU A 1 738 ? 21.481 -10.310 -10.104 1.00 95.62 738 LEU A CA 1
ATOM 5853 C C . LEU A 1 738 ? 19.970 -10.478 -9.893 1.00 95.62 738 LEU A C 1
ATOM 5855 O O . LEU A 1 738 ? 19.448 -11.568 -10.100 1.00 95.62 738 LEU A O 1
ATOM 5859 N N . CYS A 1 739 ? 19.255 -9.398 -9.558 1.00 96.50 739 CYS A N 1
ATOM 5860 C CA . CYS A 1 739 ? 17.793 -9.395 -9.469 1.00 96.50 739 CYS A CA 1
ATOM 5861 C C . CYS A 1 739 ? 17.151 -9.912 -10.766 1.00 96.50 739 CYS A C 1
ATOM 5863 O O . CYS A 1 739 ? 16.331 -10.824 -10.728 1.00 96.50 739 CYS A O 1
ATOM 5865 N N . ARG A 1 740 ? 17.581 -9.397 -11.922 1.00 94.00 740 ARG A N 1
ATOM 5866 C CA . ARG A 1 740 ? 17.045 -9.790 -13.237 1.00 94.00 740 ARG A CA 1
ATOM 5867 C C . ARG A 1 740 ? 17.423 -11.206 -13.643 1.00 94.00 740 ARG A C 1
ATOM 5869 O O . ARG A 1 740 ? 16.587 -11.912 -14.193 1.00 94.00 740 ARG A O 1
ATOM 5876 N N . MET A 1 741 ? 18.641 -11.648 -13.320 1.00 92.81 741 MET A N 1
ATOM 5877 C CA . MET A 1 741 ? 19.052 -13.049 -13.502 1.00 92.81 741 MET A CA 1
ATOM 5878 C C . MET A 1 741 ? 18.157 -14.020 -12.715 1.00 92.81 741 MET A C 1
ATOM 5880 O O . MET A 1 741 ? 18.018 -15.170 -13.108 1.00 92.81 741 MET A O 1
ATOM 5884 N N . LEU A 1 742 ? 17.532 -13.551 -11.631 1.00 94.44 742 LEU A N 1
ATOM 5885 C CA . LEU A 1 742 ? 16.588 -14.297 -10.795 1.00 94.44 742 LEU A CA 1
ATOM 5886 C C . LEU A 1 742 ? 15.115 -14.015 -11.154 1.00 94.44 742 LEU A C 1
ATOM 5888 O O . LEU A 1 742 ? 14.232 -14.226 -10.321 1.00 94.44 742 LEU A O 1
ATOM 5892 N N . GLY A 1 743 ? 14.842 -13.490 -12.354 1.00 93.88 743 GLY A N 1
ATOM 5893 C CA . GLY A 1 743 ? 13.493 -13.153 -12.821 1.00 93.88 743 GLY A CA 1
ATOM 5894 C C . GLY A 1 743 ? 12.844 -11.968 -12.094 1.00 93.88 743 GLY A C 1
ATOM 5895 O O . GLY A 1 743 ? 11.654 -11.719 -12.262 1.00 93.88 743 GLY A O 1
ATOM 5896 N N . GLY A 1 744 ? 13.585 -11.217 -11.283 1.00 96.81 744 GLY A N 1
ATOM 5897 C CA . GLY A 1 744 ? 13.060 -10.062 -10.565 1.00 96.81 744 GLY A CA 1
ATOM 5898 C C . GLY A 1 744 ? 12.966 -8.794 -11.411 1.00 96.81 744 GLY A C 1
ATOM 5899 O O . GLY A 1 744 ? 13.498 -8.706 -12.521 1.00 96.81 744 GLY A O 1
ATOM 5900 N N . ASP A 1 745 ? 12.285 -7.797 -10.857 1.00 97.94 745 ASP A N 1
ATOM 5901 C CA . ASP A 1 745 ? 12.094 -6.475 -11.454 1.00 97.94 745 ASP A CA 1
ATOM 5902 C C . ASP A 1 745 ? 12.712 -5.376 -10.587 1.00 97.94 745 ASP A C 1
ATOM 5904 O O . ASP A 1 745 ? 13.005 -5.567 -9.404 1.00 97.94 745 ASP A O 1
ATOM 5908 N N . VAL A 1 746 ? 12.947 -4.212 -11.188 1.00 98.19 746 VAL A N 1
ATOM 5909 C CA . VAL A 1 746 ? 13.724 -3.132 -10.574 1.00 98.19 746 VAL A CA 1
ATOM 5910 C C . VAL A 1 746 ? 12.876 -1.874 -10.426 1.00 98.19 746 VAL A C 1
ATOM 5912 O O . VAL A 1 746 ? 12.320 -1.361 -11.397 1.00 98.19 746 VAL A O 1
ATOM 5915 N N . VAL A 1 747 ? 12.856 -1.335 -9.208 1.00 98.56 747 VAL A N 1
ATOM 5916 C CA . VAL A 1 747 ? 12.340 -0.000 -8.897 1.00 98.56 747 VAL A CA 1
ATOM 5917 C C . VAL A 1 747 ? 13.506 0.862 -8.430 1.00 98.56 747 VAL A C 1
ATOM 5919 O O . VAL A 1 747 ? 14.247 0.477 -7.533 1.00 98.56 747 VAL A O 1
ATOM 5922 N N . ILE A 1 748 ? 13.672 2.045 -9.004 1.00 98.44 748 ILE A N 1
ATOM 5923 C CA . ILE A 1 748 ? 14.735 2.983 -8.661 1.00 98.44 748 ILE A CA 1
ATOM 5924 C C . ILE A 1 748 ? 14.110 4.257 -8.105 1.00 98.44 748 ILE A C 1
ATOM 5926 O O . ILE A 1 748 ? 13.296 4.907 -8.764 1.00 98.44 748 ILE A O 1
ATOM 5930 N N . CYS A 1 749 ? 14.536 4.671 -6.916 1.00 97.81 749 CYS A N 1
ATOM 5931 C CA . CYS A 1 749 ? 14.044 5.877 -6.281 1.00 97.81 749 CYS A CA 1
ATOM 5932 C C . CYS A 1 749 ? 15.148 6.837 -5.821 1.00 97.81 749 CYS A C 1
ATOM 5934 O O . CYS A 1 749 ? 16.304 6.497 -5.579 1.00 97.81 749 CYS A O 1
ATOM 5936 N N . CYS A 1 750 ? 14.782 8.110 -5.728 1.00 95.75 750 CYS A N 1
ATOM 5937 C CA . CYS A 1 750 ? 15.555 9.135 -5.028 1.00 95.75 750 CYS A CA 1
ATOM 5938 C C . CYS A 1 750 ? 14.581 10.136 -4.400 1.00 95.75 750 CYS A C 1
ATOM 5940 O O . CYS A 1 750 ? 13.375 9.935 -4.475 1.00 95.75 750 CYS A O 1
ATOM 5942 N N . LYS A 1 751 ? 15.044 11.270 -3.859 1.00 95.06 751 LYS A N 1
ATOM 5943 C CA . LYS A 1 751 ? 14.142 12.272 -3.257 1.00 95.06 751 LYS A CA 1
ATOM 5944 C C . LYS A 1 751 ? 12.988 12.719 -4.157 1.00 95.06 751 LYS A C 1
ATOM 5946 O O . LYS A 1 751 ? 11.961 13.121 -3.631 1.00 95.06 751 LYS A O 1
ATOM 5951 N N . SER A 1 752 ? 13.136 12.705 -5.479 1.00 91.31 752 SER A N 1
ATOM 5952 C CA . SER A 1 752 ? 12.084 13.166 -6.394 1.00 91.31 752 SER A CA 1
ATOM 5953 C C . SER A 1 752 ? 11.915 12.332 -7.662 1.00 91.31 752 SER A C 1
ATOM 5955 O O . SER A 1 752 ? 11.161 12.750 -8.525 1.00 91.31 752 SER A O 1
ATOM 5957 N N . GLY A 1 753 ? 12.613 11.205 -7.839 1.00 92.94 753 GLY A N 1
ATOM 5958 C CA . GLY A 1 753 ? 12.460 10.363 -9.043 1.00 92.94 753 GLY A CA 1
ATOM 5959 C C . GLY A 1 753 ? 12.922 10.997 -10.360 1.00 92.94 753 GLY A C 1
ATOM 5960 O O . GLY A 1 753 ? 12.545 10.551 -11.446 1.00 92.94 753 GLY A O 1
ATOM 5961 N N . LYS A 1 754 ? 13.739 12.053 -10.275 1.00 91.00 754 LYS A N 1
ATOM 5962 C CA . LYS A 1 754 ? 14.192 12.829 -11.432 1.00 91.00 754 LYS A CA 1
ATOM 5963 C C . LYS A 1 754 ? 15.679 12.644 -11.707 1.00 91.00 754 LYS A C 1
ATOM 5965 O O . LYS A 1 754 ? 16.043 11.720 -12.417 1.00 91.00 754 LYS A O 1
ATOM 5970 N N . ASP A 1 755 ? 16.538 13.489 -11.141 1.00 91.06 755 ASP A N 1
ATOM 5971 C CA . ASP A 1 755 ? 17.917 13.644 -11.619 1.00 91.06 755 ASP A CA 1
ATOM 5972 C C . ASP A 1 755 ? 18.798 12.423 -11.312 1.00 91.06 755 ASP A C 1
ATOM 5974 O O . ASP A 1 755 ? 19.350 11.812 -12.220 1.00 91.06 755 ASP A O 1
ATOM 5978 N N . ARG A 1 756 ? 18.882 12.002 -10.043 1.00 94.38 756 ARG A N 1
ATOM 5979 C CA . ARG A 1 756 ? 19.695 10.839 -9.629 1.00 94.38 756 ARG A CA 1
ATOM 5980 C C . ARG A 1 756 ? 19.206 9.528 -10.250 1.00 94.38 756 ARG A C 1
ATOM 5982 O O . ARG A 1 756 ? 20.019 8.720 -10.680 1.00 94.38 756 ARG A O 1
ATOM 5989 N N . THR A 1 757 ? 17.889 9.338 -10.333 1.00 96.12 757 THR A N 1
ATOM 5990 C CA . THR A 1 757 ? 17.309 8.157 -10.987 1.00 96.12 757 THR A CA 1
ATOM 5991 C C . THR A 1 757 ? 17.572 8.165 -12.492 1.00 96.12 757 THR A C 1
ATOM 5993 O O . THR A 1 757 ? 17.873 7.114 -13.037 1.00 96.12 757 THR A O 1
ATOM 5996 N N . SER A 1 758 ? 17.552 9.328 -13.161 1.00 96.06 758 SER A N 1
ATOM 5997 C CA . SER A 1 758 ? 17.937 9.434 -14.579 1.00 96.06 758 SER A CA 1
ATOM 5998 C C . SER A 1 758 ? 19.378 8.992 -14.819 1.00 96.06 758 SER A C 1
ATOM 6000 O O . SER A 1 758 ? 19.646 8.276 -15.780 1.00 96.06 758 SER A O 1
ATOM 6002 N N . MET A 1 759 ? 20.305 9.401 -13.948 1.00 96.69 759 MET A N 1
ATOM 6003 C CA . MET A 1 759 ? 21.717 9.031 -14.087 1.00 96.69 759 MET A CA 1
ATOM 6004 C C . MET A 1 759 ? 21.931 7.525 -13.914 1.00 96.69 759 MET A C 1
ATOM 6006 O O . MET A 1 759 ? 22.739 6.948 -14.638 1.00 96.69 759 MET A O 1
ATOM 6010 N N . ALA A 1 760 ? 21.170 6.903 -13.010 1.00 97.44 760 ALA A N 1
ATOM 6011 C CA . ALA A 1 760 ? 21.190 5.465 -12.779 1.00 97.44 760 ALA A CA 1
ATOM 6012 C C . ALA A 1 760 ? 20.593 4.660 -13.937 1.00 97.44 760 ALA A C 1
ATOM 6014 O O . ALA A 1 760 ? 21.235 3.722 -14.396 1.00 97.44 760 ALA A O 1
ATOM 6015 N N . VAL A 1 761 ? 19.403 5.042 -14.420 1.00 97.38 761 VAL A N 1
ATOM 6016 C CA . VAL A 1 761 ? 18.725 4.364 -15.539 1.00 97.38 761 VAL A CA 1
ATOM 6017 C C . VAL A 1 761 ? 19.599 4.400 -16.785 1.00 97.38 761 VAL A C 1
ATOM 6019 O O . VAL A 1 761 ? 19.997 3.348 -17.261 1.00 97.38 761 VAL A O 1
ATOM 6022 N N . THR A 1 762 ? 20.001 5.593 -17.235 1.00 97.06 762 THR A N 1
ATOM 6023 C CA . THR A 1 762 ? 20.800 5.739 -18.468 1.00 97.06 762 THR A CA 1
ATOM 6024 C C . THR A 1 762 ? 22.131 4.990 -18.407 1.00 97.06 762 THR A C 1
ATOM 6026 O O . THR A 1 762 ? 22.575 4.423 -19.402 1.00 97.06 762 THR A O 1
ATOM 6029 N N . TYR A 1 763 ? 22.778 4.953 -17.237 1.00 97.94 763 TYR A N 1
ATOM 6030 C CA . TYR A 1 763 ? 24.016 4.194 -17.071 1.00 97.94 763 TYR A CA 1
ATOM 6031 C C . TYR A 1 763 ? 23.773 2.684 -17.108 1.00 97.94 763 TYR A C 1
ATOM 6033 O O . TYR A 1 763 ? 24.519 1.962 -17.763 1.00 97.94 763 TYR A O 1
ATOM 6041 N N . ASP A 1 764 ? 22.720 2.200 -16.450 1.00 97.31 764 ASP A N 1
ATOM 6042 C CA . ASP A 1 764 ? 22.379 0.780 -16.460 1.00 97.31 764 ASP A CA 1
ATOM 6043 C C . ASP A 1 764 ? 21.908 0.291 -17.839 1.00 97.31 764 ASP A C 1
ATOM 6045 O O . ASP A 1 764 ? 22.262 -0.816 -18.243 1.00 97.31 764 ASP A O 1
ATOM 6049 N N . GLU A 1 765 ? 21.184 1.127 -18.586 1.00 95.94 765 GLU A N 1
ATOM 6050 C CA . GLU A 1 765 ? 20.814 0.887 -19.985 1.00 95.94 765 GLU A CA 1
ATOM 6051 C C . GLU A 1 765 ? 22.062 0.754 -20.862 1.00 95.94 765 GLU A C 1
ATOM 6053 O O . GLU A 1 765 ? 22.198 -0.225 -21.596 1.00 95.94 765 GLU A O 1
ATOM 6058 N N . ALA A 1 766 ? 23.022 1.676 -20.735 1.00 96.50 766 ALA A N 1
ATOM 6059 C CA . ALA A 1 766 ? 24.285 1.594 -21.465 1.00 96.50 766 ALA A CA 1
ATOM 6060 C C . ALA A 1 766 ? 25.057 0.304 -21.127 1.00 96.50 766 ALA A C 1
ATOM 6062 O O . ALA A 1 766 ? 25.547 -0.369 -22.032 1.00 96.50 766 ALA A O 1
ATOM 6063 N N . LEU A 1 767 ? 25.105 -0.097 -19.849 1.00 95.69 767 LEU A N 1
ATOM 6064 C CA . LEU A 1 767 ? 25.716 -1.363 -19.425 1.00 95.69 767 LEU A CA 1
ATOM 6065 C C . LEU A 1 767 ? 24.965 -2.596 -19.957 1.00 95.69 767 LEU A C 1
ATOM 6067 O O . LEU A 1 767 ? 25.582 -3.618 -20.263 1.00 95.69 767 LEU A O 1
ATOM 6071 N N . PHE A 1 768 ? 23.635 -2.536 -20.042 1.00 94.31 768 PHE A N 1
ATOM 6072 C CA . PHE A 1 768 ? 22.818 -3.601 -20.621 1.00 94.31 768 PHE A CA 1
ATOM 6073 C C . PHE A 1 768 ? 23.131 -3.789 -22.108 1.00 94.31 768 PHE A C 1
ATOM 6075 O O . PHE A 1 768 ? 23.448 -4.905 -22.524 1.00 94.31 768 PHE A O 1
ATOM 6082 N N . VAL A 1 769 ? 23.130 -2.703 -22.882 1.00 93.69 769 VAL A N 1
ATOM 6083 C CA . VAL A 1 769 ? 23.435 -2.728 -24.320 1.00 93.69 769 VAL A CA 1
ATOM 6084 C C . VAL A 1 769 ? 24.891 -3.127 -24.567 1.00 93.69 769 VAL A C 1
ATOM 6086 O O . VAL A 1 769 ? 25.155 -3.926 -25.465 1.00 93.69 769 VAL A O 1
ATOM 6089 N N . GLN A 1 770 ? 25.823 -2.658 -23.730 1.00 95.00 770 GLN A N 1
ATOM 6090 C CA . GLN A 1 770 ? 27.228 -3.060 -23.782 1.00 95.00 770 GLN A CA 1
ATOM 6091 C C . GLN A 1 770 ? 27.383 -4.578 -23.716 1.00 95.00 770 GLN A C 1
ATOM 6093 O O . GLN A 1 770 ? 28.100 -5.148 -24.530 1.00 95.00 770 GLN A O 1
ATOM 6098 N N . ARG A 1 771 ? 26.708 -5.242 -22.772 1.00 92.62 771 ARG A N 1
ATOM 6099 C CA . ARG A 1 771 ? 26.768 -6.706 -22.642 1.00 92.62 771 ARG A CA 1
ATOM 6100 C C . ARG A 1 771 ? 26.076 -7.422 -23.792 1.00 92.62 771 ARG A C 1
ATOM 6102 O O . ARG A 1 771 ? 26.553 -8.461 -24.227 1.00 92.62 771 ARG A O 1
ATOM 6109 N N . LEU A 1 772 ? 24.955 -6.881 -24.265 1.00 91.44 772 LEU A N 1
ATOM 6110 C CA . LEU A 1 772 ? 24.174 -7.501 -25.330 1.00 91.44 772 LEU A CA 1
ATOM 6111 C C . LEU A 1 772 ? 24.926 -7.515 -26.669 1.00 91.44 772 LEU A C 1
ATOM 6113 O O . LEU A 1 772 ? 24.847 -8.497 -27.401 1.00 91.44 772 LEU A O 1
ATOM 6117 N N . TYR A 1 773 ? 25.667 -6.446 -26.972 1.00 92.38 773 TYR A N 1
ATOM 6118 C CA . TYR A 1 773 ? 26.365 -6.271 -28.251 1.00 92.38 773 TYR A CA 1
ATOM 6119 C C . TYR A 1 773 ? 27.894 -6.264 -28.146 1.00 92.38 773 TYR A C 1
ATOM 6121 O O . TYR A 1 773 ? 28.565 -6.023 -29.144 1.00 92.38 773 TYR A O 1
ATOM 6129 N N . ASN A 1 774 ? 28.450 -6.550 -26.966 1.00 93.62 774 ASN A N 1
ATOM 6130 C CA . ASN A 1 774 ? 29.888 -6.502 -26.681 1.00 93.62 774 ASN A CA 1
ATOM 6131 C C . ASN A 1 774 ? 30.542 -5.166 -27.075 1.00 93.62 774 ASN A C 1
ATOM 6133 O O . ASN A 1 774 ? 31.620 -5.148 -27.667 1.00 93.62 774 ASN A O 1
ATOM 6137 N N . LEU A 1 775 ? 29.883 -4.048 -26.753 1.00 94.75 775 LEU A N 1
ATOM 6138 C CA . LEU A 1 775 ? 30.397 -2.717 -27.079 1.00 94.75 775 LEU A CA 1
ATOM 6139 C C . LEU A 1 775 ? 31.728 -2.446 -26.373 1.00 94.75 775 LEU A C 1
ATOM 6141 O O . LEU A 1 775 ? 31.922 -2.798 -25.201 1.00 94.75 775 LEU A O 1
ATOM 6145 N N . SER A 1 776 ? 32.620 -1.733 -27.056 1.00 97.06 776 SER A N 1
ATOM 6146 C CA . SER A 1 776 ? 33.817 -1.185 -26.434 1.00 97.06 776 SER A CA 1
ATOM 6147 C C . SER A 1 776 ? 33.454 -0.152 -25.358 1.00 97.06 776 SER A C 1
ATOM 6149 O O . SER A 1 776 ? 32.323 0.345 -25.264 1.00 97.06 776 SER A O 1
ATOM 6151 N N . LEU A 1 777 ? 34.434 0.210 -24.526 1.00 95.62 777 LEU A N 1
ATOM 6152 C CA . LEU A 1 777 ? 34.251 1.272 -23.534 1.00 95.62 777 LEU A CA 1
ATOM 6153 C C . LEU A 1 777 ? 33.923 2.619 -24.186 1.00 95.62 777 LEU A C 1
ATOM 6155 O O . LEU A 1 777 ? 33.189 3.406 -23.593 1.00 95.62 777 LEU A O 1
ATOM 6159 N N . ASP A 1 778 ? 34.442 2.890 -25.382 1.00 96.94 778 ASP A N 1
ATOM 6160 C CA . ASP A 1 778 ? 34.189 4.151 -26.076 1.00 96.94 778 ASP A CA 1
ATOM 6161 C C . ASP A 1 778 ? 32.814 4.142 -26.749 1.00 96.94 778 ASP A C 1
ATOM 6163 O O . ASP A 1 778 ? 32.054 5.092 -26.560 1.00 96.94 778 ASP A O 1
ATOM 6167 N N . GLY A 1 779 ? 32.418 3.035 -27.387 1.00 95.88 779 GLY A N 1
ATOM 6168 C CA . GLY A 1 779 ? 31.050 2.841 -27.877 1.00 95.88 779 GLY A CA 1
ATOM 6169 C C . GLY A 1 779 ? 30.004 2.971 -26.765 1.00 95.88 779 GLY A C 1
ATOM 6170 O O . GLY A 1 779 ? 28.983 3.633 -26.937 1.00 95.88 779 GLY A O 1
ATOM 6171 N N . THR A 1 780 ? 30.291 2.430 -25.577 1.00 96.62 780 THR A N 1
ATOM 6172 C CA . THR A 1 780 ? 29.408 2.546 -24.403 1.00 96.62 780 THR A CA 1
ATOM 6173 C C . THR A 1 780 ? 29.296 3.989 -23.900 1.00 96.62 780 THR A C 1
ATOM 6175 O O . THR A 1 780 ? 28.205 4.427 -23.535 1.00 96.62 780 THR A O 1
ATOM 6178 N N . LYS A 1 781 ? 30.398 4.756 -23.884 1.00 96.31 781 LYS A N 1
ATOM 6179 C CA . LYS A 1 781 ? 30.375 6.180 -23.500 1.00 96.31 781 LYS A CA 1
ATOM 6180 C C . LYS A 1 781 ? 29.564 7.020 -24.482 1.00 96.31 781 LYS A C 1
ATOM 6182 O O . LYS A 1 781 ? 28.790 7.854 -24.026 1.00 96.31 781 LYS A O 1
ATOM 6187 N N . ILE A 1 782 ? 29.731 6.787 -25.787 1.00 95.81 782 ILE A N 1
ATOM 6188 C CA . ILE A 1 782 ? 28.974 7.483 -26.838 1.00 95.81 782 ILE A CA 1
ATOM 6189 C C . ILE A 1 782 ? 27.479 7.232 -26.641 1.00 95.81 782 ILE A C 1
ATOM 6191 O O . ILE A 1 782 ? 26.712 8.181 -26.513 1.00 95.81 782 ILE A O 1
ATOM 6195 N N . LEU A 1 783 ? 27.079 5.964 -26.496 1.00 95.50 783 LEU A N 1
ATOM 6196 C CA . LEU A 1 783 ? 25.681 5.611 -26.249 1.00 95.50 783 LEU A CA 1
ATOM 6197 C C . LEU A 1 783 ? 25.131 6.276 -24.978 1.00 95.50 783 LEU A C 1
ATOM 6199 O O . LEU A 1 783 ? 24.028 6.813 -24.982 1.00 95.50 783 LEU A O 1
ATOM 6203 N N . LEU A 1 784 ? 25.890 6.242 -23.881 1.00 96.81 784 LEU A N 1
ATOM 6204 C CA . LEU A 1 784 ? 25.485 6.866 -22.622 1.00 96.81 784 LEU A CA 1
ATOM 6205 C C . LEU A 1 784 ? 25.277 8.378 -22.763 1.00 96.81 784 LEU A C 1
ATOM 6207 O O . LEU A 1 784 ? 24.366 8.940 -22.150 1.00 96.81 784 LEU A O 1
ATOM 6211 N N . GLU A 1 785 ? 26.144 9.042 -23.523 1.00 95.25 785 GLU A N 1
ATOM 6212 C CA . GLU A 1 785 ? 26.024 10.466 -23.799 1.00 95.25 785 GLU A CA 1
ATOM 6213 C C . GLU A 1 785 ? 24.764 10.758 -24.624 1.00 95.25 785 GLU A C 1
ATOM 6215 O O . GLU A 1 785 ? 23.977 11.612 -24.213 1.00 95.25 785 GLU A O 1
ATOM 6220 N N . ASP A 1 786 ? 24.498 9.984 -25.678 1.00 94.38 786 ASP A N 1
ATOM 6221 C CA . ASP A 1 786 ? 23.287 10.104 -26.501 1.00 94.38 786 ASP A CA 1
ATOM 6222 C C . ASP A 1 786 ? 22.007 9.904 -25.673 1.00 94.38 786 ASP A C 1
ATOM 6224 O O . ASP A 1 786 ? 21.105 10.745 -25.706 1.00 94.38 786 ASP A O 1
ATOM 6228 N N . LEU A 1 787 ? 21.949 8.855 -24.844 1.00 94.94 787 LEU A N 1
ATOM 6229 C CA . LEU A 1 787 ? 20.817 8.591 -23.943 1.00 94.94 787 LEU A CA 1
ATOM 6230 C C . LEU A 1 787 ? 20.559 9.763 -22.984 1.00 94.94 787 LEU A C 1
ATOM 6232 O O . LEU A 1 787 ? 19.417 10.095 -22.669 1.00 94.94 787 LEU A O 1
ATOM 6236 N N . ARG A 1 788 ? 21.611 10.429 -22.498 1.00 95.00 788 ARG A N 1
ATOM 6237 C CA . ARG A 1 788 ? 21.465 11.566 -21.575 1.00 95.00 788 ARG A CA 1
ATOM 6238 C C . ARG A 1 788 ? 21.120 12.873 -22.276 1.00 95.00 788 ARG A C 1
ATOM 6240 O O . ARG A 1 788 ? 20.517 13.729 -21.619 1.00 95.00 788 ARG A O 1
ATOM 6247 N N . ARG A 1 789 ? 21.519 13.035 -23.539 1.00 92.62 789 ARG A N 1
ATOM 6248 C CA . ARG A 1 789 ? 21.292 14.241 -24.345 1.00 92.62 789 ARG A CA 1
ATOM 6249 C C . ARG A 1 789 ? 19.942 14.245 -25.048 1.00 92.62 789 ARG A C 1
ATOM 6251 O O . ARG A 1 789 ? 19.301 15.285 -25.070 1.00 92.62 789 ARG A O 1
ATOM 6258 N N . GLU A 1 790 ? 19.488 13.097 -25.538 1.00 89.81 790 GLU A N 1
ATOM 6259 C CA . GLU A 1 790 ? 18.297 13.002 -26.395 1.00 89.81 790 GLU A CA 1
ATOM 6260 C C . GLU A 1 790 ? 17.257 11.982 -25.885 1.00 89.81 790 GLU A C 1
ATOM 6262 O O . GLU A 1 790 ? 16.182 11.822 -26.468 1.00 89.81 790 GLU A O 1
ATOM 6267 N N . GLY A 1 791 ? 17.550 11.283 -24.783 1.00 90.56 791 GLY A N 1
ATOM 6268 C CA . GLY A 1 791 ? 16.686 10.241 -24.219 1.00 90.56 791 GLY A CA 1
ATOM 6269 C C . GLY A 1 791 ? 15.481 10.740 -23.437 1.00 90.56 791 GLY A C 1
ATOM 6270 O O . GLY A 1 791 ? 15.312 11.919 -23.104 1.00 90.56 791 GLY A O 1
ATOM 6271 N N . THR A 1 792 ? 14.612 9.794 -23.095 1.00 91.00 792 THR A N 1
ATOM 6272 C CA . THR A 1 792 ? 13.330 10.044 -22.427 1.00 91.00 792 THR A CA 1
ATOM 6273 C C . THR A 1 792 ? 13.510 10.669 -21.044 1.00 91.00 792 THR A C 1
ATOM 6275 O O . THR A 1 792 ? 12.652 11.419 -20.568 1.00 91.00 792 THR A O 1
ATOM 6278 N N . ARG A 1 793 ? 14.655 10.437 -20.393 1.00 93.06 793 ARG A N 1
ATOM 6279 C CA . ARG A 1 793 ? 14.976 11.015 -19.082 1.00 93.06 793 ARG A CA 1
ATOM 6280 C C . ARG A 1 793 ? 15.134 12.536 -19.105 1.00 93.06 793 ARG A C 1
ATOM 6282 O O . ARG A 1 793 ? 14.922 13.163 -18.060 1.00 93.06 793 ARG A O 1
ATOM 6289 N N . LEU A 1 794 ? 15.420 13.137 -20.260 1.00 86.94 794 LEU A N 1
ATOM 6290 C CA . LEU A 1 794 ? 15.410 14.589 -20.427 1.00 86.94 794 LEU A CA 1
ATOM 6291 C C . LEU A 1 794 ? 13.979 15.149 -20.498 1.00 86.94 794 LEU A C 1
ATOM 6293 O O . LEU A 1 794 ? 13.709 16.226 -19.962 1.00 86.94 794 LEU A O 1
ATOM 6297 N N . GLU A 1 795 ? 13.030 14.382 -21.046 1.00 84.19 795 GLU A N 1
ATOM 6298 C CA . GLU A 1 795 ? 11.600 14.720 -21.004 1.00 84.19 795 GLU A CA 1
ATOM 6299 C C . GLU A 1 795 ? 11.047 14.647 -19.580 1.00 84.19 795 GLU A C 1
ATOM 6301 O O . GLU A 1 795 ? 10.240 15.487 -19.187 1.00 84.19 795 GLU A O 1
ATOM 6306 N N . ASN A 1 796 ? 11.521 13.710 -18.751 1.00 86.44 796 ASN A N 1
ATOM 6307 C CA . ASN A 1 796 ? 11.180 13.722 -17.325 1.00 86.44 796 ASN A CA 1
ATOM 6308 C C . ASN A 1 796 ? 11.663 15.019 -16.643 1.00 86.44 796 ASN A C 1
ATOM 6310 O O . ASN A 1 796 ? 10.949 15.605 -15.825 1.00 86.44 796 ASN A O 1
ATOM 6314 N N . ALA A 1 797 ? 12.856 15.512 -16.993 1.00 81.56 797 ALA A N 1
ATOM 6315 C CA . ALA A 1 797 ? 13.333 16.798 -16.490 1.00 81.56 797 ALA A CA 1
ATOM 6316 C C . ALA A 1 797 ? 12.431 17.958 -16.945 1.00 81.56 797 ALA A C 1
ATOM 6318 O O . ALA A 1 797 ? 12.020 18.769 -16.110 1.00 81.56 797 ALA A O 1
ATOM 6319 N N . TYR A 1 798 ? 12.044 17.967 -18.224 1.00 80.44 798 TYR A N 1
ATOM 6320 C CA . TYR A 1 798 ? 11.126 18.948 -18.800 1.00 80.44 798 TYR A CA 1
ATOM 6321 C C . TYR A 1 798 ? 9.761 18.955 -18.106 1.00 80.44 798 TYR A C 1
ATOM 6323 O O . TYR A 1 798 ? 9.352 20.001 -17.612 1.00 80.44 798 TYR A O 1
ATOM 6331 N N . LYS A 1 799 ? 9.115 17.794 -17.937 1.00 75.19 799 LYS A N 1
ATOM 6332 C CA . LYS A 1 799 ? 7.828 17.654 -17.220 1.00 75.19 799 LYS A CA 1
ATOM 6333 C C . LYS A 1 799 ? 7.857 18.234 -15.806 1.00 75.19 799 LYS A C 1
ATOM 6335 O O . LYS A 1 799 ? 6.852 18.697 -15.280 1.00 75.19 799 LYS A O 1
ATOM 6340 N N . ASN A 1 800 ? 9.023 18.192 -15.172 1.00 76.44 800 ASN A N 1
ATOM 6341 C CA . ASN A 1 800 ? 9.206 18.628 -13.798 1.00 76.44 800 ASN A CA 1
ATOM 6342 C C . ASN A 1 800 ? 9.663 20.078 -13.644 1.00 76.44 800 ASN A C 1
ATOM 6344 O O . ASN A 1 800 ? 9.556 20.612 -12.548 1.00 76.44 800 ASN A O 1
ATOM 6348 N N . LEU A 1 801 ? 10.268 20.683 -14.662 1.00 70.62 801 LEU A N 1
ATOM 6349 C CA . LEU A 1 801 ? 10.920 21.996 -14.554 1.00 70.62 801 LEU A CA 1
ATOM 6350 C C . LEU A 1 801 ? 10.464 22.992 -15.622 1.00 70.62 801 LEU A C 1
ATOM 6352 O O . LEU A 1 801 ? 10.824 24.162 -15.540 1.00 70.62 801 LEU A O 1
ATOM 6356 N N . GLY A 1 802 ? 9.747 22.535 -16.647 1.00 71.31 802 GLY A N 1
ATOM 6357 C CA . GLY A 1 802 ? 9.521 23.274 -17.887 1.00 71.31 802 GLY A CA 1
ATOM 6358 C C . GLY A 1 802 ? 10.770 23.396 -18.769 1.00 71.31 802 GLY A C 1
ATOM 6359 O O . GLY A 1 802 ? 10.760 24.163 -19.727 1.00 71.31 802 GLY A O 1
ATOM 6360 N N . ALA A 1 803 ? 11.858 22.676 -18.462 1.00 74.31 803 ALA A N 1
ATOM 6361 C CA . ALA A 1 803 ? 13.106 22.723 -19.225 1.00 74.31 803 ALA A CA 1
ATOM 6362 C C . ALA A 1 803 ? 13.808 21.364 -19.307 1.00 74.31 803 ALA A C 1
ATOM 6364 O O . ALA A 1 803 ? 13.918 20.640 -18.316 1.00 74.31 803 ALA A O 1
ATOM 6365 N N . ARG A 1 804 ? 14.347 21.061 -20.492 1.00 81.31 804 ARG A N 1
ATOM 6366 C CA . ARG A 1 804 ? 15.165 19.880 -20.802 1.00 81.31 804 ARG A CA 1
ATOM 6367 C C . ARG A 1 804 ? 16.580 20.015 -20.223 1.00 81.31 804 ARG A C 1
ATOM 6369 O O . ARG A 1 804 ? 17.555 20.110 -20.957 1.00 81.31 804 ARG A O 1
ATOM 6376 N N . ARG A 1 805 ? 16.690 20.117 -18.893 1.00 84.12 805 ARG A N 1
ATOM 6377 C CA . ARG A 1 805 ? 17.966 20.227 -18.161 1.00 84.12 805 ARG A CA 1
ATOM 6378 C C . ARG A 1 805 ? 17.896 19.512 -16.817 1.00 84.12 805 ARG A C 1
ATOM 6380 O O . ARG A 1 805 ? 16.919 19.645 -16.083 1.00 84.12 805 ARG A O 1
ATOM 6387 N N . TYR A 1 806 ? 18.966 18.814 -16.459 1.00 89.06 806 TYR A N 1
ATOM 6388 C CA . TYR A 1 806 ? 19.111 18.169 -15.159 1.00 89.06 806 TYR A CA 1
ATOM 6389 C C . TYR A 1 806 ? 19.373 19.206 -14.054 1.00 89.06 806 TYR A C 1
ATOM 6391 O O . TYR A 1 806 ? 20.197 20.112 -14.189 1.00 89.06 806 TYR A O 1
ATOM 6399 N N . ALA A 1 807 ? 18.715 19.059 -12.906 1.00 83.00 807 ALA A N 1
ATOM 6400 C CA . ALA A 1 807 ? 18.741 20.027 -11.808 1.00 83.00 807 ALA A CA 1
ATOM 6401 C C . ALA A 1 807 ? 19.963 19.892 -10.877 1.00 83.00 807 ALA A C 1
ATOM 6403 O O . ALA A 1 807 ? 19.855 20.104 -9.666 1.00 83.00 807 ALA A O 1
ATOM 6404 N N . PHE A 1 808 ? 21.135 19.552 -11.414 1.00 86.19 808 PHE A N 1
ATOM 6405 C CA . PHE A 1 808 ? 22.379 19.572 -10.646 1.00 86.19 808 PHE A CA 1
ATOM 6406 C C . PHE A 1 808 ? 22.987 20.977 -10.657 1.00 86.19 808 PHE A C 1
ATOM 6408 O O . PHE A 1 808 ? 23.218 21.575 -11.706 1.00 86.19 808 PHE A O 1
ATOM 6415 N N . LYS A 1 809 ? 23.299 21.523 -9.479 1.00 85.00 809 LYS A N 1
ATOM 6416 C CA . LYS A 1 809 ? 24.122 22.736 -9.375 1.00 85.00 809 LYS A CA 1
ATOM 6417 C C . LYS A 1 809 ? 25.576 22.367 -9.657 1.00 85.00 809 LYS A C 1
ATOM 6419 O O . LYS A 1 809 ? 26.043 21.335 -9.186 1.00 85.00 809 LYS A O 1
ATOM 6424 N N . ARG A 1 810 ? 26.343 23.255 -10.299 1.00 86.62 810 ARG A N 1
ATOM 6425 C CA . ARG A 1 810 ? 27.773 23.024 -10.601 1.00 86.62 810 ARG A CA 1
ATOM 6426 C C . ARG A 1 810 ? 28.592 22.600 -9.372 1.00 86.62 810 ARG A C 1
ATOM 6428 O O . ARG A 1 810 ? 29.408 21.694 -9.455 1.00 86.62 810 ARG A O 1
ATOM 6435 N N . ARG A 1 811 ? 28.297 23.177 -8.200 1.00 86.25 811 ARG A N 1
ATOM 6436 C CA . ARG A 1 811 ? 28.919 22.814 -6.910 1.00 86.25 811 ARG A CA 1
ATOM 6437 C C . ARG A 1 811 ? 28.573 21.411 -6.385 1.00 86.25 811 ARG A C 1
ATOM 6439 O O . ARG A 1 811 ? 29.250 20.928 -5.490 1.00 86.25 811 ARG A O 1
ATOM 6446 N N . GLN A 1 812 ? 27.516 20.775 -6.892 1.00 87.31 812 GLN A N 1
ATOM 6447 C CA . GLN A 1 812 ? 27.104 19.421 -6.503 1.00 87.31 812 GLN A CA 1
ATOM 6448 C C . GLN A 1 812 ? 27.807 18.341 -7.333 1.00 87.31 812 GLN A C 1
ATOM 6450 O O . GLN A 1 812 ? 27.979 17.232 -6.837 1.00 87.31 812 GLN A O 1
ATOM 6455 N N . ILE A 1 813 ? 28.250 18.660 -8.555 1.00 89.94 813 ILE A N 1
ATOM 6456 C CA . ILE A 1 813 ? 28.861 17.704 -9.495 1.00 89.94 813 ILE A CA 1
ATOM 6457 C C . ILE A 1 813 ? 30.060 16.943 -8.903 1.00 89.94 813 ILE A C 1
ATOM 6459 O O . ILE A 1 813 ? 30.107 15.724 -9.071 1.00 89.94 813 ILE A O 1
ATOM 6463 N N . PRO A 1 814 ? 30.988 17.571 -8.147 1.00 90.56 814 PRO A N 1
ATOM 6464 C CA . PRO A 1 814 ? 32.096 16.836 -7.532 1.00 90.56 814 PRO A CA 1
ATOM 6465 C C . PRO A 1 814 ? 31.655 15.757 -6.530 1.00 90.56 814 PRO A C 1
ATOM 6467 O O . PRO A 1 814 ? 32.398 14.813 -6.284 1.00 90.56 814 PRO A O 1
ATOM 6470 N N . PHE A 1 815 ? 30.447 15.868 -5.964 1.00 89.94 815 PHE A N 1
ATOM 6471 C CA . PHE A 1 815 ? 29.903 14.905 -5.002 1.00 89.94 815 PHE A CA 1
ATOM 6472 C C . PHE A 1 815 ? 29.152 13.739 -5.660 1.00 89.94 815 PHE A C 1
ATOM 6474 O O . PHE A 1 815 ? 28.719 12.834 -4.939 1.00 89.94 815 PHE A O 1
ATOM 6481 N N . VAL A 1 816 ? 28.996 13.753 -6.986 1.00 91.00 816 VAL A N 1
ATOM 6482 C CA . VAL A 1 816 ? 28.356 12.697 -7.778 1.00 91.00 816 VAL A CA 1
ATOM 6483 C C . VAL A 1 816 ? 29.444 11.797 -8.394 1.00 91.00 816 VAL A C 1
ATOM 6485 O O . VAL A 1 816 ? 30.430 12.329 -8.925 1.00 91.00 816 VAL A O 1
ATOM 6488 N N . PRO A 1 817 ? 29.297 10.454 -8.341 1.00 92.69 817 PRO A N 1
ATOM 6489 C CA . PRO A 1 817 ? 30.212 9.519 -8.992 1.00 92.69 817 PRO A CA 1
ATOM 6490 C C . PRO A 1 817 ? 30.423 9.870 -10.470 1.00 92.69 817 PRO A C 1
ATOM 6492 O O . PRO A 1 817 ? 29.454 10.258 -11.125 1.00 92.69 817 PRO A O 1
ATOM 6495 N N . PRO A 1 818 ? 31.642 9.725 -11.024 1.00 93.00 818 PRO A N 1
ATOM 6496 C CA . PRO A 1 818 ? 31.937 10.114 -12.404 1.00 93.00 818 PRO A CA 1
ATOM 6497 C C . PRO A 1 818 ? 30.960 9.551 -13.443 1.00 93.00 818 PRO A C 1
ATOM 6499 O O . PRO A 1 818 ? 30.475 10.304 -14.282 1.00 93.00 818 PRO A O 1
ATOM 6502 N N . CYS A 1 819 ? 30.590 8.269 -13.341 1.00 94.50 819 CYS A N 1
ATOM 6503 C CA . CYS A 1 819 ? 29.636 7.635 -14.255 1.00 94.50 819 CYS A CA 1
ATOM 6504 C C . CYS A 1 819 ? 28.217 8.221 -14.172 1.00 94.50 819 CYS A C 1
ATOM 6506 O O . CYS A 1 819 ? 27.465 8.133 -15.137 1.00 94.50 819 CYS A O 1
ATOM 6508 N N . TYR A 1 820 ? 27.845 8.855 -13.059 1.00 95.62 820 TYR A N 1
ATOM 6509 C CA . TYR A 1 820 ? 26.535 9.475 -12.829 1.00 95.62 820 TYR A CA 1
ATOM 6510 C C . TYR A 1 820 ? 26.524 10.982 -13.111 1.00 95.62 820 TYR A C 1
ATOM 6512 O O . TYR A 1 820 ? 25.545 11.658 -12.801 1.00 95.62 820 TYR A O 1
ATOM 6520 N N . ARG A 1 821 ? 27.601 11.556 -13.654 1.00 94.31 821 ARG A N 1
ATOM 6521 C CA . ARG A 1 821 ? 27.614 12.987 -13.966 1.00 94.31 821 ARG A CA 1
ATOM 6522 C C . ARG A 1 821 ? 26.789 13.268 -15.230 1.00 94.31 821 ARG A C 1
ATOM 6524 O O . ARG A 1 821 ? 26.999 12.600 -16.243 1.00 94.31 821 ARG A O 1
ATOM 6531 N N . PRO A 1 822 ? 25.865 14.243 -15.195 1.00 93.88 822 PRO A N 1
ATOM 6532 C CA . PRO A 1 822 ? 25.191 14.715 -16.404 1.00 93.88 822 PRO A CA 1
ATOM 6533 C C . PRO A 1 822 ? 26.181 15.412 -17.364 1.00 93.88 822 PRO A C 1
ATOM 6535 O O . PRO A 1 822 ? 27.213 15.905 -16.896 1.00 93.88 822 PRO A O 1
ATOM 6538 N N . PRO A 1 823 ? 25.860 15.521 -18.668 1.00 93.00 823 PRO A N 1
ATOM 6539 C CA . PRO A 1 823 ? 26.655 16.295 -19.629 1.00 93.00 823 PRO A CA 1
ATOM 6540 C C . PRO A 1 823 ? 26.796 17.773 -19.220 1.00 93.00 823 PRO A C 1
ATOM 6542 O O . PRO A 1 823 ? 25.847 18.348 -18.683 1.00 93.00 823 PRO A O 1
ATOM 6545 N N . GLU A 1 824 ? 27.965 18.386 -19.457 1.00 86.56 824 GLU A N 1
ATOM 6546 C CA . GLU A 1 824 ? 28.345 19.700 -18.894 1.00 86.56 824 GLU A CA 1
ATOM 6547 C C . GLU A 1 824 ? 27.385 20.853 -19.224 1.00 86.56 824 GLU A C 1
ATOM 6549 O O . GLU A 1 824 ? 27.149 21.729 -18.390 1.00 86.56 824 GLU A O 1
ATOM 6554 N N . ASP A 1 825 ? 26.800 20.834 -20.415 1.00 86.81 825 ASP A N 1
ATOM 6555 C CA . ASP A 1 825 ? 25.869 21.833 -20.938 1.00 86.81 825 ASP A CA 1
ATOM 6556 C C . ASP A 1 825 ? 24.403 21.585 -20.526 1.00 86.81 825 ASP A C 1
ATOM 6558 O O . ASP A 1 825 ? 23.572 22.496 -20.578 1.00 86.81 825 ASP A O 1
ATOM 6562 N N . LEU A 1 826 ? 24.081 20.390 -20.018 1.00 88.19 826 LEU A N 1
ATOM 6563 C CA . LEU A 1 826 ? 22.710 19.969 -19.709 1.00 88.19 826 LEU A CA 1
ATOM 6564 C C . LEU A 1 826 ? 22.339 20.031 -18.223 1.00 88.19 826 LEU A C 1
ATOM 6566 O O . LEU A 1 826 ? 21.266 19.559 -17.846 1.00 88.19 826 LEU A O 1
ATOM 6570 N N . TYR A 1 827 ? 23.157 20.646 -17.366 1.00 86.62 827 TYR A N 1
ATOM 6571 C CA . TYR A 1 827 ? 22.792 20.918 -15.969 1.00 86.62 827 TYR A CA 1
ATOM 6572 C C . TYR A 1 827 ? 22.952 22.388 -15.573 1.00 86.62 827 TYR A C 1
ATOM 6574 O O . TYR A 1 827 ? 23.660 23.154 -16.224 1.00 86.62 827 TYR A O 1
ATOM 6582 N N . GLY A 1 828 ? 22.292 22.796 -14.485 1.00 76.81 828 GLY A N 1
ATOM 6583 C CA . GLY A 1 828 ? 22.399 24.139 -13.904 1.00 76.81 828 GLY A CA 1
ATOM 6584 C C . GLY A 1 828 ? 21.069 24.891 -13.794 1.00 76.81 828 GLY A C 1
ATOM 6585 O O . GLY A 1 828 ? 19.994 24.325 -13.961 1.00 76.81 828 GLY A O 1
ATOM 6586 N N . SER A 1 829 ? 21.155 26.179 -13.452 1.00 60.91 829 SER A N 1
ATOM 6587 C CA . SER A 1 829 ? 20.012 27.098 -13.349 1.00 60.91 829 SER A CA 1
ATOM 6588 C C . SER A 1 829 ? 19.571 27.585 -14.736 1.00 60.91 829 SER A C 1
ATOM 6590 O O . SER A 1 829 ? 20.418 27.819 -15.597 1.00 60.91 829 SER A O 1
ATOM 6592 N N . LEU A 1 830 ? 18.258 27.767 -14.937 1.00 53.22 830 LEU A N 1
ATOM 6593 C CA . LEU A 1 830 ? 17.699 28.519 -16.076 1.00 53.22 830 LEU A CA 1
ATOM 6594 C C . LEU A 1 830 ? 17.984 30.022 -15.971 1.00 53.22 830 LEU A C 1
ATOM 6596 O O . LEU A 1 830 ? 18.045 30.702 -16.986 1.00 53.22 830 LEU A O 1
ATOM 6600 N N . MET A 1 831 ? 18.168 30.529 -14.751 1.00 35.62 831 MET A N 1
ATOM 6601 C CA . MET A 1 831 ? 18.611 31.898 -14.515 1.00 35.62 831 MET A CA 1
ATOM 6602 C C . MET A 1 831 ? 20.136 31.936 -14.598 1.00 35.62 831 MET A C 1
ATOM 6604 O O . MET A 1 831 ? 20.813 31.522 -13.649 1.00 35.62 831 MET A O 1
ATOM 6608 N N . THR A 1 832 ? 20.644 32.344 -15.758 1.00 30.53 832 THR A N 1
ATOM 6609 C CA . THR A 1 832 ? 21.845 33.187 -15.846 1.00 30.53 832 THR A CA 1
ATOM 6610 C C . THR A 1 832 ? 21.467 34.619 -15.539 1.00 30.53 832 THR A C 1
ATOM 6612 O O . THR A 1 832 ? 20.435 35.052 -16.102 1.00 30.53 832 THR A O 1
#

Secondary structure (DSSP, 8-state):
----SHHHHTTSSEEEEEEEEEEHHHHS-GGGTT------HHHHEEEEEEEEETTEEEEEETTT-TT-SS-SEEEE-SSEEEEE-PPBTTBSEEEEEEETTEEEEEEESSSHHHHHHHHHHHHHSHHHHHHHHHHHHHHHHHHHHHHHTGGGGG---TT--TT---------SS-----S--HHHHHHHHHHEEEEEEEEEEPTTS-TT-EEEEEEEEE-----PPP-SHHHHHHHHH-----HHHHHHHHHHHHHHHHHHHHHHHHHHHHHH--S---B-SSSTT-GGGTTSPBT-EEEEEEEETTEEEEEEEEE-SS-GGG-STT-SHHHHHHHHHHT----SS--S-HHHHHHHHHHHHHHHHHHHHHHHHHHHHTTSSSHHHHHHHHHHHHHHHHHHHHHHHHTTTTSTHHHHHHHHHHHHHHHHHHHHH-PPPTT------HHHHHHHHHHHHHHHHHHHHHHHT-----SHHHHHHHHHHHHHHHHHHHHHHHHHHHHHHHHHHHHHHHHT-SHHHHHHHHHHHHHHHHHHHHHHHHHHHHHHHHHHHS-HHHHHHHHHHHHHH-EEEEEEE---SSHHHHHHHHHHHHHHHHHHHHEEEEEEEPPTT------EEEEETTEEEEEEEE-HHHHTTS-HHHHTT--B-EEEEEEE---SHHHHHHHHTTTTHHHHHHHHHHHHHHHHHHHHHHTT-TTS-HHHHHHHHHHHHHHT-TT-TT-HHHHHHHHHHHHHTT-EEEEEESSSSHHHHHHHHHHHHHHHHHHHT--HHHHHHHHHHHHHHSHHHHHHHHHHSSSSB---GGGGGGS-GGGPPPTTSBS-S--

pLDDT: mean 85.08, std 15.43, range [27.08, 98.69]

Sequence (832 aa):
MEVDPEPFLKFAVVKKESMLLTYKKLMQNEDELKSAVILSPSDITVTVRATLVGNVMLLYDVESAPASTFPSRAILLERCVAQLEDPLAVLPYPFVITQYDRKYYFSCFAEEDRADWVRAIISCSYEMLSVGVVRFQEQIYEKQLRNKYGRLRRLQEPGFQVSALPKVNIDAEDNKWQCPMSASESEHSNLLFARLICRPFKVPETNPTVVLCEHMAEPKLLNCTAKFWSFLLDHMKNLHYLPKDLDARKQVHVQALGACLEKLDDNIEFMNAFHGYPFKSSLSKDATELAFLPTNLHVQSVRCSDKCKMDYFTCGAFTAYSEGYDQGGLRGMVSRLSENTIPSGCFECDLKRVASKLRGMSTTEASLRALRLQFLDAFQEPGLGASIACCRQLVSTAIKLHGSILGQFAHSGDKLDALTEQLSLWFDQRSAADCIEQPSGVRVQSLQAHRDDFEAELASLHTKVENVSQCDEVEGSNSEAEMIIGLHHSAEAVLIRLESLHLTLVHCYIVGMLNCLATAEAVHTFYKLLCRYAIVLSQALTSIVSVLLNVLWMADDEQFLLKTSLWSHSGALVSLHSFLSCFLSERYMLEDLIEMASLLRSRCKFRLVRMFSVSKSCSPVVEGDLGAIKVTLPVPSERWDILPQSLQNGEWFQVHVILWNVGVNHDQSLAIKFQEASLENEINQGAGSLLERYCLSARRQERQFEEEKIKEALDELRHLNEPHQWKNVALTHQAMRLCRMLGGDVVICCKSGKDRTSMAVTYDEALFVQRLYNLSLDGTKILLEDLRREGTRLENAYKNLGARRYAFKRRQIPFVPPCYRPPEDLYGSLMT